Protein AF-0000000074134140 (afdb_homodimer)

Solvent-accessible surface area (backbone atoms only — not comparable to full-atom values): 59465 Å² total; per-residue (Å²): 114,34,37,40,36,33,36,32,27,93,59,82,88,74,48,63,62,58,50,48,27,27,52,44,3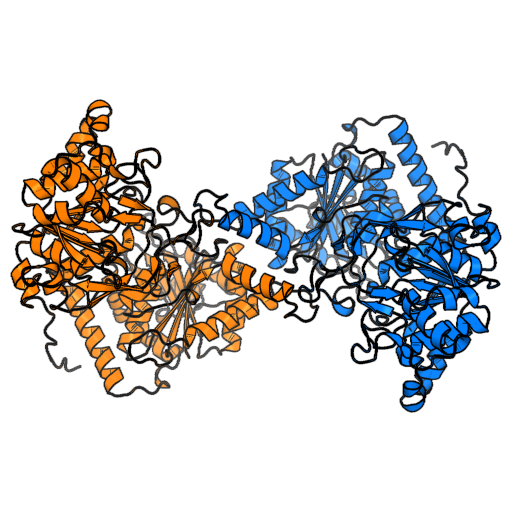3,58,45,30,32,66,32,47,42,63,45,65,34,42,34,38,49,34,36,42,63,51,32,69,59,42,32,38,84,71,72,22,24,65,30,62,29,57,79,34,28,38,30,57,48,59,58,51,49,39,28,25,56,56,67,41,55,65,51,56,76,31,51,43,22,44,24,36,55,52,50,52,52,41,52,38,48,61,72,48,74,58,76,23,52,87,43,29,57,80,57,52,48,27,48,50,52,44,51,49,51,59,57,53,48,46,51,50,37,52,94,79,68,46,62,31,46,34,28,35,31,37,45,44,66,43,70,86,40,81,56,32,45,61,56,50,49,21,50,40,53,38,36,64,73,69,28,64,52,29,43,43,31,36,34,35,30,55,34,54,70,58,98,87,38,75,44,58,63,62,38,45,51,38,47,51,53,39,42,74,62,62,42,70,64,65,27,38,37,34,31,24,82,51,81,72,51,69,67,56,43,48,50,49,15,61,75,61,72,48,52,54,81,32,50,40,73,51,38,70,66,98,44,80,80,49,48,40,58,54,40,53,75,62,42,49,60,60,50,50,36,63,60,44,48,51,82,75,56,88,71,52,70,69,34,39,50,49,5,49,50,47,49,51,52,49,54,50,49,56,49,34,54,72,66,32,77,54,71,39,38,35,18,39,39,32,83,53,64,90,34,64,49,39,41,43,46,53,53,48,18,45,48,25,19,21,35,53,67,43,32,34,76,41,76,42,79,30,52,16,50,32,56,23,71,69,25,48,74,76,39,46,67,54,18,51,51,37,46,48,48,57,72,68,32,37,20,40,35,28,53,65,75,78,74,55,75,30,47,67,14,44,26,52,51,46,46,49,27,64,77,66,58,34,20,28,41,18,25,33,41,18,29,53,35,47,48,28,34,44,39,25,73,74,71,60,40,74,79,40,36,41,37,85,63,43,65,84,56,61,69,87,41,27,46,25,34,72,46,84,89,46,56,86,80,48,73,63,85,35,51,50,51,8,55,43,64,34,32,50,47,85,95,40,82,82,37,65,68,42,48,55,60,67,60,48,60,62,48,71,43,31,32,76,46,59,64,40,56,30,66,88,48,47,66,62,40,38,76,71,43,47,33,63,44,18,17,31,92,83,64,63,49,62,35,25,38,38,40,68,96,46,84,33,41,37,23,24,45,37,43,53,39,68,69,22,21,63,92,49,40,23,51,72,44,30,47,35,50,26,39,33,64,73,40,36,68,47,52,66,70,47,72,56,54,83,72,84,71,79,72,75,74,76,123,113,36,37,38,36,34,35,33,28,95,58,84,87,75,46,63,61,60,51,47,25,27,51,44,34,56,47,32,33,66,31,47,42,64,46,62,35,41,36,38,49,32,35,40,61,50,33,68,60,41,33,38,84,73,73,22,25,63,30,61,30,57,79,34,28,38,29,57,47,59,58,51,48,39,28,26,56,56,68,41,55,66,52,56,76,32,51,43,22,44,25,37,54,51,50,52,52,41,51,38,48,60,72,48,73,59,74,24,51,85,41,30,55,79,57,51,48,27,49,51,50,44,54,48,51,60,58,52,49,46,50,50,36,52,95,79,67,45,62,32,48,34,29,36,31,37,46,45,68,42,72,87,39,81,57,32,45,61,56,51,50,22,49,41,53,39,35,63,73,68,29,64,54,28,41,46,32,35,34,36,30,56,34,54,71,58,97,85,38,75,44,58,62,62,37,46,51,39,48,51,55,38,42,74,61,64,42,72,63,65,28,38,38,34,31,23,81,52,82,74,52,71,67,58,41,47,52,50,14,61,74,61,72,48,54,55,82,31,50,41,72,50,39,70,66,99,43,80,81,49,48,41,57,54,41,53,73,63,41,47,59,59,49,49,37,62,61,45,48,50,80,74,56,88,71,53,70,66,33,39,51,50,5,49,50,48,50,51,52,49,54,52,49,53,48,35,53,71,66,31,76,53,72,39,37,35,18,37,41,31,83,53,64,90,36,62,48,37,43,42,45,53,52,49,20,46,49,22,19,22,35,54,67,44,32,34,77,41,77,41,80,28,52,14,51,32,57,22,71,69,25,49,75,77,39,48,68,56,18,51,51,38,46,49,46,56,73,68,30,37,18,41,34,27,52,63,73,78,74,55,73,32,47,68,14,44,25,52,51,46,46,49,26,64,78,65,58,34,20,27,40,16,26,32,42,17,29,50,35,47,49,27,35,44,39,24,72,71,70,62,38,74,77,40,37,40,37,84,62,44,66,85,56,62,68,89,42,28,45,25,33,72,46,82,88,47,59,86,81,49,74,62,84,35,50,50,51,9,54,44,65,34,32,51,47,85,95,41,83,83,37,63,68,42,48,56,59,68,61,50,59,62,49,72,41,32,32,77,46,58,65,41,56,29,66,88,48,48,66,63,40,40,73,72,43,47,32,63,46,19,18,32,92,81,63,60,49,61,36,26,38,38,39,69,96,46,84,37,41,37,23,25,47,37,43,54,40,68,70,23,22,61,93,50,40,23,49,71,45,31,48,36,50,26,39,35,64,72,41,37,68,46,52,66,71,47,74,55,55,81,68,83,69,78,73,75,74,80,124

Radius of gyration: 37.34 Å; Cα contacts (8 Å, |Δi|>4): 2460; chains: 2; bounding box: 72×106×84 Å

Nearest PDB structures (foldseek):
  4zdj-assembly1_A  TM=9.313E-01  e=1.295E-62  Mycobacterium tuberculosis H37Rv
  4zdi-assembly3_C  TM=9.461E-01  e=3.217E-61  Mycobacterium tuberculosis H37Rv
  4zdi-assembly3_D  TM=9.427E-01  e=1.435E-60  Mycobacterium tuberculosis H37Rv
  4zdi-assembly5_G  TM=9.470E-01  e=2.557E-59  Mycobacterium tuberculosis H37Rv
  4zdi-assembly5_F  TM=9.464E-01  e=4.210E-59  Mycobacterium tuberculosis H37Rv

Sequence (1158 aa):
MKYVVVSGGVISGIGKGVLASSTGMLMKTLGLKVTSIKIDPYMNIDAGTMSPLEHGECFVLDDGGETDLDLGNYERYLGVTLTKDHNITTGKIYSHVIAKERKGDYLGKTVQIVPHLTNAIQDWIERVAKIPVDDTGMEPDVCIIELGGTVGDIESAPFVEALRQFQFKVGQENFALIHVSLVPVIHGEQKTKPTQAAIKGLRSLGLIPDMIACRCSETLDKPTIDKIAMFCHVGPEQVVNVHDVNSTYHVPLLLLEQKMIDYLHARLKLDEISLTEEERQRGLELLSKWKATTGNFDVSMETVKIALVGKYTNLKDSYLSVIKSLEHSSMKCRRKLEIKWVEATDLEPETQESNKLKFHEAWNMVSTADGILIPGGFGVRGTEGMVLAARWARENHIPFLGVCLGLQIATIEFTRSVLGRKDSHSAEFYPEIDEKNHAVVFMPEIDKETMGGSMRLGLRPTFFQNDTEWSQIKKLYGNASEIRERHRHRYEINPSIVDELEDHGLIFVGKDDSGKRCEVLELKNHPYYIATQYHPEYTSKVLDPSRPFLGLVAASAGILQDVIDGKYDLEASGQKFNFMKYVVVSGGVISGIGKGVLASSTGMLMKTLGLKVTSIKIDPYMNIDAGTMSPLEHGECFVLDDGGETDLDLGNYERYLGVTLTKDHNITTGKIYSHVIAKERKGDYLGKTVQIVPHLTNAIQDWIERVAKIPVDDTGMEPDVCIIELGGTVGDIESAPFVEALRQFQFKVGQENFALIHVSLVPVIHGEQKTKPTQAAIKGLRSLGLIPDMIACRCSETLDKPTIDKIAMFCHVGPEQVVNVHDVNSTYHVPLLLLEQKMIDYLHARLKLDEISLTEEERQRGLELLSKWKATTGNFDVSMETVKIALVGKYTNLKDSYLSVIKSLEHSSMKCRRKLEIKWVEATDLEPETQESNKLKFHEAWNMVSTADGILIPGGFGVRGTEGMVLAARWARENHIPFLGVCLGLQIATIEFTRSVLGRKDSHSAEFYPEIDEKNHAVVFMPEIDKETMGGSMRLGLRPTFFQNDTEWSQIKKLYGNASEIRERHRHRYEINPSIVDELEDHGLIFVGKDDSGKRCEVLELKNHPYYIATQYHPEYTSKVLDPSRPFLGLVAASAGILQDVIDGKYDLEASGQKFNF

Structure (mmCIF, N/CA/C/O backbone):
data_AF-0000000074134140-model_v1
#
loop_
_entity.id
_entity.type
_entity.pdbx_description
1 polymer 'CTP synthase'
#
loop_
_atom_site.group_PDB
_atom_site.id
_atom_site.type_symbol
_atom_site.label_atom_id
_atom_site.label_alt_id
_atom_site.label_comp_id
_atom_site.label_asym_id
_atom_site.label_entity_id
_atom_site.label_seq_id
_atom_site.pdbx_PDB_ins_code
_atom_site.Cartn_x
_atom_site.Cartn_y
_atom_site.Cartn_z
_atom_site.occupancy
_atom_site.B_iso_or_equiv
_atom_site.auth_seq_id
_atom_site.auth_comp_id
_atom_site.auth_asym_id
_atom_site.auth_atom_id
_atom_site.pdbx_PDB_model_num
ATOM 1 N N . MET A 1 1 ? -10.005 -7.07 -27.652 1 93.87 1 MET A N 1
ATOM 2 C CA . MET A 1 1 ? -9.661 -7.835 -26.456 1 93.87 1 MET A CA 1
ATOM 3 C C . MET A 1 1 ? -10.891 -8.063 -25.584 1 93.87 1 MET A C 1
ATOM 5 O O . MET A 1 1 ? -11.703 -7.155 -25.398 1 93.87 1 MET A O 1
ATOM 9 N N . LYS A 1 2 ? -11.147 -9.332 -25.22 1 98.27 2 LYS A N 1
ATOM 10 C CA . LYS A 1 2 ? -12.244 -9.684 -24.323 1 98.27 2 LYS A CA 1
ATOM 11 C C . LYS A 1 2 ? -11.722 -10.091 -22.948 1 98.27 2 LYS A C 1
ATOM 13 O O . LYS A 1 2 ? -10.606 -10.6 -22.828 1 98.27 2 LYS A O 1
ATOM 18 N N . TYR A 1 3 ? -12.518 -9.824 -21.905 1 98.64 3 TYR A N 1
ATOM 19 C CA . TYR A 1 3 ? -12.115 -10.114 -20.533 1 98.64 3 TYR A CA 1
ATOM 20 C C . TYR A 1 3 ? -13.159 -10.97 -19.827 1 98.64 3 TYR A C 1
ATOM 22 O O . TYR A 1 3 ? -14.355 -10.673 -19.881 1 98.64 3 TYR A O 1
ATOM 30 N N . VAL A 1 4 ? -12.723 -12.026 -19.225 1 98.64 4 VAL A N 1
ATOM 31 C CA . VAL A 1 4 ? -13.57 -12.848 -18.367 1 98.64 4 VAL A CA 1
ATOM 32 C C . VAL A 1 4 ? -13.019 -12.848 -16.943 1 98.64 4 VAL A C 1
ATOM 34 O O . VAL A 1 4 ? -11.922 -13.355 -16.696 1 98.64 4 VAL A O 1
ATOM 37 N N . VAL A 1 5 ? -13.764 -12.336 -16.051 1 98.23 5 VAL A N 1
ATOM 38 C CA . VAL A 1 5 ? -13.334 -12.243 -14.66 1 98.23 5 VAL A CA 1
ATOM 39 C C . VAL A 1 5 ? -13.996 -13.348 -13.84 1 98.23 5 VAL A C 1
ATOM 41 O O . VAL A 1 5 ? -15.208 -13.556 -13.93 1 98.23 5 VAL A O 1
ATOM 44 N N . VAL A 1 6 ? -13.199 -14.047 -13.122 1 97.68 6 VAL A N 1
ATOM 45 C CA . VAL A 1 6 ? -13.687 -15.072 -12.205 1 97.68 6 VAL A CA 1
ATOM 46 C C . VAL A 1 6 ? -13.47 -14.621 -10.763 1 97.68 6 VAL A C 1
ATOM 48 O O . VAL A 1 6 ? -12.338 -14.353 -10.353 1 97.68 6 VAL A O 1
ATOM 51 N N . SER A 1 7 ? -14.509 -14.501 -10.01 1 95.94 7 SER A N 1
ATOM 52 C CA . SER A 1 7 ? -14.444 -14.097 -8.609 1 95.94 7 SER A CA 1
ATOM 53 C C . SER A 1 7 ? -15.121 -15.124 -7.706 1 95.94 7 SER A C 1
ATOM 55 O O . SER A 1 7 ? -15.77 -16.053 -8.192 1 95.94 7 SER A O 1
ATOM 57 N N . GLY A 1 8 ? -14.887 -15.04 -6.456 1 92.48 8 GLY A N 1
ATOM 58 C CA . GLY A 1 8 ? -15.496 -15.976 -5.525 1 92.48 8 GLY A CA 1
ATOM 59 C C . GLY A 1 8 ? -16.014 -15.312 -4.263 1 92.48 8 GLY A C 1
ATOM 60 O O . GLY A 1 8 ? -15.527 -14.251 -3.869 1 92.48 8 GLY A O 1
ATOM 61 N N . GLY A 1 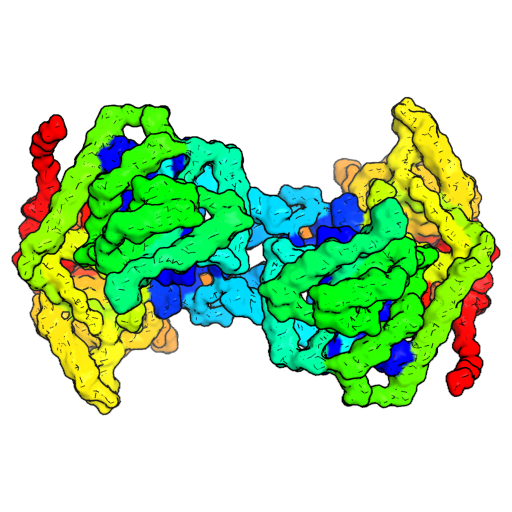9 ? -17.066 -15.977 -3.803 1 76.24 9 GLY A N 1
ATOM 62 C CA . GLY A 1 9 ? -17.67 -15.502 -2.568 1 76.24 9 GLY A CA 1
ATOM 63 C C . GLY A 1 9 ? -17.714 -16.558 -1.48 1 76.24 9 GLY A C 1
ATOM 64 O O . GLY A 1 9 ? -17.281 -17.693 -1.691 1 76.24 9 GLY A O 1
ATOM 65 N N . VAL A 1 10 ? -17.891 -16.258 -0.284 1 71.91 10 VAL A N 1
ATOM 66 C CA . VAL A 1 10 ? -18.306 -17.056 0.865 1 71.91 10 VAL A CA 1
ATOM 67 C C . VAL A 1 10 ? -17.08 -17.661 1.544 1 71.91 10 VAL A C 1
ATOM 69 O O . VAL A 1 10 ? -16.877 -17.481 2.747 1 71.91 10 VAL A O 1
ATOM 72 N N . ILE A 1 11 ? -16.253 -18.602 0.67 1 75.18 11 ILE A N 1
ATOM 73 C CA . ILE A 1 11 ? -15.1 -19.218 1.317 1 75.18 11 ILE A CA 1
ATOM 74 C C . ILE A 1 11 ? -13.943 -19.315 0.326 1 75.18 11 ILE A C 1
ATOM 76 O O . ILE A 1 11 ? -14.156 -19.312 -0.889 1 75.18 11 ILE A O 1
ATOM 80 N N . SER A 1 12 ? -12.795 -19.364 0.795 1 73.25 12 SER A N 1
ATOM 81 C CA . SER A 1 12 ? -11.602 -19.593 -0.015 1 73.25 12 SER A CA 1
ATOM 82 C C . SER A 1 12 ? -11.467 -21.064 -0.396 1 73.25 12 SER A C 1
ATOM 84 O O . SER A 1 12 ? -12.027 -21.937 0.27 1 73.25 12 SER A O 1
ATOM 86 N N . GLY A 1 13 ? -10.821 -21.331 -1.541 1 72.82 13 GLY A N 1
ATOM 87 C CA . GLY A 1 13 ? -10.527 -22.7 -1.934 1 72.82 13 GLY A CA 1
ATOM 88 C C . GLY A 1 13 ? -11.706 -23.401 -2.581 1 72.82 13 GLY A C 1
ATOM 89 O O . GLY A 1 13 ? -11.804 -24.629 -2.541 1 72.82 13 GLY A O 1
ATOM 90 N N . ILE A 1 14 ? -12.579 -22.647 -3.164 1 76.31 14 ILE A N 1
ATOM 91 C CA . ILE A 1 14 ? -13.801 -23.234 -3.703 1 76.31 14 ILE A CA 1
ATOM 92 C C . ILE A 1 14 ? -13.582 -23.635 -5.16 1 76.31 14 ILE A C 1
ATOM 94 O O . ILE A 1 14 ? -14.482 -24.182 -5.802 1 76.31 14 ILE A O 1
ATOM 98 N N . GLY A 1 15 ? -12.44 -23.357 -5.671 1 85.74 15 GLY A N 1
ATOM 99 C CA . GLY A 1 15 ? -12.152 -23.861 -7.005 1 85.74 15 GLY A CA 1
ATOM 100 C C . GLY A 1 15 ? -12.144 -22.774 -8.064 1 85.74 15 GLY A C 1
ATOM 101 O O . GLY A 1 15 ? -12.415 -23.041 -9.236 1 85.74 15 GLY A O 1
ATOM 102 N N . LYS A 1 16 ? -11.892 -21.522 -7.671 1 91.58 16 LYS A N 1
ATOM 103 C CA . LYS A 1 16 ? -11.837 -20.411 -8.616 1 91.58 16 LYS A CA 1
ATOM 104 C C . LYS A 1 16 ? -10.775 -20.651 -9.686 1 91.58 16 LYS A C 1
ATOM 106 O O . LYS A 1 16 ? -11.009 -20.398 -10.869 1 91.58 16 LYS A O 1
ATOM 111 N N . GLY A 1 17 ? -9.661 -21.195 -9.264 1 92 17 GLY A N 1
ATOM 112 C CA . GLY A 1 17 ? -8.56 -21.43 -10.185 1 92 17 GLY A CA 1
ATOM 113 C C . GLY A 1 17 ? -8.882 -22.464 -11.247 1 92 17 GLY A C 1
ATOM 114 O O . GLY A 1 17 ? -8.553 -22.28 -12.421 1 92 17 GLY A O 1
ATOM 115 N N . VAL A 1 18 ? -9.51 -23.506 -10.824 1 92.22 18 VAL A N 1
ATOM 116 C CA . VAL A 1 18 ? -9.882 -24.571 -11.75 1 92.22 18 VAL A CA 1
ATOM 117 C C . VAL A 1 18 ? -10.914 -24.051 -12.748 1 92.22 18 VAL A C 1
ATOM 119 O O . VAL A 1 18 ? -10.841 -24.355 -13.941 1 92.22 18 VAL A O 1
ATOM 122 N N . LEU A 1 19 ? -11.829 -23.282 -12.23 1 95.36 19 LEU A N 1
ATOM 123 C CA . LEU A 1 19 ? -12.859 -22.737 -13.107 1 95.36 19 LEU A CA 1
ATOM 124 C C . LEU A 1 19 ? -12.254 -21.77 -14.119 1 95.36 19 LEU A C 1
ATOM 126 O O . LEU A 1 19 ? -12.609 -21.797 -15.3 1 95.36 19 LEU A O 1
ATOM 130 N N . ALA A 1 20 ? -11.393 -20.929 -13.65 1 96.59 20 ALA A N 1
ATOM 131 C CA . ALA A 1 20 ? -10.73 -19.97 -14.53 1 96.59 20 ALA A CA 1
ATOM 132 C C . ALA A 1 20 ? -9.927 -20.684 -15.614 1 96.59 20 ALA A C 1
ATOM 134 O O . ALA A 1 20 ? -10.02 -20.337 -16.794 1 96.59 20 ALA A O 1
ATOM 135 N N . SER A 1 21 ? -9.171 -21.661 -15.223 1 96.44 21 SER A N 1
ATOM 136 C CA . SER A 1 21 ? -8.352 -22.424 -16.159 1 96.44 21 SER A CA 1
ATOM 137 C C . SER A 1 21 ? -9.216 -23.182 -17.161 1 96.44 21 SER A C 1
ATOM 139 O O . SER A 1 21 ? -8.895 -23.235 -18.35 1 96.44 21 SER A O 1
ATOM 141 N N . SER A 1 22 ? -10.268 -23.753 -16.674 1 96.85 22 SER A N 1
ATOM 142 C CA . SER A 1 22 ? -11.179 -24.511 -17.525 1 96.85 22 SER A CA 1
ATOM 143 C C . SER A 1 22 ? -11.86 -23.608 -18.548 1 96.85 22 SER A C 1
ATOM 145 O O . SER A 1 22 ? -12.018 -23.988 -19.71 1 96.85 22 SER A O 1
ATOM 147 N N . THR A 1 23 ? -12.255 -22.452 -18.052 1 97.66 23 THR A N 1
ATOM 148 C CA . THR A 1 23 ? -12.872 -21.482 -18.95 1 97.66 23 THR A CA 1
ATOM 149 C C . THR A 1 23 ? -11.901 -21.075 -20.055 1 97.66 23 THR A C 1
ATOM 151 O O . THR A 1 23 ? -12.273 -21.029 -21.229 1 97.66 23 THR A O 1
ATOM 154 N N . GLY A 1 24 ? -10.701 -20.812 -19.681 1 97.57 24 GLY A N 1
ATOM 155 C CA . GLY A 1 24 ? -9.683 -20.471 -20.662 1 97.57 24 GLY A CA 1
ATOM 156 C C . GLY A 1 24 ? -9.426 -21.58 -21.665 1 97.57 24 GLY A C 1
ATOM 157 O O . GLY A 1 24 ? -9.3 -21.322 -22.864 1 97.57 24 GLY A O 1
ATOM 158 N N . MET A 1 25 ? -9.323 -22.771 -21.171 1 96.91 25 MET A N 1
ATOM 159 C CA . MET A 1 25 ? -9.09 -23.927 -22.032 1 96.91 25 MET A CA 1
ATOM 160 C C . MET A 1 25 ? -10.214 -24.082 -23.051 1 96.91 25 MET A C 1
ATOM 162 O O . MET A 1 25 ? -9.96 -24.338 -24.229 1 96.91 25 MET A O 1
ATOM 166 N N . LEU A 1 26 ? -11.44 -23.937 -22.622 1 97.29 26 LEU A N 1
ATOM 167 C CA . LEU A 1 26 ? -12.585 -24.058 -23.518 1 97.29 26 LEU A CA 1
ATOM 168 C C . LEU A 1 26 ? -12.565 -22.96 -24.576 1 97.29 26 LEU A C 1
ATOM 170 O O . LEU A 1 26 ? -12.94 -23.194 -25.727 1 97.29 26 LEU A O 1
ATOM 174 N N . MET A 1 27 ? -12.152 -21.787 -24.194 1 97.6 27 MET A N 1
ATOM 175 C CA . MET A 1 27 ? -12.021 -20.703 -25.163 1 97.6 27 MET A CA 1
ATOM 176 C C . MET A 1 27 ? -10.96 -21.033 -26.208 1 97.6 27 MET A C 1
ATOM 178 O O . MET A 1 27 ? -11.121 -20.709 -27.386 1 97.6 27 MET A O 1
ATOM 182 N N . LYS A 1 28 ? -9.906 -21.657 -25.804 1 96.71 28 LYS A N 1
ATOM 183 C CA . LYS A 1 28 ? -8.843 -22.06 -26.721 1 96.71 28 LYS A CA 1
ATOM 184 C C . LYS A 1 28 ? -9.348 -23.086 -27.731 1 96.71 28 LYS A C 1
ATOM 186 O O . LYS A 1 28 ? -8.875 -23.13 -28.869 1 96.71 28 LYS A O 1
ATOM 191 N N . THR A 1 29 ? -10.263 -23.906 -27.319 1 96.22 29 THR A N 1
ATOM 192 C CA . THR A 1 29 ? -10.799 -24.918 -28.222 1 96.22 29 THR A CA 1
ATOM 193 C C . THR A 1 29 ? -11.585 -24.269 -29.357 1 96.22 29 THR A C 1
ATOM 195 O O . THR A 1 29 ? -11.868 -24.912 -30.37 1 96.22 29 THR A O 1
ATOM 198 N N . LEU A 1 30 ? -11.963 -23.014 -29.201 1 96.16 30 LEU A N 1
ATOM 199 C CA . LEU A 1 30 ? -12.622 -22.263 -30.264 1 96.16 30 LEU A CA 1
ATOM 200 C C . LEU A 1 30 ? -11.6 -21.689 -31.239 1 96.16 30 LEU A C 1
ATOM 202 O O . LEU A 1 30 ? -11.97 -21.092 -32.252 1 96.16 30 LEU A O 1
ATOM 206 N N . GLY A 1 31 ? -10.31 -21.876 -30.916 1 96.14 31 GLY A N 1
ATOM 207 C CA . GLY A 1 31 ? -9.24 -21.339 -31.742 1 96.14 31 GLY A CA 1
ATOM 208 C C . GLY A 1 31 ? -8.72 -20.002 -31.25 1 96.14 31 GLY A C 1
ATOM 209 O O . GLY A 1 31 ? -7.835 -19.408 -31.869 1 96.14 31 GLY A O 1
ATOM 210 N N . LEU A 1 32 ? -9.207 -19.527 -30.164 1 97.5 32 LEU A N 1
ATOM 211 C CA . LEU A 1 32 ? -8.847 -18.214 -29.639 1 97.5 32 LEU A CA 1
ATOM 212 C C . LEU A 1 32 ? -7.512 -18.269 -28.904 1 97.5 32 LEU A C 1
ATOM 214 O O . LEU A 1 32 ? -7.157 -19.301 -28.331 1 97.5 32 LEU A O 1
ATOM 218 N N . LYS A 1 33 ? -6.766 -17.178 -28.95 1 97.53 33 LYS A N 1
ATOM 219 C CA . LYS A 1 33 ? -5.584 -16.995 -28.113 1 97.53 33 LYS A CA 1
ATOM 220 C C . LYS A 1 33 ? -5.964 -16.465 -26.733 1 97.53 33 LYS A C 1
ATOM 222 O O . LYS A 1 33 ? -6.628 -15.433 -26.62 1 97.53 33 LYS A O 1
ATOM 227 N N . VAL A 1 34 ? -5.511 -17.178 -25.73 1 98.14 34 VAL A N 1
ATOM 228 C CA . VAL A 1 34 ? -6.002 -16.877 -24.389 1 98.14 34 VAL A CA 1
ATOM 229 C C . VAL A 1 34 ? -4.825 -16.605 -23.456 1 98.14 34 VAL A C 1
ATOM 231 O O . VAL A 1 34 ? -3.791 -17.272 -23.54 1 98.14 34 VAL A O 1
ATOM 234 N N . THR A 1 35 ? -4.917 -15.59 -22.613 1 98.44 35 THR A N 1
ATOM 235 C CA . THR A 1 35 ? -3.98 -15.307 -21.532 1 98.44 35 THR A CA 1
ATOM 236 C C . THR A 1 35 ? -4.705 -15.241 -20.191 1 98.44 35 THR A C 1
ATOM 238 O O . THR A 1 35 ? -5.924 -15.413 -20.129 1 98.44 35 THR A O 1
ATOM 241 N N . SER A 1 36 ? -3.945 -15.123 -19.095 1 98.42 36 SER A N 1
ATOM 242 C CA . SER A 1 36 ? -4.553 -15.101 -17.769 1 98.42 36 SER A CA 1
ATOM 243 C C . SER A 1 36 ? -3.821 -14.135 -16.842 1 98.42 36 SER A C 1
ATOM 245 O O . SER A 1 36 ? -2.615 -13.924 -16.983 1 98.42 36 SER A O 1
ATOM 247 N N . ILE A 1 37 ? -4.533 -13.536 -15.994 1 98.54 37 ILE A N 1
ATOM 248 C CA . ILE A 1 37 ? -4.004 -12.683 -14.936 1 98.54 37 ILE A CA 1
ATOM 249 C C . ILE A 1 37 ? -4.562 -13.128 -13.587 1 98.54 37 ILE A C 1
ATOM 251 O O . ILE A 1 37 ? -5.757 -13.406 -13.463 1 98.54 37 ILE A O 1
ATOM 255 N N . LYS A 1 38 ? -3.721 -13.279 -12.64 1 98.06 38 LYS A N 1
ATOM 256 C CA . LYS A 1 38 ? -4.116 -13.613 -11.275 1 98.06 38 LYS A CA 1
ATOM 257 C C . LYS A 1 38 ? -3.958 -12.411 -10.348 1 98.06 38 LYS A C 1
ATOM 259 O O . LYS A 1 38 ? -2.872 -11.836 -10.249 1 98.06 38 LYS A O 1
ATOM 264 N N . ILE A 1 39 ? -5.044 -12.041 -9.72 1 97.65 39 ILE A N 1
ATOM 265 C CA . ILE A 1 39 ? -5.009 -10.995 -8.704 1 97.65 39 ILE A CA 1
ATOM 266 C C . ILE A 1 39 ? -5.039 -11.624 -7.313 1 97.65 39 ILE A C 1
ATOM 268 O O . ILE A 1 39 ? -5.994 -12.32 -6.96 1 97.65 39 ILE A O 1
ATOM 272 N N . ASP A 1 40 ? -4.037 -11.427 -6.549 1 95.43 40 ASP A N 1
ATOM 273 C CA . ASP A 1 40 ? -3.93 -11.917 -5.178 1 95.43 40 ASP A CA 1
ATOM 274 C C . ASP A 1 40 ? -3.886 -10.76 -4.183 1 95.43 40 ASP A C 1
ATOM 276 O O . ASP A 1 40 ? -2.869 -10.074 -4.064 1 95.43 40 ASP A O 1
ATOM 280 N N . PRO A 1 41 ? -4.9 -10.572 -3.395 1 94.94 41 PRO A N 1
ATOM 281 C CA . PRO A 1 41 ? -4.965 -9.386 -2.538 1 94.94 41 PRO A CA 1
ATOM 282 C C . PRO A 1 41 ? -4.171 -9.549 -1.244 1 94.94 41 PRO A C 1
ATOM 284 O O . PRO A 1 41 ? -4.669 -9.219 -0.164 1 94.94 41 PRO A O 1
ATOM 287 N N . TYR A 1 42 ? -2.961 -10.141 -1.244 1 94.75 42 TYR A N 1
ATOM 288 C CA . TYR A 1 42 ? -2.068 -10.12 -0.091 1 94.75 42 TYR A CA 1
ATOM 289 C C . TYR A 1 42 ? -0.968 -9.081 -0.272 1 94.75 42 TYR A C 1
ATOM 291 O O . TYR A 1 42 ? -0.711 -8.628 -1.39 1 94.75 42 TYR A O 1
ATOM 299 N N . MET A 1 43 ? -0.297 -8.743 0.704 1 96.21 43 MET A N 1
ATOM 300 C CA . MET A 1 43 ? 0.593 -7.586 0.73 1 96.21 43 MET A CA 1
ATOM 301 C C . MET A 1 43 ? 2.005 -7.975 0.305 1 96.21 43 MET A C 1
ATOM 303 O O . MET A 1 43 ? 2.842 -7.107 0.048 1 96.21 43 MET A O 1
ATOM 307 N N . ASN A 1 44 ? 2.324 -9.263 0.243 1 95.52 44 ASN A N 1
ATOM 308 C CA . ASN A 1 44 ? 3.608 -9.67 -0.318 1 95.52 44 ASN A CA 1
ATOM 309 C C . ASN A 1 44 ? 3.79 -9.147 -1.74 1 95.52 44 ASN A C 1
ATOM 311 O O . ASN A 1 44 ? 2.846 -9.149 -2.532 1 95.52 44 ASN A O 1
ATOM 315 N N . ILE A 1 45 ? 4.937 -8.766 -2.079 1 94.53 45 ILE A N 1
ATOM 316 C CA . ILE A 1 45 ? 5.202 -8.29 -3.432 1 94.53 45 ILE A CA 1
ATOM 317 C C . ILE A 1 45 ? 5.117 -9.455 -4.415 1 94.53 45 ILE A C 1
ATOM 319 O O . ILE A 1 45 ? 4.635 -9.293 -5.539 1 94.53 45 ILE A O 1
ATOM 323 N N . ASP A 1 46 ? 5.593 -10.567 -3.993 1 93.61 46 ASP A N 1
ATOM 324 C CA . ASP A 1 46 ? 5.522 -11.839 -4.706 1 93.61 46 ASP A CA 1
ATOM 325 C C . ASP A 1 46 ? 5.504 -13.014 -3.732 1 93.61 46 ASP A C 1
ATOM 327 O O . ASP A 1 46 ? 5.423 -12.819 -2.517 1 93.61 46 ASP A O 1
ATOM 331 N N . ALA A 1 47 ? 5.537 -14.178 -4.233 1 92.11 47 ALA A N 1
ATOM 332 C CA . ALA A 1 47 ? 5.391 -15.353 -3.377 1 92.11 47 ALA A CA 1
ATOM 333 C C . ALA A 1 47 ? 6.75 -15.847 -2.888 1 92.11 47 ALA A C 1
ATOM 335 O O . ALA A 1 47 ? 6.838 -16.88 -2.22 1 92.11 47 ALA A O 1
ATOM 336 N N . GLY A 1 48 ? 7.838 -15.181 -3.141 1 88.57 48 GLY A N 1
ATOM 337 C CA . GLY A 1 48 ? 9.191 -15.644 -2.878 1 88.57 48 GLY A CA 1
ATOM 338 C C . GLY A 1 48 ? 9.507 -15.757 -1.399 1 88.57 48 GLY A C 1
ATOM 339 O O . GLY A 1 48 ? 10.333 -16.579 -0.995 1 88.57 48 GLY A O 1
ATOM 340 N N . THR A 1 49 ? 8.844 -14.966 -0.626 1 85.52 49 THR A N 1
ATOM 341 C CA . THR A 1 49 ? 9.149 -14.95 0.8 1 85.52 49 THR A CA 1
ATOM 342 C C . THR A 1 49 ? 8.154 -15.809 1.576 1 85.52 49 THR A C 1
ATOM 344 O O . THR A 1 49 ? 8.295 -15.992 2.787 1 85.52 49 THR A O 1
ATOM 347 N N . MET A 1 50 ? 7.201 -16.385 0.936 1 89.16 50 MET A N 1
ATOM 348 C CA . MET A 1 50 ? 6.156 -17.144 1.617 1 89.16 50 MET A CA 1
ATOM 349 C C . MET A 1 50 ? 6.586 -18.591 1.833 1 89.16 50 MET A C 1
ATOM 351 O O . MET A 1 50 ? 7.223 -19.19 0.965 1 89.16 50 MET A O 1
ATOM 355 N N . SER A 1 51 ? 6.189 -19.084 2.938 1 86.64 51 SER A N 1
ATOM 356 C CA . SER A 1 51 ? 6.456 -20.488 3.231 1 86.64 51 SER A CA 1
ATOM 357 C C . SER A 1 51 ? 5.507 -21.404 2.466 1 86.64 51 SER A C 1
ATOM 359 O O . SER A 1 51 ? 4.301 -21.152 2.412 1 86.64 51 SER A O 1
ATOM 361 N N . PRO A 1 52 ? 6.036 -22.465 1.998 1 85.73 52 PRO A N 1
ATOM 362 C CA . PRO A 1 52 ? 5.174 -23.421 1.299 1 85.73 52 PRO A CA 1
ATOM 363 C C . PRO A 1 52 ? 4.151 -24.077 2.223 1 85.73 52 PRO A C 1
ATOM 365 O O . PRO A 1 52 ? 3.088 -24.507 1.767 1 85.73 52 PRO A O 1
ATOM 368 N N . LEU A 1 53 ? 4.431 -24.101 3.479 1 83.82 53 LEU A N 1
ATOM 369 C CA . LEU A 1 53 ? 3.538 -24.734 4.443 1 83.82 53 LEU A CA 1
ATOM 370 C C . LEU A 1 53 ? 2.34 -23.84 4.744 1 83.82 53 LEU A C 1
ATOM 372 O O . LEU A 1 53 ? 1.335 -24.303 5.288 1 83.82 53 LEU A O 1
ATOM 376 N N . GLU A 1 54 ? 2.482 -22.633 4.358 1 81.35 54 GLU A N 1
ATOM 377 C CA . GLU A 1 54 ? 1.423 -21.672 4.654 1 81.35 54 GLU A CA 1
ATOM 378 C C . GLU A 1 54 ? 0.574 -21.388 3.418 1 81.35 54 GLU A C 1
ATOM 380 O O . GLU A 1 54 ? -0.644 -21.233 3.518 1 81.35 54 GLU A O 1
ATOM 385 N N . HIS A 1 55 ? 1.244 -21.289 2.324 1 85.62 55 HIS A N 1
ATOM 386 C CA . HIS A 1 55 ? 0.56 -20.75 1.154 1 85.62 55 HIS A CA 1
ATOM 387 C C . HIS A 1 55 ? 0.618 -21.726 -0.016 1 85.62 55 HIS A C 1
ATOM 389 O O . HIS A 1 55 ? 0.075 -21.45 -1.088 1 85.62 55 HIS A O 1
ATOM 395 N N . GLY A 1 56 ? 1.252 -22.86 0.173 1 89.79 56 GLY A N 1
ATOM 396 C CA . GLY A 1 56 ? 1.416 -23.781 -0.942 1 89.79 56 GLY A CA 1
ATOM 397 C C . GLY A 1 56 ? 2.667 -23.514 -1.757 1 89.79 56 GLY A C 1
ATOM 398 O O . GLY A 1 56 ? 3.56 -22.789 -1.313 1 89.79 56 GLY A O 1
ATOM 399 N N . GLU A 1 57 ? 2.675 -24.023 -2.925 1 92.76 57 GLU A N 1
ATOM 400 C CA . GLU A 1 57 ? 3.863 -23.983 -3.773 1 92.76 57 GLU A CA 1
ATOM 401 C C . GLU A 1 57 ? 4.118 -22.573 -4.3 1 92.76 57 GLU A C 1
ATOM 403 O O . GLU A 1 57 ? 3.184 -21.878 -4.706 1 92.76 57 GLU A O 1
ATOM 408 N N . CYS A 1 58 ? 5.356 -22.166 -4.232 1 93.32 58 CYS A N 1
ATOM 409 C CA . CYS A 1 58 ? 5.805 -21.017 -5.01 1 93.32 58 CYS A CA 1
ATOM 410 C C . CYS A 1 58 ? 6.102 -21.416 -6.45 1 93.32 58 CYS A C 1
ATOM 412 O O . CYS A 1 58 ? 7.058 -22.149 -6.711 1 93.32 58 CYS A O 1
ATOM 414 N N . PHE A 1 59 ? 5.326 -20.968 -7.346 1 96.11 59 PHE A N 1
ATOM 415 C CA . PHE A 1 59 ? 5.523 -21.294 -8.754 1 96.11 59 PHE A CA 1
ATOM 416 C C . PHE A 1 59 ? 6.472 -20.3 -9.413 1 96.11 59 PHE A C 1
ATOM 418 O O . PHE A 1 59 ? 6.32 -19.088 -9.25 1 96.11 59 PHE A O 1
ATOM 425 N N . VAL A 1 60 ? 7.443 -20.8 -10.184 1 97.02 60 VAL A N 1
ATOM 426 C CA . VAL A 1 60 ? 8.446 -19.947 -10.812 1 97.02 60 VAL A CA 1
ATOM 427 C C . VAL A 1 60 ? 8.193 -19.872 -12.316 1 97.02 60 VAL A C 1
ATOM 429 O O . VAL A 1 60 ? 8.016 -20.899 -12.974 1 97.02 60 VAL A O 1
ATOM 432 N N . LEU A 1 61 ? 8.161 -18.687 -12.833 1 97.52 61 LEU A N 1
ATOM 433 C CA . LEU A 1 61 ? 7.898 -18.441 -14.247 1 97.52 61 LEU A CA 1
ATOM 434 C C . LEU A 1 61 ? 9.201 -18.357 -15.036 1 97.52 61 LEU A C 1
ATOM 436 O O . LEU A 1 61 ? 10.286 -18.356 -14.451 1 97.52 61 LEU A O 1
ATOM 440 N N . ASP A 1 62 ? 9.107 -18.282 -16.351 1 97 62 ASP A N 1
ATOM 441 C CA . ASP A 1 62 ? 10.268 -18.231 -17.235 1 97 62 ASP A CA 1
ATOM 442 C C . ASP A 1 62 ? 11.161 -17.04 -16.899 1 97 62 ASP A C 1
ATOM 444 O O . ASP A 1 62 ? 12.389 -17.144 -16.949 1 97 62 ASP A O 1
ATOM 448 N N . ASP A 1 63 ? 10.609 -15.938 -16.534 1 96.27 63 ASP A N 1
ATOM 449 C CA . ASP A 1 63 ? 11.366 -14.71 -16.312 1 96.27 63 ASP A CA 1
ATOM 450 C C . ASP A 1 63 ? 11.872 -14.63 -14.873 1 96.27 63 ASP A C 1
ATOM 452 O O . ASP A 1 63 ? 12.374 -13.589 -14.443 1 96.27 63 ASP A O 1
ATOM 456 N N . GLY A 1 64 ? 11.61 -15.692 -14.145 1 95.73 64 GLY A N 1
ATOM 457 C CA . GLY A 1 64 ? 12.123 -15.747 -12.785 1 95.73 64 GLY A CA 1
ATOM 458 C C . GLY A 1 64 ? 11.128 -15.255 -11.752 1 95.73 64 GLY A C 1
ATOM 459 O O . GLY A 1 64 ? 11.419 -15.251 -10.554 1 95.73 64 GLY A O 1
ATOM 460 N N . GLY A 1 65 ? 9.958 -14.871 -12.246 1 95.41 65 GLY A N 1
ATOM 461 C CA . GLY A 1 65 ? 8.939 -14.443 -11.301 1 95.41 65 GLY A CA 1
ATOM 462 C C . GLY A 1 65 ? 8.498 -15.546 -10.359 1 95.41 65 GLY A C 1
ATOM 463 O O . GLY A 1 65 ? 8.236 -16.671 -10.791 1 95.41 65 GLY A O 1
ATOM 464 N N . GLU A 1 66 ? 8.524 -15.291 -9.059 1 95.33 66 GLU A N 1
ATOM 465 C CA . GLU A 1 66 ? 7.98 -16.186 -8.043 1 95.33 66 GLU A CA 1
ATOM 466 C C . GLU A 1 66 ? 6.528 -15.839 -7.722 1 95.33 66 GLU A C 1
ATOM 468 O O . GLU A 1 66 ? 6.247 -14.778 -7.161 1 95.33 66 GLU A O 1
ATOM 473 N N . THR A 1 67 ? 5.638 -16.743 -8.045 1 95.33 67 THR A N 1
ATOM 474 C CA . THR A 1 67 ? 4.223 -16.391 -8.01 1 95.33 67 THR A CA 1
ATOM 475 C C . THR A 1 67 ? 3.417 -17.465 -7.285 1 95.33 67 THR A C 1
ATOM 477 O O . THR A 1 67 ? 3.977 -18.458 -6.815 1 95.33 67 THR A O 1
ATOM 480 N N . ASP A 1 68 ? 2.137 -17.212 -7.244 1 91.09 68 ASP A N 1
ATOM 481 C CA . ASP A 1 68 ? 1.147 -18.124 -6.68 1 91.09 68 ASP A CA 1
ATOM 482 C C . ASP A 1 68 ? 1.017 -19.387 -7.529 1 91.09 68 ASP A C 1
ATOM 484 O O . ASP A 1 68 ? 1.208 -19.344 -8.746 1 91.09 68 ASP A O 1
ATOM 488 N N . LEU A 1 69 ? 0.633 -20.474 -6.898 1 92.33 69 LEU A N 1
ATOM 489 C CA . LEU A 1 69 ? 0.518 -21.778 -7.541 1 92.33 69 LEU A CA 1
ATOM 490 C C . LEU A 1 69 ? -0.518 -21.743 -8.659 1 92.33 69 LEU A C 1
ATOM 492 O O . LEU A 1 69 ? -0.459 -22.548 -9.592 1 92.33 69 LEU A O 1
ATOM 496 N N . ASP A 1 70 ? -1.426 -20.786 -8.657 1 93.08 70 ASP A N 1
ATOM 497 C CA . ASP A 1 70 ? -2.503 -20.738 -9.641 1 93.08 70 ASP A CA 1
ATOM 498 C C . ASP A 1 70 ? -1.961 -20.423 -11.033 1 93.08 70 ASP A C 1
ATOM 500 O O . ASP A 1 70 ? -2.542 -20.835 -12.04 1 93.08 70 ASP A O 1
ATOM 504 N N . LEU A 1 71 ? -0.909 -19.7 -11.105 1 96.38 71 LEU A N 1
ATOM 505 C CA . LEU A 1 71 ? -0.324 -19.433 -12.415 1 96.38 71 LEU A CA 1
ATOM 506 C C . LEU A 1 71 ? 0.161 -20.723 -13.067 1 96.38 71 LEU A C 1
ATOM 508 O O . LEU A 1 71 ? 0.124 -20.857 -14.292 1 96.38 71 LEU A O 1
ATOM 512 N N . GLY A 1 72 ? 0.653 -21.655 -12.235 1 95.63 72 GLY A N 1
ATOM 513 C CA . GLY A 1 72 ? 0.98 -22.97 -12.763 1 95.63 72 GLY A CA 1
ATOM 514 C C . GLY A 1 72 ? -0.217 -23.689 -13.356 1 95.63 72 GLY A C 1
ATOM 515 O O . GLY A 1 72 ? -0.102 -24.346 -14.393 1 95.63 72 GLY A O 1
ATOM 516 N N . ASN A 1 73 ? -1.32 -23.518 -12.717 1 94.15 73 ASN A N 1
ATOM 517 C CA . ASN A 1 73 ? -2.546 -24.108 -13.243 1 94.15 73 ASN A CA 1
ATOM 518 C C . ASN A 1 73 ? -2.911 -23.523 -14.605 1 94.15 73 ASN A C 1
ATOM 520 O O . ASN A 1 73 ? -3.271 -24.26 -15.524 1 94.15 73 ASN A O 1
ATOM 524 N N . TYR A 1 74 ? -2.805 -22.256 -14.678 1 96.76 74 TYR A N 1
ATOM 525 C CA . TYR A 1 74 ? -3.134 -21.602 -15.939 1 96.76 74 TYR A CA 1
ATOM 526 C C . TYR A 1 74 ? -2.234 -22.101 -17.063 1 96.76 74 TYR A C 1
ATOM 528 O O . TYR A 1 74 ? -2.716 -22.454 -18.142 1 96.76 74 TYR A O 1
ATOM 536 N N . GLU A 1 75 ? -0.938 -22.162 -16.752 1 96.73 75 GLU A N 1
ATOM 537 C CA . GLU A 1 75 ? -0.001 -22.593 -17.785 1 96.73 75 GLU A CA 1
ATOM 538 C C . GLU A 1 75 ? -0.252 -24.043 -18.187 1 96.73 75 GLU A C 1
ATOM 540 O O . GLU A 1 75 ? -0.181 -24.387 -19.369 1 96.73 75 GLU A O 1
ATOM 545 N N . ARG A 1 76 ? -0.565 -24.878 -17.221 1 95.58 76 ARG A N 1
ATOM 546 C CA . ARG A 1 76 ? -0.756 -26.302 -17.475 1 95.58 76 ARG A CA 1
ATOM 547 C C . ARG A 1 76 ? -1.992 -26.543 -18.336 1 95.58 76 ARG A C 1
ATOM 549 O O . ARG A 1 76 ? -1.969 -27.374 -19.246 1 95.58 76 ARG A O 1
ATOM 556 N N . TYR A 1 77 ? -3.053 -25.787 -18.037 1 94.8 77 TYR A N 1
ATOM 557 C CA . TYR A 1 77 ? -4.311 -25.97 -18.751 1 94.8 77 TYR A CA 1
ATOM 558 C C . TYR A 1 77 ? -4.246 -25.347 -20.14 1 94.8 77 TYR A C 1
ATOM 560 O O . TYR A 1 77 ? -4.739 -25.926 -21.111 1 94.8 77 TYR A O 1
ATOM 568 N N . LEU A 1 78 ? -3.607 -24.176 -20.222 1 95.58 78 LEU A N 1
ATOM 569 C CA . LEU A 1 78 ? -3.736 -23.364 -21.427 1 95.58 78 LEU A CA 1
ATOM 570 C C . LEU A 1 78 ? -2.546 -23.579 -22.357 1 95.58 78 LEU A C 1
ATOM 572 O O . LEU A 1 78 ? -2.596 -23.207 -23.531 1 95.58 78 LEU A O 1
ATOM 576 N N . GLY A 1 79 ? -1.504 -24.229 -21.85 1 94.84 79 GLY A N 1
ATOM 577 C CA . GLY A 1 79 ? -0.311 -24.392 -22.665 1 94.84 79 GLY A CA 1
ATOM 578 C C . GLY A 1 79 ? 0.349 -23.074 -23.026 1 94.84 79 GLY A C 1
ATOM 579 O O . GLY A 1 79 ? 0.777 -22.88 -24.166 1 94.84 79 GLY A O 1
ATOM 580 N N . VAL A 1 80 ? 0.339 -22.134 -22.067 1 96.42 80 VAL A N 1
ATOM 581 C CA . VAL A 1 80 ? 0.902 -20.809 -22.301 1 96.42 80 VAL A CA 1
ATOM 582 C C . VAL A 1 80 ? 2.065 -20.565 -21.342 1 96.42 80 VAL A C 1
ATOM 584 O O . VAL A 1 80 ? 2.339 -21.389 -20.466 1 96.42 80 VAL A O 1
ATOM 587 N N . THR A 1 81 ? 2.804 -19.506 -21.548 1 97.01 81 THR A N 1
ATOM 588 C CA . THR A 1 81 ? 3.887 -19.046 -20.686 1 97.01 81 THR A CA 1
ATOM 589 C C . THR A 1 81 ? 3.618 -17.628 -20.19 1 97.01 81 THR A C 1
ATOM 591 O O . THR A 1 81 ? 3.631 -16.677 -20.975 1 97.01 81 THR A O 1
ATOM 594 N N . LEU A 1 82 ? 3.447 -17.505 -18.951 1 97.95 82 LEU A N 1
ATOM 595 C CA . LEU A 1 82 ? 3.087 -16.219 -18.365 1 97.95 82 LEU A CA 1
ATOM 596 C C . LEU A 1 82 ? 4.313 -15.525 -17.781 1 97.95 82 LEU A C 1
ATOM 598 O O . LEU A 1 82 ? 5.379 -16.134 -17.663 1 97.95 82 LEU A O 1
ATOM 602 N N . THR A 1 83 ? 4.22 -14.287 -17.435 1 97.53 83 THR A N 1
ATOM 603 C CA . THR A 1 83 ? 5.299 -13.494 -16.857 1 97.53 83 THR A CA 1
ATOM 604 C C . THR A 1 83 ? 4.938 -13.037 -15.446 1 97.53 83 THR A C 1
ATOM 606 O O . THR A 1 83 ? 3.802 -13.215 -15.002 1 97.53 83 THR A O 1
ATOM 609 N N . LYS A 1 84 ? 5.926 -12.43 -14.8 1 96.92 84 LYS A N 1
ATOM 610 C CA . LYS A 1 84 ? 5.737 -11.973 -13.426 1 96.92 84 LYS A CA 1
ATOM 611 C C . LYS A 1 84 ? 4.619 -10.938 -13.339 1 96.92 84 LYS A C 1
ATOM 613 O O . LYS A 1 84 ? 3.979 -10.794 -12.295 1 96.92 84 LYS A O 1
ATOM 618 N N . ASP A 1 85 ? 4.359 -10.211 -14.429 1 97.5 85 ASP A N 1
ATOM 619 C CA . ASP A 1 85 ? 3.349 -9.158 -14.436 1 97.5 85 ASP A CA 1
ATOM 620 C C . ASP A 1 85 ? 1.942 -9.747 -14.503 1 97.5 85 ASP A C 1
ATOM 622 O O . ASP A 1 85 ? 0.957 -9.048 -14.254 1 97.5 85 ASP A O 1
ATOM 626 N N . HIS A 1 86 ? 1.813 -11.011 -14.789 1 98.52 86 HIS A N 1
ATOM 627 C CA . HIS A 1 86 ? 0.508 -11.661 -14.842 1 98.52 86 HIS A CA 1
ATOM 628 C C . HIS A 1 86 ? -0.012 -11.969 -13.442 1 98.52 86 HIS A C 1
ATOM 630 O O . HIS A 1 86 ? -1.131 -12.463 -13.285 1 98.52 86 HIS A O 1
ATOM 636 N N . ASN A 1 87 ? 0.776 -11.717 -12.442 1 97.88 87 ASN A N 1
ATOM 637 C CA . ASN A 1 87 ? 0.382 -11.808 -11.04 1 97.88 87 ASN A CA 1
ATOM 638 C C . ASN A 1 87 ? 0.388 -10.438 -10.367 1 97.88 87 ASN A C 1
ATOM 640 O O . ASN A 1 87 ? 1.442 -9.816 -10.227 1 97.88 87 ASN A O 1
ATOM 644 N N . ILE A 1 88 ? -0.78 -10.024 -10.015 1 97.75 88 ILE A N 1
ATOM 645 C CA . ILE A 1 88 ? -0.904 -8.739 -9.335 1 97.75 88 ILE A CA 1
ATOM 646 C C . ILE A 1 88 ? -1.203 -8.965 -7.855 1 97.75 88 ILE A C 1
ATOM 648 O O . ILE A 1 88 ? -2.206 -9.593 -7.506 1 97.75 88 ILE A O 1
ATOM 652 N N . THR A 1 89 ? -0.381 -8.497 -6.987 1 97.41 89 THR A N 1
ATOM 653 C CA . THR A 1 89 ? -0.64 -8.536 -5.552 1 97.41 89 THR A CA 1
ATOM 654 C C . THR A 1 89 ? -0.859 -7.129 -5.004 1 97.41 89 THR A C 1
ATOM 656 O O . THR A 1 89 ? -0.561 -6.141 -5.679 1 97.41 89 THR A O 1
ATOM 659 N N . THR A 1 90 ? -1.411 -7.025 -3.836 1 97.34 90 THR A N 1
ATOM 660 C CA . THR A 1 90 ? -1.564 -5.736 -3.171 1 97.34 90 THR A CA 1
ATOM 661 C C . THR A 1 90 ? -0.206 -5.077 -2.95 1 97.34 90 THR A C 1
ATOM 663 O O . THR A 1 90 ? -0.034 -3.888 -3.226 1 97.34 90 THR A O 1
ATOM 666 N N . GLY A 1 91 ? 0.751 -5.879 -2.448 1 97.06 91 GLY A N 1
ATOM 667 C CA . GLY A 1 91 ? 2.084 -5.335 -2.241 1 97.06 91 GLY A CA 1
ATOM 668 C C . GLY A 1 91 ? 2.705 -4.78 -3.509 1 97.06 91 GLY A C 1
ATOM 669 O O . GLY A 1 91 ? 3.333 -3.72 -3.486 1 97.06 91 GLY A O 1
ATOM 670 N N . LYS A 1 92 ? 2.53 -5.482 -4.565 1 96.72 92 LYS A N 1
ATOM 671 C CA . LYS A 1 92 ? 3.127 -5.11 -5.844 1 96.72 92 LYS A CA 1
ATOM 672 C C . LYS A 1 92 ? 2.509 -3.824 -6.386 1 96.72 92 LYS A C 1
ATOM 674 O O . LYS A 1 92 ? 3.226 -2.907 -6.793 1 96.72 92 LYS A O 1
ATOM 679 N N . ILE A 1 93 ? 1.199 -3.709 -6.438 1 97.86 93 ILE A N 1
ATOM 680 C CA . ILE A 1 93 ? 0.514 -2.577 -7.052 1 97.86 93 ILE A CA 1
ATOM 681 C C . ILE A 1 93 ? 0.686 -1.335 -6.181 1 97.86 93 ILE A C 1
ATOM 683 O O . ILE A 1 93 ? 0.838 -0.224 -6.695 1 97.86 93 ILE A O 1
ATOM 687 N N . TYR A 1 94 ? 0.597 -1.461 -4.86 1 97.56 94 TYR A N 1
ATOM 688 C CA . TYR A 1 94 ? 0.817 -0.32 -3.979 1 97.56 94 TYR A CA 1
ATOM 689 C C . TYR A 1 94 ? 2.25 0.185 -4.089 1 97.56 94 TYR A C 1
ATOM 691 O O . TYR A 1 94 ? 2.486 1.395 -4.147 1 97.56 94 TYR A O 1
ATOM 699 N N . SER A 1 95 ? 3.209 -0.742 -4.082 1 96.96 95 SER A N 1
ATOM 700 C CA . SER A 1 95 ? 4.601 -0.339 -4.261 1 96.96 95 SER A CA 1
ATOM 701 C C . SER A 1 95 ? 4.791 0.428 -5.565 1 96.96 95 SER A C 1
ATOM 703 O O . SER A 1 95 ? 5.558 1.392 -5.618 1 96.96 95 SER A O 1
ATOM 705 N N . HIS A 1 96 ? 4.155 -0.056 -6.583 1 96.97 96 HIS A N 1
ATOM 706 C CA . HIS A 1 96 ? 4.226 0.582 -7.893 1 96.97 96 HIS A CA 1
ATOM 707 C C . HIS A 1 96 ? 3.707 2.015 -7.836 1 96.97 96 HIS A C 1
ATOM 709 O O . HIS A 1 96 ? 4.359 2.936 -8.332 1 96.97 96 HIS A O 1
ATOM 715 N N . VAL A 1 97 ? 2.605 2.232 -7.211 1 97.55 97 VAL A N 1
ATOM 716 C CA . VAL A 1 97 ? 1.972 3.544 -7.142 1 97.55 97 VAL A CA 1
ATOM 717 C C . VAL A 1 97 ? 2.78 4.461 -6.227 1 97.55 97 VAL A C 1
ATOM 719 O O . VAL A 1 97 ? 2.964 5.643 -6.527 1 97.55 97 VAL A O 1
ATOM 722 N N . ILE A 1 98 ? 3.225 3.966 -5.107 1 95.57 98 ILE A N 1
ATOM 723 C CA . ILE A 1 98 ? 4.017 4.743 -4.16 1 95.57 98 ILE A CA 1
ATOM 724 C C . ILE A 1 98 ? 5.319 5.189 -4.822 1 95.57 98 ILE A C 1
ATOM 726 O O . ILE A 1 98 ? 5.75 6.332 -4.651 1 95.57 98 ILE A O 1
ATOM 730 N N . ALA A 1 99 ? 5.944 4.27 -5.563 1 94.8 99 ALA A N 1
ATOM 731 C CA . ALA A 1 99 ? 7.174 4.619 -6.27 1 94.8 99 ALA A CA 1
ATOM 732 C C . ALA A 1 99 ? 6.931 5.745 -7.271 1 94.8 99 ALA A C 1
ATOM 734 O O . ALA A 1 99 ? 7.746 6.661 -7.395 1 94.8 99 ALA A O 1
ATOM 735 N N . LYS A 1 100 ? 5.877 5.687 -8.006 1 94.95 100 LYS A N 1
ATOM 736 C CA . LYS A 1 100 ? 5.51 6.731 -8.959 1 94.95 100 LYS A CA 1
ATOM 737 C C . LYS A 1 100 ? 5.276 8.063 -8.253 1 94.95 100 LYS A C 1
ATOM 739 O O . LYS A 1 100 ? 5.64 9.12 -8.773 1 94.95 100 LYS A O 1
ATOM 744 N N . GLU A 1 101 ? 4.61 7.98 -7.125 1 93.49 101 GLU A N 1
ATOM 745 C CA . GLU A 1 101 ? 4.383 9.18 -6.324 1 93.49 101 GLU A CA 1
ATOM 746 C C . GLU A 1 101 ? 5.702 9.837 -5.929 1 93.49 101 GLU A C 1
ATOM 748 O O . GLU A 1 101 ? 5.861 11.052 -6.061 1 93.49 101 GLU A O 1
ATOM 753 N N . ARG A 1 102 ? 6.67 9.091 -5.463 1 90.44 102 ARG A N 1
ATOM 754 C CA . ARG A 1 102 ? 7.958 9.592 -4.996 1 90.44 102 ARG A CA 1
ATOM 755 C C . ARG A 1 102 ? 8.762 10.191 -6.145 1 90.44 102 ARG A C 1
ATOM 757 O O . ARG A 1 102 ? 9.577 11.092 -5.936 1 90.44 102 ARG A O 1
ATOM 764 N N . LYS A 1 103 ? 8.42 9.7 -7.349 1 90.35 103 LYS A N 1
ATOM 765 C CA . LYS A 1 103 ? 9.111 10.206 -8.532 1 90.35 103 LYS A CA 1
ATOM 766 C C . LYS A 1 103 ? 8.451 11.48 -9.051 1 90.35 103 LYS A C 1
ATOM 768 O O . LYS A 1 103 ? 8.999 12.158 -9.923 1 90.35 103 LYS A O 1
ATOM 773 N N . GLY A 1 104 ? 7.281 11.78 -8.554 1 88.96 104 GLY A N 1
ATOM 774 C CA . GLY A 1 104 ? 6.591 12.996 -8.953 1 88.96 104 GLY A CA 1
ATOM 775 C C . GLY A 1 104 ? 5.674 12.798 -10.145 1 88.96 104 GLY A C 1
ATOM 776 O O . GLY A 1 104 ? 5.26 13.767 -10.785 1 88.96 104 GLY A O 1
ATOM 777 N N . ASP A 1 105 ? 5.306 11.577 -10.408 1 92 105 ASP A N 1
ATOM 778 C CA . ASP A 1 105 ? 4.541 11.26 -11.61 1 92 105 ASP A CA 1
ATOM 779 C C . ASP A 1 105 ? 3.114 11.796 -11.511 1 92 105 ASP A C 1
ATOM 781 O O . ASP A 1 105 ? 2.419 11.917 -12.522 1 92 105 ASP A O 1
ATOM 785 N N . TYR A 1 106 ? 2.681 12.098 -10.378 1 92.37 106 TYR A N 1
ATOM 786 C CA . TYR A 1 106 ? 1.295 12.525 -10.218 1 92.37 106 TYR A CA 1
ATOM 787 C C . TYR A 1 106 ? 1.198 14.044 -10.144 1 92.37 106 TYR A C 1
ATOM 789 O O . TYR A 1 106 ? 0.157 14.588 -9.768 1 92.37 106 TYR A O 1
ATOM 797 N N . LEU A 1 107 ? 2.22 14.807 -10.343 1 88.83 107 LEU A N 1
ATOM 798 C CA . LEU A 1 107 ? 2.261 16.251 -10.547 1 88.83 107 LEU A CA 1
ATOM 799 C C . LEU A 1 107 ? 1.686 16.987 -9.341 1 88.83 107 LEU A C 1
ATOM 801 O O . LEU A 1 107 ? 0.835 17.866 -9.492 1 88.83 107 LEU A O 1
ATOM 805 N N . GLY A 1 108 ? 1.965 16.505 -8.122 1 88.18 108 GLY A N 1
ATOM 806 C CA . GLY A 1 108 ? 1.637 17.222 -6.9 1 88.18 108 GLY A CA 1
ATOM 807 C C . GLY A 1 108 ? 0.241 16.921 -6.388 1 88.18 108 GLY A C 1
ATOM 808 O O . GLY A 1 108 ? -0.206 17.513 -5.404 1 88.18 108 GLY A O 1
ATOM 809 N N . LYS A 1 109 ? -0.411 15.971 -6.964 1 91.47 109 LYS A N 1
ATOM 810 C CA . LYS A 1 109 ? -1.767 15.62 -6.551 1 91.47 109 LYS A CA 1
ATOM 811 C C . LYS A 1 109 ? -1.754 14.775 -5.281 1 91.47 109 LYS A C 1
ATOM 813 O O . LYS A 1 109 ? -0.731 14.18 -4.935 1 91.47 109 LYS A O 1
ATOM 818 N N . THR A 1 110 ? -2.889 14.795 -4.588 1 91.92 110 THR A N 1
ATOM 819 C CA . THR A 1 110 ? -3.138 13.808 -3.543 1 91.92 110 THR A CA 1
ATOM 820 C C . THR A 1 110 ? -3.457 12.445 -4.152 1 91.92 110 THR A C 1
ATOM 822 O O . THR A 1 110 ? -4.493 12.276 -4.798 1 91.92 110 THR A O 1
ATOM 825 N N . VAL A 1 111 ? -2.487 11.554 -3.971 1 95.39 111 VAL A N 1
ATOM 826 C CA . VAL A 1 111 ? -2.653 10.228 -4.558 1 95.39 111 VAL A CA 1
ATOM 827 C C . VAL A 1 111 ? -3.604 9.398 -3.699 1 95.39 111 VAL A C 1
ATOM 829 O O . VAL A 1 111 ? -3.383 9.236 -2.496 1 95.39 111 VAL A O 1
ATOM 832 N N . GLN A 1 112 ? -4.636 8.926 -4.277 1 95.25 112 GLN A N 1
ATOM 833 C CA . GLN A 1 112 ? -5.7 8.233 -3.559 1 95.25 112 GLN A CA 1
ATOM 834 C C . GLN A 1 112 ? -5.915 6.828 -4.116 1 95.25 112 GLN A C 1
ATOM 836 O O . GLN A 1 112 ? -5.367 6.48 -5.165 1 95.25 112 GLN A O 1
ATOM 841 N N . ILE A 1 113 ? -6.623 6.006 -3.372 1 96.48 113 ILE A N 1
ATOM 842 C CA . ILE A 1 113 ? -7.004 4.693 -3.882 1 96.48 113 ILE A CA 1
ATOM 843 C C . ILE A 1 113 ? -7.887 4.856 -5.117 1 96.48 113 ILE A C 1
ATOM 845 O O . ILE A 1 113 ? -7.621 4.255 -6.161 1 96.48 113 ILE A O 1
ATOM 849 N N . VAL A 1 114 ? -8.893 5.666 -4.976 1 94.67 114 VAL A N 1
ATOM 850 C CA . VAL A 1 114 ? -9.708 6.057 -6.122 1 94.67 114 VAL A CA 1
ATOM 851 C C . VAL A 1 114 ? -9.434 7.517 -6.476 1 94.67 114 VAL A C 1
ATOM 853 O O . VAL A 1 114 ? -9.623 8.41 -5.647 1 94.67 114 VAL A O 1
ATOM 856 N N . PRO A 1 115 ? -8.856 7.815 -7.552 1 96.35 115 PRO A N 1
ATOM 857 C CA . PRO A 1 115 ? -8.821 6.947 -8.732 1 96.35 115 PRO A CA 1
ATOM 858 C C . PRO A 1 115 ? -7.433 6.373 -9.001 1 96.35 115 PRO A C 1
ATOM 860 O O . PRO A 1 115 ? -7.274 5.517 -9.876 1 96.35 115 PRO A O 1
ATOM 863 N N . HIS A 1 116 ? -6.449 6.842 -8.357 1 97.52 116 HIS A N 1
ATOM 864 C CA . HIS A 1 116 ? -5.077 6.633 -8.803 1 97.52 116 HIS A CA 1
ATOM 865 C C . HIS A 1 116 ? -4.698 5.157 -8.745 1 97.52 116 HIS A C 1
ATOM 867 O O . HIS A 1 116 ? -4.196 4.601 -9.725 1 97.52 116 HIS A O 1
ATOM 873 N N . LEU A 1 117 ? -4.958 4.53 -7.645 1 97.95 117 LEU A N 1
ATOM 874 C CA . LEU A 1 117 ? -4.641 3.112 -7.518 1 97.95 117 LEU A CA 1
ATOM 875 C C . LEU A 1 117 ? -5.522 2.273 -8.436 1 97.95 117 LEU A C 1
ATOM 877 O O . LEU A 1 117 ? -5.04 1.343 -9.087 1 97.95 117 LEU A O 1
ATOM 881 N N . THR A 1 118 ? -6.83 2.552 -8.471 1 98.26 118 THR A N 1
ATOM 882 C CA . THR A 1 118 ? -7.741 1.802 -9.328 1 98.26 118 THR A CA 1
ATOM 883 C C . THR A 1 118 ? -7.364 1.971 -10.797 1 98.26 118 THR A C 1
ATOM 885 O O . THR A 1 118 ? -7.419 1.013 -11.572 1 98.26 118 THR A O 1
ATOM 888 N N . ASN A 1 119 ? -6.936 3.192 -11.146 1 98.21 119 ASN A N 1
ATOM 889 C CA . ASN A 1 119 ? -6.453 3.405 -12.506 1 98.21 119 ASN A CA 1
ATOM 890 C C . ASN A 1 119 ? -5.197 2.586 -12.79 1 98.21 119 ASN A C 1
ATOM 892 O O . ASN A 1 119 ? -5.043 2.037 -13.883 1 98.21 119 ASN A O 1
ATOM 896 N N . ALA A 1 120 ? -4.35 2.584 -11.814 1 98.42 120 ALA A N 1
ATOM 897 C CA . ALA A 1 120 ? -3.121 1.812 -11.98 1 98.42 120 ALA A CA 1
ATOM 898 C C . ALA A 1 120 ? -3.429 0.333 -12.202 1 98.42 120 ALA A C 1
ATOM 900 O O . ALA A 1 120 ? -2.773 -0.329 -13.01 1 98.42 120 ALA A O 1
ATOM 901 N N . ILE A 1 121 ? -4.38 -0.249 -11.509 1 98.64 121 ILE A N 1
ATOM 902 C CA . ILE A 1 121 ? -4.788 -1.642 -11.649 1 98.64 121 ILE A CA 1
ATOM 903 C C . ILE A 1 121 ? -5.337 -1.881 -13.054 1 98.64 121 ILE A C 1
ATOM 905 O O . ILE A 1 121 ? -4.945 -2.838 -13.726 1 98.64 121 ILE A O 1
ATOM 909 N N . GLN A 1 122 ? -6.219 -1.005 -13.497 1 98.69 122 GLN A N 1
ATOM 910 C CA . GLN A 1 122 ? -6.82 -1.129 -14.82 1 98.69 122 GLN A CA 1
ATOM 911 C C . GLN A 1 122 ? -5.759 -1.063 -15.915 1 98.69 122 GLN A C 1
ATOM 913 O O . GLN A 1 122 ? -5.765 -1.877 -16.841 1 98.69 122 GLN A O 1
ATOM 918 N N . ASP A 1 123 ? -4.865 -0.087 -15.768 1 98.48 123 ASP A N 1
ATOM 919 C CA . ASP A 1 123 ? -3.794 0.073 -16.748 1 98.48 123 ASP A CA 1
ATOM 920 C C . ASP A 1 123 ? -2.895 -1.161 -16.785 1 98.48 123 ASP A C 1
ATOM 922 O O . ASP A 1 123 ? -2.431 -1.566 -17.852 1 98.48 123 ASP A O 1
ATOM 926 N N . TRP A 1 124 ? -2.651 -1.677 -15.607 1 98.52 124 TRP A N 1
ATOM 927 C CA . TRP A 1 124 ? -1.845 -2.889 -15.506 1 98.52 124 TRP A CA 1
ATOM 928 C C . TRP A 1 124 ? -2.506 -4.046 -16.247 1 98.52 124 TRP A C 1
ATOM 930 O O . TRP A 1 124 ? -1.85 -4.758 -17.011 1 98.52 124 TRP A O 1
ATOM 940 N N . ILE A 1 125 ? -3.788 -4.276 -16.056 1 98.65 125 ILE A N 1
ATOM 941 C CA . ILE A 1 125 ? -4.542 -5.351 -16.692 1 98.65 125 ILE A CA 1
ATOM 942 C C . ILE A 1 125 ? -4.493 -5.187 -18.209 1 98.65 125 ILE A C 1
ATOM 944 O O . ILE A 1 125 ? -4.192 -6.14 -18.933 1 98.65 125 ILE A O 1
ATOM 948 N N . GLU A 1 126 ? -4.712 -4.008 -18.681 1 98.33 126 GLU A N 1
ATOM 949 C CA . GLU A 1 126 ? -4.745 -3.747 -20.117 1 98.33 126 GLU A CA 1
ATOM 950 C C . GLU A 1 126 ? -3.384 -4.009 -20.757 1 98.33 126 GLU A C 1
ATOM 952 O O . GLU A 1 126 ? -3.303 -4.592 -21.84 1 98.33 126 GLU A O 1
ATOM 957 N N . ARG A 1 127 ? -2.371 -3.536 -20.106 1 98.2 127 ARG A N 1
ATOM 958 C CA . ARG A 1 127 ? -1.021 -3.7 -20.637 1 98.2 127 ARG A CA 1
ATOM 959 C C . ARG A 1 127 ? -0.625 -5.172 -20.682 1 98.2 127 ARG A C 1
ATOM 961 O O . ARG A 1 127 ? -0.136 -5.657 -21.704 1 98.2 127 ARG A O 1
ATOM 968 N N . VAL A 1 128 ? -0.849 -5.914 -19.604 1 98.46 128 VAL A N 1
ATOM 969 C CA . VAL A 1 128 ? -0.372 -7.285 -19.452 1 98.46 128 VAL A CA 1
ATOM 970 C C . VAL A 1 128 ? -1.193 -8.218 -20.339 1 98.46 128 VAL A C 1
ATOM 972 O O . VAL A 1 128 ? -0.665 -9.191 -20.884 1 98.46 128 VAL A O 1
ATOM 975 N N . ALA A 1 129 ? -2.507 -7.923 -20.484 1 98.34 129 ALA A N 1
ATOM 976 C CA . ALA A 1 129 ? -3.397 -8.753 -21.292 1 98.34 129 ALA A CA 1
ATOM 977 C C . ALA A 1 129 ? -2.936 -8.797 -22.746 1 98.34 129 ALA A C 1
ATOM 979 O O . ALA A 1 129 ? -3.273 -9.727 -23.483 1 98.34 129 ALA A O 1
ATOM 980 N N . LYS A 1 130 ? -2.109 -7.875 -23.151 1 97.92 130 LYS A N 1
ATOM 981 C CA . LYS A 1 130 ? -1.704 -7.75 -24.548 1 97.92 130 LYS A CA 1
ATOM 982 C C . LYS A 1 130 ? -0.381 -8.466 -24.804 1 97.92 130 LYS A C 1
ATOM 984 O O . LYS A 1 130 ? 0.016 -8.655 -25.955 1 97.92 130 LYS A O 1
ATOM 989 N N . ILE A 1 131 ? 0.266 -8.875 -23.792 1 97.53 131 ILE A N 1
ATOM 990 C CA . ILE A 1 131 ? 1.553 -9.548 -23.929 1 97.53 131 ILE A CA 1
ATOM 991 C C . ILE A 1 131 ? 1.353 -10.918 -24.574 1 97.53 131 ILE A C 1
ATOM 993 O O . ILE A 1 131 ? 0.547 -11.722 -24.1 1 97.53 131 ILE A O 1
ATOM 997 N N . PRO A 1 132 ? 2.045 -11.209 -25.659 1 97.62 132 PRO A N 1
ATOM 998 C CA . PRO A 1 132 ? 1.966 -12.548 -26.246 1 97.62 132 PRO A CA 1
ATOM 999 C C . PRO A 1 132 ? 2.424 -13.642 -25.284 1 97.62 132 PRO A C 1
ATOM 1001 O O . PRO A 1 132 ? 3.443 -13.486 -24.606 1 97.62 132 PRO A O 1
ATOM 1004 N N . VAL A 1 133 ? 1.696 -14.789 -25.219 1 97.02 133 VAL A N 1
ATOM 1005 C CA . VAL A 1 133 ? 1.994 -15.789 -24.198 1 97.02 133 VAL A CA 1
ATOM 1006 C C . VAL A 1 133 ? 2.088 -17.171 -24.84 1 97.02 133 VAL A C 1
ATOM 1008 O O . VAL A 1 133 ? 2.249 -18.176 -24.143 1 97.02 133 VAL A O 1
ATOM 1011 N N . ASP A 1 134 ? 1.923 -17.282 -26.127 1 93.87 134 ASP A N 1
ATOM 1012 C CA . ASP A 1 134 ? 2.022 -18.569 -26.81 1 93.87 134 ASP A CA 1
ATOM 1013 C C . ASP A 1 134 ? 2.968 -18.485 -28.006 1 93.87 134 ASP A C 1
ATOM 1015 O O . ASP A 1 134 ? 3.722 -17.519 -28.141 1 93.87 134 ASP A O 1
ATOM 1019 N N . ASP A 1 135 ? 3.007 -19.505 -28.823 1 89.79 135 ASP A N 1
ATOM 1020 C CA . ASP A 1 135 ? 4.019 -19.646 -29.865 1 89.79 135 ASP A CA 1
ATOM 1021 C C . ASP A 1 135 ? 3.677 -18.789 -31.082 1 89.79 135 ASP A C 1
ATOM 1023 O O . ASP A 1 135 ? 4.496 -18.639 -31.991 1 89.79 135 ASP A O 1
ATOM 1027 N N . THR A 1 136 ? 2.536 -18.132 -31.047 1 91.37 136 THR A N 1
ATOM 1028 C CA . THR A 1 136 ? 2.14 -17.311 -32.186 1 91.37 136 THR A CA 1
ATOM 1029 C C . THR A 1 136 ? 2.813 -15.943 -32.126 1 91.37 136 THR A C 1
ATOM 1031 O O . THR A 1 136 ? 2.914 -15.25 -33.141 1 91.37 136 THR A O 1
ATOM 1034 N N . GLY A 1 137 ? 3.194 -15.517 -30.89 1 93.67 137 GLY A N 1
ATOM 1035 C CA . GLY A 1 137 ? 3.771 -14.195 -30.711 1 93.67 137 GLY A CA 1
ATOM 1036 C C . GLY A 1 137 ? 2.767 -13.074 -30.905 1 93.67 137 GLY A C 1
ATOM 1037 O O . GLY A 1 137 ? 3.143 -11.903 -30.984 1 93.67 137 GLY A O 1
ATOM 1038 N N . MET A 1 138 ? 1.535 -13.432 -30.956 1 95.73 138 MET A N 1
ATOM 1039 C CA . MET A 1 138 ? 0.48 -12.451 -31.195 1 95.73 138 MET A CA 1
ATOM 1040 C C . MET A 1 138 ? -0.226 -12.083 -29.894 1 95.73 138 MET A C 1
ATOM 1042 O O . MET A 1 138 ? -0.162 -12.828 -28.916 1 95.73 138 MET A O 1
ATOM 1046 N N . GLU A 1 139 ? -0.906 -10.958 -29.947 1 97.07 139 GLU A N 1
ATOM 1047 C CA . GLU A 1 139 ? -1.728 -10.52 -28.823 1 97.07 139 GLU A CA 1
ATOM 1048 C C . GLU A 1 139 ? -2.885 -11.484 -28.576 1 97.07 139 GLU A C 1
ATOM 1050 O O . GLU A 1 139 ? -3.524 -11.95 -29.522 1 97.07 139 GLU A O 1
ATOM 1055 N N . PRO A 1 140 ? -3.145 -11.831 -27.335 1 98.05 140 PRO A N 1
ATOM 1056 C CA . PRO A 1 140 ? -4.287 -12.695 -27.027 1 98.05 140 PRO A CA 1
ATOM 1057 C C . PRO A 1 140 ? -5.626 -12.05 -27.377 1 98.05 140 PRO A C 1
ATOM 1059 O O . PRO A 1 140 ? -5.728 -10.822 -27.435 1 98.05 140 PRO A O 1
ATOM 1062 N N . ASP A 1 141 ? -6.601 -12.895 -27.602 1 97.96 141 ASP A N 1
ATOM 1063 C CA . ASP A 1 141 ? -7.958 -12.445 -27.897 1 97.96 141 ASP A CA 1
ATOM 1064 C C . ASP A 1 141 ? -8.771 -12.277 -26.616 1 97.96 141 ASP A C 1
ATOM 1066 O O . ASP A 1 141 ? -9.666 -11.431 -26.549 1 97.96 141 ASP A O 1
ATOM 1070 N N . VAL A 1 142 ? -8.516 -13.146 -25.671 1 98.29 142 VAL A N 1
ATOM 1071 C CA . VAL A 1 142 ? -9.284 -13.186 -24.431 1 98.29 142 VAL A CA 1
ATOM 1072 C C . VAL A 1 142 ? -8.335 -13.234 -23.236 1 98.29 142 VAL A C 1
ATOM 1074 O O . VAL A 1 142 ? -7.311 -13.921 -23.276 1 98.29 142 VAL A O 1
ATOM 1077 N N . CYS A 1 143 ? -8.611 -12.485 -22.201 1 98.72 143 CYS A N 1
ATOM 1078 C CA . CYS A 1 143 ? -7.876 -12.512 -20.941 1 98.72 143 CYS A CA 1
ATOM 1079 C C . CYS A 1 143 ? -8.761 -13.006 -19.803 1 98.72 143 CYS A C 1
ATOM 1081 O O . CYS A 1 143 ? -9.789 -12.397 -19.501 1 98.72 143 CYS A O 1
ATOM 1083 N N . ILE A 1 144 ? -8.402 -14.104 -19.205 1 98.66 144 ILE A N 1
ATOM 1084 C CA . ILE A 1 144 ? -9.087 -14.616 -18.023 1 98.66 144 ILE A CA 1
ATOM 1085 C C . ILE A 1 144 ? -8.467 -14.012 -16.765 1 98.66 144 ILE A C 1
ATOM 1087 O O . ILE A 1 144 ? -7.265 -14.154 -16.529 1 98.66 144 ILE A O 1
ATOM 1091 N N . ILE A 1 145 ? -9.255 -13.37 -15.998 1 98.51 145 ILE A N 1
ATOM 1092 C CA . ILE A 1 145 ? -8.766 -12.734 -14.779 1 98.51 145 ILE A CA 1
ATOM 1093 C C . ILE A 1 145 ? -9.374 -13.422 -13.559 1 98.51 145 ILE A C 1
ATOM 1095 O O . ILE A 1 145 ? -10.598 -13.52 -13.439 1 98.51 145 ILE A O 1
ATOM 1099 N N . GLU A 1 146 ? -8.568 -13.915 -12.721 1 97.62 146 GLU A N 1
ATOM 1100 C CA . GLU A 1 146 ? -9.057 -14.455 -11.456 1 97.62 146 GLU A CA 1
ATOM 1101 C C . GLU A 1 146 ? -8.805 -13.483 -10.307 1 97.62 146 GLU A C 1
ATOM 1103 O O . GLU A 1 146 ? -7.662 -13.096 -10.053 1 97.62 146 GLU A O 1
ATOM 1108 N N . LEU A 1 147 ? -9.834 -13.081 -9.668 1 96.53 147 LEU A N 1
ATOM 1109 C CA . LEU A 1 147 ? -9.729 -12.268 -8.461 1 96.53 147 LEU A CA 1
ATOM 1110 C C . LEU A 1 147 ? -9.685 -13.148 -7.216 1 96.53 147 LEU A C 1
ATOM 1112 O O . LEU A 1 147 ? -10.692 -13.755 -6.844 1 96.53 147 LEU A O 1
ATOM 1116 N N . GLY A 1 148 ? -8.523 -13.182 -6.624 1 92.41 148 GLY A N 1
ATOM 1117 C CA . GLY A 1 148 ? -8.371 -13.96 -5.405 1 92.41 148 GLY A CA 1
ATOM 1118 C C . GLY A 1 148 ? -9.084 -13.348 -4.214 1 92.41 148 GLY A C 1
ATOM 1119 O O . GLY A 1 148 ? -9.5 -12.189 -4.261 1 92.41 148 GLY A O 1
ATOM 1120 N N . GLY A 1 149 ? -9.242 -14.144 -3.193 1 87.86 149 GLY A N 1
ATOM 1121 C CA . GLY A 1 149 ? -9.906 -13.681 -1.985 1 87.86 149 GLY A CA 1
ATOM 1122 C C . GLY A 1 149 ? -11.419 -13.715 -2.085 1 87.86 149 GLY A C 1
ATOM 1123 O O . GLY A 1 149 ? -11.971 -14.287 -3.028 1 87.86 149 GLY A O 1
ATOM 1124 N N . THR A 1 150 ? -12.023 -13.147 -1.088 1 86.88 150 THR A N 1
ATOM 1125 C CA . THR A 1 150 ? -13.48 -13.115 -1.027 1 86.88 150 THR A CA 1
ATOM 1126 C C . THR A 1 150 ? -13.999 -11.697 -1.247 1 86.88 150 THR A C 1
ATOM 1128 O O . THR A 1 150 ? -13.547 -10.755 -0.592 1 86.88 150 THR A O 1
ATOM 1131 N N . VAL A 1 151 ? -14.897 -11.651 -2.121 1 87.17 151 VAL A N 1
ATOM 1132 C CA . VAL A 1 151 ? -15.504 -10.347 -2.368 1 87.17 151 VAL A CA 1
ATOM 1133 C C . VAL A 1 151 ? -16.2 -9.853 -1.102 1 87.17 151 VAL A C 1
ATOM 1135 O O . VAL A 1 151 ? -16.949 -10.598 -0.466 1 87.17 151 VAL A O 1
ATOM 1138 N N . GLY A 1 152 ? -15.913 -8.633 -0.684 1 84.39 152 GLY A N 1
ATOM 1139 C CA . GLY A 1 152 ? -16.454 -8.084 0.549 1 84.39 152 GLY A CA 1
ATOM 1140 C C . GLY A 1 152 ? -15.391 -7.807 1.595 1 84.39 152 GLY A C 1
ATOM 1141 O O . GLY A 1 152 ? -15.608 -7.012 2.513 1 84.39 152 GLY A O 1
ATOM 1142 N N . ASP A 1 153 ? -14.3 -8.482 1.403 1 88.58 153 ASP A N 1
ATOM 1143 C CA . ASP A 1 153 ? -13.201 -8.253 2.336 1 88.58 153 ASP A CA 1
ATOM 1144 C C . ASP A 1 153 ? -12.493 -6.933 2.037 1 88.58 153 ASP A C 1
ATOM 1146 O O . ASP A 1 153 ? -12.438 -6.499 0.885 1 88.58 153 ASP A O 1
ATOM 1150 N N . ILE A 1 154 ? -11.844 -6.386 3.042 1 91.36 154 ILE A N 1
ATOM 1151 C CA . ILE A 1 154 ? -11.134 -5.117 2.928 1 91.36 154 ILE A CA 1
ATOM 1152 C C . ILE A 1 154 ? -9.999 -5.25 1.915 1 91.36 154 ILE A C 1
ATOM 1154 O O . ILE A 1 154 ? -9.735 -4.324 1.144 1 91.36 154 ILE A O 1
ATOM 1158 N N . GLU A 1 155 ? -9.43 -6.432 1.85 1 92.24 155 GLU A N 1
ATOM 1159 C CA . GLU A 1 155 ? -8.253 -6.671 1.021 1 92.24 155 GLU A CA 1
ATOM 1160 C C . GLU A 1 155 ? -8.609 -6.642 -0.463 1 92.24 155 GLU A C 1
ATOM 1162 O O . GLU A 1 155 ? -7.785 -6.261 -1.297 1 92.24 155 GLU A O 1
ATOM 1167 N N . SER A 1 156 ? -9.781 -6.952 -0.813 1 93.55 156 SER A N 1
ATOM 1168 C CA . SER A 1 156 ? -10.184 -7.077 -2.21 1 93.55 156 SER A CA 1
ATOM 1169 C C . SER A 1 156 ? -10.862 -5.805 -2.706 1 93.55 156 SER A C 1
ATOM 1171 O O . SER A 1 156 ? -11.089 -5.644 -3.907 1 93.55 156 SER A O 1
ATOM 1173 N N . ALA A 1 157 ? -11.13 -4.884 -1.829 1 94.7 157 ALA A N 1
ATOM 1174 C CA . ALA A 1 157 ? -11.993 -3.744 -2.127 1 94.7 157 ALA A CA 1
ATOM 1175 C C . ALA A 1 157 ? -11.429 -2.916 -3.278 1 94.7 157 ALA A C 1
ATOM 1177 O O . ALA A 1 157 ? -12.154 -2.566 -4.213 1 94.7 157 ALA A O 1
ATOM 1178 N N . PRO A 1 158 ? -10.103 -2.589 -3.254 1 96.23 158 PRO A N 1
ATOM 1179 C CA . PRO A 1 158 ? -9.572 -1.785 -4.357 1 96.23 158 PRO A CA 1
ATOM 1180 C C . PRO A 1 158 ? -9.673 -2.494 -5.706 1 96.23 158 PRO A C 1
ATOM 1182 O O . PRO A 1 158 ? -9.91 -1.849 -6.73 1 96.23 158 PRO A O 1
ATOM 1185 N N . PHE A 1 159 ? -9.519 -3.764 -5.721 1 97.91 159 PHE A N 1
ATOM 1186 C CA . PHE A 1 159 ? -9.565 -4.533 -6.959 1 97.91 159 PHE A CA 1
ATOM 1187 C C . PHE A 1 159 ? -10.994 -4.644 -7.476 1 97.91 159 PHE A C 1
ATOM 1189 O O . PHE A 1 159 ? -11.232 -4.556 -8.682 1 97.91 159 PHE A O 1
ATOM 1196 N N . VAL A 1 160 ? -11.935 -4.865 -6.553 1 97.09 160 VAL A N 1
ATOM 1197 C CA . VAL A 1 160 ? -13.342 -4.929 -6.936 1 97.09 160 VAL A CA 1
ATOM 1198 C C . VAL A 1 160 ? -13.774 -3.596 -7.541 1 97.09 160 VAL A C 1
ATOM 1200 O O . VAL A 1 160 ? -14.448 -3.565 -8.574 1 97.09 160 VAL A O 1
ATOM 1203 N N . GLU A 1 161 ? -13.354 -2.507 -6.894 1 97.22 161 GLU A N 1
ATOM 1204 C CA . GLU A 1 161 ? -13.666 -1.175 -7.402 1 97.22 161 GLU A CA 1
ATOM 1205 C C . GLU A 1 161 ? -13.031 -0.943 -8.77 1 97.22 161 GLU A C 1
ATOM 1207 O O . GLU A 1 161 ? -13.659 -0.371 -9.663 1 97.22 161 GLU A O 1
ATOM 1212 N N . ALA A 1 162 ? -11.804 -1.373 -8.934 1 98.16 162 ALA A N 1
ATOM 1213 C CA . ALA A 1 162 ? -11.11 -1.233 -10.211 1 98.16 162 ALA A CA 1
ATOM 1214 C C . ALA A 1 162 ? -11.83 -2.001 -11.315 1 98.16 162 ALA A C 1
ATOM 1216 O O . ALA A 1 162 ? -11.976 -1.503 -12.434 1 98.16 162 ALA A O 1
ATOM 1217 N N . LEU A 1 163 ? -12.276 -3.212 -11.006 1 98.01 163 LEU A N 1
ATOM 1218 C CA . LEU A 1 163 ? -12.96 -4.042 -11.991 1 98.01 163 LEU A CA 1
ATOM 1219 C C . LEU A 1 163 ? -14.333 -3.467 -12.326 1 98.01 163 LEU A C 1
ATOM 1221 O O . LEU A 1 163 ? -14.794 -3.574 -13.464 1 98.01 163 LEU A O 1
ATOM 1225 N N . ARG A 1 164 ? -14.986 -2.938 -11.257 1 96.99 164 ARG A N 1
ATOM 1226 C CA . ARG A 1 164 ? -16.257 -2.259 -11.493 1 96.99 164 ARG A CA 1
ATOM 1227 C C . ARG A 1 164 ? -16.094 -1.128 -12.502 1 96.99 164 ARG A C 1
ATOM 1229 O O . ARG A 1 164 ? -16.902 -0.989 -13.423 1 96.99 164 ARG A O 1
ATOM 1236 N N . GLN A 1 165 ? -15.021 -0.334 -12.383 1 97.69 165 GLN A N 1
ATOM 1237 C CA . GLN A 1 165 ? -14.733 0.759 -13.305 1 97.69 165 GLN A CA 1
ATOM 1238 C C . GLN A 1 165 ? -14.308 0.23 -14.671 1 97.69 165 GLN A C 1
ATOM 1240 O O . GLN A 1 165 ? -14.692 0.783 -15.704 1 97.69 165 GLN A O 1
ATOM 1245 N N . PHE A 1 166 ? -13.572 -0.83 -14.649 1 98 166 PHE A N 1
ATOM 1246 C CA . PHE A 1 166 ? -12.964 -1.403 -15.844 1 98 166 PHE A CA 1
ATOM 1247 C C . PHE A 1 166 ? -14.032 -1.892 -16.814 1 98 166 PHE A C 1
ATOM 1249 O O . PHE A 1 166 ? -13.886 -1.749 -18.03 1 98 166 PHE A O 1
ATOM 1256 N N . GLN A 1 167 ? -15.074 -2.476 -16.309 1 96.59 167 GLN A N 1
ATOM 1257 C CA . GLN A 1 167 ? -16.131 -2.993 -17.173 1 96.59 167 GLN A CA 1
ATOM 1258 C C . GLN A 1 167 ? -16.737 -1.882 -18.025 1 96.59 167 GLN A C 1
ATOM 1260 O O . GLN A 1 167 ? -17.101 -2.108 -19.181 1 96.59 167 GLN A O 1
ATOM 1265 N N . PHE A 1 168 ? -16.77 -0.682 -17.538 1 95.69 168 PHE A N 1
ATOM 1266 C CA . PHE A 1 168 ? -17.304 0.443 -18.296 1 95.69 168 PHE A CA 1
ATOM 1267 C C . PHE A 1 168 ? -16.265 0.98 -19.273 1 95.69 168 PHE A C 1
ATOM 1269 O O . PHE A 1 168 ? -16.607 1.414 -20.375 1 95.69 168 PHE A O 1
ATOM 1276 N N . LYS A 1 169 ? -15.086 0.933 -18.829 1 96.64 169 LYS A N 1
ATOM 1277 C CA . LYS A 1 169 ? -13.994 1.427 -19.664 1 96.64 169 LYS A CA 1
ATOM 1278 C C . LYS A 1 169 ? -13.866 0.606 -20.944 1 96.64 169 LYS A C 1
ATOM 1280 O O . LYS A 1 169 ? -13.71 1.164 -22.032 1 96.64 169 LYS A O 1
ATOM 1285 N N . VAL A 1 170 ? -14.002 -0.732 -20.802 1 96.87 170 VAL A N 1
ATOM 1286 C CA . VAL A 1 170 ? -13.766 -1.598 -21.953 1 96.87 170 VAL A CA 1
ATOM 1287 C C . VAL A 1 170 ? -15.086 -1.884 -22.665 1 96.87 170 VAL A C 1
ATOM 1289 O O . VAL A 1 170 ? -15.095 -2.339 -23.811 1 96.87 170 VAL A O 1
ATOM 1292 N N . GLY A 1 171 ? -16.232 -1.657 -21.962 1 95.71 171 GLY A N 1
ATOM 1293 C CA . GLY A 1 171 ? -17.542 -1.92 -22.536 1 95.71 171 GLY A CA 1
ATOM 1294 C C . GLY A 1 171 ? -18.128 -3.25 -22.102 1 95.71 171 GLY A C 1
ATOM 1295 O O . GLY A 1 171 ? -17.403 -4.236 -21.957 1 95.71 171 GLY A O 1
ATOM 1296 N N . GLN A 1 172 ? -19.354 -3.313 -21.982 1 90.99 172 GLN A N 1
ATOM 1297 C CA . GLN A 1 172 ? -20.075 -4.475 -21.471 1 90.99 172 GLN A CA 1
ATOM 1298 C C . GLN A 1 172 ? -19.908 -5.676 -22.397 1 90.99 172 GLN A C 1
ATOM 1300 O O . GLN A 1 172 ? -19.887 -6.821 -21.939 1 90.99 172 GLN A O 1
ATOM 1305 N N . GLU A 1 173 ? -19.757 -5.427 -23.648 1 95.12 173 GLU A N 1
ATOM 1306 C CA . GLU A 1 173 ? -19.635 -6.498 -24.634 1 95.12 173 GLU A CA 1
ATOM 1307 C C . GLU A 1 173 ? -18.252 -7.14 -24.582 1 95.12 173 GLU A C 1
ATOM 1309 O O . GLU A 1 173 ? -18.03 -8.198 -25.175 1 95.12 173 GLU A O 1
ATOM 1314 N N . ASN A 1 174 ? -17.363 -6.52 -23.816 1 97.84 174 ASN A N 1
ATOM 1315 C CA . ASN A 1 174 ? -15.99 -7.008 -23.755 1 97.84 174 ASN A CA 1
ATOM 1316 C C . ASN A 1 174 ? -15.637 -7.516 -22.36 1 97.84 174 ASN A C 1
ATOM 1318 O O . ASN A 1 174 ? -14.478 -7.832 -22.085 1 97.84 174 ASN A O 1
ATOM 1322 N N . PHE A 1 175 ? -16.646 -7.536 -21.525 1 97.99 175 PHE A N 1
ATOM 1323 C CA . PHE A 1 175 ? -16.421 -7.904 -20.132 1 97.99 175 PHE A CA 1
ATOM 1324 C C . PHE A 1 175 ? -17.5 -8.863 -19.644 1 97.99 175 PHE A C 1
ATOM 1326 O O . PHE A 1 175 ? -18.693 -8.574 -19.759 1 97.99 175 PHE A O 1
ATOM 1333 N N . ALA A 1 176 ? -17.059 -10.014 -19.114 1 98.23 176 ALA A N 1
ATOM 1334 C CA . ALA A 1 176 ? -17.977 -10.965 -18.494 1 98.23 176 ALA A CA 1
ATOM 1335 C C . ALA A 1 176 ? -17.483 -11.384 -17.112 1 98.23 176 ALA A C 1
ATOM 1337 O O . ALA A 1 176 ? -16.281 -11.562 -16.903 1 98.23 176 ALA A O 1
ATOM 1338 N N . LEU A 1 177 ? -18.426 -11.57 -16.19 1 97.87 177 LEU A N 1
ATOM 1339 C CA . LEU A 1 177 ? -18.084 -11.933 -14.819 1 97.87 177 LEU A CA 1
ATOM 1340 C C . LEU A 1 177 ? -18.714 -13.268 -14.437 1 97.87 177 LEU A C 1
ATOM 1342 O O . LEU A 1 177 ? -19.922 -13.458 -14.597 1 97.87 177 LEU A O 1
ATOM 1346 N N . ILE A 1 178 ? -17.881 -14.194 -14.008 1 97.62 178 ILE A N 1
ATOM 1347 C CA . ILE A 1 178 ? -18.331 -15.46 -13.44 1 97.62 178 ILE A CA 1
ATOM 1348 C C . ILE A 1 178 ? -18.069 -15.473 -11.936 1 97.62 178 ILE A C 1
ATOM 1350 O O . ILE A 1 178 ? -16.934 -15.278 -11.495 1 97.62 178 ILE A O 1
ATOM 1354 N N . HIS A 1 179 ? -19.091 -15.709 -11.196 1 96.88 179 HIS A N 1
ATOM 1355 C CA . HIS A 1 179 ? -18.937 -15.751 -9.746 1 96.88 179 HIS A CA 1
ATOM 1356 C C . HIS A 1 179 ? -19.105 -17.171 -9.215 1 96.88 179 HIS A C 1
ATOM 1358 O O . HIS A 1 179 ? -20.124 -17.817 -9.469 1 96.88 179 HIS A O 1
ATOM 1364 N N . VAL A 1 180 ? -18.093 -17.611 -8.504 1 96.76 180 VAL A N 1
ATOM 1365 C CA . VAL A 1 180 ? -18.113 -18.953 -7.931 1 96.76 180 VAL A CA 1
ATOM 1366 C C . VAL A 1 180 ? -18.697 -18.905 -6.521 1 96.76 180 VAL A C 1
ATOM 1368 O O . VAL A 1 180 ? -18.274 -18.093 -5.695 1 96.76 180 VAL A O 1
ATOM 1371 N N . SER A 1 181 ? -19.671 -19.755 -6.246 1 94.68 181 SER A N 1
ATOM 1372 C CA . SER A 1 181 ? -20.307 -19.811 -4.933 1 94.68 181 SER A CA 1
ATOM 1373 C C . SER A 1 181 ? -20.526 -21.252 -4.486 1 94.68 181 SER A C 1
ATOM 1375 O O . SER A 1 181 ? -20.536 -22.169 -5.311 1 94.68 181 SER A O 1
ATOM 1377 N N . LEU A 1 182 ? -20.67 -21.395 -3.218 1 93.8 182 LEU A N 1
ATOM 1378 C CA . LEU A 1 182 ? -20.867 -22.72 -2.641 1 93.8 182 LEU A CA 1
ATOM 1379 C C . LEU A 1 182 ? -22.347 -22.991 -2.392 1 93.8 182 LEU A C 1
ATOM 1381 O O . LEU A 1 182 ? -23.055 -22.14 -1.849 1 93.8 182 LEU A O 1
ATOM 1385 N N . VAL A 1 183 ? -22.791 -24.16 -2.799 1 95.23 183 VAL A N 1
ATOM 1386 C CA . VAL A 1 183 ? -24.115 -24.672 -2.461 1 95.23 183 VAL A CA 1
ATOM 1387 C C . VAL A 1 183 ? -23.979 -25.918 -1.589 1 95.23 183 VAL A C 1
ATOM 1389 O O . VAL A 1 183 ? -23.93 -27.039 -2.1 1 95.23 183 VAL A O 1
ATOM 1392 N N . PRO A 1 184 ? -23.995 -25.72 -0.315 1 94.31 184 PRO A N 1
ATOM 1393 C CA . PRO A 1 184 ? -23.835 -26.875 0.571 1 94.31 184 PRO A CA 1
ATOM 1394 C C . PRO A 1 184 ? -25.075 -27.766 0.609 1 94.31 184 PRO A C 1
ATOM 1396 O O . PRO A 1 184 ? -26.191 -27.286 0.398 1 94.31 184 PRO A O 1
ATOM 1399 N N . VAL A 1 185 ? -24.834 -29.036 0.802 1 94.6 185 VAL A N 1
ATOM 1400 C CA . VAL A 1 185 ? -25.912 -29.999 1.002 1 94.6 185 VAL A CA 1
ATOM 1401 C C . VAL A 1 185 ? -26.028 -30.344 2.485 1 94.6 185 VAL A C 1
ATOM 1403 O O . VAL A 1 185 ? -25.112 -30.93 3.067 1 94.6 185 VAL A O 1
ATOM 1406 N N . ILE A 1 186 ? -27.085 -29.883 3.074 1 94.05 186 ILE A N 1
ATOM 1407 C CA . ILE A 1 186 ? -27.337 -30.143 4.487 1 94.05 186 ILE A CA 1
ATOM 1408 C C . ILE A 1 186 ? -28.58 -31.018 4.637 1 94.05 186 ILE A C 1
ATOM 1410 O O . ILE A 1 186 ? -29.675 -30.627 4.227 1 94.05 186 ILE A O 1
ATOM 1414 N N . HIS A 1 187 ? -28.508 -32.21 5.269 1 92.78 187 HIS A N 1
ATOM 1415 C CA . HIS A 1 187 ? -29.592 -33.169 5.448 1 92.78 187 HIS A CA 1
ATOM 1416 C C . HIS A 1 187 ? -30.281 -33.476 4.123 1 92.78 187 HIS A C 1
ATOM 1418 O O . HIS A 1 187 ? -31.511 -33.462 4.04 1 92.78 187 HIS A O 1
ATOM 1424 N N . GLY A 1 188 ? -29.49 -33.492 3.088 1 90.29 188 GLY A N 1
ATOM 1425 C CA . GLY A 1 188 ? -29.993 -33.886 1.781 1 90.29 188 GLY A CA 1
ATOM 1426 C C . GLY A 1 188 ? -30.596 -32.732 1.002 1 90.29 188 GLY A C 1
ATOM 1427 O O . GLY A 1 188 ? -31.01 -32.902 -0.147 1 90.29 188 GLY A O 1
ATOM 1428 N N . GLU A 1 189 ? -30.602 -31.63 1.635 1 93.8 189 GLU A N 1
ATOM 1429 C CA . GLU A 1 189 ? -31.177 -30.467 0.964 1 93.8 189 GLU A CA 1
ATOM 1430 C C . GLU A 1 189 ? -30.088 -29.507 0.495 1 93.8 189 GLU A C 1
ATOM 1432 O O . GLU A 1 189 ? -29.159 -29.199 1.244 1 93.8 189 GLU A O 1
ATOM 1437 N N . GLN A 1 190 ? -30.182 -28.998 -0.726 1 95.92 190 GLN A N 1
ATOM 1438 C CA . GLN A 1 190 ? -29.275 -28.005 -1.292 1 95.92 190 GLN A CA 1
ATOM 1439 C C . GLN A 1 190 ? -29.654 -26.596 -0.846 1 95.92 190 GLN A C 1
ATOM 1441 O O . GLN A 1 190 ? -30.76 -26.128 -1.124 1 95.92 190 GLN A O 1
ATOM 1446 N N . LYS A 1 191 ? -28.787 -25.922 -0.152 1 94.81 191 LYS A N 1
ATOM 1447 C CA . LYS A 1 191 ? -29.074 -24.607 0.412 1 94.81 191 LYS A CA 1
ATOM 1448 C C . LYS A 1 191 ? -28.568 -23.494 -0.501 1 94.81 191 LYS A C 1
ATOM 1450 O O . LYS A 1 191 ? -27.374 -23.425 -0.801 1 94.81 191 LYS A O 1
ATOM 1455 N N . THR A 1 192 ? -29.415 -22.546 -0.85 1 95.21 192 THR A N 1
ATOM 1456 C CA . THR A 1 192 ? -29.076 -21.531 -1.841 1 95.21 192 THR A CA 1
ATOM 1457 C C . THR A 1 192 ? -28.736 -20.206 -1.164 1 95.21 192 THR A C 1
ATOM 1459 O O . THR A 1 192 ? -28.19 -19.301 -1.798 1 95.21 192 THR A O 1
ATOM 1462 N N . LYS A 1 193 ? -28.967 -19.974 0.13 1 93.83 193 LYS A N 1
ATOM 1463 C CA . LYS A 1 193 ? -28.872 -18.703 0.841 1 93.83 193 LYS A CA 1
ATOM 1464 C C . LYS A 1 193 ? -27.451 -18.149 0.791 1 93.83 193 LYS A C 1
ATOM 1466 O O . LYS A 1 193 ? -27.254 -16.942 0.633 1 93.83 193 LYS A O 1
ATOM 1471 N N . PRO A 1 194 ? -26.439 -19.017 0.969 1 92.91 194 PRO A N 1
ATOM 1472 C CA . PRO A 1 194 ? -25.08 -18.479 0.87 1 92.91 194 PRO A CA 1
ATOM 1473 C C . PRO A 1 194 ? -24.797 -17.834 -0.485 1 92.91 194 PRO A C 1
ATOM 1475 O O . PRO A 1 194 ? -24.168 -16.775 -0.549 1 92.91 194 PRO A O 1
ATOM 1478 N N . THR A 1 195 ? -25.274 -18.459 -1.515 1 94.37 195 THR A N 1
ATOM 1479 C CA . THR A 1 195 ? -25.097 -17.927 -2.862 1 94.37 195 THR A CA 1
ATOM 1480 C C . THR A 1 195 ? -25.87 -16.622 -3.034 1 94.37 195 THR A C 1
ATOM 1482 O O . THR A 1 195 ? -25.351 -15.657 -3.598 1 94.37 195 THR A O 1
ATOM 1485 N N . GLN A 1 196 ? -27.036 -16.558 -2.53 1 95.01 196 GLN A N 1
ATOM 1486 C CA . GLN A 1 196 ? -27.857 -15.355 -2.611 1 95.01 196 GLN A CA 1
ATOM 1487 C C . GLN A 1 196 ? -27.192 -14.186 -1.89 1 95.01 196 GLN A C 1
ATOM 1489 O O . GLN A 1 196 ? -27.167 -13.066 -2.405 1 95.01 196 GLN A O 1
ATOM 1494 N N . ALA A 1 197 ? -26.668 -14.504 -0.783 1 93.11 197 ALA A N 1
ATOM 1495 C CA . ALA A 1 197 ? -25.999 -13.474 0.008 1 93.11 197 ALA A CA 1
ATOM 1496 C C . ALA A 1 197 ? -24.74 -12.974 -0.693 1 93.11 197 ALA A C 1
ATOM 1498 O O . ALA A 1 197 ? -24.45 -11.776 -0.682 1 93.11 197 ALA A O 1
ATOM 1499 N N . ALA A 1 198 ? -24 -13.869 -1.215 1 92.96 198 ALA A N 1
ATOM 1500 C CA . ALA A 1 198 ? -22.767 -13.514 -1.914 1 92.96 198 ALA A CA 1
ATOM 1501 C C . ALA A 1 198 ? -23.055 -12.615 -3.112 1 92.96 198 ALA A C 1
ATOM 1503 O O . ALA A 1 198 ? -22.35 -11.629 -3.341 1 92.96 198 ALA A O 1
ATOM 1504 N N . ILE A 1 199 ? -24.094 -12.921 -3.832 1 95.01 199 ILE A N 1
ATOM 1505 C CA . ILE A 1 199 ? -24.434 -12.165 -5.032 1 95.01 199 ILE A CA 1
ATOM 1506 C C . ILE A 1 199 ? -24.976 -10.791 -4.641 1 95.01 199 ILE A C 1
ATOM 1508 O O . ILE A 1 199 ? -24.706 -9.795 -5.316 1 95.01 199 ILE A O 1
ATOM 1512 N N . LYS A 1 200 ? -25.738 -10.75 -3.584 1 93.35 200 LYS A N 1
ATOM 1513 C CA . LYS A 1 200 ? -26.209 -9.463 -3.079 1 93.35 200 LYS A CA 1
ATOM 1514 C C . LYS A 1 200 ? -25.039 -8.552 -2.721 1 93.35 200 LYS A C 1
ATOM 1516 O O . LYS A 1 200 ? -25.057 -7.359 -3.03 1 93.35 200 LYS A O 1
ATOM 1521 N N . GLY A 1 201 ? -24.086 -9.089 -2.082 1 91.25 201 GLY A N 1
ATOM 1522 C CA . GLY A 1 201 ? -22.88 -8.342 -1.762 1 91.25 201 GLY A CA 1
ATOM 1523 C C . GLY A 1 201 ? -22.143 -7.845 -2.991 1 91.25 201 GLY A C 1
ATOM 1524 O O . GLY A 1 201 ? -21.705 -6.693 -3.035 1 91.25 201 GLY A O 1
ATOM 1525 N N . LEU A 1 202 ? -22.04 -8.698 -3.907 1 93.83 202 LEU A N 1
ATOM 1526 C CA . LEU A 1 202 ? -21.352 -8.362 -5.149 1 93.83 202 LEU A CA 1
ATOM 1527 C C . LEU A 1 202 ? -22.078 -7.242 -5.886 1 93.83 202 LEU A C 1
ATOM 1529 O O . LEU A 1 202 ? -21.447 -6.298 -6.367 1 93.83 202 LEU A O 1
ATOM 1533 N N . ARG A 1 203 ? -23.351 -7.265 -5.964 1 93.75 203 ARG A N 1
ATOM 1534 C CA . ARG A 1 203 ? -24.172 -6.264 -6.638 1 93.75 203 ARG A CA 1
ATOM 1535 C C . ARG A 1 203 ? -24.071 -4.913 -5.938 1 93.75 203 ARG A C 1
ATOM 1537 O O . ARG A 1 203 ? -24.068 -3.868 -6.593 1 93.75 203 ARG A O 1
ATOM 1544 N N . SER A 1 204 ? -23.96 -5.026 -4.666 1 91.61 204 SER A N 1
ATOM 1545 C CA . SER A 1 204 ? -23.833 -3.794 -3.894 1 91.61 204 SER A CA 1
ATOM 1546 C C . SER A 1 204 ? -22.53 -3.071 -4.216 1 91.61 204 SER A C 1
ATOM 1548 O O . SER A 1 204 ? -22.414 -1.863 -4 1 91.61 204 SER A O 1
ATOM 1550 N N . LEU A 1 205 ? -21.612 -3.756 -4.718 1 92.13 205 LEU A N 1
ATOM 1551 C CA . LEU A 1 205 ? -20.32 -3.179 -5.07 1 92.13 205 LEU A CA 1
ATOM 1552 C C . LEU A 1 205 ? -20.278 -2.797 -6.546 1 92.13 205 LEU A C 1
ATOM 1554 O O . LEU A 1 205 ? -19.236 -2.379 -7.055 1 92.13 205 LEU A O 1
ATOM 1558 N N . GLY A 1 206 ? -21.389 -3.05 -7.249 1 91.51 206 GLY A N 1
ATOM 1559 C CA . GLY A 1 206 ? -21.521 -2.575 -8.617 1 91.51 206 GLY A CA 1
ATOM 1560 C C . GLY A 1 206 ? -21.146 -3.62 -9.651 1 91.51 206 GLY A C 1
ATOM 1561 O O . GLY A 1 206 ? -20.962 -3.3 -10.827 1 91.51 206 GLY A O 1
ATOM 1562 N N . LEU A 1 207 ? -20.999 -4.886 -9.195 1 94.71 207 LEU A N 1
ATOM 1563 C CA . LEU A 1 207 ? -20.683 -5.975 -10.112 1 94.71 207 LEU A CA 1
ATOM 1564 C C . LEU A 1 207 ? -21.821 -6.989 -10.164 1 94.71 207 LEU A C 1
ATOM 1566 O O . LEU A 1 207 ? -22.298 -7.448 -9.123 1 94.71 207 LEU A O 1
ATOM 1570 N N . ILE A 1 208 ? -22.241 -7.242 -11.34 1 94.72 208 ILE A N 1
ATOM 1571 C CA . ILE A 1 208 ? -23.299 -8.22 -11.569 1 94.72 208 ILE A CA 1
ATOM 1572 C C . ILE A 1 208 ? -22.742 -9.41 -12.347 1 94.72 208 ILE A C 1
ATOM 1574 O O . ILE A 1 208 ? -22.222 -9.247 -13.454 1 94.72 208 ILE A O 1
ATOM 1578 N N . PRO A 1 209 ? -22.892 -10.546 -11.82 1 96.18 209 PRO A N 1
ATOM 1579 C CA . PRO A 1 209 ? -22.335 -11.698 -12.533 1 96.18 209 PRO A CA 1
ATOM 1580 C C . PRO A 1 209 ? -23.141 -12.067 -13.777 1 96.18 209 PRO A C 1
ATOM 1582 O O . PRO A 1 209 ? -24.371 -11.971 -13.772 1 96.18 209 PRO A O 1
ATOM 1585 N N . ASP A 1 210 ? -22.469 -12.428 -14.799 1 96.97 210 ASP A N 1
ATOM 1586 C CA . ASP A 1 210 ? -23.086 -12.975 -16.004 1 96.97 210 ASP A CA 1
ATOM 1587 C C . ASP A 1 210 ? -23.418 -14.454 -15.828 1 96.97 210 ASP A C 1
ATOM 1589 O O . ASP A 1 210 ? -24.364 -14.96 -16.436 1 96.97 210 ASP A O 1
ATOM 1593 N N . MET A 1 211 ? -22.594 -15.102 -15.045 1 97.2 211 MET A N 1
ATOM 1594 C CA . MET A 1 211 ? -22.791 -16.515 -14.735 1 97.2 211 MET A CA 1
ATOM 1595 C C . MET A 1 211 ? -22.455 -16.805 -13.276 1 97.2 211 MET A C 1
ATOM 1597 O O . MET A 1 211 ? -21.601 -16.139 -12.687 1 97.2 211 MET A O 1
ATOM 1601 N N . ILE A 1 212 ? -23.147 -17.784 -12.741 1 97.08 212 ILE A N 1
ATOM 1602 C CA . ILE A 1 212 ? -22.896 -18.241 -11.378 1 97.08 212 ILE A CA 1
ATOM 1603 C C . ILE A 1 212 ? -22.48 -19.71 -11.396 1 97.08 212 ILE A C 1
ATOM 1605 O O . ILE A 1 212 ? -23.249 -20.575 -11.822 1 97.08 212 ILE A O 1
ATOM 1609 N N . ALA A 1 213 ? -21.265 -19.921 -11.042 1 96.89 213 ALA A N 1
ATOM 1610 C CA . ALA A 1 213 ? -20.771 -21.291 -10.929 1 96.89 213 ALA A CA 1
ATOM 1611 C C . ALA A 1 213 ? -20.97 -21.832 -9.516 1 96.89 213 ALA A C 1
ATOM 1613 O O . ALA A 1 213 ? -20.308 -21.387 -8.575 1 96.89 213 ALA A O 1
ATOM 1614 N N . CYS A 1 214 ? -21.819 -22.807 -9.387 1 96.27 214 CYS A N 1
ATOM 1615 C CA . CYS A 1 214 ? -22.187 -23.332 -8.077 1 96.27 214 CYS A CA 1
ATOM 1616 C C . CYS A 1 214 ? -21.406 -24.602 -7.759 1 96.27 214 CYS A C 1
ATOM 1618 O O . CYS A 1 214 ? -21.649 -25.651 -8.357 1 96.27 214 CYS A O 1
ATOM 1620 N N . ARG A 1 215 ? -20.556 -24.466 -6.858 1 95.72 215 ARG A N 1
ATOM 1621 C CA . ARG A 1 215 ? -19.83 -25.63 -6.361 1 95.72 215 ARG A CA 1
ATOM 1622 C C . ARG A 1 215 ? -20.707 -26.47 -5.438 1 95.72 215 ARG A C 1
ATOM 1624 O O . ARG A 1 215 ? -21.277 -25.953 -4.476 1 95.72 215 ARG A O 1
ATOM 1631 N N . CYS A 1 216 ? -20.789 -27.761 -5.733 1 94.15 216 CYS A N 1
ATOM 1632 C CA . CYS A 1 216 ? -21.62 -28.669 -4.951 1 94.15 216 CYS A CA 1
ATOM 1633 C C . CYS A 1 216 ? -21.061 -30.086 -4.983 1 94.15 216 CYS A C 1
ATOM 1635 O O . CYS A 1 216 ? -20.418 -30.482 -5.957 1 94.15 216 CYS A O 1
ATOM 1637 N N . SER A 1 217 ? -21.296 -30.819 -3.962 1 92.52 217 SER A N 1
ATOM 1638 C CA . SER A 1 217 ? -20.848 -32.208 -3.925 1 92.52 217 SER A CA 1
ATOM 1639 C C . SER A 1 217 ? -21.628 -33.067 -4.915 1 92.52 217 SER A C 1
ATOM 1641 O O . SER A 1 217 ? -21.111 -34.065 -5.421 1 92.52 217 SER A O 1
ATOM 1643 N N . GLU A 1 218 ? -22.853 -32.629 -5.225 1 93.63 218 GLU A N 1
ATOM 1644 C CA . GLU A 1 218 ? -23.725 -33.369 -6.132 1 93.63 218 GLU A CA 1
ATOM 1645 C C . GLU A 1 218 ? -24.276 -32.462 -7.229 1 93.63 218 GLU A C 1
ATOM 1647 O O . GLU A 1 218 ? -24.058 -31.249 -7.208 1 93.63 218 GLU A O 1
ATOM 1652 N N . THR A 1 219 ? -24.9 -33.101 -8.196 1 95.08 219 THR A N 1
ATOM 1653 C CA . THR A 1 219 ? -25.547 -32.337 -9.257 1 95.08 219 THR A CA 1
ATOM 1654 C C . THR A 1 219 ? -26.673 -31.475 -8.694 1 95.08 219 THR A C 1
ATOM 1656 O O . THR A 1 219 ? -27.437 -31.926 -7.837 1 95.08 219 THR A O 1
ATOM 1659 N N . LEU A 1 220 ? -26.827 -30.337 -9.17 1 96.05 220 LEU A N 1
ATOM 1660 C CA . LEU A 1 220 ? -27.888 -29.446 -8.712 1 96.05 220 LEU A CA 1
ATOM 1661 C C . LEU A 1 220 ? -29.239 -29.877 -9.273 1 96.05 220 LEU A C 1
ATOM 1663 O O . LEU A 1 220 ? -29.337 -30.267 -10.439 1 96.05 220 LEU A O 1
ATOM 1667 N N . ASP A 1 221 ? -30.234 -29.784 -8.449 1 95.3 221 ASP A N 1
ATOM 1668 C CA . ASP A 1 221 ? -31.595 -30.044 -8.907 1 95.3 221 ASP A CA 1
ATOM 1669 C C . ASP A 1 221 ? -32.173 -28.829 -9.63 1 95.3 221 ASP A C 1
ATOM 1671 O O . ASP A 1 221 ? -31.759 -27.696 -9.379 1 95.3 221 ASP A O 1
ATOM 1675 N N . LYS A 1 222 ? -33.122 -29.063 -10.452 1 95.11 222 LYS A N 1
ATOM 1676 C CA . LYS A 1 222 ? -33.73 -27.997 -11.243 1 95.11 222 LYS A CA 1
ATOM 1677 C C . LYS A 1 222 ? -34.335 -26.923 -10.345 1 95.11 222 LYS A C 1
ATOM 1679 O O . LYS A 1 222 ? -34.152 -25.728 -10.587 1 95.11 222 LYS A O 1
ATOM 1684 N N . PRO A 1 223 ? -34.989 -27.3 -9.249 1 95.71 223 PRO A N 1
ATOM 1685 C CA . PRO A 1 223 ? -35.537 -26.267 -8.368 1 95.71 223 PRO A CA 1
ATOM 1686 C C . PRO A 1 223 ? -34.457 -25.364 -7.775 1 95.71 223 PRO A C 1
ATOM 1688 O O . PRO A 1 223 ? -34.683 -24.166 -7.588 1 95.71 223 PRO A O 1
ATOM 1691 N N . THR A 1 224 ? -33.402 -25.989 -7.388 1 96.85 224 THR A N 1
ATOM 1692 C CA . THR A 1 224 ? -32.288 -25.224 -6.838 1 96.85 224 THR A CA 1
ATOM 1693 C C . THR A 1 224 ? -31.758 -24.227 -7.864 1 96.85 224 THR A C 1
ATOM 1695 O O . THR A 1 224 ? -31.517 -23.062 -7.54 1 96.85 224 THR A O 1
ATOM 1698 N N . ILE A 1 225 ? -31.575 -24.623 -9.07 1 97.23 225 ILE A N 1
ATOM 1699 C CA . ILE A 1 225 ? -31.098 -23.773 -10.156 1 97.23 225 ILE A CA 1
ATOM 1700 C C . ILE A 1 225 ? -32.072 -22.617 -10.371 1 97.23 225 ILE A C 1
ATOM 1702 O O . ILE A 1 225 ? -31.656 -21.462 -10.493 1 97.23 225 ILE A O 1
ATOM 1706 N N . ASP A 1 226 ? -33.351 -22.891 -10.403 1 96.83 226 ASP A N 1
ATOM 1707 C CA . ASP A 1 226 ? -34.377 -21.879 -10.636 1 96.83 226 ASP A CA 1
ATOM 1708 C C . ASP A 1 226 ? -34.401 -20.851 -9.507 1 96.83 226 ASP A C 1
ATOM 1710 O O . ASP A 1 226 ? -34.59 -19.658 -9.75 1 96.83 226 ASP A O 1
ATOM 1714 N N . LYS A 1 227 ? -34.286 -21.359 -8.343 1 96.87 227 LYS A N 1
ATOM 1715 C CA . LYS A 1 227 ? -34.279 -20.474 -7.182 1 96.87 227 LYS A CA 1
ATOM 1716 C C . LYS A 1 227 ? -33.091 -19.517 -7.227 1 96.87 227 LYS A C 1
ATOM 1718 O O . LYS A 1 227 ? -33.243 -18.319 -6.977 1 96.87 227 LYS A O 1
ATOM 1723 N N . ILE A 1 228 ? -31.917 -20.041 -7.494 1 96.96 228 ILE A N 1
ATOM 1724 C CA . ILE A 1 228 ? -30.719 -19.215 -7.595 1 96.96 228 ILE A CA 1
ATOM 1725 C C . ILE A 1 228 ? -30.889 -18.196 -8.72 1 96.96 228 ILE A C 1
ATOM 1727 O O . ILE A 1 228 ? -30.583 -17.014 -8.547 1 96.96 228 ILE A O 1
ATOM 1731 N N . ALA A 1 229 ? -31.378 -18.681 -9.825 1 96.74 229 ALA A N 1
ATOM 1732 C CA . ALA A 1 229 ? -31.586 -17.811 -10.98 1 96.74 229 ALA A CA 1
ATOM 1733 C C . ALA A 1 229 ? -32.513 -16.65 -10.632 1 96.74 229 ALA A C 1
ATOM 1735 O O . ALA A 1 229 ? -32.233 -15.499 -10.975 1 96.74 229 ALA A O 1
ATOM 1736 N N . MET A 1 230 ? -33.502 -16.906 -9.966 1 95.79 230 MET A N 1
ATOM 1737 C CA . MET A 1 230 ? -34.51 -15.911 -9.613 1 95.79 230 MET A CA 1
ATOM 1738 C C . MET A 1 230 ? -33.947 -14.889 -8.632 1 95.79 230 MET A C 1
ATOM 1740 O O . MET A 1 230 ? -34.037 -13.683 -8.865 1 95.79 230 MET A O 1
ATOM 1744 N N . PHE A 1 231 ? -33.335 -15.302 -7.598 1 94 231 PHE A N 1
ATOM 1745 C CA . PHE A 1 231 ? -32.895 -14.426 -6.518 1 94 231 PHE A CA 1
ATOM 1746 C C . PHE A 1 231 ? -31.653 -13.644 -6.927 1 94 231 PHE A C 1
ATOM 1748 O O . PHE A 1 231 ? -31.403 -12.551 -6.413 1 94 231 PHE A O 1
ATOM 1755 N N . CYS A 1 232 ? -30.937 -14.233 -7.819 1 94.15 232 CYS A N 1
ATOM 1756 C CA . CYS A 1 232 ? -29.688 -13.59 -8.214 1 94.15 232 CYS A CA 1
ATOM 1757 C C . CYS A 1 232 ? -29.853 -12.839 -9.53 1 94.15 232 CYS A C 1
ATOM 1759 O O . CYS A 1 232 ? -28.899 -12.243 -10.033 1 94.15 232 CYS A O 1
ATOM 1761 N N . HIS A 1 233 ? -31.045 -12.871 -10.097 1 92.21 233 HIS A N 1
ATOM 1762 C CA . HIS A 1 233 ? -31.444 -12.091 -11.263 1 92.21 233 HIS A CA 1
ATOM 1763 C C . HIS A 1 233 ? -30.616 -12.468 -12.487 1 92.21 233 HIS A C 1
ATOM 1765 O O . HIS A 1 233 ? -30.037 -11.598 -13.142 1 92.21 233 HIS A O 1
ATOM 1771 N N . VAL A 1 234 ? -30.471 -13.761 -12.742 1 94.04 234 VAL A N 1
ATOM 1772 C CA . VAL A 1 234 ? -29.868 -14.315 -13.95 1 94.04 234 VAL A CA 1
ATOM 1773 C C . VAL A 1 234 ? -30.783 -15.386 -14.54 1 94.04 234 VAL A C 1
ATOM 1775 O O . VAL A 1 234 ? -31.8 -15.742 -13.939 1 94.04 234 VAL A O 1
ATOM 1778 N N . GLY A 1 235 ? -30.566 -15.83 -15.749 1 94.47 235 GLY A N 1
ATOM 1779 C CA . GLY A 1 235 ? -31.3 -16.949 -16.319 1 94.47 235 GLY A CA 1
ATOM 1780 C C . GLY A 1 235 ? -30.827 -18.296 -15.805 1 94.47 235 GLY A C 1
ATOM 1781 O O . GLY A 1 235 ? -29.695 -18.424 -15.333 1 94.47 235 GLY A O 1
ATOM 1782 N N . PRO A 1 236 ? -31.666 -19.28 -15.844 1 94.75 236 PRO A N 1
ATOM 1783 C CA . PRO A 1 236 ? -31.273 -20.62 -15.401 1 94.75 236 PRO A CA 1
ATOM 1784 C C . PRO A 1 236 ? -30.057 -21.157 -16.152 1 94.75 236 PRO A C 1
ATOM 1786 O O . PRO A 1 236 ? -29.263 -21.914 -15.587 1 94.75 236 PRO A O 1
ATOM 1789 N N . GLU A 1 237 ? -29.964 -20.731 -17.385 1 93.81 237 GLU A N 1
ATOM 1790 C CA . GLU A 1 237 ? -28.848 -21.206 -18.197 1 93.81 237 GLU A CA 1
ATOM 1791 C C . GLU A 1 237 ? -27.531 -20.585 -17.74 1 93.81 237 GLU A C 1
ATOM 1793 O O . GLU A 1 237 ? -26.454 -21.061 -18.108 1 93.81 237 GLU A O 1
ATOM 1798 N N . GLN A 1 238 ? -27.627 -19.565 -16.938 1 96.89 238 GLN A N 1
ATOM 1799 C CA . GLN A 1 238 ? -26.448 -18.861 -16.443 1 96.89 238 GLN A CA 1
ATOM 1800 C C . GLN A 1 238 ? -25.975 -19.445 -15.116 1 96.89 238 GLN A C 1
ATOM 1802 O O . GLN A 1 238 ? -24.962 -19.008 -14.565 1 96.89 238 GLN A O 1
ATOM 1807 N N . VAL A 1 239 ? -26.711 -20.43 -14.599 1 97.31 239 VAL A N 1
ATOM 1808 C CA . VAL A 1 239 ? -26.319 -21.135 -13.384 1 97.31 239 VAL A CA 1
ATOM 1809 C C . VAL A 1 239 ? -25.683 -22.476 -13.745 1 97.31 239 VAL A C 1
ATOM 1811 O O . VAL A 1 239 ? -26.359 -23.373 -14.255 1 97.31 239 VAL A O 1
ATOM 1814 N N . VAL A 1 240 ? -24.402 -22.559 -13.486 1 96.11 240 VAL A N 1
ATOM 1815 C CA . VAL A 1 240 ? -23.661 -23.756 -13.871 1 96.11 240 VAL A CA 1
ATOM 1816 C C . VAL A 1 240 ? -23.319 -24.574 -12.627 1 96.11 240 VAL A C 1
ATOM 1818 O O . VAL A 1 240 ? -22.937 -24.016 -11.596 1 96.11 240 VAL A O 1
ATOM 1821 N N . ASN A 1 241 ? -23.508 -25.837 -12.723 1 95.15 241 ASN A N 1
ATOM 1822 C CA . ASN A 1 241 ? -23.198 -26.754 -11.632 1 95.15 241 ASN A CA 1
ATOM 1823 C C . ASN A 1 241 ? -21.796 -27.34 -11.773 1 95.15 241 ASN A C 1
ATOM 1825 O O . ASN A 1 241 ? -21.523 -28.088 -12.714 1 95.15 241 ASN A O 1
ATOM 1829 N N . VAL A 1 242 ? -21.003 -27.031 -10.869 1 94.97 242 VAL A N 1
ATOM 1830 C CA . VAL A 1 242 ? -19.663 -27.606 -10.827 1 94.97 242 VAL A CA 1
ATOM 1831 C C . VAL A 1 242 ? -19.568 -28.615 -9.685 1 94.97 242 VAL A C 1
ATOM 1833 O O . VAL A 1 242 ? -19.006 -28.315 -8.629 1 94.97 242 VAL A O 1
ATOM 1836 N N . HIS A 1 243 ? -20.047 -29.75 -9.885 1 93.3 243 HIS A N 1
ATOM 1837 C CA . HIS A 1 243 ? -20.073 -30.778 -8.851 1 93.3 243 HIS A CA 1
ATOM 1838 C C . HIS A 1 243 ? -18.759 -31.552 -8.81 1 93.3 243 HIS A C 1
ATOM 1840 O O . HIS A 1 243 ? -17.92 -31.406 -9.702 1 93.3 243 HIS A O 1
ATOM 1846 N N . ASP A 1 244 ? -18.565 -32.352 -7.849 1 90.73 244 ASP A N 1
ATOM 1847 C CA . ASP A 1 244 ? -17.336 -33.121 -7.68 1 90.73 244 ASP A CA 1
ATOM 1848 C C . ASP A 1 244 ? -17.146 -34.112 -8.826 1 90.73 244 ASP A C 1
ATOM 1850 O O . ASP A 1 244 ? -18.105 -34.746 -9.271 1 90.73 244 ASP A O 1
ATOM 1854 N N . VAL A 1 245 ? -15.919 -34.17 -9.346 1 87.25 245 VAL A N 1
ATOM 1855 C CA . VAL A 1 245 ? -15.561 -35.094 -10.417 1 87.25 245 VAL A CA 1
ATOM 1856 C C . VAL A 1 245 ? -14.322 -35.892 -10.017 1 87.25 245 VAL A C 1
ATOM 1858 O O . VAL A 1 245 ? -13.673 -35.583 -9.015 1 87.25 245 VAL A O 1
ATOM 1861 N N . ASN A 1 246 ? -13.997 -36.926 -10.783 1 80.4 246 ASN A N 1
ATOM 1862 C CA . ASN A 1 246 ? -12.885 -37.82 -10.481 1 80.4 246 ASN A CA 1
ATOM 1863 C C . ASN A 1 246 ? -11.543 -37.099 -10.579 1 80.4 246 ASN A C 1
ATOM 1865 O O . ASN A 1 246 ? -10.598 -37.437 -9.864 1 80.4 246 ASN A O 1
ATOM 1869 N N . SER A 1 247 ? -11.531 -36.223 -11.545 1 85.39 247 SER A N 1
ATOM 1870 C CA . SER A 1 247 ? -10.34 -35.407 -11.752 1 85.39 247 SER A CA 1
ATOM 1871 C C . SER A 1 247 ? -10.708 -33.985 -12.162 1 85.39 247 SER A C 1
ATOM 1873 O O . SER A 1 247 ? -11.707 -33.771 -12.852 1 85.39 247 SER A O 1
ATOM 1875 N N . THR A 1 248 ? -9.872 -33.12 -11.743 1 87.65 248 THR A N 1
ATOM 1876 C CA . THR A 1 248 ? -10.132 -31.72 -12.062 1 87.65 248 THR A CA 1
ATOM 1877 C C . THR A 1 248 ? -10.105 -31.495 -13.571 1 87.65 248 THR A C 1
ATOM 1879 O O . THR A 1 248 ? -10.661 -30.513 -14.068 1 87.65 248 THR A O 1
ATOM 1882 N N . TYR A 1 249 ? -9.512 -32.401 -14.333 1 90.11 249 TYR A N 1
ATOM 1883 C CA . TYR A 1 249 ? -9.377 -32.237 -15.776 1 90.11 249 TYR A CA 1
ATOM 1884 C C . TYR A 1 249 ? -10.672 -32.603 -16.49 1 90.11 249 TYR A C 1
ATOM 1886 O O . TYR A 1 249 ? -10.819 -32.355 -17.69 1 90.11 249 TYR A O 1
ATOM 1894 N N . HIS A 1 250 ? -11.672 -33.081 -15.72 1 92.65 250 HIS A N 1
ATOM 1895 C CA . HIS A 1 250 ? -13.004 -33.335 -16.258 1 92.65 250 HIS A CA 1
ATOM 1896 C C . HIS A 1 250 ? -13.863 -32.075 -16.218 1 92.65 250 HIS A C 1
ATOM 1898 O O . HIS A 1 250 ? -14.907 -32.01 -16.87 1 92.65 250 HIS A O 1
ATOM 1904 N N . VAL A 1 251 ? -13.449 -31.112 -15.556 1 94.09 251 VAL A N 1
ATOM 1905 C CA . VAL A 1 251 ? -14.259 -29.925 -15.3 1 94.09 251 VAL A CA 1
ATOM 1906 C C . VAL A 1 251 ? -14.538 -29.197 -16.613 1 94.09 251 VAL A C 1
ATOM 1908 O O . VAL A 1 251 ? -15.669 -28.779 -16.87 1 94.09 251 VAL A O 1
ATOM 1911 N N . PRO A 1 252 ? -13.503 -29.02 -17.487 1 95.15 252 PRO A N 1
ATOM 1912 C CA . PRO A 1 252 ? -13.801 -28.364 -18.763 1 95.15 252 PRO A CA 1
ATOM 1913 C C . PRO A 1 252 ? -14.908 -29.069 -19.544 1 95.15 252 PRO A C 1
ATOM 1915 O O . PRO A 1 252 ? -15.774 -28.41 -20.125 1 95.15 252 PRO A O 1
ATOM 1918 N N . LEU A 1 253 ? -14.885 -30.368 -19.54 1 94.7 253 LEU A N 1
ATOM 1919 C CA . LEU A 1 253 ? -15.893 -31.129 -20.271 1 94.7 253 LEU A CA 1
ATOM 1920 C C . LEU A 1 253 ? -17.265 -30.978 -19.621 1 94.7 253 LEU A C 1
ATOM 1922 O O . LEU A 1 253 ? -18.281 -30.903 -20.316 1 94.7 253 LEU A O 1
ATOM 1926 N N . LEU A 1 254 ? -17.266 -30.933 -18.309 1 95.31 254 LEU A N 1
ATOM 1927 C CA . LEU A 1 254 ? -18.496 -30.694 -17.562 1 95.31 254 LEU A CA 1
ATOM 1928 C C . LEU A 1 254 ? -19.107 -29.348 -17.936 1 95.31 254 LEU A C 1
ATOM 1930 O O . LEU A 1 254 ? -20.316 -29.251 -18.161 1 95.31 254 LEU A O 1
ATOM 1934 N N . LEU A 1 255 ? -18.323 -28.365 -18.039 1 96.44 255 LEU A N 1
ATOM 1935 C CA . LEU A 1 255 ? -18.772 -27.02 -18.382 1 96.44 255 LEU A CA 1
ATOM 1936 C C . LEU A 1 255 ? -19.257 -26.962 -19.827 1 96.44 255 LEU A C 1
ATOM 1938 O O . LEU A 1 255 ? -20.224 -26.26 -20.134 1 96.44 255 LEU A O 1
ATOM 1942 N N . LEU A 1 256 ? -18.505 -27.638 -20.674 1 95.77 256 LEU A N 1
ATOM 1943 C CA . LEU A 1 256 ? -18.889 -27.706 -22.079 1 95.77 256 LEU A CA 1
ATOM 1944 C C . LEU A 1 256 ? -20.269 -28.335 -22.236 1 95.77 256 LEU A C 1
ATOM 1946 O O . LEU A 1 256 ? -21.096 -27.845 -23.01 1 95.77 256 LEU A O 1
ATOM 1950 N N . GLU A 1 257 ? -20.492 -29.357 -21.511 1 95.34 257 GLU A N 1
ATOM 1951 C CA . GLU A 1 257 ? -21.77 -30.061 -21.551 1 95.34 257 GLU A CA 1
ATOM 1952 C C . GLU A 1 257 ? -22.912 -29.157 -21.095 1 95.34 257 GLU A C 1
ATOM 1954 O O . GLU A 1 257 ? -24.036 -29.271 -21.589 1 95.34 257 GLU A O 1
ATOM 1959 N N . GLN A 1 258 ? -22.64 -28.29 -20.26 1 95.36 258 GLN A N 1
ATOM 1960 C CA . GLN A 1 258 ? -23.654 -27.4 -19.705 1 95.36 258 GLN A CA 1
ATOM 1961 C C . GLN A 1 258 ? -23.772 -26.12 -20.527 1 95.36 258 GLN A C 1
ATOM 1963 O O . GLN A 1 258 ? -24.383 -25.145 -20.084 1 95.36 258 GLN A O 1
ATOM 1968 N N . LYS A 1 259 ? -23.083 -25.973 -21.594 1 94.68 259 LYS A N 1
ATOM 1969 C CA . LYS A 1 259 ? -23.208 -24.927 -22.605 1 94.68 259 LYS A CA 1
ATOM 1970 C C . LYS A 1 259 ? -22.681 -23.593 -22.083 1 94.68 259 LYS A C 1
ATOM 1972 O O . LYS A 1 259 ? -23.21 -22.533 -22.426 1 94.68 259 LYS A O 1
ATOM 1977 N N . MET A 1 260 ? -21.775 -23.659 -21.181 1 95.58 260 MET A N 1
ATOM 1978 C CA . MET A 1 260 ? -21.168 -22.442 -20.649 1 95.58 260 MET A CA 1
ATOM 1979 C C . MET A 1 260 ? -20.493 -21.642 -21.758 1 95.58 260 MET A C 1
ATOM 1981 O O . MET A 1 260 ? -20.643 -20.421 -21.828 1 95.58 260 MET A O 1
ATOM 1985 N N . ILE A 1 261 ? -19.794 -22.322 -22.638 1 94.49 261 ILE A N 1
ATOM 1986 C CA . ILE A 1 261 ? -19.013 -21.657 -23.675 1 94.49 261 ILE A CA 1
ATOM 1987 C C . ILE A 1 261 ? -19.95 -21.03 -24.705 1 94.49 261 ILE A C 1
ATOM 1989 O O . ILE A 1 261 ? -19.652 -19.971 -25.261 1 94.49 261 ILE A O 1
ATOM 1993 N N . ASP A 1 262 ? -21.077 -21.708 -24.953 1 95.46 262 ASP A N 1
ATOM 1994 C CA . ASP A 1 262 ? -22.072 -21.139 -25.858 1 95.46 262 ASP A CA 1
ATOM 1995 C C . ASP A 1 262 ? -22.593 -19.804 -25.332 1 95.46 262 ASP A C 1
ATOM 1997 O O . ASP A 1 262 ? -22.722 -18.84 -26.09 1 95.46 262 ASP A O 1
ATOM 2001 N N . TYR A 1 263 ? -22.864 -19.787 -24.111 1 96.39 263 TYR A N 1
ATOM 2002 C CA . TYR A 1 263 ? -23.355 -18.557 -23.5 1 96.39 263 TYR A CA 1
ATOM 2003 C C . TYR A 1 263 ? -22.306 -17.454 -23.577 1 96.39 263 TYR A C 1
ATOM 2005 O O . TYR A 1 263 ? -22.61 -16.327 -23.975 1 96.39 263 TYR A O 1
ATOM 2013 N N . LEU A 1 264 ? -21.062 -17.746 -23.176 1 96.97 264 LEU A N 1
ATOM 2014 C CA . LEU A 1 264 ? -19.999 -16.746 -23.168 1 96.97 264 LEU A CA 1
ATOM 2015 C C . LEU A 1 264 ? -19.692 -16.268 -24.583 1 96.97 264 LEU A C 1
ATOM 2017 O O . LEU A 1 264 ? -19.345 -15.103 -24.788 1 96.97 264 LEU A O 1
ATOM 2021 N N . HIS A 1 265 ? -19.786 -17.231 -25.525 1 96.3 265 HIS A N 1
ATOM 2022 C CA . HIS A 1 265 ? -19.585 -16.896 -26.93 1 96.3 265 HIS A CA 1
ATOM 2023 C C . HIS A 1 265 ? -20.555 -15.811 -27.382 1 96.3 265 HIS A C 1
ATOM 2025 O O . HIS A 1 265 ? -20.15 -14.836 -28.02 1 96.3 265 HIS A O 1
ATOM 2031 N N . ALA A 1 266 ? -21.768 -16.01 -27.015 1 95.98 266 ALA A N 1
ATOM 2032 C CA . ALA A 1 266 ? -22.799 -15.039 -27.37 1 95.98 266 ALA A CA 1
ATOM 2033 C C . ALA A 1 266 ? -22.636 -13.749 -26.571 1 95.98 266 ALA A C 1
ATOM 2035 O O . ALA A 1 266 ? -22.719 -12.652 -27.128 1 95.98 266 ALA A O 1
ATOM 2036 N N . ARG A 1 267 ? -22.402 -13.834 -25.303 1 96.29 267 ARG A N 1
ATOM 2037 C CA . ARG A 1 267 ? -22.327 -12.71 -24.375 1 96.29 267 ARG A CA 1
ATOM 2038 C C . ARG A 1 267 ? -21.174 -11.779 -24.736 1 96.29 267 ARG A C 1
ATOM 2040 O O . ARG A 1 267 ? -21.289 -10.559 -24.599 1 96.29 267 ARG A O 1
ATOM 2047 N N . LEU A 1 268 ? -20.046 -12.349 -25.231 1 97.56 268 LEU A N 1
ATOM 2048 C CA . LEU A 1 268 ? -18.836 -11.58 -25.501 1 97.56 268 LEU A CA 1
ATOM 2049 C C . LEU A 1 268 ? -18.673 -11.33 -26.996 1 97.56 268 LEU A C 1
ATOM 2051 O O . LEU A 1 268 ? -17.651 -10.795 -27.432 1 97.56 268 LEU A O 1
ATOM 2055 N N . LYS A 1 269 ? -19.645 -11.786 -27.787 1 96.36 269 LYS A N 1
ATOM 2056 C CA . LYS A 1 269 ? -19.627 -11.598 -29.235 1 96.36 269 LYS A CA 1
ATOM 2057 C C . LYS A 1 269 ? -18.321 -12.107 -29.838 1 96.36 269 LYS A C 1
ATOM 2059 O O . LYS A 1 269 ? -17.642 -11.379 -30.566 1 96.36 269 LYS A O 1
ATOM 2064 N N . LEU A 1 270 ? -17.989 -13.322 -29.503 1 95.89 270 LEU A N 1
ATOM 2065 C CA . LEU A 1 270 ? -16.714 -13.893 -29.923 1 95.89 270 LEU A CA 1
ATOM 2066 C C . LEU A 1 270 ? -16.701 -14.147 -31.426 1 95.89 270 LEU A C 1
ATOM 2068 O O . LEU A 1 270 ? -15.635 -14.316 -32.022 1 95.89 270 LEU A O 1
ATOM 2072 N N . ASP A 1 271 ? -17.878 -14.156 -32.023 1 91.66 271 ASP A N 1
ATOM 2073 C CA . ASP A 1 271 ? -17.994 -14.35 -33.466 1 91.66 271 ASP A CA 1
ATOM 2074 C C . ASP A 1 271 ? -17.371 -13.183 -34.228 1 91.66 271 ASP A C 1
ATOM 2076 O O . ASP A 1 271 ? -17.062 -13.305 -35.416 1 91.66 271 ASP A O 1
ATOM 2080 N N . GLU A 1 272 ? -17.218 -12.129 -33.573 1 93.2 272 GLU A N 1
ATOM 2081 C CA . GLU A 1 272 ? -16.671 -10.938 -34.214 1 93.2 272 GLU A CA 1
ATOM 2082 C C . GLU A 1 272 ? -15.151 -11.022 -34.33 1 93.2 272 GLU A C 1
ATOM 2084 O O . GLU A 1 272 ? -14.538 -10.262 -35.082 1 93.2 272 GLU A O 1
ATOM 2089 N N . ILE A 1 273 ? -14.594 -11.981 -33.647 1 93.99 273 ILE A N 1
ATOM 2090 C CA . ILE A 1 273 ? -13.151 -12.173 -33.743 1 93.99 273 ILE A CA 1
ATOM 2091 C C . ILE A 1 273 ? -12.823 -13.008 -34.98 1 93.99 273 ILE A C 1
ATOM 2093 O O . ILE A 1 273 ? -13.335 -14.118 -35.14 1 93.99 273 ILE A O 1
ATOM 2097 N N . SER A 1 274 ? -11.987 -12.476 -35.827 1 92.87 274 SER A N 1
ATOM 2098 C CA . SER A 1 274 ? -11.606 -13.174 -37.05 1 92.87 274 SER A CA 1
ATOM 2099 C C . SER A 1 274 ? -10.563 -14.251 -36.769 1 92.87 274 SER A C 1
ATOM 2101 O O . SER A 1 274 ? -9.468 -13.952 -36.288 1 92.87 274 SER A O 1
ATOM 2103 N N . LEU A 1 275 ? -10.911 -15.47 -37.093 1 94.62 275 LEU A N 1
ATOM 2104 C CA . LEU A 1 275 ? -10.005 -16.597 -36.899 1 94.62 275 LEU A CA 1
ATOM 2105 C C . LEU A 1 275 ? -9.623 -17.224 -38.235 1 94.62 275 LEU A C 1
ATOM 2107 O O . LEU A 1 275 ? -10.456 -17.327 -39.139 1 94.62 275 LEU A O 1
ATOM 2111 N N . THR A 1 276 ? -8.433 -17.57 -38.375 1 94.34 276 THR A N 1
ATOM 2112 C CA . THR A 1 276 ? -7.992 -18.311 -39.551 1 94.34 276 THR A CA 1
ATOM 2113 C C . THR A 1 276 ? -8.437 -19.769 -39.471 1 94.34 276 THR A C 1
ATOM 2115 O O . THR A 1 276 ? -8.797 -20.255 -38.397 1 94.34 276 THR A O 1
ATOM 2118 N N . GLU A 1 277 ? -8.417 -20.415 -40.548 1 94.44 277 GLU A N 1
ATOM 2119 C CA . GLU A 1 277 ? -8.76 -21.833 -40.576 1 94.44 277 GLU A CA 1
ATOM 2120 C C . GLU A 1 277 ? -7.788 -22.653 -39.733 1 94.44 277 GLU A C 1
ATOM 2122 O O . GLU A 1 277 ? -8.184 -23.629 -39.093 1 94.44 277 GLU A O 1
ATOM 2127 N N . GLU A 1 278 ? -6.637 -22.253 -39.773 1 93.97 278 GLU A N 1
ATOM 2128 C CA . GLU A 1 278 ? -5.616 -22.931 -38.979 1 93.97 278 GLU A CA 1
ATOM 2129 C C . GLU A 1 278 ? -5.911 -22.817 -37.487 1 93.97 278 GLU A C 1
ATOM 2131 O O . GLU A 1 278 ? -5.722 -23.777 -36.736 1 93.97 278 GLU A O 1
ATOM 2136 N N . GLU A 1 279 ? -6.346 -21.69 -37.116 1 94.38 279 GLU A N 1
ATOM 2137 C CA . GLU A 1 279 ? -6.679 -21.459 -35.714 1 94.38 279 GLU A CA 1
ATOM 2138 C C . GLU A 1 279 ? -7.883 -22.294 -35.287 1 94.38 279 GLU A C 1
ATOM 2140 O O . GLU A 1 279 ? -7.89 -22.872 -34.198 1 94.38 279 GLU A O 1
ATOM 2145 N N . ARG A 1 280 ? -8.833 -22.348 -36.095 1 95.56 280 ARG A N 1
ATOM 2146 C CA . ARG A 1 280 ? -10.022 -23.146 -35.816 1 95.56 280 ARG A CA 1
ATOM 2147 C C . ARG A 1 280 ? -9.675 -24.628 -35.713 1 95.56 280 ARG A C 1
ATOM 2149 O O . ARG A 1 280 ? -10.174 -25.328 -34.83 1 95.56 280 ARG A O 1
ATOM 2156 N N . GLN A 1 281 ? -8.842 -25.066 -36.632 1 95.74 281 GLN A N 1
ATOM 2157 C CA . GLN A 1 281 ? -8.426 -26.465 -36.624 1 95.74 281 GLN A CA 1
ATOM 2158 C C . GLN A 1 281 ? -7.618 -26.791 -35.371 1 95.74 281 GLN A C 1
ATOM 2160 O O . GLN A 1 281 ? -7.764 -27.871 -34.795 1 95.74 281 GLN A O 1
ATOM 2165 N N . ARG A 1 282 ? -6.841 -25.915 -34.991 1 94.1 282 ARG A N 1
ATOM 2166 C CA . ARG A 1 282 ? -6.064 -26.09 -33.768 1 94.1 282 ARG A CA 1
ATOM 2167 C C . ARG A 1 282 ? -6.978 -26.252 -32.557 1 94.1 282 ARG A C 1
ATOM 2169 O O . ARG A 1 282 ? -6.69 -27.044 -31.658 1 94.1 282 ARG A O 1
ATOM 2176 N N . GLY A 1 283 ? -8.002 -25.445 -32.541 1 95.6 283 GLY A N 1
ATOM 2177 C CA . GLY A 1 283 ? -8.971 -25.547 -31.461 1 95.6 283 GLY A CA 1
ATOM 2178 C C . GLY A 1 283 ? -9.666 -26.894 -31.409 1 95.6 283 GLY A C 1
ATOM 2179 O O . GLY A 1 283 ? -9.798 -27.489 -30.337 1 95.6 283 GLY A O 1
ATOM 2180 N N . LEU A 1 284 ? -10.044 -27.371 -32.491 1 95.37 284 LEU A N 1
ATOM 2181 C CA . LEU A 1 284 ? -10.723 -28.66 -32.573 1 95.37 284 LEU A CA 1
ATOM 2182 C C . LEU A 1 284 ? -9.788 -29.793 -32.167 1 95.37 284 LEU A C 1
ATOM 2184 O O . LEU A 1 284 ? -10.203 -30.731 -31.483 1 95.37 284 LEU A O 1
ATOM 2188 N N . GLU A 1 285 ? -8.595 -29.702 -32.602 1 95.24 285 GLU A N 1
ATOM 2189 C CA . GLU A 1 285 ? -7.598 -30.706 -32.241 1 95.24 285 GLU A CA 1
ATOM 2190 C C . GLU A 1 285 ? -7.345 -30.716 -30.736 1 95.24 285 GLU A C 1
ATOM 2192 O O . GLU A 1 285 ? -7.17 -31.78 -30.138 1 95.24 285 GLU A O 1
ATOM 2197 N N . LEU A 1 286 ? -7.307 -29.554 -30.217 1 94.71 286 LEU A N 1
ATOM 2198 C CA . LEU A 1 286 ? -7.102 -29.443 -28.777 1 94.71 286 LEU A CA 1
ATOM 2199 C C . LEU A 1 286 ? -8.228 -30.131 -28.013 1 94.71 286 LEU A C 1
ATOM 2201 O O . LEU A 1 286 ? -7.977 -30.853 -27.045 1 94.71 286 LEU A O 1
ATOM 2205 N N . LEU A 1 287 ? -9.462 -29.879 -28.395 1 95.67 287 LEU A N 1
ATOM 2206 C CA . LEU A 1 287 ? -10.607 -30.5 -27.738 1 95.67 287 LEU A CA 1
ATOM 2207 C C . LEU A 1 287 ? -10.539 -32.02 -27.85 1 95.67 287 LEU A C 1
ATOM 2209 O O . LEU A 1 287 ? -10.807 -32.73 -26.879 1 95.67 287 LEU A O 1
ATOM 2213 N N . SER A 1 288 ? -10.176 -32.481 -28.972 1 94.75 288 SER A N 1
ATOM 2214 C CA . SER A 1 288 ? -10.075 -33.918 -29.201 1 94.75 288 SER A CA 1
ATOM 2215 C C . SER A 1 288 ? -8.998 -34.544 -28.321 1 94.75 288 SER A C 1
ATOM 2217 O O . SER A 1 288 ? -9.225 -35.585 -27.701 1 94.75 288 SER A O 1
ATOM 2219 N N . LYS A 1 289 ? -7.862 -33.93 -28.31 1 92.32 289 LYS A N 1
ATOM 2220 C CA . LYS A 1 289 ? -6.763 -34.43 -27.49 1 92.32 289 LYS A CA 1
ATOM 2221 C C . LYS A 1 289 ? -7.14 -34.435 -26.011 1 92.32 289 LYS A C 1
ATOM 2223 O O . LYS A 1 289 ? -6.781 -35.358 -25.277 1 92.32 289 LYS A O 1
ATOM 2228 N N . TRP A 1 290 ? -7.864 -33.399 -25.604 1 93.51 290 TRP A N 1
ATOM 2229 C CA . TRP A 1 290 ? -8.271 -33.297 -24.207 1 93.51 290 TRP A CA 1
ATOM 2230 C C . TRP A 1 290 ? -9.233 -34.422 -23.837 1 93.51 290 TRP A C 1
ATOM 2232 O O . TRP A 1 290 ? -9.095 -35.042 -22.78 1 93.51 290 TRP A O 1
ATOM 2242 N N . LYS A 1 291 ? -10.179 -34.69 -24.669 1 91.67 291 LYS A N 1
ATOM 2243 C CA . LYS A 1 291 ? -11.139 -35.768 -24.446 1 91.67 291 LYS A CA 1
ATOM 2244 C C . LYS A 1 291 ? -10.437 -37.121 -24.366 1 91.67 291 LYS A C 1
ATOM 2246 O O . LYS A 1 291 ? -10.741 -37.933 -23.49 1 91.67 291 LYS A O 1
ATOM 2251 N N . ALA A 1 292 ? -9.484 -37.275 -25.204 1 88.9 292 ALA A N 1
ATOM 2252 C CA . ALA A 1 292 ? -8.745 -38.535 -25.234 1 88.9 292 ALA A CA 1
ATOM 2253 C C . ALA A 1 292 ? -7.927 -38.722 -23.959 1 88.9 292 ALA A C 1
ATOM 2255 O O . ALA A 1 292 ? -7.908 -39.811 -23.381 1 88.9 292 ALA A O 1
ATOM 2256 N N . THR A 1 293 ? -7.262 -37.719 -23.628 1 87.54 293 THR A N 1
ATOM 2257 C CA . THR A 1 293 ? -6.404 -37.771 -22.45 1 87.54 293 THR A CA 1
ATOM 2258 C C . THR A 1 293 ? -7.227 -38.027 -21.191 1 87.54 293 THR A C 1
ATOM 2260 O O . THR A 1 293 ? -6.839 -38.832 -20.342 1 87.54 293 THR A O 1
ATOM 2263 N N . THR A 1 294 ? -8.345 -37.359 -21.025 1 85.86 294 THR A N 1
ATOM 2264 C CA . THR A 1 294 ? -9.205 -37.529 -19.859 1 85.86 294 THR A CA 1
ATOM 2265 C C . THR A 1 294 ? -9.836 -38.919 -19.851 1 85.86 294 THR A C 1
ATOM 2267 O O . THR A 1 294 ? -10.032 -39.511 -18.787 1 85.86 294 THR A O 1
ATOM 2270 N N . GLY A 1 295 ? -10.133 -39.399 -20.997 1 82.51 295 GLY A N 1
ATOM 2271 C CA . GLY A 1 295 ? -10.66 -40.75 -21.113 1 82.51 295 GLY A CA 1
ATOM 2272 C C . GLY A 1 295 ? -9.681 -41.813 -20.652 1 82.51 295 GLY A C 1
ATOM 2273 O O . GLY A 1 295 ? -10.072 -42.785 -20.002 1 82.51 295 GLY A O 1
ATOM 2274 N N . ASN A 1 296 ? -8.417 -41.652 -21.012 1 79.71 296 ASN A N 1
ATOM 2275 C CA . ASN A 1 296 ? -7.37 -42.577 -20.59 1 79.71 296 ASN A CA 1
ATOM 2276 C C . ASN A 1 296 ? -7.293 -42.681 -19.07 1 79.71 296 ASN A C 1
ATOM 2278 O O . ASN A 1 296 ? -7.021 -43.755 -18.53 1 79.71 296 ASN A O 1
ATOM 2282 N N . PHE A 1 297 ? -7.53 -41.671 -18.435 1 78.12 297 PHE A N 1
ATOM 2283 C CA . PHE A 1 297 ? -7.504 -41.611 -16.978 1 78.12 297 PHE A CA 1
ATOM 2284 C C . PHE A 1 297 ? -8.567 -42.524 -16.38 1 78.12 297 PHE A C 1
ATOM 2286 O O . PHE A 1 297 ? -8.317 -43.205 -15.383 1 78.12 297 PHE A O 1
ATOM 2293 N N . ASP A 1 298 ? -9.641 -42.647 -16.978 1 78.63 298 ASP A N 1
ATOM 2294 C CA . ASP A 1 298 ? -10.781 -43.378 -16.434 1 78.63 298 ASP A CA 1
ATOM 2295 C C . ASP A 1 298 ? -10.639 -44.879 -16.679 1 78.63 298 ASP A C 1
ATOM 2297 O O . ASP A 1 298 ? -11.147 -45.691 -15.903 1 78.63 298 ASP A O 1
ATOM 2301 N N . VAL A 1 299 ? -9.874 -45.192 -17.678 1 78.77 299 VAL A N 1
ATOM 2302 C CA . VAL A 1 299 ? -9.861 -46.598 -18.068 1 78.77 299 VAL A CA 1
ATOM 2303 C C . VAL A 1 299 ? -8.608 -47.276 -17.518 1 78.77 299 VAL A C 1
ATOM 2305 O O . VAL A 1 299 ? -8.491 -48.503 -17.556 1 78.77 299 VAL A O 1
ATOM 2308 N N . SER A 1 300 ? -7.747 -46.575 -17.001 1 79.14 300 SER A N 1
ATOM 2309 C CA . SER A 1 300 ? -6.509 -47.148 -16.483 1 79.14 300 SER A CA 1
ATOM 2310 C C . SER A 1 300 ? -6.782 -48.085 -15.311 1 79.14 300 SER A C 1
ATOM 2312 O O . SER A 1 300 ? -7.515 -47.733 -14.385 1 79.14 300 SER A O 1
ATOM 2314 N N . MET A 1 301 ? -6.182 -49.262 -15.378 1 81.57 301 MET A N 1
ATOM 2315 C CA . MET A 1 301 ? -6.466 -50.246 -14.337 1 81.57 301 MET A CA 1
ATOM 2316 C C . MET A 1 301 ? -5.225 -50.518 -13.493 1 81.57 301 MET A C 1
ATOM 2318 O O . MET A 1 301 ? -5.319 -50.658 -12.272 1 81.57 301 MET A O 1
ATOM 2322 N N . GLU A 1 302 ? -4.086 -50.563 -14.116 1 92.62 302 GLU A N 1
ATOM 2323 C CA . GLU A 1 302 ? -2.86 -50.836 -13.373 1 92.62 302 GLU A CA 1
ATOM 2324 C C . GLU A 1 302 ? -2.392 -49.602 -12.607 1 92.62 302 GLU A C 1
ATOM 2326 O O . GLU A 1 302 ? -2.471 -48.482 -13.116 1 92.62 302 GLU A O 1
ATOM 2331 N N . THR A 1 303 ? -1.929 -49.891 -11.438 1 95.73 303 THR A N 1
ATOM 2332 C CA . THR A 1 303 ? -1.538 -48.797 -10.557 1 95.73 303 THR A CA 1
ATOM 2333 C C . THR A 1 303 ? -0.018 -48.692 -10.465 1 95.73 303 THR A C 1
ATOM 2335 O O . THR A 1 303 ? 0.681 -49.708 -10.472 1 95.73 303 THR A O 1
ATOM 2338 N N . VAL A 1 304 ? 0.497 -47.553 -10.526 1 97.41 304 VAL A N 1
ATOM 2339 C CA . VAL A 1 304 ? 1.902 -47.268 -10.255 1 97.41 304 VAL A CA 1
ATOM 2340 C C . VAL A 1 304 ? 2.03 -46.502 -8.94 1 97.41 304 VAL A C 1
ATOM 2342 O O . VAL A 1 304 ? 1.351 -45.493 -8.734 1 97.41 304 VAL A O 1
ATOM 2345 N N . LYS A 1 305 ? 2.876 -46.969 -8.029 1 98.5 305 LYS A N 1
ATOM 2346 C CA . LYS A 1 305 ? 3.067 -46.371 -6.711 1 98.5 305 LYS A CA 1
ATOM 2347 C C . LYS A 1 305 ? 4.379 -45.594 -6.645 1 98.5 305 LYS A C 1
ATOM 2349 O O . LYS A 1 305 ? 5.456 -46.166 -6.825 1 98.5 305 LYS A O 1
ATOM 2354 N N . ILE A 1 306 ? 4.257 -44.325 -6.424 1 98.7 306 ILE A N 1
ATOM 2355 C CA . ILE A 1 306 ? 5.448 -43.492 -6.299 1 98.7 306 ILE A CA 1
ATOM 2356 C C . ILE A 1 306 ? 5.575 -42.985 -4.865 1 98.7 306 ILE A C 1
ATOM 2358 O O . ILE A 1 306 ? 4.664 -42.334 -4.347 1 98.7 306 ILE A O 1
ATOM 2362 N N . ALA A 1 307 ? 6.669 -43.236 -4.172 1 98.73 307 ALA A N 1
ATOM 2363 C CA . ALA A 1 307 ? 6.947 -42.674 -2.853 1 98.73 307 ALA A CA 1
ATOM 2364 C C . ALA A 1 307 ? 7.544 -41.274 -2.968 1 98.73 307 ALA A C 1
ATOM 2366 O O . ALA A 1 307 ? 8.625 -41.099 -3.535 1 98.73 307 ALA A O 1
ATOM 2367 N N . LEU A 1 308 ? 6.819 -40.335 -2.55 1 98.53 308 LEU A N 1
ATOM 2368 C CA . LEU A 1 308 ? 7.324 -38.969 -2.47 1 98.53 308 LEU A CA 1
ATOM 2369 C C . LEU A 1 308 ? 7.907 -38.684 -1.091 1 98.53 308 LEU A C 1
ATOM 2371 O O . LEU A 1 308 ? 7.166 -38.55 -0.114 1 98.53 308 LEU A O 1
ATOM 2375 N N . VAL A 1 309 ? 9.196 -38.578 -1.013 1 98.42 309 VAL A N 1
ATOM 2376 C CA . VAL A 1 309 ? 9.903 -38.327 0.239 1 98.42 309 VAL A CA 1
ATOM 2377 C C . VAL A 1 309 ? 10.196 -36.834 0.377 1 98.42 309 VAL A C 1
ATOM 2379 O O . VAL A 1 309 ? 11.19 -36.339 -0.16 1 98.42 309 VAL A O 1
ATOM 2382 N N . GLY A 1 310 ? 9.345 -36.149 1.077 1 95.84 310 GLY A N 1
ATOM 2383 C CA . GLY A 1 310 ? 9.454 -34.7 1.13 1 95.84 310 GLY A CA 1
ATOM 2384 C C . GLY A 1 310 ? 9.424 -34.151 2.544 1 95.84 310 GLY A C 1
ATOM 2385 O O . GLY A 1 310 ? 9.249 -34.904 3.504 1 95.84 310 GLY A O 1
ATOM 2386 N N . LYS A 1 311 ? 9.631 -32.792 2.624 1 93.38 311 LYS A N 1
ATOM 2387 C CA . LYS A 1 311 ? 9.658 -32.073 3.894 1 93.38 311 LYS A CA 1
ATOM 2388 C C . LYS A 1 311 ? 8.297 -31.457 4.206 1 93.38 311 LYS A C 1
ATOM 2390 O O . LYS A 1 311 ? 7.972 -31.212 5.37 1 93.38 311 LYS A O 1
ATOM 2395 N N . TYR A 1 312 ? 7.545 -31.27 3.152 1 90.29 312 TYR A N 1
ATOM 2396 C CA . TYR A 1 312 ? 6.301 -30.52 3.288 1 90.29 312 TYR A CA 1
ATOM 2397 C C . TYR A 1 312 ? 5.095 -31.409 3.015 1 90.29 312 TYR A C 1
ATOM 2399 O O . TYR A 1 312 ? 4.202 -31.037 2.25 1 90.29 312 TYR A O 1
ATOM 2407 N N . THR A 1 313 ? 4.997 -32.481 3.608 1 88.99 313 THR A N 1
ATOM 2408 C CA . THR A 1 313 ? 4.006 -33.49 3.25 1 88.99 313 THR A CA 1
ATOM 2409 C C . THR A 1 313 ? 2.682 -33.223 3.96 1 88.99 313 THR A C 1
ATOM 2411 O O . THR A 1 313 ? 1.649 -33.783 3.587 1 88.99 313 THR A O 1
ATOM 2414 N N . ASN A 1 314 ? 2.714 -32.293 4.943 1 86.76 314 ASN A N 1
ATOM 2415 C CA . ASN A 1 314 ? 1.49 -31.96 5.665 1 86.76 314 ASN A CA 1
ATOM 2416 C C . ASN A 1 314 ? 0.569 -31.077 4.829 1 86.76 314 ASN A C 1
ATOM 2418 O O . ASN A 1 314 ? -0.629 -30.986 5.104 1 86.76 314 ASN A O 1
ATOM 2422 N N . LEU A 1 315 ? 1.111 -30.413 3.892 1 86.71 315 LEU A N 1
ATOM 2423 C CA . LEU A 1 315 ? 0.351 -29.619 2.934 1 86.71 315 LEU A CA 1
ATOM 2424 C C . LEU A 1 315 ? 0.685 -30.028 1.503 1 86.71 315 LEU A C 1
ATOM 2426 O O . LEU A 1 315 ? 1.658 -29.538 0.924 1 86.71 315 LEU A O 1
ATOM 2430 N N . LYS A 1 316 ? -0.144 -30.751 0.936 1 88.04 316 LYS A N 1
ATOM 2431 C CA . LYS A 1 316 ? 0.121 -31.33 -0.378 1 88.04 316 LYS A CA 1
ATOM 2432 C C . LYS A 1 316 ? 0.29 -30.242 -1.435 1 88.04 316 LYS A C 1
ATOM 2434 O O . LYS A 1 316 ? 1.032 -30.419 -2.403 1 88.04 316 LYS A O 1
ATOM 2439 N N . ASP A 1 317 ? -0.307 -29.107 -1.179 1 89.88 317 ASP A N 1
ATOM 2440 C CA . ASP A 1 317 ? -0.237 -28.003 -2.132 1 89.88 317 ASP A CA 1
ATOM 2441 C C . ASP A 1 317 ? 1.177 -27.433 -2.21 1 89.88 317 ASP A C 1
ATOM 2443 O O . ASP A 1 317 ? 1.505 -26.697 -3.143 1 89.88 317 ASP A O 1
ATOM 2447 N N . SER A 1 318 ? 2.016 -27.821 -1.322 1 92.62 318 SER A N 1
ATOM 2448 C CA . SER A 1 318 ? 3.413 -27.4 -1.362 1 92.62 318 SER A CA 1
ATOM 2449 C C . SER A 1 318 ? 4.151 -28.046 -2.53 1 92.62 318 SER A C 1
ATOM 2451 O O . SER A 1 318 ? 5.19 -27.546 -2.966 1 92.62 318 SER A O 1
ATOM 2453 N N . TYR A 1 319 ? 3.567 -29.154 -3.017 1 95.71 319 TYR A N 1
ATOM 2454 C CA . TYR A 1 319 ? 4.173 -29.884 -4.125 1 95.71 319 TYR A CA 1
ATOM 2455 C C . TYR A 1 319 ? 3.199 -30.013 -5.29 1 95.71 319 TYR A C 1
ATOM 2457 O O . TYR A 1 319 ? 3.158 -31.047 -5.961 1 95.71 319 TYR A O 1
ATOM 2465 N N . LEU A 1 320 ? 2.427 -28.999 -5.462 1 94.99 320 LEU A N 1
ATOM 2466 C CA . LEU A 1 320 ? 1.349 -29.085 -6.442 1 94.99 320 LEU A CA 1
ATOM 2467 C C . LEU A 1 320 ? 1.898 -29.406 -7.828 1 94.99 320 LEU A C 1
ATOM 2469 O O . LEU A 1 320 ? 1.367 -30.273 -8.525 1 94.99 320 LEU A O 1
ATOM 2473 N N . SER A 1 321 ? 2.916 -28.747 -8.255 1 97.01 321 SER A N 1
ATOM 2474 C CA . SER A 1 321 ? 3.48 -28.992 -9.578 1 97.01 321 SER A CA 1
ATOM 2475 C C . SER A 1 321 ? 4.044 -30.404 -9.686 1 97.01 321 SER A C 1
ATOM 2477 O O . SER A 1 321 ? 3.995 -31.019 -10.753 1 97.01 321 SER A O 1
ATOM 2479 N N . VAL A 1 322 ? 4.596 -30.882 -8.608 1 97.79 322 VAL A N 1
ATOM 2480 C CA . VAL A 1 322 ? 5.112 -32.247 -8.575 1 97.79 322 VAL A CA 1
ATOM 2481 C C . VAL A 1 322 ? 3.964 -33.238 -8.751 1 97.79 322 VAL A C 1
ATOM 2483 O O . VAL A 1 322 ? 4.053 -34.162 -9.563 1 97.79 322 VAL A O 1
ATOM 2486 N N . ILE A 1 323 ? 2.952 -32.997 -8.038 1 96.68 323 ILE A N 1
ATOM 2487 C CA . ILE A 1 323 ? 1.775 -33.857 -8.104 1 96.68 323 ILE A CA 1
ATOM 2488 C C . ILE A 1 323 ? 1.205 -33.843 -9.52 1 96.68 323 ILE A C 1
ATOM 2490 O O . ILE A 1 323 ? 0.916 -34.898 -10.091 1 96.68 323 ILE A O 1
ATOM 2494 N N . LYS A 1 324 ? 1.092 -32.68 -10.04 1 96.13 324 LYS A N 1
ATOM 2495 C CA . LYS A 1 324 ? 0.511 -32.548 -11.373 1 96.13 324 LYS A CA 1
ATOM 2496 C C . LYS A 1 324 ? 1.405 -33.19 -12.429 1 96.13 324 LYS A C 1
ATOM 2498 O O . LYS A 1 324 ? 0.912 -33.8 -13.38 1 96.13 324 LYS A O 1
ATOM 2503 N N . SER A 1 325 ? 2.648 -33.056 -12.29 1 97.62 325 SER A N 1
ATOM 2504 C CA . SER A 1 325 ? 3.575 -33.683 -13.227 1 97.62 325 SER A CA 1
ATOM 2505 C C . SER A 1 325 ? 3.45 -35.202 -13.195 1 97.62 325 SER A C 1
ATOM 2507 O O . SER A 1 325 ? 3.493 -35.856 -14.239 1 97.62 325 SER A O 1
ATOM 2509 N N . LEU A 1 326 ? 3.315 -35.731 -11.992 1 97.58 326 LEU A N 1
ATOM 2510 C CA . LEU A 1 326 ? 3.102 -37.168 -11.853 1 97.58 326 LEU A CA 1
ATOM 2511 C C . LEU A 1 326 ? 1.776 -37.584 -12.481 1 97.58 326 LEU A C 1
ATOM 2513 O O . LEU A 1 326 ? 1.7 -38.613 -13.156 1 97.58 326 LEU A O 1
ATOM 2517 N N . GLU A 1 327 ? 0.82 -36.782 -12.267 1 94.41 327 GLU A N 1
ATOM 2518 C CA . GLU A 1 327 ? -0.498 -37.068 -12.825 1 94.41 327 GLU A CA 1
ATOM 2519 C C . GLU A 1 327 ? -0.468 -37.046 -14.351 1 94.41 327 GLU A C 1
ATOM 2521 O O . GLU A 1 327 ? -1 -37.948 -15.001 1 94.41 327 GLU A O 1
ATOM 2526 N N . HIS A 1 328 ? 0.084 -35.998 -14.909 1 94.52 328 HIS A N 1
ATOM 2527 C CA . HIS A 1 328 ? 0.216 -35.902 -16.359 1 94.52 328 HIS A CA 1
ATOM 2528 C C . HIS A 1 328 ? 0.939 -37.118 -16.928 1 94.52 328 HIS A C 1
ATOM 2530 O O . HIS A 1 328 ? 0.522 -37.672 -17.948 1 94.52 328 HIS A O 1
ATOM 2536 N N . SER A 1 329 ? 1.994 -37.483 -16.261 1 95.94 329 SER A N 1
ATOM 2537 C CA . SER A 1 329 ? 2.811 -38.606 -16.707 1 95.94 329 SER A CA 1
ATOM 2538 C C . SER A 1 329 ? 2.04 -39.919 -16.621 1 95.94 329 SER A C 1
ATOM 2540 O O . SER A 1 329 ? 2.124 -40.755 -17.524 1 95.94 329 SER A O 1
ATOM 2542 N N . SER A 1 330 ? 1.338 -40.077 -15.533 1 94.42 330 SER A N 1
ATOM 2543 C CA . SER A 1 330 ? 0.552 -41.294 -15.358 1 94.42 330 SER A CA 1
ATOM 2544 C C . SER A 1 330 ? -0.543 -41.402 -16.414 1 94.42 330 SER A C 1
ATOM 2546 O O . SER A 1 330 ? -0.842 -42.496 -16.896 1 94.42 330 SER A O 1
ATOM 2548 N N . MET A 1 331 ? -1.144 -40.289 -16.721 1 91.17 331 MET A N 1
ATOM 2549 C CA . MET A 1 331 ? -2.164 -40.273 -17.765 1 91.17 331 MET A CA 1
ATOM 2550 C C . MET A 1 331 ? -1.573 -40.683 -19.11 1 91.17 331 MET A C 1
ATOM 2552 O O . MET A 1 331 ? -2.177 -41.467 -19.845 1 91.17 331 MET A O 1
ATOM 2556 N N . LYS A 1 332 ? -0.438 -40.165 -19.376 1 91.71 332 LYS A N 1
ATOM 2557 C CA . LYS A 1 332 ? 0.236 -40.509 -20.624 1 91.71 332 LYS A CA 1
ATOM 2558 C C . LYS A 1 332 ? 0.583 -41.995 -20.67 1 91.71 332 LYS A C 1
ATOM 2560 O O . LYS A 1 332 ? 0.452 -42.636 -21.715 1 91.71 332 LYS A O 1
ATOM 2565 N N . CYS A 1 333 ? 0.958 -42.58 -19.514 1 93.43 333 CYS A N 1
ATOM 2566 C CA . CYS A 1 333 ? 1.372 -43.976 -19.419 1 93.43 333 CYS A CA 1
ATOM 2567 C C . CYS A 1 333 ? 0.167 -44.891 -19.239 1 93.43 333 CYS A C 1
ATOM 2569 O O . CYS A 1 333 ? 0.313 -46.114 -19.19 1 93.43 333 CYS A O 1
ATOM 2571 N N . ARG A 1 334 ? -1.014 -44.327 -19.12 1 91.38 334 ARG A N 1
ATOM 2572 C CA . ARG A 1 334 ? -2.249 -45.077 -18.916 1 91.38 334 ARG A CA 1
ATOM 2573 C C . ARG A 1 334 ? -2.159 -45.951 -17.67 1 91.38 334 ARG A C 1
ATOM 2575 O O . ARG A 1 334 ? -2.412 -47.156 -17.73 1 91.38 334 ARG A O 1
ATOM 2582 N N . ARG A 1 335 ? -1.769 -45.305 -16.615 1 93.36 335 ARG A N 1
ATOM 2583 C CA . ARG A 1 335 ? -1.667 -45.948 -15.309 1 93.36 335 ARG A CA 1
ATOM 2584 C C . ARG A 1 335 ? -2.398 -45.14 -14.242 1 93.36 335 ARG A C 1
ATOM 2586 O O . ARG A 1 335 ? -2.512 -43.917 -14.351 1 93.36 335 ARG A O 1
ATOM 2593 N N . LYS A 1 336 ? -2.895 -45.81 -13.291 1 93.78 336 LYS A N 1
ATOM 2594 C CA . LYS A 1 336 ? -3.401 -45.132 -12.101 1 93.78 336 LYS A CA 1
ATOM 2595 C C . LYS A 1 336 ? -2.261 -44.743 -11.164 1 93.78 336 LYS A C 1
ATOM 2597 O O . LYS A 1 336 ? -1.352 -45.538 -10.92 1 93.78 336 LYS A O 1
ATOM 2602 N N . LEU A 1 337 ? -2.324 -43.573 -10.693 1 95.14 337 LEU A N 1
ATOM 2603 C CA . LEU A 1 337 ? -1.241 -43.058 -9.861 1 95.14 337 LEU A CA 1
ATOM 2604 C C . LEU A 1 337 ? -1.598 -43.157 -8.382 1 95.14 337 LEU A C 1
ATOM 2606 O O . LEU A 1 337 ? -2.688 -42.751 -7.973 1 95.14 337 LEU A O 1
ATOM 2610 N N . GLU A 1 338 ? -0.777 -43.717 -7.642 1 96.88 338 GLU A N 1
ATOM 2611 C CA . GLU A 1 338 ? -0.831 -43.665 -6.184 1 96.88 338 GLU A CA 1
ATOM 2612 C C . GLU A 1 338 ? 0.435 -43.036 -5.608 1 96.88 338 GLU A C 1
ATOM 2614 O O . GLU A 1 338 ? 1.532 -43.574 -5.772 1 96.88 338 GLU A O 1
ATOM 2619 N N . ILE A 1 339 ? 0.275 -41.945 -4.995 1 97.43 339 ILE A N 1
ATOM 2620 C CA . ILE A 1 339 ? 1.418 -41.284 -4.374 1 97.43 339 ILE A CA 1
ATOM 2621 C C . ILE A 1 339 ? 1.493 -41.662 -2.897 1 97.43 339 ILE A C 1
ATOM 2623 O O . ILE A 1 339 ? 0.533 -41.461 -2.149 1 97.43 339 ILE A O 1
ATOM 2627 N N . LYS A 1 340 ? 2.561 -42.196 -2.488 1 97.99 340 LYS A N 1
ATOM 2628 C CA . LYS A 1 340 ? 2.836 -42.458 -1.078 1 97.99 340 LYS A CA 1
ATOM 2629 C C . LYS A 1 340 ? 3.62 -41.31 -0.448 1 97.99 340 LYS A C 1
ATOM 2631 O O . LYS A 1 340 ? 4.819 -41.163 -0.691 1 97.99 340 LYS A O 1
ATOM 2636 N N . TRP A 1 341 ? 2.943 -40.611 0.354 1 97.37 341 TRP A N 1
ATOM 2637 C CA . TRP A 1 341 ? 3.551 -39.445 0.986 1 97.37 341 TRP A CA 1
ATOM 2638 C C . TRP A 1 341 ? 4.404 -39.856 2.181 1 97.37 341 TRP A C 1
ATOM 2640 O O . TRP A 1 341 ? 3.882 -40.336 3.189 1 97.37 341 TRP A O 1
ATOM 2650 N N . VAL A 1 342 ? 5.669 -39.616 2.103 1 98.08 342 VAL A N 1
ATOM 2651 C CA . VAL A 1 342 ? 6.596 -40.018 3.156 1 98.08 342 VAL A CA 1
ATOM 2652 C C . VAL A 1 342 ? 7.28 -38.785 3.742 1 98.08 342 VAL A C 1
ATOM 2654 O O . VAL A 1 342 ? 7.985 -38.064 3.033 1 98.08 342 VAL A O 1
ATOM 2657 N N . GLU A 1 343 ? 7.047 -38.561 4.977 1 96.88 343 GLU A N 1
ATOM 2658 C CA . GLU A 1 343 ? 7.801 -37.521 5.671 1 96.88 343 GLU A CA 1
ATOM 2659 C C . GLU A 1 343 ? 9.262 -37.924 5.85 1 96.88 343 GLU A C 1
ATOM 2661 O O . GLU A 1 343 ? 9.561 -38.909 6.529 1 96.88 343 GLU A O 1
ATOM 2666 N N . ALA A 1 344 ? 10.13 -37.123 5.378 1 97.49 344 ALA A N 1
ATOM 2667 C CA . ALA A 1 344 ? 11.547 -37.471 5.315 1 97.49 344 ALA A CA 1
ATOM 2668 C C . ALA A 1 344 ? 12.109 -37.736 6.709 1 97.49 344 ALA A C 1
ATOM 2670 O O . ALA A 1 344 ? 12.949 -38.621 6.888 1 97.49 344 ALA A O 1
ATOM 2671 N N . THR A 1 345 ? 11.649 -37.008 7.689 1 97.22 345 THR A N 1
ATOM 2672 C CA . THR A 1 345 ? 12.154 -37.153 9.05 1 97.22 345 THR A CA 1
ATOM 2673 C C . THR A 1 345 ? 11.798 -38.525 9.616 1 97.22 345 THR A C 1
ATOM 2675 O O . THR A 1 345 ? 12.493 -39.04 10.494 1 97.22 345 THR A O 1
ATOM 2678 N N . ASP A 1 346 ? 10.788 -39.104 9.138 1 97.5 346 ASP A N 1
ATOM 2679 C CA . ASP A 1 346 ? 10.318 -40.386 9.653 1 97.5 346 ASP A CA 1
ATOM 2680 C C . ASP A 1 346 ? 11.239 -41.524 9.218 1 97.5 346 ASP A C 1
ATOM 2682 O O . ASP A 1 346 ? 11.181 -42.623 9.774 1 97.5 346 ASP A O 1
ATOM 2686 N N . LEU A 1 347 ? 12.054 -41.254 8.254 1 98.14 347 LEU A N 1
ATOM 2687 C CA . LEU A 1 347 ? 12.983 -42.261 7.753 1 98.14 347 LEU A CA 1
ATOM 2688 C C . LEU A 1 347 ? 14.282 -42.247 8.552 1 98.14 347 LEU A C 1
ATOM 2690 O O . LEU A 1 347 ? 15.09 -43.173 8.447 1 98.14 347 LEU A O 1
ATOM 2694 N N . GLU A 1 348 ? 14.469 -41.285 9.33 1 97.35 348 GLU A N 1
ATOM 2695 C CA . GLU A 1 348 ? 15.742 -41.075 10.013 1 97.35 348 GLU A CA 1
ATOM 2696 C C . GLU A 1 348 ? 15.871 -41.984 11.231 1 97.35 348 GLU A C 1
ATOM 2698 O O . GLU A 1 348 ? 14.871 -42.332 11.862 1 97.35 348 GLU A O 1
ATOM 2703 N N . PRO A 1 349 ? 17.086 -42.265 11.625 1 94.41 349 PRO A N 1
ATOM 2704 C CA . PRO A 1 349 ? 17.322 -43.16 12.76 1 94.41 349 PRO A CA 1
ATOM 2705 C C . PRO A 1 349 ? 16.741 -42.622 14.066 1 94.41 349 PRO A C 1
ATOM 2707 O O . PRO A 1 349 ? 16.292 -43.399 14.912 1 94.41 349 PRO A O 1
ATOM 2710 N N . GLU A 1 350 ? 16.785 -41.412 14.262 1 94.47 350 GLU A N 1
ATOM 2711 C CA . GLU A 1 350 ? 16.23 -40.813 15.472 1 94.47 350 GLU A CA 1
ATOM 2712 C C . GLU A 1 350 ? 14.761 -41.185 15.648 1 94.47 350 GLU A C 1
ATOM 2714 O O . GLU A 1 350 ? 14.293 -41.372 16.773 1 94.47 350 GLU A O 1
ATOM 2719 N N . THR A 1 351 ? 14.024 -41.281 14.526 1 94.54 351 THR A N 1
ATOM 2720 C CA . THR A 1 351 ? 12.607 -41.622 14.584 1 94.54 351 THR A CA 1
ATOM 2721 C C . THR A 1 351 ? 12.419 -43.083 14.98 1 94.54 351 THR A C 1
ATOM 2723 O O . THR A 1 351 ? 11.432 -43.433 15.631 1 94.54 351 THR A O 1
ATOM 2726 N N . GLN A 1 352 ? 13.38 -43.926 14.589 1 92.35 352 GLN A N 1
ATOM 2727 C CA . GLN A 1 352 ? 13.331 -45.323 15.008 1 92.35 352 GLN A CA 1
ATOM 2728 C C . GLN A 1 352 ? 13.255 -45.439 16.527 1 92.35 352 GLN A C 1
ATOM 2730 O O . GLN A 1 352 ? 12.575 -46.322 17.055 1 92.35 352 GLN A O 1
ATOM 2735 N N . GLU A 1 353 ? 13.917 -44.493 17.225 1 93.95 353 GLU A N 1
ATOM 2736 C CA . GLU A 1 353 ? 13.962 -44.503 18.684 1 93.95 353 GLU A CA 1
ATOM 2737 C C . GLU A 1 353 ? 12.739 -43.811 19.279 1 93.95 353 GLU A C 1
ATOM 2739 O O . GLU A 1 353 ? 12.161 -44.291 20.256 1 93.95 353 GLU A O 1
ATOM 2744 N N . SER A 1 354 ? 12.362 -42.699 18.727 1 95.03 354 SER A N 1
ATOM 2745 C CA . SER A 1 354 ? 11.32 -41.858 19.306 1 95.03 354 SER A CA 1
ATOM 2746 C C . SER A 1 354 ? 9.931 -42.364 18.932 1 95.03 354 SER A C 1
ATOM 2748 O O . SER A 1 354 ? 8.984 -42.225 19.71 1 95.03 354 SER A O 1
ATOM 2750 N N . ASN A 1 355 ? 9.717 -42.974 17.734 1 96.25 355 ASN A N 1
ATOM 2751 C CA . ASN A 1 355 ? 8.434 -43.468 17.245 1 96.25 355 ASN A CA 1
ATOM 2752 C C . ASN A 1 355 ? 8.616 -44.613 16.252 1 96.25 355 ASN A C 1
ATOM 2754 O O . ASN A 1 355 ? 8.51 -44.412 15.041 1 96.25 355 ASN A O 1
ATOM 2758 N N . LYS A 1 356 ? 8.71 -45.776 16.66 1 95.32 356 LYS A N 1
ATOM 2759 C CA . LYS A 1 356 ? 9.01 -46.969 15.874 1 95.32 356 LYS A CA 1
ATOM 2760 C C . LYS A 1 356 ? 7.93 -47.224 14.827 1 95.32 356 LYS A C 1
ATOM 2762 O O . LYS A 1 356 ? 8.227 -47.667 13.716 1 95.32 356 LYS A O 1
ATOM 2767 N N . LEU A 1 357 ? 6.767 -47.021 15.187 1 95.85 357 LEU A N 1
ATOM 2768 C CA . LEU A 1 357 ? 5.658 -47.258 14.269 1 95.85 357 LEU A CA 1
ATOM 2769 C C . LEU A 1 357 ? 5.772 -46.368 13.036 1 95.85 357 LEU A C 1
ATOM 2771 O O . LEU A 1 357 ? 5.622 -46.841 11.908 1 95.85 357 LEU A O 1
ATOM 2775 N N . LYS A 1 358 ? 5.981 -45.081 13.28 1 95.82 358 LYS A N 1
ATOM 2776 C CA . LYS A 1 358 ? 6.133 -44.138 12.175 1 95.82 358 LYS A CA 1
ATOM 2777 C C . LYS A 1 358 ? 7.34 -44.493 11.312 1 95.82 358 LYS A C 1
ATOM 2779 O O . LYS A 1 358 ? 7.294 -44.363 10.087 1 95.82 358 LYS A O 1
ATOM 2784 N N . PHE A 1 359 ? 8.365 -44.903 11.919 1 97.48 359 PHE A N 1
ATOM 2785 C CA . PHE A 1 359 ? 9.588 -45.292 11.227 1 97.48 359 PHE A CA 1
ATOM 2786 C C . PHE A 1 359 ? 9.333 -46.476 10.302 1 97.48 359 PHE A C 1
ATOM 2788 O O . PHE A 1 359 ? 9.671 -46.43 9.118 1 97.48 359 PHE A O 1
ATOM 2795 N N . HIS A 1 360 ? 8.71 -47.512 10.742 1 97.21 360 HIS A N 1
ATOM 2796 C CA . HIS A 1 360 ? 8.467 -48.718 9.96 1 97.21 360 HIS A CA 1
ATOM 2797 C C . HIS A 1 360 ? 7.45 -48.462 8.853 1 97.21 360 HIS A C 1
ATOM 2799 O O . HIS A 1 360 ? 7.574 -49.004 7.752 1 97.21 360 HIS A O 1
ATOM 2805 N N . GLU A 1 361 ? 6.509 -47.699 9.205 1 97.52 361 GLU A N 1
ATOM 2806 C CA . GLU A 1 361 ? 5.516 -47.347 8.194 1 97.52 361 GLU A CA 1
ATOM 2807 C C . GLU A 1 361 ? 6.152 -46.577 7.04 1 97.52 361 GLU A C 1
ATOM 2809 O O . GLU A 1 361 ? 5.842 -46.828 5.874 1 97.52 361 GLU A O 1
ATOM 2814 N N . ALA A 1 362 ? 6.959 -45.619 7.408 1 98.01 362 ALA A N 1
ATOM 2815 C CA . ALA A 1 362 ? 7.642 -44.822 6.392 1 98.01 362 ALA A CA 1
ATOM 2816 C C . ALA A 1 362 ? 8.518 -45.701 5.503 1 98.01 362 ALA A C 1
ATOM 2818 O O . ALA A 1 362 ? 8.474 -45.592 4.276 1 98.01 362 ALA A O 1
ATOM 2819 N N . TRP A 1 363 ? 9.242 -46.553 6.072 1 98.04 363 TRP A N 1
ATOM 2820 C CA . TRP A 1 363 ? 10.129 -47.421 5.305 1 98.04 363 TRP A CA 1
ATOM 2821 C C . TRP A 1 363 ? 9.332 -48.444 4.503 1 98.04 363 TRP A C 1
ATOM 2823 O O . TRP A 1 363 ? 9.737 -48.834 3.405 1 98.04 363 TRP A O 1
ATOM 2833 N N . ASN A 1 364 ? 8.234 -48.874 5.018 1 98.12 364 ASN A N 1
ATOM 2834 C CA . ASN A 1 364 ? 7.358 -49.755 4.253 1 98.12 364 ASN A CA 1
ATOM 2835 C C . ASN A 1 364 ? 6.866 -49.084 2.974 1 98.12 364 ASN A C 1
ATOM 2837 O O . ASN A 1 364 ? 6.824 -49.712 1.915 1 98.12 364 ASN A O 1
ATOM 2841 N N . MET A 1 365 ? 6.497 -47.862 3.092 1 98.16 365 MET A N 1
ATOM 2842 C CA . MET A 1 365 ? 6.041 -47.111 1.925 1 98.16 365 MET A CA 1
ATOM 2843 C C . MET A 1 365 ? 7.156 -46.98 0.893 1 98.16 365 MET A C 1
ATOM 2845 O O . MET A 1 365 ? 6.92 -47.146 -0.306 1 98.16 365 MET A O 1
ATOM 2849 N N . VAL A 1 366 ? 8.348 -46.734 1.364 1 98.36 366 VAL A N 1
ATOM 2850 C CA . VAL A 1 366 ? 9.49 -46.567 0.472 1 98.36 366 VAL A CA 1
ATOM 2851 C C . VAL A 1 366 ? 9.85 -47.908 -0.164 1 98.36 366 VAL A C 1
ATOM 2853 O O . VAL A 1 366 ? 10.079 -47.988 -1.373 1 98.36 366 VAL A O 1
ATOM 2856 N N . SER A 1 367 ? 9.816 -49.015 0.569 1 97.71 367 SER A N 1
ATOM 2857 C CA . SER A 1 367 ? 10.303 -50.311 0.109 1 97.71 367 SER A CA 1
ATOM 2858 C C . SER A 1 367 ? 9.289 -50.989 -0.806 1 97.71 367 SER A C 1
ATOM 2860 O O . SER A 1 367 ? 9.645 -51.871 -1.591 1 97.71 367 SER A O 1
ATOM 2862 N N . THR A 1 368 ? 8.072 -50.529 -0.727 1 97.6 368 THR A N 1
ATOM 2863 C CA . THR A 1 368 ? 7.045 -51.177 -1.535 1 97.6 368 THR A CA 1
ATOM 2864 C C . THR A 1 368 ? 6.671 -50.308 -2.733 1 97.6 368 THR A C 1
ATOM 2866 O O . THR A 1 368 ? 5.81 -50.681 -3.532 1 97.6 368 THR A O 1
ATOM 2869 N N . ALA A 1 369 ? 7.283 -49.233 -2.85 1 98.36 369 ALA A N 1
ATOM 2870 C CA . ALA A 1 369 ? 6.985 -48.328 -3.957 1 98.36 369 ALA A CA 1
ATOM 2871 C C . ALA A 1 369 ? 7.623 -48.819 -5.253 1 98.36 369 ALA A C 1
ATOM 2873 O O . ALA A 1 369 ? 8.64 -49.515 -5.228 1 98.36 369 ALA A O 1
ATOM 2874 N N . ASP A 1 370 ? 7.023 -48.449 -6.38 1 98.55 370 ASP A N 1
ATOM 2875 C CA . ASP A 1 370 ? 7.557 -48.782 -7.697 1 98.55 370 ASP A CA 1
ATOM 2876 C C . ASP A 1 370 ? 8.63 -47.783 -8.124 1 98.55 370 ASP A C 1
ATOM 2878 O O . ASP A 1 370 ? 9.434 -48.069 -9.013 1 98.55 370 ASP A O 1
ATOM 2882 N N . GLY A 1 371 ? 8.609 -46.654 -7.574 1 98.69 371 GLY A N 1
ATOM 2883 C CA . GLY A 1 371 ? 9.557 -45.574 -7.796 1 98.69 371 GLY A CA 1
ATOM 2884 C C . GLY A 1 371 ? 9.666 -44.624 -6.619 1 98.69 371 GLY A C 1
ATOM 2885 O O . GLY A 1 371 ? 8.769 -44.567 -5.775 1 98.69 371 GLY A O 1
ATOM 2886 N N . ILE A 1 372 ? 10.76 -43.888 -6.492 1 98.87 372 ILE A N 1
ATOM 2887 C CA . ILE A 1 372 ? 11.013 -42.964 -5.391 1 98.87 372 ILE A CA 1
ATOM 2888 C C . ILE A 1 372 ? 11.326 -41.576 -5.944 1 98.87 372 ILE A C 1
ATOM 2890 O O . ILE A 1 372 ? 12.125 -41.436 -6.873 1 98.87 372 ILE A O 1
ATOM 2894 N N . LEU A 1 373 ? 10.638 -40.564 -5.421 1 98.83 373 LEU A N 1
ATOM 2895 C CA . LEU A 1 373 ? 10.826 -39.174 -5.819 1 98.83 373 LEU A CA 1
ATOM 2896 C C . LEU A 1 373 ? 11.23 -38.316 -4.625 1 98.83 373 LEU A C 1
ATOM 2898 O O . LEU A 1 373 ? 10.569 -38.342 -3.584 1 98.83 373 LEU A O 1
ATOM 2902 N N . ILE A 1 374 ? 12.345 -37.629 -4.703 1 98.72 374 ILE A N 1
ATOM 2903 C CA . ILE A 1 374 ? 12.741 -36.618 -3.729 1 98.72 374 ILE A CA 1
ATOM 2904 C C . ILE A 1 374 ? 12.625 -35.228 -4.352 1 98.72 374 ILE A C 1
ATOM 2906 O O . ILE A 1 374 ? 13.454 -34.841 -5.179 1 98.72 374 ILE A O 1
ATOM 2910 N N . PRO A 1 375 ? 11.634 -34.479 -3.962 1 97.9 375 PRO A N 1
ATOM 2911 C CA . PRO A 1 375 ? 11.382 -33.163 -4.555 1 97.9 375 PRO A CA 1
ATOM 2912 C C . PRO A 1 375 ? 12.273 -32.071 -3.966 1 97.9 375 PRO A C 1
ATOM 2914 O O . PRO A 1 375 ? 13.149 -32.359 -3.146 1 97.9 375 PRO A O 1
ATOM 2917 N N . GLY A 1 376 ? 12.074 -30.852 -4.471 1 95.29 376 GLY A N 1
ATOM 2918 C CA . GLY A 1 376 ? 12.831 -29.711 -3.983 1 95.29 376 GLY A CA 1
ATOM 2919 C C . GLY A 1 376 ? 12.537 -29.376 -2.533 1 95.29 376 GLY A C 1
ATOM 2920 O O . GLY A 1 376 ? 11.531 -29.823 -1.979 1 95.29 376 GLY A O 1
ATOM 2921 N N . GLY A 1 377 ? 13.379 -28.592 -1.904 1 91.78 377 GLY A N 1
ATOM 2922 C CA . GLY A 1 377 ? 13.212 -28.177 -0.521 1 91.78 377 GLY A CA 1
ATOM 2923 C C . GLY A 1 377 ? 14.36 -27.326 -0.01 1 91.78 377 GLY A C 1
ATOM 2924 O O . GLY A 1 377 ? 15.387 -27.195 -0.679 1 91.78 377 GLY A O 1
ATOM 2925 N N . PHE A 1 378 ? 14.063 -26.793 1.21 1 87.81 378 PHE A N 1
ATOM 2926 C CA . PHE A 1 378 ? 15.06 -25.94 1.845 1 87.81 378 PHE A CA 1
ATOM 2927 C C . PHE A 1 378 ? 15.342 -26.405 3.269 1 87.81 378 PHE A C 1
ATOM 2929 O O . PHE A 1 378 ? 14.47 -26.979 3.924 1 87.81 378 PHE A O 1
ATOM 2936 N N . GLY A 1 379 ? 16.6 -26.207 3.655 1 88.71 379 GLY A N 1
ATOM 2937 C CA . GLY A 1 379 ? 16.927 -26.423 5.055 1 88.71 379 GLY A CA 1
ATOM 2938 C C . GLY A 1 379 ? 17.388 -27.838 5.349 1 88.71 379 GLY A C 1
ATOM 2939 O O . GLY A 1 379 ? 17.242 -28.731 4.511 1 88.71 379 GLY A O 1
ATOM 2940 N N . VAL A 1 380 ? 17.749 -28.078 6.511 1 93.67 380 VAL A N 1
ATOM 2941 C CA . VAL A 1 380 ? 18.455 -29.293 6.905 1 93.67 380 VAL A CA 1
ATOM 2942 C C . VAL A 1 380 ? 17.45 -30.357 7.339 1 93.67 380 VAL A C 1
ATOM 2944 O O . VAL A 1 380 ? 17.718 -31.556 7.23 1 93.67 380 VAL A O 1
ATOM 2947 N N . ARG A 1 381 ? 16.317 -29.957 7.69 1 94.18 381 ARG A N 1
ATOM 2948 C CA . ARG A 1 381 ? 15.346 -30.884 8.263 1 94.18 381 ARG A CA 1
ATOM 2949 C C . ARG A 1 381 ? 15.032 -32.017 7.292 1 94.18 381 ARG A C 1
ATOM 2951 O O . ARG A 1 381 ? 14.718 -31.773 6.125 1 94.18 381 ARG A O 1
ATOM 2958 N N . GLY A 1 382 ? 15.139 -33.286 7.724 1 96.13 382 GLY A N 1
ATOM 2959 C CA . GLY A 1 382 ? 14.714 -34.448 6.96 1 96.13 382 GLY A CA 1
ATOM 2960 C C . GLY A 1 382 ? 15.743 -34.902 5.943 1 96.13 382 GLY A C 1
ATOM 2961 O O . GLY A 1 382 ? 15.556 -35.922 5.276 1 96.13 382 GLY A O 1
ATOM 2962 N N . THR A 1 383 ? 16.859 -34.239 5.884 1 96.52 383 THR A N 1
ATOM 2963 C CA . THR A 1 383 ? 17.821 -34.503 4.821 1 96.52 383 THR A CA 1
ATOM 2964 C C . THR A 1 383 ? 18.458 -35.878 4.997 1 96.52 383 THR A C 1
ATOM 2966 O O . THR A 1 383 ? 18.752 -36.563 4.015 1 96.52 383 THR A O 1
ATOM 2969 N N . GLU A 1 384 ? 18.699 -36.327 6.229 1 97 384 GLU A N 1
ATOM 2970 C CA . GLU A 1 384 ? 19.264 -37.655 6.446 1 97 384 GLU A CA 1
ATOM 2971 C C . GLU A 1 384 ? 18.306 -38.746 5.975 1 97 384 GLU A C 1
ATOM 2973 O O . GLU A 1 384 ? 18.738 -39.776 5.453 1 97 384 GLU A O 1
ATOM 2978 N N . GLY A 1 385 ? 17.035 -38.531 6.252 1 98.07 385 GLY A N 1
ATOM 2979 C CA . GLY A 1 385 ? 16.043 -39.46 5.733 1 98.07 385 GLY A CA 1
ATOM 2980 C C . GLY A 1 385 ? 16.024 -39.528 4.218 1 98.07 385 GLY A C 1
ATOM 2981 O O . GLY A 1 385 ? 15.861 -40.606 3.642 1 98.07 385 GLY A O 1
ATOM 2982 N N . MET A 1 386 ? 16.189 -38.402 3.569 1 98.43 386 MET A N 1
ATOM 2983 C CA . MET A 1 386 ? 16.236 -38.341 2.111 1 98.43 386 MET A CA 1
ATOM 2984 C C . MET A 1 386 ? 17.457 -39.082 1.575 1 98.43 386 MET A C 1
ATOM 2986 O O . MET A 1 386 ? 17.375 -39.765 0.553 1 98.43 386 MET A O 1
ATOM 2990 N N . VAL A 1 387 ? 18.579 -38.925 2.263 1 98.29 387 VAL A N 1
ATOM 2991 C CA . VAL A 1 387 ? 19.811 -39.601 1.867 1 98.29 387 VAL A CA 1
ATOM 2992 C C . VAL A 1 387 ? 19.614 -41.114 1.932 1 98.29 387 VAL A C 1
ATOM 2994 O O . VAL A 1 387 ? 20.025 -41.839 1.023 1 98.29 387 VAL A O 1
ATOM 2997 N N . LEU A 1 388 ? 18.963 -41.582 2.968 1 98.43 388 LEU A N 1
ATOM 2998 C CA . LEU A 1 388 ? 18.711 -43.01 3.135 1 98.43 388 LEU A CA 1
ATOM 2999 C C . LEU A 1 388 ? 17.773 -43.526 2.05 1 98.43 388 LEU A C 1
ATOM 3001 O O . LEU A 1 388 ? 17.949 -44.64 1.55 1 98.43 388 LEU A O 1
ATOM 3005 N N . ALA A 1 389 ? 16.801 -42.762 1.705 1 98.7 389 ALA A N 1
ATOM 3006 C CA . ALA A 1 389 ? 15.876 -43.149 0.643 1 98.7 389 ALA A CA 1
ATOM 3007 C C . ALA A 1 389 ? 16.591 -43.237 -0.702 1 98.7 389 ALA A C 1
ATOM 3009 O O . ALA A 1 389 ? 16.337 -44.153 -1.488 1 98.7 389 ALA A O 1
ATOM 3010 N N . ALA A 1 390 ? 17.407 -42.264 -0.988 1 98.65 390 ALA A N 1
ATOM 3011 C CA . ALA A 1 390 ? 18.188 -42.279 -2.222 1 98.65 390 ALA A CA 1
ATOM 3012 C C . ALA A 1 390 ? 19.092 -43.507 -2.284 1 98.65 390 ALA A C 1
ATOM 3014 O O . ALA A 1 390 ? 19.258 -44.11 -3.347 1 98.65 390 ALA A O 1
ATOM 3015 N N . ARG A 1 391 ? 19.704 -43.842 -1.203 1 98.45 391 ARG A N 1
ATOM 3016 C CA . ARG A 1 391 ? 20.551 -45.028 -1.129 1 98.45 391 ARG A CA 1
ATOM 3017 C C . ARG A 1 391 ? 19.749 -46.292 -1.419 1 98.45 391 ARG A C 1
ATOM 3019 O O . ARG A 1 391 ? 20.199 -47.16 -2.17 1 98.45 391 ARG A O 1
ATOM 3026 N N . TRP A 1 392 ? 18.63 -46.359 -0.771 1 98.38 392 TRP A N 1
ATOM 3027 C CA . TRP A 1 392 ? 17.751 -47.504 -0.986 1 98.38 392 TRP A CA 1
ATOM 3028 C C . TRP A 1 392 ? 17.429 -47.673 -2.467 1 98.38 392 TRP A C 1
ATOM 3030 O O . TRP A 1 392 ? 17.487 -48.784 -2.999 1 98.38 392 TRP A O 1
ATOM 3040 N N . ALA A 1 393 ? 17.054 -46.595 -3.117 1 98.58 393 ALA A N 1
ATOM 3041 C CA . ALA A 1 393 ? 16.727 -46.632 -4.54 1 98.58 393 ALA A CA 1
ATOM 3042 C C . ALA A 1 393 ? 17.917 -47.115 -5.365 1 98.58 393 ALA A C 1
ATOM 3044 O O . ALA A 1 393 ? 17.759 -47.935 -6.273 1 98.58 393 ALA A O 1
ATOM 3045 N N . ARG A 1 394 ? 19.053 -46.563 -5.083 1 98.29 394 ARG A N 1
ATOM 3046 C CA . ARG A 1 394 ? 20.261 -46.899 -5.829 1 98.29 394 ARG A CA 1
ATOM 3047 C C . ARG A 1 394 ? 20.619 -48.372 -5.656 1 98.29 394 ARG A C 1
ATOM 3049 O O . ARG A 1 394 ? 20.84 -49.082 -6.639 1 98.29 394 ARG A O 1
ATOM 3056 N N . GLU A 1 395 ? 20.61 -48.896 -4.455 1 97.9 395 GLU A N 1
ATOM 3057 C CA . GLU A 1 395 ? 21.1 -50.231 -4.126 1 97.9 395 GLU A CA 1
ATOM 3058 C C . GLU A 1 395 ? 20.091 -51.304 -4.527 1 97.9 395 GLU A C 1
ATOM 3060 O O . GLU A 1 395 ? 20.47 -52.436 -4.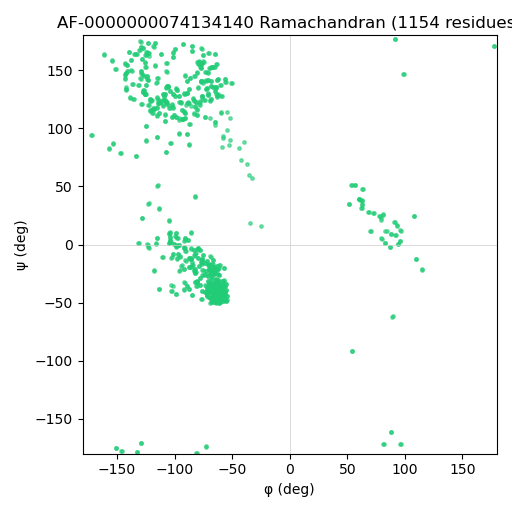833 1 97.9 395 GLU A O 1
ATOM 3065 N N . ASN A 1 396 ? 18.866 -50.955 -4.525 1 97.92 396 ASN A N 1
ATOM 3066 C CA . ASN A 1 396 ? 17.84 -51.95 -4.82 1 97.92 396 ASN A CA 1
ATOM 3067 C C . ASN A 1 396 ? 17.284 -51.78 -6.231 1 97.92 396 ASN A C 1
ATOM 3069 O O . ASN A 1 396 ? 16.272 -52.39 -6.581 1 97.92 396 ASN A O 1
ATOM 3073 N N . HIS A 1 397 ? 17.834 -50.905 -7.047 1 97.55 397 HIS A N 1
ATOM 3074 C CA . HIS A 1 397 ? 17.497 -50.695 -8.451 1 97.55 397 HIS A CA 1
ATOM 3075 C C . HIS A 1 397 ? 16.039 -50.277 -8.611 1 97.55 397 HIS A C 1
ATOM 3077 O O . HIS A 1 397 ? 15.329 -50.804 -9.47 1 97.55 397 HIS A O 1
ATOM 3083 N N . ILE A 1 398 ? 15.606 -49.474 -7.702 1 98.35 398 ILE A N 1
ATOM 3084 C CA . ILE A 1 398 ? 14.281 -48.868 -7.787 1 98.35 398 ILE A CA 1
ATOM 3085 C C . ILE A 1 398 ? 14.366 -47.549 -8.552 1 98.35 398 ILE A C 1
ATOM 3087 O O . ILE A 1 398 ? 15.226 -46.713 -8.267 1 98.35 398 ILE A O 1
ATOM 3091 N N . PRO A 1 399 ? 13.485 -47.358 -9.554 1 98.77 399 PRO A N 1
ATOM 3092 C CA . PRO A 1 399 ? 13.506 -46.08 -10.269 1 98.77 399 PRO A CA 1
ATOM 3093 C C . PRO A 1 399 ? 13.463 -44.877 -9.329 1 98.77 399 PRO A C 1
ATOM 3095 O O . PRO A 1 399 ? 12.706 -44.877 -8.355 1 98.77 399 PRO A O 1
ATOM 3098 N N . PHE A 1 400 ? 14.308 -43.821 -9.694 1 98.67 400 PHE A N 1
ATOM 3099 C CA . PHE A 1 400 ? 14.528 -42.702 -8.786 1 98.67 400 PHE A CA 1
ATOM 3100 C C . PHE A 1 400 ? 14.61 -41.389 -9.555 1 98.67 400 PHE A C 1
ATOM 3102 O O . PHE A 1 400 ? 15.24 -41.321 -10.612 1 98.67 400 PHE A O 1
ATOM 3109 N N . LEU A 1 401 ? 13.877 -40.353 -9.032 1 98.9 401 LEU A N 1
ATOM 3110 C CA . LEU A 1 401 ? 13.995 -38.992 -9.543 1 98.9 401 LEU A CA 1
ATOM 3111 C C . LEU A 1 401 ? 14.242 -38.004 -8.408 1 98.9 401 LEU A C 1
ATOM 3113 O O . LEU A 1 401 ? 13.482 -37.964 -7.438 1 98.9 401 LEU A O 1
ATOM 3117 N N . GLY A 1 402 ? 15.34 -37.28 -8.434 1 98.8 402 GLY A N 1
ATOM 3118 C CA . GLY A 1 402 ? 15.611 -36.173 -7.531 1 98.8 402 GLY A CA 1
ATOM 3119 C C . GLY A 1 402 ? 15.503 -34.816 -8.2 1 98.8 402 GLY A C 1
ATOM 3120 O O . GLY A 1 402 ? 15.993 -34.628 -9.316 1 98.8 402 GLY A O 1
ATOM 3121 N N . VAL A 1 403 ? 14.875 -33.868 -7.548 1 98.62 403 VAL A N 1
ATOM 3122 C CA . VAL A 1 403 ? 14.707 -32.53 -8.103 1 98.62 403 VAL A CA 1
ATOM 3123 C C . VAL A 1 403 ? 15.337 -31.5 -7.168 1 98.62 403 VAL A C 1
ATOM 3125 O O . VAL A 1 403 ? 14.979 -31.42 -5.991 1 98.62 403 VAL A O 1
ATOM 3128 N N . CYS A 1 404 ? 16.248 -30.679 -7.683 1 97.54 404 CYS A N 1
ATOM 3129 C CA . CYS A 1 404 ? 16.933 -29.608 -6.969 1 97.54 404 CYS A CA 1
ATOM 3130 C C . CYS A 1 404 ? 17.597 -30.134 -5.702 1 97.54 404 CYS A C 1
ATOM 3132 O O . CYS A 1 404 ? 18.699 -30.683 -5.756 1 97.54 404 CYS A O 1
ATOM 3134 N N . LEU A 1 405 ? 16.884 -30.092 -4.586 1 97.65 405 LEU A N 1
ATOM 3135 C CA . LEU A 1 405 ? 17.406 -30.717 -3.375 1 97.65 405 LEU A CA 1
ATOM 3136 C C . LEU A 1 405 ? 17.634 -32.21 -3.588 1 97.65 405 LEU A C 1
ATOM 3138 O O . LEU A 1 405 ? 18.577 -32.783 -3.039 1 97.65 405 LEU A O 1
ATOM 3142 N N . GLY A 1 406 ? 16.792 -32.832 -4.368 1 98.23 406 GLY A N 1
ATOM 3143 C CA . GLY A 1 406 ? 16.944 -34.243 -4.683 1 98.23 406 GLY A CA 1
ATOM 3144 C C . GLY A 1 406 ? 18.258 -34.563 -5.371 1 98.23 406 GLY A C 1
ATOM 3145 O O . GLY A 1 406 ? 18.847 -35.62 -5.135 1 98.23 406 GLY A O 1
ATOM 3146 N N . LEU A 1 407 ? 18.623 -33.674 -6.234 1 98.53 407 LEU A N 1
ATOM 3147 C CA . LEU A 1 407 ? 19.921 -33.841 -6.879 1 98.53 407 LEU A CA 1
ATOM 3148 C C . LEU A 1 407 ? 21.053 -33.71 -5.865 1 98.53 407 LEU A C 1
ATOM 3150 O O . LEU A 1 407 ? 22.004 -34.494 -5.886 1 98.53 407 LEU A O 1
ATOM 3154 N N . GLN A 1 408 ? 20.95 -32.755 -5.019 1 97.82 408 GLN A N 1
ATOM 3155 C CA . GLN A 1 408 ? 21.961 -32.545 -3.988 1 97.82 408 GLN A CA 1
ATOM 3156 C C . GLN A 1 408 ? 22.057 -33.75 -3.058 1 97.82 408 GLN A C 1
ATOM 3158 O O . GLN A 1 408 ? 23.156 -34.205 -2.734 1 97.82 408 GLN A O 1
ATOM 3163 N N . ILE A 1 409 ? 20.926 -34.241 -2.727 1 98.22 409 ILE A N 1
ATOM 3164 C CA . ILE A 1 409 ? 20.84 -35.38 -1.819 1 98.22 409 ILE A CA 1
ATOM 3165 C C . ILE A 1 409 ? 21.465 -36.61 -2.474 1 98.22 409 ILE A C 1
ATOM 3167 O O . ILE A 1 409 ? 22.213 -37.35 -1.831 1 98.22 409 ILE A O 1
ATOM 3171 N N . ALA A 1 410 ? 21.109 -36.887 -3.698 1 98.43 410 ALA A N 1
ATOM 3172 C CA . ALA A 1 410 ? 21.677 -38.017 -4.428 1 98.43 410 ALA A CA 1
ATOM 3173 C C . ALA A 1 410 ? 23.201 -37.935 -4.466 1 98.43 410 ALA A C 1
ATOM 3175 O O . ALA A 1 410 ? 23.886 -38.953 -4.338 1 98.43 410 ALA A O 1
ATOM 3176 N N . THR A 1 411 ? 23.715 -36.733 -4.635 1 98.24 411 THR A N 1
ATOM 3177 C CA . THR A 1 411 ? 25.158 -36.52 -4.687 1 98.24 411 THR A CA 1
ATOM 3178 C C . THR A 1 411 ? 25.789 -36.755 -3.318 1 98.24 411 THR A C 1
ATOM 3180 O O . THR A 1 411 ? 26.838 -37.393 -3.213 1 98.24 411 THR A O 1
ATOM 3183 N N . ILE A 1 412 ? 25.185 -36.208 -2.312 1 97.85 412 ILE A N 1
ATOM 3184 C CA . ILE A 1 412 ? 25.672 -36.403 -0.951 1 97.85 412 ILE A CA 1
ATOM 3185 C C . ILE A 1 412 ? 25.707 -37.894 -0.624 1 97.85 412 ILE A C 1
ATOM 3187 O O . ILE A 1 412 ? 26.706 -38.4 -0.107 1 97.85 412 ILE A O 1
ATOM 3191 N N . GLU A 1 413 ? 24.601 -38.576 -0.91 1 98.15 413 GLU A N 1
ATOM 3192 C CA . GLU A 1 413 ? 24.505 -40.01 -0.654 1 98.15 413 GLU A CA 1
ATOM 3193 C C . GLU A 1 413 ? 25.63 -40.771 -1.349 1 98.15 413 GLU A C 1
ATOM 3195 O O . GLU A 1 413 ? 26.291 -41.611 -0.735 1 98.15 413 GLU A O 1
ATOM 3200 N N . PHE A 1 414 ? 25.847 -40.511 -2.592 1 98.16 414 PHE A N 1
ATOM 3201 C CA . PHE A 1 414 ? 26.858 -41.202 -3.385 1 98.16 414 PHE A CA 1
ATOM 3202 C C . PHE A 1 414 ? 28.255 -40.916 -2.849 1 98.16 414 PHE A C 1
ATOM 3204 O O . PHE A 1 414 ? 29.095 -41.816 -2.778 1 98.16 414 PHE A O 1
ATOM 3211 N N . THR A 1 415 ? 28.504 -39.685 -2.488 1 97.43 415 THR A N 1
ATOM 3212 C CA . THR A 1 415 ? 29.796 -39.293 -1.935 1 97.43 415 THR A CA 1
ATOM 3213 C C . THR A 1 415 ? 30.075 -40.036 -0.632 1 97.43 415 THR A C 1
ATOM 3215 O O . THR A 1 415 ? 31.196 -40.495 -0.401 1 97.43 415 THR A O 1
ATOM 3218 N N . ARG A 1 416 ? 29.083 -40.153 0.083 1 97.13 416 ARG A N 1
ATOM 3219 C CA . ARG A 1 416 ? 29.245 -40.799 1.382 1 97.13 416 ARG A CA 1
ATOM 3220 C C . ARG A 1 416 ? 29.354 -42.313 1.231 1 97.13 416 ARG A C 1
ATOM 3222 O O . ARG A 1 416 ? 30.233 -42.94 1.825 1 97.13 416 ARG A O 1
ATOM 3229 N N . SER A 1 417 ? 28.544 -42.928 0.491 1 96.72 417 SER A N 1
ATOM 3230 C CA . SER A 1 417 ? 28.39 -44.378 0.454 1 96.72 417 SER A CA 1
ATOM 3231 C C . SER A 1 417 ? 29.359 -45.012 -0.539 1 96.72 417 SER A C 1
ATOM 3233 O O . SER A 1 417 ? 29.857 -46.116 -0.309 1 96.72 417 SER A O 1
ATOM 3235 N N . VAL A 1 418 ? 29.58 -44.407 -1.616 1 96.38 418 VAL A N 1
ATOM 3236 C CA . VAL A 1 418 ? 30.371 -45.007 -2.686 1 96.38 418 VAL A CA 1
ATOM 3237 C C . VAL A 1 418 ? 31.801 -44.474 -2.633 1 96.38 418 VAL A C 1
ATOM 3239 O O . VAL A 1 418 ? 32.76 -45.244 -2.721 1 96.38 418 VAL A O 1
ATOM 3242 N N . LEU A 1 419 ? 31.951 -43.142 -2.405 1 95.4 419 LEU A N 1
ATOM 3243 C CA . LEU A 1 419 ? 33.289 -42.564 -2.357 1 95.4 419 LEU A CA 1
ATOM 3244 C C . LEU A 1 419 ? 33.891 -42.701 -0.963 1 95.4 419 LEU A C 1
ATOM 3246 O O . LEU A 1 419 ? 35.09 -42.482 -0.775 1 95.4 419 LEU A O 1
ATOM 3250 N N . GLY A 1 420 ? 33.065 -42.979 0.05 1 94.42 420 GLY A N 1
ATOM 3251 C CA . GLY A 1 420 ? 33.55 -43.239 1.396 1 94.42 420 GLY A CA 1
ATOM 3252 C C . GLY A 1 420 ? 33.782 -41.975 2.201 1 94.42 420 GLY A C 1
ATOM 3253 O O . GLY A 1 420 ? 34.41 -42.014 3.261 1 94.42 420 GLY A O 1
ATOM 3254 N N . ARG A 1 421 ? 33.319 -40.844 1.714 1 93.79 421 ARG A N 1
ATOM 3255 C CA . ARG A 1 421 ? 33.436 -39.588 2.45 1 93.79 421 ARG A CA 1
ATOM 3256 C C . ARG A 1 421 ? 32.25 -39.391 3.388 1 93.79 421 ARG A C 1
ATOM 3258 O O . ARG A 1 421 ? 31.341 -38.612 3.093 1 93.79 421 ARG A O 1
ATOM 3265 N N . LYS A 1 422 ? 32.301 -39.893 4.515 1 91.21 422 LYS A N 1
ATOM 3266 C CA . LYS A 1 422 ? 31.169 -40.038 5.427 1 91.21 422 LYS A CA 1
ATOM 3267 C C . LYS A 1 422 ? 30.714 -38.681 5.957 1 91.21 422 LYS A C 1
ATOM 3269 O O . LYS A 1 422 ? 29.549 -38.511 6.324 1 91.21 422 LYS A O 1
ATOM 3274 N N . ASP A 1 423 ? 31.56 -37.668 5.939 1 90.12 423 ASP A N 1
ATOM 3275 C CA . ASP A 1 423 ? 31.239 -36.365 6.513 1 90.12 423 ASP A CA 1
ATOM 3276 C C . ASP A 1 423 ? 30.791 -35.383 5.433 1 90.12 423 ASP A C 1
ATOM 3278 O O . ASP A 1 423 ? 30.639 -34.189 5.696 1 90.12 423 ASP A O 1
ATOM 3282 N N . SER A 1 424 ? 30.571 -35.893 4.273 1 93.72 424 SER A N 1
ATOM 3283 C CA . SER A 1 424 ? 30.173 -35.023 3.171 1 93.72 424 SER A CA 1
ATOM 3284 C C . SER A 1 424 ? 28.751 -34.506 3.361 1 93.72 424 SER A C 1
ATOM 3286 O O . SER A 1 424 ? 27.847 -35.272 3.7 1 93.72 424 SER A O 1
ATOM 3288 N N . HIS A 1 425 ? 28.564 -33.143 3.224 1 93.94 425 HIS A N 1
ATOM 3289 C CA . HIS A 1 425 ? 27.261 -32.51 3.401 1 93.94 425 HIS A CA 1
ATOM 3290 C C . HIS A 1 425 ? 27.101 -31.311 2.473 1 93.94 425 HIS A C 1
ATOM 3292 O O . HIS A 1 425 ? 27.935 -31.086 1.593 1 93.94 425 HIS A O 1
ATOM 3298 N N . SER A 1 426 ? 25.98 -30.652 2.6 1 95.39 426 SER A N 1
ATOM 3299 C CA . SER A 1 426 ? 25.723 -29.394 1.905 1 95.39 426 SER A CA 1
ATOM 3300 C C . SER A 1 426 ? 26.156 -28.199 2.747 1 95.39 426 SER A C 1
ATOM 3302 O O . SER A 1 426 ? 25.972 -28.192 3.966 1 95.39 426 SER A O 1
ATOM 3304 N N . ALA A 1 427 ? 26.65 -27.158 2.1 1 94.23 427 ALA A N 1
ATOM 3305 C CA . ALA A 1 427 ? 26.995 -25.91 2.775 1 94.23 427 ALA A CA 1
ATOM 3306 C C . ALA A 1 427 ? 25.748 -25.214 3.313 1 94.23 427 ALA A C 1
ATOM 3308 O O . ALA A 1 427 ? 25.837 -24.375 4.213 1 94.23 427 ALA A O 1
ATOM 3309 N N . GLU A 1 428 ? 24.583 -25.57 2.746 1 91.19 428 GLU A N 1
ATOM 3310 C CA . GLU A 1 428 ? 23.327 -25.018 3.246 1 91.19 428 GLU A CA 1
ATOM 3311 C C . GLU A 1 428 ? 23.031 -25.51 4.659 1 91.19 428 GLU A C 1
ATOM 3313 O O . GLU A 1 428 ? 22.527 -24.754 5.493 1 91.19 428 GLU A O 1
ATOM 3318 N N . PHE A 1 429 ? 23.397 -26.705 4.897 1 92.84 429 PHE A N 1
ATOM 3319 C CA . PHE A 1 429 ? 23.009 -27.356 6.143 1 92.84 429 PHE A CA 1
ATOM 3320 C C . PHE A 1 429 ? 24.069 -27.143 7.218 1 92.84 429 PHE A C 1
ATOM 3322 O O . PHE A 1 429 ? 23.742 -26.976 8.395 1 92.84 429 PHE A O 1
ATOM 3329 N N . TYR A 1 430 ? 25.267 -27.208 6.742 1 91.69 430 TYR A N 1
ATOM 3330 C CA . TYR A 1 430 ? 26.396 -27.115 7.66 1 91.69 430 TYR A CA 1
ATOM 3331 C C . TYR A 1 430 ? 27.447 -26.143 7.135 1 91.69 430 TYR A C 1
ATOM 3333 O O . TYR A 1 430 ? 28.523 -26.559 6.699 1 91.69 430 TYR A O 1
ATOM 3341 N N . PRO A 1 431 ? 27.132 -24.917 7.276 1 88.09 431 PRO A N 1
ATOM 3342 C CA . PRO A 1 431 ? 28.052 -23.919 6.725 1 88.09 431 PRO A CA 1
ATOM 3343 C C . PRO A 1 431 ? 29.397 -23.893 7.449 1 88.09 431 PRO A C 1
ATOM 3345 O O . PRO A 1 431 ? 30.392 -23.421 6.892 1 88.09 431 PRO A O 1
ATOM 3348 N N . GLU A 1 432 ? 29.507 -24.52 8.591 1 88.85 432 GLU A N 1
ATOM 3349 C CA . GLU A 1 432 ? 30.695 -24.415 9.433 1 88.85 432 GLU A CA 1
ATOM 3350 C C . GLU A 1 432 ? 31.743 -25.453 9.04 1 88.85 432 GLU A C 1
ATOM 3352 O O . GLU A 1 432 ? 32.92 -25.313 9.379 1 88.85 432 GLU A O 1
ATOM 3357 N N . ILE A 1 433 ? 31.356 -26.49 8.356 1 86.73 433 ILE A N 1
ATOM 3358 C CA . ILE A 1 433 ? 32.311 -27.527 7.978 1 86.73 433 ILE A CA 1
ATOM 3359 C C . ILE A 1 433 ? 33.2 -27.021 6.845 1 86.73 433 ILE A C 1
ATOM 3361 O O . ILE A 1 433 ? 32.846 -26.068 6.147 1 86.73 433 ILE A O 1
ATOM 3365 N N . ASP A 1 434 ? 34.344 -27.602 6.705 1 87.63 434 ASP A N 1
ATOM 3366 C CA . ASP A 1 434 ? 35.295 -27.22 5.665 1 87.63 434 ASP A CA 1
ATOM 3367 C C . ASP A 1 434 ? 34.707 -27.446 4.274 1 87.63 434 ASP A C 1
ATOM 3369 O O . ASP A 1 434 ? 34.058 -28.464 4.026 1 87.63 434 ASP A O 1
ATOM 3373 N N . GLU A 1 435 ? 34.983 -26.594 3.405 1 85.22 435 GLU A N 1
ATOM 3374 C CA . GLU A 1 435 ? 34.417 -26.609 2.06 1 85.22 435 GLU A CA 1
ATOM 3375 C C . GLU A 1 435 ? 34.812 -27.877 1.309 1 85.22 435 GLU A C 1
ATOM 3377 O O . GLU A 1 435 ? 34.042 -28.385 0.491 1 85.22 435 GLU A O 1
ATOM 3382 N N . LYS A 1 436 ? 35.948 -28.338 1.611 1 84.62 436 LYS A N 1
ATOM 3383 C CA . LYS A 1 436 ? 36.446 -29.528 0.927 1 84.62 436 LYS A CA 1
ATOM 3384 C C . LYS A 1 436 ? 35.559 -30.737 1.21 1 84.62 436 LYS A C 1
ATOM 3386 O O . LYS A 1 436 ? 35.535 -31.692 0.432 1 84.62 436 LYS A O 1
ATOM 3391 N N . ASN A 1 437 ? 34.83 -30.667 2.253 1 88.95 437 ASN A N 1
ATOM 3392 C CA . ASN A 1 437 ? 33.962 -31.769 2.654 1 88.95 437 ASN A CA 1
ATOM 3393 C C . ASN A 1 437 ? 32.522 -31.542 2.203 1 88.95 437 ASN A C 1
ATOM 3395 O O . ASN A 1 437 ? 31.648 -32.37 2.462 1 88.95 437 ASN A O 1
ATOM 3399 N N . HIS A 1 438 ? 32.322 -30.51 1.456 1 93.45 438 HIS A N 1
ATOM 3400 C CA . HIS A 1 438 ? 30.978 -30.232 0.962 1 93.45 438 HIS A CA 1
ATOM 3401 C C . HIS A 1 438 ? 30.77 -30.822 -0.429 1 93.45 438 HIS A C 1
ATOM 3403 O O . HIS A 1 438 ? 31.515 -30.506 -1.36 1 93.45 438 HIS A O 1
ATOM 3409 N N . ALA A 1 439 ? 29.773 -31.683 -0.55 1 96.17 439 ALA A N 1
ATOM 3410 C CA . ALA A 1 439 ? 29.354 -32.143 -1.871 1 96.17 439 ALA A CA 1
ATOM 3411 C C . ALA A 1 439 ? 28.598 -31.049 -2.619 1 96.17 439 ALA A C 1
ATOM 3413 O O . ALA A 1 439 ? 28.545 -31.053 -3.851 1 96.17 439 ALA A O 1
ATOM 3414 N N . VAL A 1 440 ? 27.966 -30.128 -1.848 1 96.34 440 VAL A N 1
ATOM 3415 C CA . VAL A 1 440 ? 27.154 -29.032 -2.366 1 96.34 440 VAL A CA 1
ATOM 3416 C C . VAL A 1 440 ? 27.641 -27.707 -1.783 1 96.34 440 VAL A C 1
ATOM 3418 O O . VAL A 1 440 ? 27.795 -27.577 -0.566 1 96.34 440 VAL A O 1
ATOM 3421 N N . VAL A 1 441 ? 27.839 -26.709 -2.601 1 94.64 441 VAL A N 1
ATOM 3422 C CA . VAL A 1 441 ? 28.412 -25.446 -2.147 1 94.64 441 VAL A CA 1
ATOM 3423 C C . VAL A 1 441 ? 27.521 -24.286 -2.588 1 94.64 441 VAL A C 1
ATOM 3425 O O . VAL A 1 441 ? 26.693 -24.439 -3.488 1 94.64 441 VAL A O 1
ATOM 3428 N N . PHE A 1 442 ? 27.694 -23.194 -1.903 1 91.73 442 PHE A N 1
ATOM 3429 C CA . PHE A 1 442 ? 26.975 -21.969 -2.235 1 91.73 442 PHE A CA 1
ATOM 3430 C C . PHE A 1 442 ? 27.49 -21.377 -3.542 1 91.73 442 PHE A C 1
ATOM 3432 O O . PHE A 1 442 ? 28.696 -21.378 -3.797 1 91.73 442 PHE A O 1
ATOM 3439 N N . MET A 1 443 ? 26.516 -20.832 -4.336 1 88.43 443 MET A N 1
ATOM 3440 C CA . MET A 1 443 ? 26.912 -20.214 -5.598 1 88.43 443 MET A CA 1
ATOM 3441 C C . MET A 1 443 ? 27.533 -18.842 -5.361 1 88.43 443 MET A C 1
ATOM 3443 O O . MET A 1 443 ? 26.909 -17.97 -4.754 1 88.43 443 MET A O 1
ATOM 3447 N N . PRO A 1 444 ? 28.599 -18.506 -5.793 1 76.6 444 PRO A N 1
ATOM 3448 C CA . PRO A 1 444 ? 29.322 -17.273 -5.472 1 76.6 444 PRO A CA 1
ATOM 3449 C C . PRO A 1 444 ? 28.647 -16.028 -6.042 1 76.6 444 PRO A C 1
ATOM 3451 O O . PRO A 1 444 ? 28.817 -14.929 -5.507 1 76.6 444 PRO A O 1
ATOM 3454 N N . GLU A 1 445 ? 27.912 -16.151 -7.073 1 75.23 445 GLU A N 1
ATOM 3455 C CA . GLU A 1 445 ? 27.344 -14.998 -7.765 1 75.23 445 GLU A CA 1
ATOM 3456 C C . GLU A 1 445 ? 26.077 -14.507 -7.071 1 75.23 445 GLU A C 1
ATOM 3458 O O . GLU A 1 445 ? 25.548 -13.447 -7.412 1 75.23 445 GLU A O 1
ATOM 3463 N N . ILE A 1 446 ? 25.587 -15.171 -6.132 1 74.01 446 ILE A N 1
ATOM 3464 C CA . ILE A 1 446 ? 24.304 -14.851 -5.516 1 74.01 446 ILE A CA 1
ATOM 3465 C C . ILE A 1 446 ? 24.532 -14.066 -4.227 1 74.01 446 ILE A C 1
ATOM 3467 O O . ILE A 1 446 ? 25.461 -14.359 -3.47 1 74.01 446 ILE A O 1
ATOM 3471 N N . ASP A 1 447 ? 23.707 -12.9 -4.036 1 69.41 447 ASP A N 1
ATOM 3472 C CA . ASP A 1 447 ? 23.767 -12.087 -2.826 1 69.41 447 ASP A CA 1
ATOM 3473 C C . ASP A 1 447 ? 23.133 -12.815 -1.643 1 69.41 447 ASP A C 1
ATOM 3475 O O . ASP A 1 447 ? 22 -13.291 -1.735 1 69.41 447 ASP A O 1
ATOM 3479 N N . LYS A 1 448 ? 23.82 -12.816 -0.474 1 62.65 448 LYS A N 1
ATOM 3480 C CA . LYS A 1 448 ? 23.359 -13.534 0.711 1 62.65 448 LYS A CA 1
ATOM 3481 C C . LYS A 1 448 ? 22.393 -12.682 1.529 1 62.65 448 LYS A C 1
ATOM 3483 O O . LYS A 1 448 ? 21.582 -13.212 2.29 1 62.65 448 LYS A O 1
ATOM 3488 N N . GLU A 1 449 ? 22.413 -11.451 1.322 1 62.31 449 GLU A N 1
ATOM 3489 C CA . GLU A 1 449 ? 21.733 -10.552 2.25 1 62.31 449 GLU A CA 1
ATOM 3490 C C . GLU A 1 449 ? 20.295 -10.291 1.811 1 62.31 449 GLU A C 1
ATOM 3492 O O . GLU A 1 449 ? 19.426 -10.022 2.642 1 62.31 449 GLU A O 1
ATOM 3497 N N . THR A 1 450 ? 20.085 -10.284 0.627 1 60.33 450 THR A N 1
ATOM 3498 C CA . THR A 1 450 ? 18.736 -9.985 0.159 1 60.33 450 THR A CA 1
ATOM 3499 C C . THR A 1 450 ? 17.961 -11.27 -0.115 1 60.33 450 THR A C 1
ATOM 3501 O O . THR A 1 450 ? 18.382 -12.093 -0.931 1 60.33 450 THR A O 1
ATOM 3504 N N . MET A 1 451 ? 16.944 -11.619 0.748 1 57.41 451 MET A N 1
ATOM 3505 C CA . MET A 1 451 ? 16.216 -12.876 0.602 1 57.41 451 MET A CA 1
ATOM 3506 C C . MET A 1 451 ? 15.376 -12.874 -0.671 1 57.41 451 MET A C 1
ATOM 3508 O O . MET A 1 451 ? 15.307 -13.883 -1.376 1 57.41 451 MET A O 1
ATOM 3512 N N . GLY A 1 452 ? 14.771 -11.854 -0.971 1 55.25 452 GLY A N 1
ATOM 3513 C CA . GLY A 1 452 ? 13.923 -11.846 -2.152 1 55.25 452 GLY A CA 1
ATOM 3514 C C . GLY A 1 452 ? 14.678 -11.518 -3.426 1 55.25 452 GLY A C 1
ATOM 3515 O O . GLY A 1 452 ? 15.455 -10.562 -3.464 1 55.25 452 GLY A O 1
ATOM 3516 N N . GLY A 1 453 ? 14.717 -12.417 -4.438 1 55.47 453 GLY A N 1
ATOM 3517 C CA . GLY A 1 453 ? 15.222 -12.122 -5.769 1 55.47 453 GLY A CA 1
ATOM 3518 C C . GLY A 1 453 ? 16.697 -12.44 -5.931 1 55.47 453 GLY A C 1
ATOM 3519 O O . GLY A 1 453 ? 17.283 -12.171 -6.982 1 55.47 453 GLY A O 1
ATOM 3520 N N . SER A 1 454 ? 17.285 -13.062 -4.985 1 65.64 454 SER A N 1
ATOM 3521 C CA . SER A 1 454 ? 18.729 -13.262 -5.057 1 65.64 454 SER A CA 1
ATOM 3522 C C . SER A 1 454 ? 19.07 -14.702 -5.428 1 65.64 454 SER A C 1
ATOM 3524 O O . SER A 1 454 ? 20.242 -15.082 -5.451 1 65.64 454 SER A O 1
ATOM 3526 N N . MET A 1 455 ? 18.179 -15.462 -6.031 1 84.77 455 MET A N 1
ATOM 3527 C CA . MET A 1 455 ? 18.394 -16.853 -6.418 1 84.77 455 MET A CA 1
ATOM 3528 C C . MET A 1 455 ? 18.554 -16.979 -7.929 1 84.77 455 MET A C 1
ATOM 3530 O O . MET A 1 455 ? 18.39 -15.999 -8.659 1 84.77 455 MET A O 1
ATOM 3534 N N . ARG A 1 456 ? 19.233 -18.088 -8.306 1 91.56 456 ARG A N 1
ATOM 3535 C CA . ARG A 1 456 ? 19.125 -18.458 -9.713 1 91.56 456 ARG A CA 1
ATOM 3536 C C . ARG A 1 456 ? 17.693 -18.842 -10.07 1 91.56 456 ARG A C 1
ATOM 3538 O O . ARG A 1 456 ? 17.211 -19.905 -9.671 1 91.56 456 ARG A O 1
ATOM 3545 N N . LEU A 1 457 ? 17.008 -17.922 -10.784 1 93.81 457 LEU A N 1
ATOM 3546 C CA . LEU A 1 457 ? 15.574 -18.043 -11.024 1 93.81 457 LEU A CA 1
ATOM 3547 C C . LEU A 1 457 ? 15.269 -18.025 -12.518 1 93.81 457 LEU A C 1
ATOM 3549 O O . LEU A 1 457 ? 15.951 -17.344 -13.287 1 93.81 457 LEU A O 1
ATOM 3553 N N . GLY A 1 458 ? 14.26 -18.856 -12.874 1 96.13 458 GLY A N 1
ATOM 3554 C CA . GLY A 1 458 ? 13.707 -18.719 -14.212 1 96.13 458 GLY A CA 1
ATOM 3555 C C . GLY A 1 458 ? 14.311 -19.69 -15.209 1 96.13 458 GLY A C 1
ATOM 3556 O O . GLY A 1 458 ? 15.05 -20.6 -14.828 1 96.13 458 GLY A O 1
ATOM 3557 N N . LEU A 1 459 ? 13.955 -19.476 -16.425 1 96.78 459 LEU A N 1
ATOM 3558 C CA . LEU A 1 459 ? 14.362 -20.347 -17.522 1 96.78 459 LEU A CA 1
ATOM 3559 C C . LEU A 1 459 ? 15.849 -20.185 -17.821 1 96.78 459 LEU A C 1
ATOM 3561 O O . LEU A 1 459 ? 16.331 -19.065 -18.004 1 96.78 459 LEU A O 1
ATOM 3565 N N . ARG A 1 460 ? 16.563 -21.333 -17.866 1 96.44 460 ARG A N 1
ATOM 3566 C CA . ARG A 1 460 ? 17.986 -21.338 -18.192 1 96.44 460 ARG A CA 1
ATOM 3567 C C . ARG A 1 460 ? 18.345 -22.54 -19.058 1 96.44 460 ARG A C 1
ATOM 3569 O O . ARG A 1 460 ? 17.702 -23.589 -18.971 1 96.44 460 ARG A O 1
ATOM 3576 N N . PRO A 1 461 ? 19.352 -22.428 -19.806 1 97.08 461 PRO A N 1
ATOM 3577 C CA . PRO A 1 461 ? 19.758 -23.542 -20.666 1 97.08 461 PRO A CA 1
ATOM 3578 C C . PRO A 1 461 ? 20.598 -24.582 -19.927 1 97.08 461 PRO A C 1
ATOM 3580 O O . PRO A 1 461 ? 21.363 -24.234 -19.025 1 97.08 461 PRO A O 1
ATOM 3583 N N . THR A 1 462 ? 20.462 -25.807 -20.232 1 97.74 462 THR A N 1
ATOM 3584 C CA . THR A 1 462 ? 21.277 -26.955 -19.85 1 97.74 462 THR A CA 1
ATOM 3585 C C . THR A 1 462 ? 21.755 -27.714 -21.086 1 97.74 462 THR A C 1
ATOM 3587 O O . THR A 1 462 ? 20.956 -28.046 -21.964 1 97.74 462 THR A O 1
ATOM 3590 N N . PHE A 1 463 ? 23.036 -27.958 -21.123 1 97.89 463 PHE A N 1
ATOM 3591 C CA . PHE A 1 463 ? 23.631 -28.603 -22.287 1 97.89 463 PHE A CA 1
ATOM 3592 C C . PHE A 1 463 ? 24.019 -30.042 -21.971 1 97.89 463 PHE A C 1
ATOM 3594 O O . PHE A 1 463 ? 24.757 -30.297 -21.017 1 97.89 463 PHE A O 1
ATOM 3601 N N . PHE A 1 464 ? 23.456 -30.98 -22.765 1 97.67 464 PHE A N 1
ATOM 3602 C CA . PHE A 1 464 ? 23.862 -32.371 -22.6 1 97.67 464 PHE A CA 1
ATOM 3603 C C . PHE A 1 464 ? 25.305 -32.57 -23.048 1 97.67 464 PHE A C 1
ATOM 3605 O O . PHE A 1 464 ? 25.733 -32.001 -24.055 1 97.67 464 PHE A O 1
ATOM 3612 N N . GLN A 1 465 ? 26.021 -33.352 -22.343 1 95.71 465 GLN A N 1
ATOM 3613 C CA . GLN A 1 465 ? 27.451 -33.534 -22.568 1 95.71 465 GLN A CA 1
ATOM 3614 C C . GLN A 1 465 ? 27.709 -34.584 -23.646 1 95.71 465 GLN A C 1
ATOM 3616 O O . GLN A 1 465 ? 26.823 -35.377 -23.971 1 95.71 465 GLN A O 1
ATOM 3621 N N . ASN A 1 466 ? 28.92 -34.648 -24.136 1 92.46 466 ASN A N 1
ATOM 3622 C CA . ASN A 1 466 ? 29.33 -35.645 -25.12 1 92.46 466 ASN A CA 1
ATOM 3623 C C . ASN A 1 466 ? 29.388 -37.042 -24.51 1 92.46 466 ASN A C 1
ATOM 3625 O O . ASN A 1 466 ? 29.525 -37.189 -23.295 1 92.46 466 ASN A O 1
ATOM 3629 N N . ASP A 1 467 ? 29.178 -38.094 -25.306 1 92.27 467 ASP A N 1
ATOM 3630 C CA . ASP A 1 467 ? 29.286 -39.497 -24.919 1 92.27 467 ASP A CA 1
ATOM 3631 C C . ASP A 1 467 ? 28.175 -39.886 -23.947 1 92.27 467 ASP A C 1
ATOM 3633 O O . ASP A 1 467 ? 28.401 -40.663 -23.017 1 92.27 467 ASP A O 1
ATOM 3637 N N . THR A 1 468 ? 27.071 -39.201 -24.052 1 94.14 468 THR A N 1
ATOM 3638 C CA . THR A 1 468 ? 25.952 -39.505 -23.167 1 94.14 468 THR A CA 1
ATOM 3639 C C . THR A 1 468 ? 24.772 -40.062 -23.958 1 94.14 468 THR A C 1
ATOM 3641 O O . THR A 1 468 ? 23.616 -39.875 -23.573 1 94.14 468 THR A O 1
ATOM 3644 N N . GLU A 1 469 ? 24.929 -40.738 -25.006 1 93.65 469 GLU A N 1
ATOM 3645 C CA . GLU A 1 469 ? 23.884 -41.307 -25.852 1 93.65 469 GLU A CA 1
ATOM 3646 C C . GLU A 1 469 ? 23.134 -42.422 -25.129 1 93.65 469 GLU A C 1
ATOM 3648 O O . GLU A 1 469 ? 21.982 -42.715 -25.455 1 93.65 469 GLU A O 1
ATOM 3653 N N . TRP A 1 470 ? 23.791 -42.944 -24.184 1 95.04 470 TRP A N 1
ATOM 3654 C CA . TRP A 1 470 ? 23.185 -44.02 -23.407 1 95.04 470 TRP A CA 1
ATOM 3655 C C . TRP A 1 470 ? 22.151 -43.47 -22.43 1 95.04 470 TRP A C 1
ATOM 3657 O O . TRP A 1 470 ? 21.351 -44.225 -21.873 1 95.04 470 TRP A O 1
ATOM 3667 N N . SER A 1 471 ? 22.241 -42.21 -22.234 1 96.55 471 SER A N 1
ATOM 3668 C CA . SER A 1 471 ? 21.454 -41.544 -21.202 1 96.55 471 SER A CA 1
ATOM 3669 C C . SER A 1 471 ? 19.96 -41.648 -21.492 1 96.55 471 SER A C 1
ATOM 3671 O O . SER A 1 471 ? 19.509 -41.296 -22.584 1 96.55 471 SER A O 1
ATOM 3673 N N . GLN A 1 472 ? 19.165 -42.098 -20.506 1 97.15 472 GLN A N 1
ATOM 3674 C CA . GLN A 1 472 ? 17.716 -42.213 -20.633 1 97.15 472 GLN A CA 1
ATOM 3675 C C . GLN A 1 472 ? 17.056 -40.837 -20.667 1 97.15 472 GLN A C 1
ATOM 3677 O O . GLN A 1 472 ? 16.115 -40.613 -21.431 1 97.15 472 GLN A O 1
ATOM 3682 N N . ILE A 1 473 ? 17.539 -39.896 -19.849 1 97.77 473 ILE A N 1
ATOM 3683 C CA . ILE A 1 473 ? 16.949 -38.564 -19.769 1 97.77 473 ILE A CA 1
ATOM 3684 C C . ILE A 1 473 ? 17.17 -37.822 -21.085 1 97.77 473 ILE A C 1
ATOM 3686 O O . ILE A 1 473 ? 16.294 -37.084 -21.543 1 97.77 473 ILE A O 1
ATOM 3690 N N . LYS A 1 474 ? 18.363 -37.968 -21.688 1 97.55 474 LYS A N 1
ATOM 3691 C CA . LYS A 1 474 ? 18.626 -37.364 -22.991 1 97.55 474 LYS A CA 1
ATOM 3692 C C . LYS A 1 474 ? 17.659 -37.892 -24.046 1 97.55 474 LYS A C 1
ATOM 3694 O O . LYS A 1 474 ? 17.121 -37.122 -24.844 1 97.55 474 LYS A O 1
ATOM 3699 N N . LYS A 1 475 ? 17.414 -39.206 -24.044 1 97.36 475 LYS A N 1
ATOM 3700 C CA . LYS A 1 475 ? 16.478 -39.822 -24.981 1 97.36 475 LYS A CA 1
ATOM 3701 C C . LYS A 1 475 ? 15.06 -39.3 -24.764 1 97.36 475 LYS A C 1
ATOM 3703 O O . LYS A 1 475 ? 14.325 -39.07 -25.726 1 97.36 475 LYS A O 1
ATOM 3708 N N . LEU A 1 476 ? 14.712 -39.16 -23.545 1 97.21 476 LEU A N 1
ATOM 3709 C CA . LEU A 1 476 ? 13.379 -38.665 -23.217 1 97.21 476 LEU A CA 1
ATOM 3710 C C . LEU A 1 476 ? 13.187 -37.242 -23.729 1 97.21 476 LEU A C 1
ATOM 3712 O O . LEU A 1 476 ? 12.073 -36.85 -24.083 1 97.21 476 LEU A O 1
ATOM 3716 N N . TYR A 1 477 ? 14.305 -36.471 -23.744 1 97.12 477 TYR A N 1
ATOM 3717 C CA . TYR A 1 477 ? 14.24 -35.109 -24.262 1 97.12 477 TYR A CA 1
ATOM 3718 C C . TYR A 1 477 ? 14.428 -35.091 -25.774 1 97.12 477 TYR A C 1
ATOM 3720 O O . TYR A 1 477 ? 14.712 -34.043 -26.358 1 97.12 477 TYR A O 1
ATOM 3728 N N . GLY A 1 478 ? 14.404 -36.282 -26.421 1 94.86 478 GLY A N 1
ATOM 3729 C CA . GLY A 1 478 ? 14.48 -36.385 -27.87 1 94.86 478 GLY A CA 1
ATOM 3730 C C . GLY A 1 478 ? 15.893 -36.247 -28.405 1 94.86 478 GLY A C 1
ATOM 3731 O O . GLY A 1 478 ? 16.097 -35.735 -29.508 1 94.86 478 GLY A O 1
ATOM 3732 N N . ASN A 1 479 ? 16.838 -36.494 -27.546 1 95.38 479 ASN A N 1
ATOM 3733 C CA . ASN A 1 479 ? 18.251 -36.409 -27.898 1 95.38 479 ASN A CA 1
ATOM 3734 C C . ASN A 1 479 ? 18.646 -34.989 -28.292 1 95.38 479 ASN A C 1
ATOM 3736 O O . ASN A 1 479 ? 19.461 -34.795 -29.196 1 95.38 479 ASN A O 1
ATOM 3740 N N . ALA A 1 480 ? 17.993 -34.077 -27.699 1 95.04 480 ALA A N 1
ATOM 3741 C CA . ALA A 1 480 ? 18.345 -32.68 -27.941 1 95.04 480 ALA A CA 1
ATOM 3742 C C . ALA A 1 480 ? 19.72 -32.354 -27.367 1 95.04 480 ALA A C 1
ATOM 3744 O O . ALA A 1 480 ? 20.143 -32.951 -26.374 1 95.04 480 ALA A O 1
ATOM 3745 N N . SER A 1 481 ? 20.401 -31.394 -27.915 1 95.89 481 SER A N 1
ATOM 3746 C CA . SER A 1 481 ? 21.696 -30.959 -27.401 1 95.89 481 SER A CA 1
ATOM 3747 C C . SER A 1 481 ? 21.531 -30.018 -26.213 1 95.89 481 SER A C 1
ATOM 3749 O O . SER A 1 481 ? 22.385 -29.975 -25.326 1 95.89 481 SER A O 1
ATOM 3751 N N . GLU A 1 482 ? 20.452 -29.303 -26.296 1 96.66 482 GLU A N 1
ATOM 3752 C CA . GLU A 1 482 ? 20.166 -28.299 -25.275 1 96.66 482 GLU A CA 1
ATOM 3753 C C . GLU A 1 482 ? 18.698 -28.337 -24.86 1 96.66 482 GLU A C 1
ATOM 3755 O O . GLU A 1 482 ? 17.817 -28.562 -25.692 1 96.66 482 GLU A O 1
ATOM 3760 N N . ILE A 1 483 ? 18.525 -28.219 -23.584 1 97.15 483 ILE A N 1
ATOM 3761 C CA . ILE A 1 483 ? 17.162 -28.086 -23.08 1 97.15 483 ILE A CA 1
ATOM 3762 C C . ILE A 1 483 ? 17.053 -26.833 -22.214 1 97.15 483 ILE A C 1
ATOM 3764 O O . ILE A 1 483 ? 18.065 -26.298 -21.755 1 97.15 483 ILE A O 1
ATOM 3768 N N . ARG A 1 484 ? 15.905 -26.291 -22.061 1 96.67 484 ARG A N 1
ATOM 3769 C CA . ARG A 1 484 ? 15.646 -25.131 -21.215 1 96.67 484 ARG A CA 1
ATOM 3770 C C . ARG A 1 484 ? 14.591 -25.447 -20.16 1 96.67 484 ARG A C 1
ATOM 3772 O O . ARG A 1 484 ? 13.49 -25.892 -20.489 1 96.67 484 ARG A O 1
ATOM 3779 N N . GLU A 1 485 ? 14.962 -25.326 -18.943 1 97.89 485 GLU A N 1
ATOM 3780 C CA . GLU A 1 485 ? 14.082 -25.595 -17.81 1 97.89 485 GLU A CA 1
ATOM 3781 C C . GLU A 1 485 ? 14.186 -24.497 -16.756 1 97.89 485 GLU A C 1
ATOM 3783 O O . GLU A 1 485 ? 15.116 -23.687 -16.786 1 97.89 485 GLU A O 1
ATOM 3788 N N . ARG A 1 486 ? 13.249 -24.442 -15.881 1 97.75 486 ARG A N 1
ATOM 3789 C CA . ARG A 1 486 ? 13.182 -23.368 -14.895 1 97.75 486 ARG A CA 1
ATOM 3790 C C . ARG A 1 486 ? 13.957 -23.734 -13.634 1 97.75 486 ARG A C 1
ATOM 3792 O O . ARG A 1 486 ? 13.921 -24.883 -13.188 1 97.75 486 ARG A O 1
ATOM 3799 N N . HIS A 1 487 ? 14.673 -22.719 -13.063 1 96.85 487 HIS A N 1
ATOM 3800 C CA . HIS A 1 487 ? 15.539 -22.923 -11.906 1 96.85 487 HIS A CA 1
ATOM 3801 C C . HIS A 1 487 ? 15.053 -22.117 -10.706 1 96.85 487 HIS A C 1
ATOM 3803 O O . HIS A 1 487 ? 14.386 -21.093 -10.87 1 96.85 487 HIS A O 1
ATOM 3809 N N . ARG A 1 488 ? 15.362 -22.552 -9.514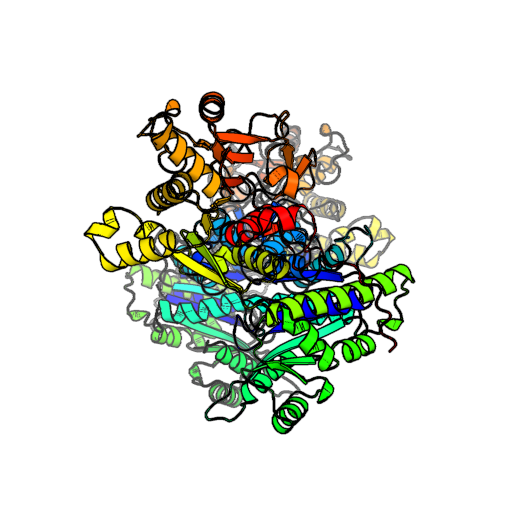 1 95.04 488 ARG A N 1
ATOM 3810 C CA . ARG A 1 488 ? 15.151 -21.875 -8.238 1 95.04 488 ARG A CA 1
ATOM 3811 C C . ARG A 1 488 ? 16.102 -22.408 -7.171 1 95.04 488 ARG A C 1
ATOM 3813 O O . ARG A 1 488 ? 15.726 -23.265 -6.369 1 95.04 488 ARG A O 1
ATOM 3820 N N . HIS A 1 489 ? 17.329 -21.926 -7.113 1 93.19 489 HIS A N 1
ATOM 3821 C CA . HIS A 1 489 ? 18.286 -22.455 -6.147 1 93.19 489 HIS A CA 1
ATOM 3822 C C . HIS A 1 489 ? 19.449 -21.49 -5.939 1 93.19 489 HIS A C 1
ATOM 3824 O O . HIS A 1 489 ? 19.688 -20.611 -6.769 1 93.19 489 HIS A O 1
ATOM 3830 N N . ARG A 1 490 ? 20.179 -21.716 -4.85 1 92.31 490 ARG A N 1
ATOM 3831 C CA . ARG A 1 490 ? 21.341 -20.912 -4.488 1 92.31 490 ARG A CA 1
ATOM 3832 C C . ARG A 1 490 ? 22.587 -21.781 -4.351 1 92.31 490 ARG A C 1
ATOM 3834 O O . ARG A 1 490 ? 23.688 -21.268 -4.138 1 92.31 490 ARG A O 1
ATOM 3841 N N . TYR A 1 491 ? 22.441 -23.135 -4.536 1 93.48 491 TYR A N 1
ATOM 3842 C CA . TYR A 1 491 ? 23.534 -24.07 -4.299 1 93.48 491 TYR A CA 1
ATOM 3843 C C . TYR A 1 491 ? 23.785 -24.939 -5.525 1 93.48 491 TYR A C 1
ATOM 3845 O O . TYR A 1 491 ? 22.894 -25.12 -6.358 1 93.48 491 TYR A O 1
ATOM 3853 N N . GLU A 1 492 ? 24.983 -25.372 -5.638 1 94.76 492 GLU A N 1
ATOM 3854 C CA . GLU A 1 492 ? 25.392 -26.223 -6.751 1 94.76 492 GLU A CA 1
ATOM 3855 C C . GLU A 1 492 ? 26.327 -27.334 -6.281 1 94.76 492 GLU A C 1
ATOM 3857 O O . GLU A 1 492 ? 26.825 -27.298 -5.154 1 94.76 492 GLU A O 1
ATOM 3862 N N . ILE A 1 493 ? 26.521 -28.314 -7.11 1 97 493 ILE A N 1
ATOM 3863 C CA . ILE A 1 493 ? 27.45 -29.395 -6.801 1 97 493 ILE A CA 1
ATOM 3864 C C . ILE A 1 493 ? 28.878 -28.854 -6.762 1 97 493 ILE A C 1
ATOM 3866 O O . ILE A 1 493 ? 29.271 -28.059 -7.619 1 97 493 ILE A O 1
ATOM 3870 N N . ASN A 1 494 ? 29.601 -29.267 -5.751 1 95.67 494 ASN A N 1
ATOM 3871 C CA . ASN A 1 494 ? 30.998 -28.866 -5.622 1 95.67 494 ASN A CA 1
ATOM 3872 C C . ASN A 1 494 ? 31.822 -29.309 -6.827 1 95.67 494 ASN A C 1
ATOM 3874 O O . ASN A 1 494 ? 32.018 -30.507 -7.044 1 95.67 494 ASN A O 1
ATOM 3878 N N . PRO A 1 495 ? 32.3 -28.345 -7.588 1 93.96 495 PRO A N 1
ATOM 3879 C CA . PRO A 1 495 ? 33.054 -28.705 -8.791 1 93.96 495 PRO A CA 1
ATOM 3880 C C . PRO A 1 495 ? 34.265 -29.584 -8.488 1 93.96 495 PRO A C 1
ATOM 3882 O O . PRO A 1 495 ? 34.671 -30.392 -9.327 1 93.96 495 PRO A O 1
ATOM 3885 N N . SER A 1 496 ? 34.731 -29.587 -7.313 1 93.48 496 SER A N 1
ATOM 3886 C CA . SER A 1 496 ? 35.974 -30.259 -6.949 1 93.48 496 SER A CA 1
ATOM 3887 C C . SER A 1 496 ? 35.78 -31.769 -6.857 1 93.48 496 SER A C 1
ATOM 3889 O O . SER A 1 496 ? 36.751 -32.528 -6.885 1 93.48 496 SER A O 1
ATOM 3891 N N . ILE A 1 497 ? 34.589 -32.24 -6.83 1 95 497 ILE A N 1
ATOM 3892 C CA . ILE A 1 497 ? 34.395 -33.668 -6.607 1 95 497 ILE A CA 1
ATOM 3893 C C . ILE A 1 497 ? 33.756 -34.301 -7.841 1 95 497 ILE A C 1
ATOM 3895 O O . ILE A 1 497 ? 33.488 -35.505 -7.86 1 95 497 ILE A O 1
ATOM 3899 N N . VAL A 1 498 ? 33.48 -33.561 -8.897 1 96.35 498 VAL A N 1
ATOM 3900 C CA . VAL A 1 498 ? 32.708 -33.994 -10.057 1 96.35 498 VAL A CA 1
ATOM 3901 C C . VAL A 1 498 ? 33.435 -35.134 -10.767 1 96.35 498 VAL A C 1
ATOM 3903 O O . VAL A 1 498 ? 32.829 -36.157 -11.093 1 96.35 498 VAL A O 1
ATOM 3906 N N . ASP A 1 499 ? 34.73 -34.987 -10.942 1 95.74 499 ASP A N 1
ATOM 3907 C CA . ASP A 1 499 ? 35.512 -35.995 -11.65 1 95.74 499 ASP A CA 1
ATOM 3908 C C . ASP A 1 499 ? 35.482 -37.332 -10.912 1 95.74 499 ASP A C 1
ATOM 3910 O O . ASP A 1 499 ? 35.338 -38.387 -11.533 1 95.74 499 ASP A O 1
ATOM 3914 N N . GLU A 1 500 ? 35.614 -37.225 -9.629 1 95.86 500 GLU A N 1
ATOM 3915 C CA . GLU A 1 500 ? 35.61 -38.442 -8.823 1 95.86 500 GLU A CA 1
ATOM 3916 C C . GLU A 1 500 ? 34.257 -39.143 -8.888 1 95.86 500 GLU A C 1
ATOM 3918 O O . GLU A 1 500 ? 34.19 -40.373 -8.938 1 95.86 500 GLU A O 1
ATOM 3923 N N . LEU A 1 501 ? 33.213 -38.387 -8.829 1 96.57 501 LEU A N 1
ATOM 3924 C CA . LEU A 1 501 ? 31.868 -38.943 -8.931 1 96.57 501 LEU A CA 1
ATOM 3925 C C . LEU A 1 501 ? 31.671 -39.645 -10.271 1 96.57 501 LEU A C 1
ATOM 3927 O O . LEU A 1 501 ? 31.16 -40.767 -10.319 1 96.57 501 LEU A O 1
ATOM 3931 N N . GLU A 1 502 ? 32.093 -39.057 -11.35 1 96.18 502 GLU A N 1
ATOM 3932 C CA . GLU A 1 502 ? 31.923 -39.606 -12.692 1 96.18 502 GLU A CA 1
ATOM 3933 C C . GLU A 1 502 ? 32.761 -40.867 -12.881 1 96.18 502 GLU A C 1
ATOM 3935 O O . GLU A 1 502 ? 32.331 -41.811 -13.548 1 96.18 502 GLU A O 1
ATOM 3940 N N . ASP A 1 503 ? 33.86 -40.863 -12.249 1 96.41 503 ASP A N 1
ATOM 3941 C CA . ASP A 1 503 ? 34.742 -42.024 -12.324 1 96.41 503 ASP A CA 1
ATOM 3942 C C . ASP A 1 503 ? 34.103 -43.243 -11.661 1 96.41 503 ASP A C 1
ATOM 3944 O O . ASP A 1 503 ? 34.441 -44.382 -11.989 1 96.41 503 ASP A O 1
ATOM 3948 N N . HIS A 1 504 ? 33.212 -42.963 -10.771 1 96.3 504 HIS A N 1
ATOM 3949 C CA . HIS A 1 504 ? 32.594 -44.07 -10.049 1 96.3 504 HIS A CA 1
ATOM 3950 C C . HIS A 1 504 ? 31.18 -44.337 -10.554 1 96.3 504 HIS A C 1
ATOM 3952 O O . HIS A 1 504 ? 30.394 -45.009 -9.883 1 96.3 504 HIS A O 1
ATOM 3958 N N . GLY A 1 505 ? 30.789 -43.699 -11.687 1 95.21 505 GLY A N 1
ATOM 3959 C CA . GLY A 1 505 ? 29.585 -44.134 -12.376 1 95.21 505 GLY A CA 1
ATOM 3960 C C . GLY A 1 505 ? 28.44 -43.145 -12.261 1 95.21 505 GLY A C 1
ATOM 3961 O O . GLY A 1 505 ? 27.408 -43.303 -12.915 1 95.21 505 GLY A O 1
ATOM 3962 N N . LEU A 1 506 ? 28.565 -42.17 -11.386 1 97.14 506 LEU A N 1
ATOM 3963 C CA . LEU A 1 506 ? 27.568 -41.107 -11.322 1 97.14 506 LEU A CA 1
ATOM 3964 C C . LEU A 1 506 ? 27.904 -39.987 -12.301 1 97.14 506 LEU A C 1
ATOM 3966 O O . LEU A 1 506 ? 28.691 -39.093 -11.981 1 97.14 506 LEU A O 1
ATOM 3970 N N . ILE A 1 507 ? 27.198 -39.928 -13.421 1 97.81 507 ILE A N 1
ATOM 3971 C CA . ILE A 1 507 ? 27.596 -39.083 -14.542 1 97.81 507 ILE A CA 1
ATOM 3972 C C . ILE A 1 507 ? 26.716 -37.836 -14.587 1 97.81 507 ILE A C 1
ATOM 3974 O O . ILE A 1 507 ? 25.492 -37.928 -14.471 1 97.81 507 ILE A O 1
ATOM 3978 N N . PHE A 1 508 ? 27.353 -36.717 -14.717 1 97.93 508 PHE A N 1
ATOM 3979 C CA . PHE A 1 508 ? 26.618 -35.478 -14.943 1 97.93 508 PHE A CA 1
ATOM 3980 C C . PHE A 1 508 ? 26.408 -35.237 -16.433 1 97.93 508 PHE A C 1
ATOM 3982 O O . PHE A 1 508 ? 27.207 -34.552 -17.075 1 97.93 508 PHE A O 1
ATOM 3989 N N . VAL A 1 509 ? 25.281 -35.639 -16.926 1 97.95 509 VAL A N 1
ATOM 3990 C CA . VAL A 1 509 ? 25.025 -35.719 -18.36 1 97.95 509 VAL A CA 1
ATOM 3991 C C . VAL A 1 509 ? 24.621 -34.345 -18.89 1 97.95 509 VAL A C 1
ATOM 3993 O O . VAL A 1 509 ? 24.663 -34.102 -20.099 1 97.95 509 VAL A O 1
ATOM 3996 N N . GLY A 1 510 ? 24.155 -33.424 -18.072 1 97.88 510 GLY A N 1
ATOM 3997 C CA . GLY A 1 510 ? 23.801 -32.066 -18.453 1 97.88 510 GLY A CA 1
ATOM 3998 C C . GLY A 1 510 ? 24.467 -31.011 -17.591 1 97.88 510 GLY A C 1
ATOM 3999 O O . GLY A 1 510 ? 24.499 -31.134 -16.364 1 97.88 510 GLY A O 1
ATOM 4000 N N . LYS A 1 511 ? 25.027 -30.022 -18.194 1 97.52 511 LYS A N 1
ATOM 4001 C CA . LYS A 1 511 ? 25.697 -28.924 -17.504 1 97.52 511 LYS A CA 1
ATOM 4002 C C . LYS A 1 511 ? 25.262 -27.574 -18.066 1 97.52 511 LYS A C 1
ATOM 4004 O O . LYS A 1 511 ? 24.622 -27.511 -19.118 1 97.52 511 LYS A O 1
ATOM 4009 N N . ASP A 1 512 ? 25.564 -26.537 -17.289 1 94.97 512 ASP A N 1
ATOM 4010 C CA . ASP A 1 512 ? 25.187 -25.2 -17.735 1 94.97 512 ASP A CA 1
ATOM 4011 C C . ASP A 1 512 ? 26.079 -24.731 -18.882 1 94.97 512 ASP A C 1
ATOM 4013 O O . ASP A 1 512 ? 26.903 -25.497 -19.388 1 94.97 512 ASP A O 1
ATOM 4017 N N . ASP A 1 513 ? 25.928 -23.492 -19.285 1 92.08 513 ASP A N 1
ATOM 4018 C CA . ASP A 1 513 ? 26.628 -22.95 -20.446 1 92.08 513 ASP A CA 1
ATOM 4019 C C . ASP A 1 513 ? 28.123 -22.807 -20.17 1 92.08 513 ASP A C 1
ATOM 4021 O O . ASP A 1 513 ? 28.935 -22.821 -21.097 1 92.08 513 ASP A O 1
ATOM 4025 N N . SER A 1 514 ? 28.48 -22.735 -18.893 1 90.48 514 SER A N 1
ATOM 4026 C CA . SER A 1 514 ? 29.889 -22.631 -18.528 1 90.48 514 SER A CA 1
ATOM 4027 C C . SER A 1 514 ? 30.549 -24.004 -18.477 1 90.48 514 SER A C 1
ATOM 4029 O O . SER A 1 514 ? 31.778 -24.108 -18.464 1 90.48 514 SER A O 1
ATOM 4031 N N . GLY A 1 515 ? 29.707 -24.977 -18.408 1 90.81 515 GLY A N 1
ATOM 4032 C CA . GLY A 1 515 ? 30.232 -26.328 -18.29 1 90.81 515 GLY A CA 1
ATOM 4033 C C . GLY A 1 515 ? 30.679 -26.674 -16.882 1 90.81 515 GLY A C 1
ATOM 4034 O O . GLY A 1 515 ? 31.235 -27.749 -16.648 1 90.81 515 GLY A O 1
ATOM 4035 N N . LYS A 1 516 ? 30.435 -25.825 -16.02 1 89.49 516 LYS A N 1
ATOM 4036 C CA . LYS A 1 516 ? 30.916 -26.015 -14.655 1 89.49 516 LYS A CA 1
ATOM 4037 C C . LYS A 1 516 ? 29.786 -26.459 -13.731 1 89.49 516 LYS A C 1
ATOM 4039 O O . LYS A 1 516 ? 29.989 -27.302 -12.855 1 89.49 516 LYS A O 1
ATOM 4044 N N . ARG A 1 517 ? 28.626 -25.99 -13.966 1 94.39 517 ARG A N 1
ATOM 4045 C CA . ARG A 1 517 ? 27.507 -26.316 -13.087 1 94.39 517 ARG A CA 1
ATOM 4046 C C . ARG A 1 517 ? 26.805 -27.59 -13.545 1 94.39 517 ARG A C 1
ATOM 4048 O O . ARG A 1 517 ? 26.331 -27.67 -14.68 1 94.39 517 ARG A O 1
ATOM 4055 N N . CYS A 1 518 ? 26.767 -28.504 -12.693 1 96.99 518 CYS A N 1
ATOM 4056 C CA . CYS A 1 518 ? 26.122 -29.783 -12.973 1 96.99 518 CYS A CA 1
ATOM 4057 C C . CYS A 1 518 ? 24.612 -29.684 -12.788 1 96.99 518 CYS A C 1
ATOM 4059 O O . CYS A 1 518 ? 24.135 -29.388 -11.692 1 96.99 518 CYS A O 1
ATOM 4061 N N . GLU A 1 519 ? 23.848 -30.013 -13.869 1 97.7 519 GLU A N 1
ATOM 4062 C CA . GLU A 1 519 ? 22.414 -29.742 -13.823 1 97.7 519 GLU A CA 1
ATOM 4063 C C . GLU A 1 519 ? 21.604 -31.03 -13.93 1 97.7 519 GLU A C 1
ATOM 4065 O O . GLU A 1 519 ? 20.431 -31.066 -13.553 1 97.7 519 GLU A O 1
ATOM 4070 N N . VAL A 1 520 ? 22.195 -32.053 -14.483 1 98.46 520 VAL A N 1
ATOM 4071 C CA . VAL A 1 520 ? 21.512 -33.338 -14.595 1 98.46 520 VAL A CA 1
ATOM 4072 C C . VAL A 1 520 ? 22.484 -34.47 -14.268 1 98.46 520 VAL A C 1
ATOM 4074 O O . VAL A 1 520 ? 23.569 -34.551 -14.848 1 98.46 520 VAL A O 1
ATOM 4077 N N . LEU A 1 521 ? 22.132 -35.319 -13.375 1 98.28 521 LEU A N 1
ATOM 4078 C CA . LEU A 1 521 ? 22.93 -36.492 -13.034 1 98.28 521 LEU A CA 1
ATOM 4079 C C . LEU A 1 521 ? 22.19 -37.776 -13.395 1 98.28 521 LEU A C 1
ATOM 4081 O O . LEU A 1 521 ? 20.962 -37.838 -13.299 1 98.28 521 LEU A O 1
ATOM 4085 N N . GLU A 1 522 ? 22.829 -38.751 -13.843 1 98.46 522 GLU A N 1
ATOM 4086 C CA . GLU A 1 522 ? 22.295 -40.074 -14.156 1 98.46 522 GLU A CA 1
ATOM 4087 C C . GLU A 1 522 ? 23.287 -41.172 -13.783 1 98.46 522 GLU A C 1
ATOM 4089 O O . GLU A 1 522 ? 24.497 -41.007 -13.954 1 98.46 522 GLU A O 1
ATOM 4094 N N . LEU A 1 523 ? 22.801 -42.211 -13.168 1 97.94 523 LEU A N 1
ATOM 4095 C CA . LEU A 1 523 ? 23.619 -43.364 -12.805 1 97.94 523 LEU A CA 1
ATOM 4096 C C . LEU A 1 523 ? 23.598 -44.415 -13.911 1 97.94 523 LEU A C 1
ATOM 4098 O O . LEU A 1 523 ? 22.528 -44.876 -14.314 1 97.94 523 LEU A O 1
ATOM 4102 N N . LYS A 1 524 ? 24.719 -44.88 -14.318 1 92.86 524 LYS A N 1
ATOM 4103 C CA . LYS A 1 524 ? 24.823 -45.914 -15.343 1 92.86 524 LYS A CA 1
ATOM 4104 C C . LYS A 1 524 ? 24.355 -47.265 -14.811 1 92.86 524 LYS A C 1
ATOM 4106 O O . LYS A 1 524 ? 24.489 -47.549 -13.619 1 92.86 524 LYS A O 1
ATOM 4111 N N . ASN A 1 525 ? 23.792 -48.091 -15.629 1 91.22 525 ASN A N 1
ATOM 4112 C CA . ASN A 1 525 ? 23.38 -49.456 -15.317 1 91.22 525 ASN A CA 1
ATOM 4113 C C . ASN A 1 525 ? 22.298 -49.483 -14.241 1 91.22 525 ASN A C 1
ATOM 4115 O O . ASN A 1 525 ? 22.362 -50.289 -13.31 1 91.22 525 ASN A O 1
ATOM 4119 N N . HIS A 1 526 ? 21.502 -48.635 -14.186 1 95.94 526 HIS A N 1
ATOM 4120 C CA . HIS A 1 526 ? 20.308 -48.541 -13.353 1 95.94 526 HIS A CA 1
ATOM 4121 C C . HIS A 1 526 ? 19.059 -48.332 -14.204 1 95.94 526 HIS A C 1
ATOM 4123 O O . HIS A 1 526 ? 19.127 -47.726 -15.276 1 95.94 526 HIS A O 1
ATOM 4129 N N . PRO A 1 527 ? 17.943 -48.883 -13.801 1 95.79 527 PRO A N 1
ATOM 4130 C CA . PRO A 1 527 ? 16.733 -48.736 -14.613 1 95.79 527 PRO A CA 1
ATOM 4131 C C . PRO A 1 527 ? 16.356 -47.275 -14.851 1 95.79 527 PRO A C 1
ATOM 4133 O O . PRO A 1 527 ? 15.907 -46.92 -15.944 1 95.79 527 PRO A O 1
ATOM 4136 N N . TYR A 1 528 ? 16.491 -46.466 -13.86 1 98.25 528 TYR A N 1
ATOM 4137 C CA . TYR A 1 528 ? 16.215 -45.035 -13.922 1 98.25 528 TYR A CA 1
ATOM 4138 C C . TYR A 1 528 ? 16.667 -44.336 -12.646 1 98.25 528 TYR A C 1
ATOM 4140 O O . TYR A 1 528 ? 15.945 -44.326 -11.646 1 98.25 528 TYR A O 1
ATOM 4148 N N . TYR A 1 529 ? 17.789 -43.807 -12.552 1 98.69 529 TYR A N 1
ATOM 4149 C CA . TYR A 1 529 ? 18.317 -43.015 -11.447 1 98.69 529 TYR A CA 1
ATOM 4150 C C . TYR A 1 529 ? 18.805 -41.656 -11.934 1 98.69 529 TYR A C 1
ATOM 4152 O O . TYR A 1 529 ? 19.972 -41.504 -12.303 1 98.69 529 TYR A O 1
ATOM 4160 N N . ILE A 1 530 ? 17.913 -40.707 -11.937 1 98.67 530 ILE A N 1
ATOM 4161 C CA . ILE A 1 530 ? 18.129 -39.393 -12.531 1 98.67 530 ILE A CA 1
ATOM 4162 C C . ILE A 1 530 ? 17.82 -38.306 -11.504 1 98.67 530 ILE A C 1
ATOM 4164 O O . ILE A 1 530 ? 16.91 -38.456 -10.686 1 98.67 530 ILE A O 1
ATOM 4168 N N . ALA A 1 531 ? 18.552 -37.209 -11.532 1 98.78 531 ALA A N 1
ATOM 4169 C CA . ALA A 1 531 ? 18.27 -36.04 -10.703 1 98.78 531 ALA A CA 1
ATOM 4170 C C . ALA A 1 531 ? 18.562 -34.747 -11.459 1 98.78 531 ALA A C 1
ATOM 4172 O O . ALA A 1 531 ? 19.496 -34.689 -12.263 1 98.78 531 ALA A O 1
ATOM 4173 N N . THR A 1 532 ? 17.762 -33.802 -11.238 1 98.7 532 THR A N 1
ATOM 4174 C CA . THR A 1 532 ? 17.893 -32.529 -11.938 1 98.7 532 THR A CA 1
ATOM 4175 C C . THR A 1 532 ? 18.038 -31.379 -10.946 1 98.7 532 THR A C 1
ATOM 4177 O O . THR A 1 532 ? 17.417 -31.388 -9.882 1 98.7 532 THR A O 1
ATOM 4180 N N . GLN A 1 533 ? 18.916 -30.407 -11.33 1 98.06 533 GLN A N 1
ATOM 4181 C CA . GLN A 1 533 ? 19.028 -29.19 -10.533 1 98.06 533 GLN A CA 1
ATOM 4182 C C . GLN A 1 533 ? 17.87 -28.238 -10.815 1 98.06 533 GLN A C 1
ATOM 4184 O O . GLN A 1 533 ? 17.454 -27.48 -9.937 1 98.06 533 GLN A O 1
ATOM 4189 N N . TYR A 1 534 ? 17.443 -28.251 -12.076 1 97.96 534 TYR A N 1
ATOM 4190 C CA . TYR A 1 534 ? 16.29 -27.436 -12.442 1 97.96 534 TYR A CA 1
ATOM 4191 C C . TYR A 1 534 ? 14.993 -28.085 -11.973 1 97.96 534 TYR A C 1
ATOM 4193 O O . TYR A 1 534 ? 15 -29.214 -11.477 1 97.96 534 TYR A O 1
ATOM 4201 N N . HIS A 1 535 ? 13.924 -27.339 -12.044 1 98.29 535 HIS A N 1
ATOM 4202 C CA . HIS A 1 535 ? 12.589 -27.77 -11.641 1 98.29 535 HIS A CA 1
ATOM 4203 C C . HIS A 1 535 ? 11.723 -28.088 -12.855 1 98.29 535 HIS A C 1
ATOM 4205 O O . HIS A 1 535 ? 10.922 -27.256 -13.287 1 98.29 535 HIS A O 1
ATOM 4211 N N . PRO A 1 536 ? 11.818 -29.317 -13.319 1 98.19 536 PRO A N 1
ATOM 4212 C CA . PRO A 1 536 ? 11.081 -29.664 -14.536 1 98.19 536 PRO A CA 1
ATOM 4213 C C . PRO A 1 536 ? 9.57 -29.712 -14.316 1 98.19 536 PRO A C 1
ATOM 4215 O O . PRO A 1 536 ? 8.801 -29.656 -15.279 1 98.19 536 PRO A O 1
ATOM 4218 N N . GLU A 1 537 ? 9.152 -29.807 -13.032 1 98.02 537 GLU A N 1
ATOM 4219 C CA . GLU A 1 537 ? 7.724 -29.875 -12.737 1 98.02 537 GLU A CA 1
ATOM 4220 C C . GLU A 1 537 ? 7.019 -28.578 -13.124 1 98.02 537 GLU A C 1
ATOM 4222 O O . GLU A 1 537 ? 5.81 -28.571 -13.365 1 98.02 537 GLU A O 1
ATOM 4227 N N . TYR A 1 538 ? 7.74 -27.48 -13.221 1 97.51 538 TYR A N 1
ATOM 4228 C CA . TYR A 1 538 ? 7.122 -26.194 -13.522 1 97.51 538 TYR A CA 1
ATOM 4229 C C . TYR A 1 538 ? 6.691 -26.125 -14.982 1 97.51 538 TYR A C 1
ATOM 4231 O O . TYR A 1 538 ? 5.814 -25.334 -15.34 1 97.51 538 TYR A O 1
ATOM 4239 N N . THR A 1 539 ? 7.297 -26.93 -15.827 1 96.01 539 THR A N 1
ATOM 4240 C CA . THR A 1 539 ? 7.016 -26.822 -17.254 1 96.01 539 THR A CA 1
ATOM 4241 C C . THR A 1 539 ? 6.107 -27.958 -17.714 1 96.01 539 THR A C 1
ATOM 4243 O O . THR A 1 539 ? 5.83 -28.094 -18.907 1 96.01 539 THR A O 1
ATOM 4246 N N . SER A 1 540 ? 5.672 -28.771 -16.757 1 96.5 540 SER A N 1
ATOM 4247 C CA . SER A 1 540 ? 4.779 -29.871 -17.108 1 96.5 540 SER A CA 1
ATOM 4248 C C . SER A 1 540 ? 3.413 -29.355 -17.548 1 96.5 540 SER A C 1
ATOM 4250 O O . SER A 1 540 ? 2.881 -28.412 -16.959 1 96.5 540 SER A O 1
ATOM 4252 N N . LYS A 1 541 ? 2.892 -29.919 -18.586 1 94.1 541 LYS A N 1
ATOM 4253 C CA . LYS A 1 541 ? 1.553 -29.611 -19.08 1 94.1 541 LYS A CA 1
ATOM 4254 C C . LYS A 1 541 ? 0.706 -30.874 -19.197 1 94.1 541 LYS A C 1
ATOM 4256 O O . LYS A 1 541 ? 1.241 -31.984 -19.25 1 94.1 541 LYS A O 1
ATOM 4261 N N . VAL A 1 542 ? -0.567 -30.663 -19.295 1 90.65 542 VAL A N 1
ATOM 4262 C CA . VAL A 1 542 ? -1.495 -31.789 -19.311 1 90.65 542 VAL A CA 1
ATOM 4263 C C . VAL A 1 542 ? -1.219 -32.67 -20.527 1 90.65 542 VAL A C 1
ATOM 4265 O O . VAL A 1 542 ? -1.155 -33.896 -20.412 1 90.65 542 VAL A O 1
ATOM 4268 N N . LEU A 1 543 ? -1.009 -32.058 -21.669 1 91.11 543 LEU A N 1
ATOM 4269 C CA . LEU A 1 543 ? -0.861 -32.808 -22.912 1 91.11 543 LEU A CA 1
ATOM 4270 C C . LEU A 1 543 ? 0.611 -33 -23.259 1 91.11 543 LEU A C 1
ATOM 4272 O O . LEU A 1 543 ? 0.938 -33.585 -24.294 1 91.11 543 LEU A O 1
ATOM 4276 N N . ASP A 1 544 ? 1.455 -32.495 -22.478 1 92.95 544 ASP A N 1
ATOM 4277 C CA . ASP A 1 544 ? 2.897 -32.605 -22.68 1 92.95 544 ASP A CA 1
ATOM 4278 C C . ASP A 1 544 ? 3.634 -32.684 -21.345 1 92.95 544 ASP A C 1
ATOM 4280 O O . ASP A 1 544 ? 4.263 -31.714 -20.918 1 92.95 544 ASP A O 1
ATOM 4284 N N . PRO A 1 545 ? 3.635 -33.841 -20.734 1 95.7 545 PRO A N 1
ATOM 4285 C CA . PRO A 1 545 ? 4.211 -33.987 -19.395 1 95.7 545 PRO A CA 1
ATOM 4286 C C . PRO A 1 545 ? 5.72 -33.756 -19.374 1 95.7 545 PRO A C 1
ATOM 4288 O O . PRO A 1 545 ? 6.396 -33.977 -20.382 1 95.7 545 PRO A O 1
ATOM 4291 N N . SER A 1 546 ? 6.239 -33.331 -18.269 1 97.16 546 SER A N 1
ATOM 4292 C CA . SER A 1 546 ? 7.671 -33.172 -18.036 1 97.16 546 SER A CA 1
ATOM 4293 C C . SER A 1 546 ? 8.422 -34.473 -18.295 1 97.16 546 SER A C 1
ATOM 4295 O O . SER A 1 546 ? 7.998 -35.54 -17.846 1 97.16 546 SER A O 1
ATOM 4297 N N . ARG A 1 547 ? 9.538 -34.376 -18.887 1 98.07 547 ARG A N 1
ATOM 4298 C CA . ARG A 1 547 ? 10.258 -35.554 -19.359 1 98.07 547 ARG A CA 1
ATOM 4299 C C . ARG A 1 547 ? 10.839 -36.345 -18.192 1 98.07 547 ARG A C 1
ATOM 4301 O O . ARG A 1 547 ? 10.71 -37.57 -18.141 1 98.07 547 ARG A O 1
ATOM 4308 N N . PRO A 1 548 ? 11.439 -35.667 -17.206 1 98.61 548 PRO A N 1
ATOM 4309 C CA . PRO A 1 548 ? 11.972 -36.441 -16.082 1 98.61 548 PRO A CA 1
ATOM 4310 C C . PRO A 1 548 ? 10.885 -37.186 -15.31 1 98.61 548 PRO A C 1
ATOM 4312 O O . PRO A 1 548 ? 11.089 -38.332 -14.902 1 98.61 548 PRO A O 1
ATOM 4315 N N . PHE A 1 549 ? 9.774 -36.594 -15.152 1 98.75 549 PHE A N 1
ATOM 4316 C CA . PHE A 1 549 ? 8.672 -37.223 -14.432 1 98.75 549 PHE A CA 1
ATOM 4317 C C . PHE A 1 549 ? 8.063 -38.353 -15.254 1 98.75 549 PHE A C 1
ATOM 4319 O O . PHE A 1 549 ? 7.697 -39.396 -14.71 1 98.75 549 PHE A O 1
ATOM 4326 N N . LEU A 1 550 ? 7.921 -38.098 -16.532 1 98.2 550 LEU A N 1
ATOM 4327 C CA . LEU A 1 550 ? 7.444 -39.146 -17.428 1 98.2 550 LEU A CA 1
ATOM 4328 C C . LEU A 1 550 ? 8.349 -40.372 -17.361 1 98.2 550 LEU A C 1
ATOM 4330 O O . LEU A 1 550 ? 7.865 -41.505 -17.311 1 98.2 550 LEU A O 1
ATOM 4334 N N . GLY A 1 551 ? 9.647 -40.145 -17.37 1 98.62 551 GLY A N 1
ATOM 4335 C CA . GLY A 1 551 ? 10.604 -41.233 -17.25 1 98.62 551 GLY A CA 1
ATOM 4336 C C . GLY A 1 551 ? 10.46 -42.015 -15.958 1 98.62 551 GLY A C 1
ATOM 4337 O O . GLY A 1 551 ? 10.546 -43.245 -15.958 1 98.62 551 GLY A O 1
ATOM 4338 N N . LEU A 1 552 ? 10.272 -41.325 -14.843 1 98.82 552 LEU A N 1
ATOM 4339 C CA . LEU A 1 552 ? 10.117 -41.987 -13.552 1 98.82 552 LEU A CA 1
ATOM 4340 C C . LEU A 1 552 ? 8.9 -42.905 -13.555 1 98.82 552 LEU A C 1
ATOM 4342 O O . LEU A 1 552 ? 8.989 -44.063 -13.141 1 98.82 552 LEU A O 1
ATOM 4346 N N . VAL A 1 553 ? 7.784 -42.361 -14.011 1 98.3 553 VAL A N 1
ATOM 4347 C CA . VAL A 1 553 ? 6.544 -43.131 -14.009 1 98.3 553 VAL A CA 1
ATOM 4348 C C . VAL A 1 553 ? 6.668 -44.313 -14.968 1 98.3 553 VAL A C 1
ATOM 4350 O O . VAL A 1 553 ? 6.279 -45.435 -14.634 1 98.3 553 VAL A O 1
ATOM 4353 N N . ALA A 1 554 ? 7.18 -44.094 -16.141 1 98.33 554 ALA A N 1
ATOM 4354 C CA . ALA A 1 554 ? 7.342 -45.144 -17.143 1 98.33 554 ALA A CA 1
ATOM 4355 C C . ALA A 1 554 ? 8.26 -46.252 -16.633 1 98.33 554 ALA A C 1
ATOM 4357 O O . ALA A 1 554 ? 7.959 -47.437 -16.792 1 98.33 554 ALA A O 1
ATOM 4358 N N . ALA A 1 555 ? 9.375 -45.874 -16.045 1 98.64 555 ALA A N 1
ATOM 4359 C CA . ALA A 1 555 ? 10.311 -46.856 -15.503 1 98.64 555 ALA A CA 1
ATOM 4360 C C . ALA A 1 555 ? 9.676 -47.651 -14.366 1 98.64 555 ALA A C 1
ATOM 4362 O O . ALA A 1 555 ? 9.882 -48.862 -14.257 1 98.64 555 ALA A O 1
ATOM 4363 N N . SER A 1 556 ? 8.969 -46.973 -13.546 1 98.54 556 SER A N 1
ATOM 4364 C CA . SER A 1 556 ? 8.292 -47.604 -12.418 1 98.54 556 SER A CA 1
ATOM 4365 C C . SER A 1 556 ? 7.229 -48.59 -12.892 1 98.54 556 SER A C 1
ATOM 4367 O O . SER A 1 556 ? 6.938 -49.573 -12.208 1 98.54 556 SER A O 1
ATOM 4369 N N . ALA A 1 557 ? 6.661 -48.321 -14.046 1 97.22 557 ALA A N 1
ATOM 4370 C CA . ALA A 1 557 ? 5.632 -49.183 -14.621 1 97.22 557 ALA A CA 1
ATOM 4371 C C . ALA A 1 557 ? 6.251 -50.252 -15.518 1 97.22 557 ALA A C 1
ATOM 4373 O O . ALA A 1 557 ? 5.542 -51.109 -16.053 1 97.22 557 ALA A O 1
ATOM 4374 N N . GLY A 1 558 ? 7.528 -50.235 -15.771 1 96.56 558 GLY A N 1
ATOM 4375 C CA . GLY A 1 558 ? 8.223 -51.217 -16.588 1 96.56 558 GLY A CA 1
ATOM 4376 C C . GLY A 1 558 ? 8.022 -51.005 -18.076 1 96.56 558 GLY A C 1
ATOM 4377 O O . GLY A 1 558 ? 8.134 -51.947 -18.863 1 96.56 558 GLY A O 1
ATOM 4378 N N . ILE A 1 559 ? 7.705 -49.733 -18.453 1 96.69 559 ILE A N 1
ATOM 4379 C CA . ILE A 1 559 ? 7.388 -49.517 -19.86 1 96.69 559 ILE A CA 1
ATOM 4380 C C . ILE A 1 559 ? 8.232 -48.368 -20.409 1 96.69 559 ILE A C 1
ATOM 4382 O O . ILE A 1 559 ? 7.809 -47.662 -21.327 1 96.69 559 ILE A O 1
ATOM 4386 N N . LEU A 1 560 ? 9.36 -48.034 -19.826 1 97.45 560 LEU A N 1
ATOM 4387 C CA . LEU A 1 560 ? 10.188 -46.882 -20.168 1 97.45 560 LEU A CA 1
ATOM 4388 C C . LEU A 1 560 ? 10.584 -46.916 -21.64 1 97.45 560 LEU A C 1
ATOM 4390 O O . LEU A 1 560 ? 10.461 -45.91 -22.343 1 97.45 560 LEU A O 1
ATOM 4394 N N . GLN A 1 561 ? 11.035 -48.038 -22.083 1 96.06 561 GLN A N 1
ATOM 4395 C CA . GLN A 1 561 ? 11.48 -48.138 -23.469 1 96.06 561 GLN A CA 1
ATOM 4396 C C . GLN A 1 561 ? 10.329 -47.878 -24.437 1 96.06 561 GLN A C 1
ATOM 4398 O O . GLN A 1 561 ? 10.515 -47.236 -25.473 1 96.06 561 GLN A O 1
ATOM 4403 N N . ASP A 1 562 ? 9.158 -48.363 -24.09 1 96.06 562 ASP A N 1
ATOM 4404 C CA . ASP A 1 562 ? 7.978 -48.135 -24.918 1 96.06 562 ASP A CA 1
ATOM 4405 C C . ASP A 1 562 ? 7.656 -46.646 -25.017 1 96.06 562 ASP A C 1
ATOM 4407 O O . ASP A 1 562 ? 7.261 -46.16 -26.079 1 96.06 562 ASP A O 1
ATOM 4411 N N . VAL A 1 563 ? 7.803 -45.995 -23.91 1 94.95 563 VAL A N 1
ATOM 4412 C CA . VAL A 1 563 ? 7.524 -44.563 -23.873 1 94.95 563 VAL A CA 1
ATOM 4413 C C . VAL A 1 563 ? 8.559 -43.813 -24.708 1 94.95 563 VAL A C 1
ATOM 4415 O O . VAL A 1 563 ? 8.213 -42.906 -25.469 1 94.95 563 VAL A O 1
ATOM 4418 N N . ILE A 1 564 ? 9.828 -44.174 -24.603 1 94.42 564 ILE A N 1
ATOM 4419 C CA . ILE A 1 564 ? 10.908 -43.549 -25.36 1 94.42 564 ILE A CA 1
ATOM 4420 C C . ILE A 1 564 ? 10.687 -43.772 -26.854 1 94.42 564 ILE A C 1
ATOM 4422 O O . ILE A 1 564 ? 10.941 -42.879 -27.666 1 94.42 564 ILE A O 1
ATOM 4426 N N . ASP A 1 565 ? 10.083 -44.922 -27.173 1 93.7 565 ASP A N 1
ATOM 4427 C CA . ASP A 1 565 ? 9.862 -45.288 -28.569 1 93.7 565 ASP A CA 1
ATOM 4428 C C . ASP A 1 565 ? 8.597 -44.631 -29.115 1 93.7 565 ASP A C 1
ATOM 4430 O O . ASP A 1 565 ? 8.288 -44.758 -30.302 1 93.7 565 ASP A O 1
ATOM 4434 N N . GLY A 1 566 ? 7.787 -44.003 -28.303 1 90.38 566 GLY A N 1
ATOM 4435 C CA . GLY A 1 566 ? 6.652 -43.218 -28.763 1 90.38 566 GLY A CA 1
ATOM 4436 C C . GLY A 1 566 ? 5.359 -44.01 -28.809 1 90.38 566 GLY A C 1
ATOM 4437 O O . GLY A 1 566 ? 4.39 -43.589 -29.445 1 90.38 566 GLY A O 1
ATOM 4438 N N . LYS A 1 567 ? 5.281 -45.112 -28.181 1 88.22 567 LYS A N 1
ATOM 4439 C CA . LYS A 1 567 ? 4.1 -45.969 -28.225 1 88.22 567 LYS A CA 1
ATOM 4440 C C . LYS A 1 567 ? 2.917 -45.31 -27.522 1 88.22 567 LYS A C 1
ATOM 4442 O O . LYS A 1 567 ? 1.763 -45.663 -27.774 1 88.22 567 LYS A O 1
ATOM 4447 N N . TYR A 1 568 ? 3.165 -44.443 -26.696 1 84.77 568 TYR A N 1
ATOM 4448 C CA . TYR A 1 568 ? 2.107 -43.829 -25.901 1 84.77 568 TYR A CA 1
ATOM 4449 C C . TYR A 1 568 ? 1.799 -42.422 -26.399 1 84.77 568 TYR A C 1
ATOM 4451 O O . TYR A 1 568 ? 1.098 -41.659 -25.729 1 84.77 568 TYR A O 1
ATOM 4459 N N . ASP A 1 569 ? 2.354 -42.092 -27.511 1 80.44 569 ASP A N 1
ATOM 4460 C CA . ASP A 1 569 ? 2.061 -40.786 -28.093 1 80.44 569 ASP A CA 1
ATOM 4461 C C . ASP A 1 569 ? 0.665 -40.76 -28.71 1 80.44 569 ASP A C 1
ATOM 4463 O O . ASP A 1 569 ? 0.192 -41.772 -29.231 1 80.44 569 ASP A O 1
ATOM 4467 N N . LEU A 1 570 ? -0.173 -39.836 -28.294 1 66.52 570 LEU A N 1
ATOM 4468 C CA . LEU A 1 570 ? -1.521 -39.695 -28.835 1 66.52 570 LEU A CA 1
ATOM 4469 C C . LEU A 1 570 ? -1.48 -39.465 -30.342 1 66.52 570 LEU A C 1
ATOM 4471 O O . LEU A 1 570 ? -0.729 -38.615 -30.824 1 66.52 570 LEU A O 1
ATOM 4475 N N . GLU A 1 571 ? -1.579 -40.524 -31.163 1 54.66 571 GLU A N 1
ATOM 4476 C CA . GLU A 1 571 ? -1.684 -40.381 -32.612 1 54.66 571 GLU A CA 1
ATOM 4477 C C . GLU A 1 571 ? -2.844 -39.466 -32.994 1 54.66 571 GLU A C 1
ATOM 4479 O O . GLU A 1 571 ? -3.871 -39.439 -32.313 1 54.66 571 GLU A O 1
ATOM 4484 N N . ALA A 1 572 ? -2.725 -38.191 -33.632 1 45.41 572 ALA A N 1
ATOM 4485 C CA . ALA A 1 572 ? -3.782 -37.457 -34.323 1 45.41 572 ALA A CA 1
ATOM 4486 C C . ALA A 1 572 ? -4.729 -38.411 -35.046 1 45.41 572 ALA A C 1
ATOM 4488 O O . ALA A 1 572 ? -4.394 -38.943 -36.106 1 45.41 572 ALA A O 1
ATOM 4489 N N . SER A 1 573 ? -5.349 -39.252 -34.404 1 36.47 573 SER A N 1
ATOM 4490 C CA . SER A 1 573 ? -6.328 -39.962 -35.221 1 36.47 573 SER A CA 1
ATOM 4491 C C . SER A 1 573 ? -7.278 -38.992 -35.914 1 36.47 573 SER A C 1
ATOM 4493 O O . SER A 1 573 ? -7.786 -38.059 -35.288 1 36.47 573 SER A O 1
ATOM 4495 N N . GLY A 1 574 ? -7.093 -38.63 -37.178 1 35.22 574 GLY A N 1
ATOM 4496 C CA . GLY A 1 574 ? -7.983 -38.041 -38.165 1 35.22 574 GLY A CA 1
ATOM 4497 C C . GLY A 1 574 ? -9.418 -38.516 -38.034 1 35.22 574 GLY A C 1
ATOM 4498 O O . GLY A 1 574 ? -10.136 -38.62 -39.03 1 35.22 574 GLY A O 1
ATOM 4499 N N . GLN A 1 575 ? -9.897 -39.022 -37.106 1 28.24 575 GLN A N 1
ATOM 4500 C CA . GLN A 1 575 ? -11.311 -39.35 -37.253 1 28.24 575 GLN A CA 1
ATOM 4501 C C . GLN A 1 575 ? -12.168 -38.087 -37.288 1 28.24 575 GLN A C 1
ATOM 4503 O O . GLN A 1 575 ? -12.05 -37.226 -36.414 1 28.24 575 GLN A O 1
ATOM 4508 N N . LYS A 1 576 ? -12.736 -37.71 -38.413 1 35.1 576 LYS A N 1
ATOM 4509 C CA . LYS A 1 576 ? -13.871 -36.854 -38.748 1 35.1 576 LYS A CA 1
ATOM 4510 C C . LYS A 1 576 ? -15.049 -37.113 -37.813 1 35.1 576 LYS A C 1
ATOM 4512 O O . LYS A 1 576 ? -15.698 -38.158 -37.898 1 35.1 576 LYS A O 1
ATOM 4517 N N . PHE A 1 577 ? -14.877 -36.664 -36.628 1 25.44 577 PHE A N 1
ATOM 4518 C CA . PHE A 1 577 ? -16.178 -36.661 -35.97 1 25.44 577 PHE A CA 1
ATOM 4519 C C . PHE A 1 577 ? -17.209 -35.917 -36.81 1 25.44 577 PHE A C 1
ATOM 4521 O O . PHE A 1 577 ? -16.978 -34.777 -37.219 1 25.44 577 PHE A O 1
ATOM 4528 N N . ASN A 1 578 ? -17.801 -36.561 -37.688 1 25.45 578 ASN A N 1
ATOM 4529 C CA . ASN A 1 578 ? -19.048 -36.093 -38.285 1 25.45 578 ASN A CA 1
ATOM 4530 C C . ASN A 1 578 ? -20.009 -35.557 -37.228 1 25.45 578 ASN A C 1
ATOM 4532 O O . ASN A 1 578 ? -20.418 -36.291 -36.326 1 25.45 578 ASN A O 1
ATOM 4536 N N . PHE A 1 579 ? -19.849 -34.354 -36.832 1 20.34 579 PHE A N 1
ATOM 4537 C CA . PHE A 1 579 ? -21.034 -33.706 -36.281 1 20.34 579 PHE A CA 1
ATOM 4538 C C . PHE A 1 579 ? -22.164 -33.684 -37.303 1 20.34 579 PHE A C 1
ATOM 4540 O O . PHE A 1 579 ? -21.925 -33.487 -38.496 1 20.34 579 PHE A O 1
ATOM 4547 N N . MET B 1 1 ? -2.232 5.395 29.59 1 93.85 1 MET B N 1
ATOM 4548 C CA . MET B 1 1 ? -2.431 6.176 28.372 1 93.85 1 MET B CA 1
ATOM 4549 C C . MET B 1 1 ? -3.887 6.121 27.922 1 93.85 1 MET B C 1
ATOM 4551 O O . MET B 1 1 ? -4.514 5.061 27.963 1 93.85 1 MET B O 1
ATOM 4555 N N . LYS B 1 2 ? -4.503 7.295 27.71 1 98.27 2 LYS B N 1
ATOM 4556 C CA . LYS B 1 2 ? -5.868 7.389 27.203 1 98.27 2 LYS B CA 1
ATOM 4557 C C . LYS B 1 2 ? -5.885 7.852 25.749 1 98.27 2 LYS B C 1
ATOM 4559 O O . LYS B 1 2 ? -4.985 8.572 25.312 1 98.27 2 LYS B O 1
ATOM 4564 N N . TYR B 1 3 ? -6.892 7.389 24.986 1 98.63 3 TYR B N 1
ATOM 4565 C CA . TYR B 1 3 ? -6.994 7.715 23.568 1 98.63 3 TYR B CA 1
ATOM 4566 C C . TYR B 1 3 ? -8.354 8.322 23.244 1 98.63 3 TYR B C 1
ATOM 4568 O O . TYR B 1 3 ? -9.39 7.79 23.649 1 98.63 3 TYR B O 1
ATOM 4576 N N . VAL B 1 4 ? -8.342 9.432 22.575 1 98.63 4 VAL B N 1
ATOM 4577 C CA . VAL B 1 4 ? -9.558 10.04 22.043 1 98.63 4 VAL B CA 1
ATOM 4578 C C . VAL B 1 4 ? -9.479 10.107 20.52 1 98.63 4 VAL B C 1
ATOM 4580 O O . VAL B 1 4 ? -8.636 10.816 19.966 1 98.63 4 VAL B O 1
ATOM 4583 N N . VAL B 1 5 ? -10.341 9.421 19.883 1 98.24 5 VAL B N 1
ATOM 4584 C CA . VAL B 1 5 ? -10.345 9.372 18.425 1 98.24 5 VAL B CA 1
ATOM 4585 C C . VAL B 1 5 ? -11.434 10.294 17.88 1 98.24 5 VAL B C 1
ATOM 4587 O O . VAL B 1 5 ? -12.578 10.254 18.341 1 98.24 5 VAL B O 1
ATOM 4590 N N . VAL B 1 6 ? -11.055 11.124 16.973 1 97.69 6 VAL B N 1
ATOM 4591 C CA . VAL B 1 6 ? -11.996 11.999 16.283 1 97.69 6 VAL B CA 1
ATOM 4592 C C . VAL B 1 6 ? -12.143 11.556 14.829 1 97.69 6 VAL B C 1
ATOM 4594 O O . VAL B 1 6 ? -11.16 11.505 14.087 1 97.69 6 VAL B O 1
ATOM 4597 N N . SER B 1 7 ? -13.31 11.201 14.423 1 95.9 7 SER B N 1
ATOM 4598 C CA . SER B 1 7 ? -13.598 10.776 13.057 1 95.9 7 SER B CA 1
ATOM 4599 C C . SER B 1 7 ? -14.71 11.617 12.439 1 95.9 7 SER B C 1
ATOM 4601 O O . SER B 1 7 ? -15.356 12.406 13.131 1 95.9 7 SER B O 1
ATOM 4603 N N . GLY B 1 8 ? -14.859 11.545 11.176 1 92.41 8 GLY B N 1
ATOM 4604 C CA . GLY B 1 8 ? -15.899 12.309 10.506 1 92.41 8 GLY B CA 1
ATOM 4605 C C . GLY B 1 8 ? -16.628 11.516 9.438 1 92.41 8 GLY B C 1
ATOM 4606 O O . GLY B 1 8 ? -16.081 10.56 8.885 1 92.41 8 GLY B O 1
ATOM 4607 N N . GLY B 1 9 ? -17.891 11.942 9.323 1 76.42 9 GLY B N 1
ATOM 4608 C CA . GLY B 1 9 ? -18.727 11.318 8.31 1 76.42 9 GLY B CA 1
ATOM 4609 C C . GLY B 1 9 ? -19.326 12.314 7.335 1 76.42 9 GLY B C 1
ATOM 4610 O O . GLY B 1 9 ? -19.096 13.52 7.45 1 76.42 9 GLY B O 1
ATOM 4611 N N . VAL B 1 10 ? -19.801 11.943 6.277 1 72.26 10 VAL B N 1
ATOM 4612 C CA . VAL B 1 10 ? -20.703 12.615 5.348 1 72.26 10 VAL B CA 1
ATOM 4613 C C . VAL B 1 10 ? -19.895 13.424 4.336 1 72.26 10 VAL B C 1
ATOM 4615 O O . VAL B 1 10 ? -20.036 13.235 3.126 1 72.26 10 VAL B O 1
ATOM 4618 N N . ILE B 1 11 ? -19.049 14.533 4.919 1 75.13 11 ILE B N 1
ATOM 4619 C CA . ILE B 1 11 ? -18.296 15.343 3.967 1 75.13 11 ILE B CA 1
ATOM 4620 C C . ILE B 1 11 ? -16.935 15.702 4.559 1 75.13 11 ILE B C 1
ATOM 4622 O O . ILE B 1 11 ? -16.761 15.696 5.78 1 75.13 11 ILE B O 1
ATOM 4626 N N . SER B 1 12 ? -16.017 15.972 3.751 1 73.19 12 SER B N 1
ATOM 4627 C CA . SER B 1 12 ? -14.705 16.458 4.165 1 73.19 12 SER B CA 1
ATOM 4628 C C . SER B 1 12 ? -14.757 17.936 4.538 1 73.19 12 SER B C 1
ATOM 4630 O O . SER B 1 12 ? -15.657 18.66 4.108 1 73.19 12 SER B O 1
ATOM 4632 N N . GLY B 1 13 ? -13.856 18.362 5.446 1 72.6 13 GLY B N 1
ATOM 4633 C CA . GLY B 1 13 ? -13.735 19.772 5.779 1 72.6 13 GLY B CA 1
ATOM 4634 C C . GLY B 1 13 ? -14.774 20.241 6.779 1 72.6 13 GLY B C 1
ATOM 4635 O O . GLY B 1 13 ? -15.128 21.421 6.808 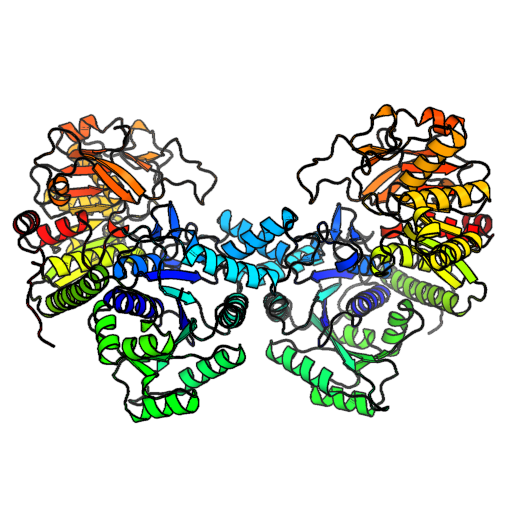1 72.6 13 GLY B O 1
ATOM 4636 N N . ILE B 1 14 ? -15.256 19.35 7.583 1 76.58 14 ILE B N 1
ATOM 4637 C CA . ILE B 1 14 ? -16.346 19.695 8.489 1 76.58 14 ILE B CA 1
ATOM 4638 C C . ILE B 1 14 ? -15.778 20.17 9.824 1 76.58 14 ILE B C 1
ATOM 4640 O O . ILE B 1 14 ? -16.529 20.537 10.731 1 76.58 14 ILE B O 1
ATOM 4644 N N . GLY B 1 15 ? -14.495 20.144 9.947 1 85.67 15 GLY B N 1
ATOM 4645 C CA . GLY B 1 15 ? -13.922 20.736 11.145 1 85.67 15 GLY B CA 1
ATOM 4646 C C . GLY B 1 15 ? -13.371 19.707 12.114 1 85.67 15 GLY B C 1
ATOM 4647 O O . GLY B 1 15 ? -13.314 19.951 13.321 1 85.67 15 GLY B O 1
ATOM 4648 N N . LYS B 1 16 ? -13.004 18.524 11.619 1 91.51 16 LYS B N 1
ATOM 4649 C CA . LYS B 1 16 ? -12.439 17.475 12.464 1 91.51 16 LYS B CA 1
ATOM 4650 C C . LYS B 1 16 ? -11.173 17.958 13.167 1 91.51 16 LYS B C 1
ATOM 4652 O O . LYS B 1 16 ? -10.981 17.7 14.357 1 91.51 16 LYS B O 1
ATOM 4657 N N . GLY B 1 17 ? -10.377 18.698 12.446 1 92.04 17 GLY B N 1
ATOM 4658 C CA . GLY B 1 17 ? -9.119 19.177 12.996 1 92.04 17 GLY B CA 1
ATOM 4659 C C . GLY B 1 17 ? -9.303 20.157 14.14 1 92.04 17 GLY B C 1
ATOM 4660 O O . GLY B 1 17 ? -8.601 20.077 15.15 1 92.04 17 GLY B O 1
ATOM 4661 N N . VAL B 1 18 ? -10.22 21.05 13.961 1 92.21 18 VAL B N 1
ATOM 4662 C CA . VAL B 1 18 ? -10.499 22.047 14.99 1 92.21 18 VAL B CA 1
ATOM 4663 C C . VAL B 1 18 ? -11.05 21.361 16.237 1 92.21 18 VAL B C 1
ATOM 4665 O O . VAL B 1 18 ? -10.681 21.712 17.361 1 92.21 18 VAL B O 1
ATOM 4668 N N . LEU B 1 19 ? -11.913 20.4 15.997 1 95.36 19 LEU B N 1
ATOM 4669 C CA . LEU B 1 19 ? -12.495 19.687 17.129 1 95.36 19 LEU B CA 1
ATOM 4670 C C . LEU B 1 19 ? -11.429 18.894 17.878 1 95.36 19 LEU B C 1
ATOM 4672 O O . LEU B 1 19 ? -11.407 18.886 19.111 1 95.36 19 LEU B O 1
ATOM 4676 N N . ALA B 1 20 ? -10.597 18.226 17.141 1 96.64 20 ALA B N 1
ATOM 4677 C CA . ALA B 1 20 ? -9.519 17.448 17.746 1 96.64 20 ALA B CA 1
ATOM 4678 C C . ALA B 1 20 ? -8.584 18.342 18.555 1 96.64 20 ALA B C 1
ATOM 4680 O O . ALA B 1 20 ? -8.238 18.02 19.694 1 96.64 20 ALA B O 1
ATOM 4681 N N . SER B 1 21 ? -8.193 19.448 17.988 1 96.49 21 SER B N 1
ATOM 4682 C CA . SER B 1 21 ? -7.297 20.388 18.652 1 96.49 21 SER B CA 1
ATOM 4683 C C . SER B 1 21 ? -7.946 20.987 19.896 1 96.49 21 SER B C 1
ATOM 4685 O O . SER B 1 21 ? -7.293 21.14 20.93 1 96.49 21 SER B O 1
ATOM 4687 N N . SER B 1 22 ? -9.194 21.317 19.771 1 96.87 22 SER B N 1
ATOM 4688 C CA . SER B 1 22 ? -9.934 21.903 20.884 1 96.87 22 SER B CA 1
ATOM 4689 C C . SER B 1 22 ? -10.072 20.914 22.037 1 96.87 22 SER B C 1
ATOM 4691 O O . SER B 1 22 ? -9.941 21.291 23.204 1 96.87 22 SER B O 1
ATOM 4693 N N . THR B 1 23 ? -10.36 19.684 21.651 1 97.68 23 THR B N 1
ATOM 4694 C CA . THR B 1 23 ? -10.464 18.639 22.663 1 97.68 23 THR B CA 1
ATOM 4695 C C . THR B 1 23 ? -9.141 18.47 23.404 1 97.68 23 THR B C 1
ATOM 4697 O O . THR B 1 23 ? -9.119 18.386 24.634 1 97.68 23 THR B O 1
ATOM 4700 N N . GLY B 1 24 ? -8.085 18.441 22.675 1 97.59 24 GLY B N 1
ATOM 4701 C CA . GLY B 1 24 ? -6.769 18.343 23.286 1 97.59 24 GLY B CA 1
ATOM 4702 C C . GLY B 1 24 ? -6.446 19.511 24.198 1 97.59 24 GLY B C 1
ATOM 4703 O O . GLY B 1 24 ? -5.907 19.321 25.291 1 97.59 24 GLY B O 1
ATOM 4704 N N . MET B 1 25 ? -6.738 20.683 23.734 1 96.92 25 MET B N 1
ATOM 4705 C CA . MET B 1 25 ? -6.49 21.888 24.521 1 96.92 25 MET B CA 1
ATOM 4706 C C . MET B 1 25 ? -7.258 21.845 25.838 1 96.92 25 MET B C 1
ATOM 4708 O O . MET B 1 25 ? -6.712 22.181 26.89 1 96.92 25 MET B O 1
ATOM 4712 N N . LEU B 1 26 ? -8.505 21.448 25.801 1 97.28 26 LEU B N 1
ATOM 4713 C CA . LEU B 1 26 ? -9.321 21.366 27.008 1 97.28 26 LEU B CA 1
ATOM 4714 C C . LEU B 1 26 ? -8.759 20.328 27.974 1 97.28 26 LEU B C 1
ATOM 4716 O O . LEU B 1 26 ? -8.805 20.518 29.191 1 97.28 26 LEU B O 1
ATOM 4720 N N . MET B 1 27 ? -8.252 19.248 27.443 1 97.6 27 MET B N 1
ATOM 4721 C CA . MET B 1 27 ? -7.615 18.244 28.29 1 97.6 27 MET B CA 1
ATOM 4722 C C . MET B 1 27 ? -6.375 18.814 28.971 1 97.6 27 MET B C 1
ATOM 4724 O O . MET B 1 27 ? -6.098 18.501 30.13 1 97.6 27 MET B O 1
ATOM 4728 N N . LYS B 1 28 ? -5.641 19.628 28.284 1 96.68 28 LYS B N 1
ATOM 4729 C CA . LYS B 1 28 ? -4.453 20.264 28.844 1 96.68 28 LYS B CA 1
ATOM 4730 C C . LYS B 1 28 ? -4.82 21.197 29.994 1 96.68 28 LYS B C 1
ATOM 4732 O O . LYS B 1 28 ? -4.04 21.37 30.933 1 96.68 28 LYS B O 1
ATOM 4737 N N . THR B 1 29 ? -5.974 21.798 29.91 1 96.22 29 THR B N 1
ATOM 4738 C CA . THR B 1 29 ? -6.402 22.71 30.965 1 96.22 29 THR B CA 1
ATOM 4739 C C . THR B 1 29 ? -6.658 21.951 32.264 1 96.22 29 THR B C 1
ATOM 4741 O O . THR B 1 29 ? -6.736 22.554 33.337 1 96.22 29 THR B O 1
ATOM 4744 N N . LEU B 1 30 ? -6.799 20.643 32.188 1 96.12 30 LEU B N 1
ATOM 4745 C CA . LEU B 1 30 ? -6.936 19.808 33.376 1 96.12 30 LEU B CA 1
ATOM 4746 C C . LEU B 1 30 ? -5.572 19.484 33.974 1 96.12 30 LEU B C 1
ATOM 4748 O O . LEU B 1 30 ? -5.486 18.863 35.036 1 96.12 30 LEU B O 1
ATOM 4752 N N . GLY B 1 31 ? -4.503 19.913 33.283 1 96.13 31 GLY B N 1
ATOM 4753 C CA . GLY B 1 31 ? -3.146 19.629 33.725 1 96.13 31 GLY B CA 1
ATOM 4754 C C . GLY B 1 31 ? -2.544 18.409 33.054 1 96.13 31 GLY B C 1
ATOM 4755 O O . GLY B 1 31 ? -1.408 18.029 33.349 1 96.13 31 GLY B O 1
ATOM 4756 N N . LEU B 1 32 ? -3.227 17.807 32.151 1 97.5 32 LEU B N 1
ATOM 4757 C CA . LEU B 1 32 ? -2.789 16.578 31.5 1 97.5 32 LEU B CA 1
ATOM 4758 C C . LEU B 1 32 ? -1.782 16.878 30.394 1 97.5 32 LEU B C 1
ATOM 4760 O O . LEU B 1 32 ? -1.836 17.941 29.771 1 97.5 32 LEU B O 1
ATOM 4764 N N . LYS B 1 33 ? -0.853 15.97 30.181 1 97.55 33 LYS B N 1
ATOM 4765 C CA . LYS B 1 33 ? 0.03 16.001 29.018 1 97.55 33 LYS B CA 1
ATOM 4766 C C . LYS B 1 33 ? -0.639 15.363 27.803 1 97.55 33 LYS B C 1
ATOM 4768 O O . LYS B 1 33 ? -1.08 14.214 27.864 1 97.55 33 LYS B O 1
ATOM 4773 N N . VAL B 1 34 ? -0.677 16.125 26.727 1 98.12 34 VAL B N 1
ATOM 4774 C CA . VAL B 1 34 ? -1.484 15.689 25.592 1 98.12 34 VAL B CA 1
ATOM 4775 C C . VAL B 1 34 ? -0.618 15.632 24.335 1 98.12 34 VAL B C 1
ATOM 4777 O O . VAL B 1 34 ? 0.236 16.495 24.122 1 98.12 34 VAL B O 1
ATOM 4780 N N . THR B 1 35 ? -0.755 14.595 23.53 1 98.43 35 THR B N 1
ATOM 4781 C CA . THR B 1 35 ? -0.157 14.473 22.206 1 98.43 35 THR B CA 1
ATOM 4782 C C . THR B 1 35 ? -1.228 14.221 21.149 1 98.43 35 THR B C 1
ATOM 4784 O O . THR B 1 35 ? -2.417 14.146 21.468 1 98.43 35 THR B O 1
ATOM 4787 N N . SER B 1 36 ? -0.833 14.218 19.869 1 98.43 36 SER B N 1
ATOM 4788 C CA . SER B 1 36 ? -1.798 14.033 18.79 1 98.43 36 SER B CA 1
ATOM 4789 C C . SER B 1 36 ? -1.206 13.203 17.656 1 98.43 36 SER B C 1
ATOM 4791 O O . SER B 1 36 ? 0.002 13.241 17.416 1 98.43 36 SER B O 1
ATOM 4793 N N . ILE B 1 37 ? -2.004 12.449 17.042 1 98.54 37 ILE B N 1
ATOM 4794 C CA . ILE B 1 37 ? -1.663 11.685 15.846 1 98.54 37 ILE B CA 1
ATOM 4795 C C . ILE B 1 37 ? -2.685 11.964 14.747 1 98.54 37 ILE B C 1
ATOM 4797 O O . ILE B 1 37 ? -3.891 11.997 15.005 1 98.54 37 ILE B O 1
ATOM 4801 N N . LYS B 1 38 ? -2.225 12.257 13.598 1 98.08 38 LYS B N 1
ATOM 4802 C CA . LYS B 1 38 ? -3.079 12.461 12.431 1 98.08 38 LYS B CA 1
ATOM 4803 C C . LYS B 1 38 ? -2.973 11.288 11.461 1 98.08 38 LYS B C 1
ATOM 4805 O O . LYS B 1 38 ? -1.877 10.939 11.018 1 98.08 38 LYS B O 1
ATOM 4810 N N . ILE B 1 39 ? -4.098 10.683 11.177 1 97.68 39 ILE B N 1
ATOM 4811 C CA . ILE B 1 39 ? -4.166 9.634 10.165 1 97.68 39 ILE B CA 1
ATOM 4812 C C . ILE B 1 39 ? -4.746 10.203 8.872 1 97.68 39 ILE B C 1
ATOM 4814 O O . ILE B 1 39 ? -5.878 10.691 8.853 1 97.68 39 ILE B O 1
ATOM 4818 N N . ASP B 1 40 ? -4.006 10.184 7.83 1 95.4 40 ASP B N 1
ATOM 4819 C CA . ASP B 1 40 ? -4.425 10.643 6.509 1 95.4 40 ASP B CA 1
ATOM 4820 C C . ASP B 1 40 ? -4.457 9.488 5.511 1 95.4 40 ASP B C 1
ATOM 4822 O O . ASP B 1 40 ? -3.409 9.014 5.067 1 95.4 40 ASP B O 1
ATOM 4826 N N . PRO B 1 41 ? -5.604 9.075 5.057 1 94.91 41 PRO B N 1
ATOM 4827 C CA . PRO B 1 41 ? -5.69 7.876 4.22 1 94.91 41 PRO B CA 1
ATOM 4828 C C . PRO B 1 41 ? -5.377 8.157 2.752 1 94.91 41 PRO B C 1
ATOM 4830 O O . PRO B 1 41 ? -6.106 7.708 1.864 1 94.91 41 PRO B O 1
ATOM 4833 N N . TYR B 1 42 ? -4.366 8.974 2.402 1 94.8 42 TYR B N 1
ATOM 4834 C CA . TYR B 1 42 ? -3.883 9.1 1.032 1 94.8 42 TYR B CA 1
ATOM 4835 C C . TYR B 1 42 ? -2.595 8.309 0.832 1 94.8 42 TYR B C 1
ATOM 4837 O O . TYR B 1 42 ? -1.922 7.952 1.802 1 94.8 42 TYR B O 1
ATOM 4845 N N . MET B 1 43 ? -2.199 8.078 -0.315 1 96.2 43 MET B N 1
ATOM 4846 C CA . MET B 1 43 ? -1.145 7.125 -0.653 1 96.2 43 MET B CA 1
ATOM 4847 C C . MET B 1 43 ? 0.22 7.805 -0.663 1 96.2 43 MET B C 1
ATOM 4849 O O . MET B 1 43 ? 1.253 7.133 -0.698 1 96.2 43 MET B O 1
ATOM 4853 N N . ASN B 1 44 ? 0.273 9.141 -0.666 1 95.56 44 ASN B N 1
ATOM 4854 C CA . ASN B 1 44 ? 1.556 9.818 -0.508 1 95.56 44 ASN B CA 1
ATOM 4855 C C . ASN B 1 44 ? 2.262 9.387 0.774 1 95.56 44 ASN B C 1
ATOM 4857 O O . ASN B 1 44 ? 1.623 9.223 1.815 1 95.56 44 ASN B O 1
ATOM 4861 N N . ILE B 1 45 ? 3.514 9.255 0.745 1 94.59 45 ILE B N 1
ATOM 4862 C CA . ILE B 1 45 ? 4.27 8.884 1.937 1 94.59 45 ILE B CA 1
ATOM 4863 C C . ILE B 1 45 ? 4.26 10.039 2.935 1 94.59 45 ILE B C 1
ATOM 4865 O O . ILE B 1 45 ? 4.191 9.821 4.146 1 94.59 45 ILE B O 1
ATOM 4869 N N . ASP B 1 46 ? 4.353 11.207 2.421 1 93.63 46 ASP B N 1
ATOM 4870 C CA . ASP B 1 46 ? 4.251 12.462 3.16 1 93.63 46 ASP B CA 1
ATOM 4871 C C . ASP B 1 46 ? 3.701 13.578 2.275 1 93.63 46 ASP B C 1
ATOM 4873 O O . ASP B 1 46 ? 3.295 13.332 1.137 1 93.63 46 ASP B O 1
ATOM 4877 N N . ALA B 1 47 ? 3.648 14.733 2.771 1 92.12 47 ALA B N 1
ATOM 4878 C CA . ALA B 1 47 ? 3.015 15.825 2.036 1 92.12 47 ALA B CA 1
ATOM 4879 C C . ALA B 1 47 ? 4.032 16.565 1.171 1 92.12 47 ALA B C 1
ATOM 4881 O O . ALA B 1 47 ? 3.704 17.574 0.543 1 92.12 47 ALA B O 1
ATOM 4882 N N . GLY B 1 48 ? 5.254 16.143 1.063 1 88.55 48 GLY B N 1
ATOM 4883 C CA . GLY B 1 48 ? 6.342 16.856 0.414 1 88.55 48 GLY B CA 1
ATOM 4884 C C . GLY B 1 48 ? 6.159 16.985 -1.087 1 88.55 48 GLY B C 1
ATOM 4885 O O . GLY B 1 48 ? 6.644 17.94 -1.696 1 88.55 48 GLY B O 1
ATOM 4886 N N . THR B 1 49 ? 5.467 16.055 -1.643 1 85.51 49 THR B N 1
ATOM 4887 C CA . THR B 1 49 ? 5.315 16.058 -3.094 1 85.51 49 THR B CA 1
ATOM 4888 C C . THR B 1 49 ? 3.978 16.675 -3.497 1 85.51 49 THR B C 1
ATOM 4890 O O . THR B 1 49 ? 3.7 16.845 -4.686 1 85.51 49 THR B O 1
ATOM 4893 N N . MET B 1 50 ? 3.172 17.065 -2.577 1 89.18 50 MET B N 1
ATOM 4894 C CA . MET B 1 50 ? 1.837 17.575 -2.877 1 89.18 50 MET B CA 1
ATOM 4895 C C . MET B 1 50 ? 1.88 19.072 -3.168 1 89.18 50 MET B C 1
ATOM 4897 O O . MET B 1 50 ? 2.621 19.814 -2.521 1 89.18 50 MET B O 1
ATOM 4901 N N . SER B 1 51 ? 1.078 19.444 -4.081 1 86.59 51 SER B N 1
ATOM 4902 C CA . SER B 1 51 ? 0.955 20.864 -4.396 1 86.59 51 SER B CA 1
ATOM 4903 C C . SER B 1 51 ? 0.116 21.591 -3.351 1 86.59 51 SER B C 1
ATOM 4905 O O . SER B 1 51 ? -0.942 21.103 -2.947 1 86.59 51 SER B O 1
ATOM 4907 N N . PRO B 1 52 ? 0.536 22.743 -3.017 1 85.65 52 PRO B N 1
ATOM 4908 C CA . PRO B 1 52 ? -0.251 23.526 -2.061 1 85.65 52 PRO B CA 1
ATOM 4909 C C . PRO B 1 52 ? -1.617 23.931 -2.612 1 85.65 52 PRO B C 1
ATOM 4911 O O . PRO B 1 52 ? -2.558 24.142 -1.844 1 85.65 52 PRO B O 1
ATOM 4914 N N . LEU B 1 53 ? -1.739 23.985 -3.893 1 83.73 53 LEU B N 1
ATOM 4915 C CA . LEU B 1 53 ? -2.991 24.39 -4.523 1 83.73 53 LEU B CA 1
ATOM 4916 C C . LEU B 1 53 ? -4.012 23.258 -4.479 1 83.73 53 LEU B C 1
ATOM 4918 O O . LEU B 1 53 ? -5.207 23.486 -4.681 1 83.73 53 LEU B O 1
ATOM 4922 N N . GLU B 1 54 ? -3.505 22.115 -4.197 1 81.21 54 GLU B N 1
ATOM 4923 C CA . GLU B 1 54 ? -4.381 20.947 -4.189 1 81.21 54 GLU B CA 1
ATOM 4924 C C . GLU B 1 54 ? -4.749 20.542 -2.765 1 81.21 54 GLU B C 1
ATOM 4926 O O . GLU B 1 54 ? -5.885 20.141 -2.502 1 81.21 54 GLU B O 1
ATOM 4931 N N . HIS B 1 55 ? -3.786 20.618 -1.916 1 85.51 55 HIS B N 1
ATOM 4932 C CA . HIS B 1 55 ? -3.968 19.994 -0.61 1 85.51 55 HIS B CA 1
ATOM 4933 C C . HIS B 1 55 ? -3.749 20.998 0.516 1 85.51 55 HIS B C 1
ATOM 4935 O O . HIS B 1 55 ? -3.871 20.653 1.694 1 85.51 55 HIS B O 1
ATOM 4941 N N . GLY B 1 56 ? -3.451 22.233 0.187 1 89.71 56 GLY B N 1
ATOM 4942 C CA . GLY B 1 56 ? -3.143 23.201 1.227 1 89.71 56 GLY B CA 1
ATOM 4943 C C . GLY B 1 56 ? -1.675 23.219 1.61 1 89.71 56 GLY B C 1
ATOM 4944 O O . GLY B 1 56 ? -0.833 22.683 0.885 1 89.71 56 GLY B O 1
ATOM 4945 N N . GLU B 1 57 ? -1.415 23.752 2.738 1 92.71 57 GLU B N 1
ATOM 4946 C CA . GLU B 1 57 ? -0.042 23.982 3.178 1 92.71 57 GLU B CA 1
ATOM 4947 C C . GLU B 1 57 ? 0.646 22.671 3.548 1 92.71 57 GLU B C 1
ATOM 4949 O O . GLU B 1 57 ? 0.046 21.811 4.196 1 92.71 57 GLU B O 1
ATOM 4954 N N . CYS B 1 58 ? 1.861 22.518 3.095 1 93.27 58 CYS B N 1
ATOM 4955 C CA . CYS B 1 58 ? 2.754 21.511 3.657 1 93.27 58 CYS B CA 1
ATOM 4956 C C . CYS B 1 58 ? 3.393 22.008 4.948 1 93.27 58 CYS B C 1
ATOM 4958 O O . CYS B 1 58 ? 4.213 22.927 4.926 1 93.27 58 CYS B O 1
ATOM 4960 N N . PHE B 1 59 ? 3.036 21.442 6.02 1 96.12 59 PHE B N 1
ATOM 4961 C CA . PHE B 1 59 ? 3.582 21.846 7.31 1 96.12 59 PHE B CA 1
ATOM 4962 C C . PHE B 1 59 ? 4.868 21.086 7.616 1 96.12 59 PHE B C 1
ATOM 4964 O O . PHE B 1 59 ? 4.923 19.864 7.463 1 96.12 59 PHE B O 1
ATOM 4971 N N . VAL B 1 60 ? 5.901 21.798 8.077 1 97.03 60 VAL B N 1
ATOM 4972 C CA . VAL B 1 60 ? 7.199 21.186 8.341 1 97.03 60 VAL B CA 1
ATOM 4973 C C . VAL B 1 60 ? 7.437 21.106 9.847 1 97.03 60 VAL B C 1
ATOM 4975 O O . VAL B 1 60 ? 7.262 22.095 10.563 1 97.03 60 VAL B O 1
ATOM 4978 N N . LEU B 1 61 ? 7.805 19.957 10.307 1 97.53 61 LEU B N 1
ATOM 4979 C CA . LEU B 1 61 ? 8.044 19.707 11.725 1 97.53 61 LEU B CA 1
ATOM 4980 C C . LEU B 1 61 ? 9.514 19.912 12.072 1 97.53 61 LEU B C 1
ATOM 4982 O O . LEU B 1 61 ? 10.345 20.109 11.183 1 97.53 61 LEU B O 1
ATOM 4986 N N . ASP B 1 62 ? 9.845 19.864 13.356 1 97.01 62 ASP B N 1
ATOM 4987 C CA . ASP B 1 62 ? 11.205 20.079 13.839 1 97.01 62 ASP B CA 1
ATOM 4988 C C . ASP B 1 62 ? 12.175 19.08 13.212 1 97.01 62 ASP B C 1
ATOM 4990 O O . ASP B 1 62 ? 13.312 19.429 12.888 1 97.01 62 ASP B O 1
ATOM 4994 N N . ASP B 1 63 ? 11.772 17.877 12.994 1 96.25 63 ASP B N 1
ATOM 4995 C CA . ASP B 1 63 ? 12.654 16.818 12.514 1 96.25 63 ASP B CA 1
ATOM 4996 C C . ASP B 1 63 ? 12.704 16.795 10.988 1 96.25 63 ASP B C 1
ATOM 4998 O O . ASP B 1 63 ? 13.25 15.863 10.393 1 96.25 63 ASP B O 1
ATOM 5002 N N . GLY B 1 64 ? 12.025 17.761 10.405 1 95.74 64 GLY B N 1
ATOM 5003 C CA . GLY B 1 64 ? 12.079 17.873 8.956 1 95.74 64 GLY B CA 1
ATOM 5004 C C . GLY B 1 64 ? 10.935 17.16 8.26 1 95.74 64 GLY B C 1
ATOM 5005 O O . GLY B 1 64 ? 10.84 17.179 7.031 1 95.74 64 GLY B O 1
ATOM 5006 N N . GLY B 1 65 ? 10.068 16.56 9.072 1 95.42 65 GLY B N 1
ATOM 5007 C CA . GLY B 1 65 ? 8.916 15.909 8.469 1 95.42 65 GLY B CA 1
ATOM 5008 C C . GLY B 1 65 ? 7.995 16.873 7.746 1 95.42 65 GLY B C 1
ATOM 5009 O O . GLY B 1 65 ? 7.655 17.932 8.279 1 95.42 65 GLY B O 1
ATOM 5010 N N . GLU B 1 66 ? 7.682 16.595 6.491 1 95.33 66 GLU B N 1
ATOM 5011 C CA . GLU B 1 66 ? 6.681 17.33 5.723 1 95.33 66 GLU B CA 1
ATOM 5012 C C . GLU B 1 66 ? 5.304 16.686 5.851 1 95.33 66 GLU B C 1
ATOM 5014 O O . GLU B 1 66 ? 5.087 15.572 5.37 1 95.33 66 GLU B O 1
ATOM 5019 N N . THR B 1 67 ? 4.398 17.392 6.458 1 95.38 67 THR B N 1
ATOM 5020 C CA . THR B 1 67 ? 3.142 16.76 6.846 1 95.38 67 THR B CA 1
ATOM 5021 C C . THR B 1 67 ? 1.952 17.625 6.439 1 95.38 67 THR B C 1
ATOM 5023 O O . THR B 1 67 ? 2.128 18.695 5.853 1 95.38 67 THR B O 1
ATOM 5026 N N . ASP B 1 68 ? 0.799 17.124 6.785 1 91.04 68 ASP B N 1
ATOM 5027 C CA . ASP B 1 68 ? -0.479 17.797 6.579 1 91.04 68 ASP B CA 1
ATOM 5028 C C . ASP B 1 68 ? -0.6 19.031 7.471 1 91.04 68 ASP B C 1
ATOM 5030 O O . ASP B 1 68 ? -0.038 19.069 8.567 1 91.04 68 ASP B O 1
ATOM 5034 N N . LEU B 1 69 ? -1.375 20.001 7.035 1 92.34 69 LEU B N 1
ATOM 5035 C CA . LEU B 1 69 ? -1.552 21.274 7.726 1 92.34 69 LEU B CA 1
ATOM 5036 C C . LEU B 1 69 ? -2.164 21.062 9.107 1 92.34 69 LEU B C 1
ATOM 5038 O O . LEU B 1 69 ? -1.983 21.889 10.004 1 92.34 69 LEU B O 1
ATOM 5042 N N . ASP B 1 70 ? -2.822 19.933 9.341 1 93.11 70 ASP B N 1
ATOM 5043 C CA . ASP B 1 70 ? -3.511 19.698 10.606 1 93.11 70 ASP B CA 1
ATOM 5044 C C . ASP B 1 70 ? -2.515 19.542 11.754 1 93.11 70 ASP B C 1
ATOM 5046 O O . ASP B 1 70 ? -2.829 19.862 12.902 1 93.11 70 ASP B O 1
ATOM 5050 N N . LEU B 1 71 ? -1.372 19.059 11.47 1 96.39 71 LEU B N 1
ATOM 5051 C CA . LEU B 1 71 ? -0.372 18.953 12.527 1 96.39 71 LEU B CA 1
ATOM 5052 C C . LEU B 1 71 ? 0.021 20.334 13.042 1 96.39 71 LEU B C 1
ATOM 5054 O O . LEU B 1 71 ? 0.336 20.493 14.223 1 96.39 71 LEU B O 1
ATOM 5058 N N . GLY B 1 72 ? 0.031 21.325 12.133 1 95.67 72 GLY B N 1
ATOM 5059 C CA . GLY B 1 72 ? 0.234 22.695 12.578 1 95.67 72 GLY B CA 1
ATOM 5060 C C . GLY B 1 72 ? -0.84 23.177 13.535 1 95.67 72 GLY B C 1
ATOM 5061 O O . GLY B 1 72 ? -0.543 23.874 14.508 1 95.67 72 GLY B O 1
ATOM 5062 N N . ASN B 1 73 ? -2.032 22.759 13.264 1 94.2 73 ASN B N 1
ATOM 5063 C CA . ASN B 1 73 ? -3.129 23.107 14.161 1 94.2 73 ASN B CA 1
ATOM 5064 C C . ASN B 1 73 ? -2.932 22.502 15.548 1 94.2 73 ASN B C 1
ATOM 5066 O O . ASN B 1 73 ? -3.135 23.177 16.559 1 94.2 73 ASN B O 1
ATOM 5070 N N . TYR B 1 74 ? -2.546 21.291 15.539 1 96.82 74 TYR B N 1
ATOM 5071 C CA . TYR B 1 74 ? -2.332 20.622 16.818 1 96.82 74 TYR B CA 1
ATOM 5072 C C . TYR B 1 74 ? -1.252 21.328 17.629 1 96.82 74 TYR B C 1
ATOM 5074 O O . TYR B 1 74 ? -1.44 21.608 18.815 1 96.82 74 TYR B O 1
ATOM 5082 N N . GLU B 1 75 ? -0.166 21.639 16.937 1 96.77 75 GLU B N 1
ATOM 5083 C CA . GLU B 1 75 ? 0.935 22.284 17.647 1 96.77 75 GLU B CA 1
ATOM 5084 C C . GLU B 1 75 ? 0.529 23.665 18.156 1 96.77 75 GLU B C 1
ATOM 5086 O O . GLU B 1 75 ? 0.887 24.051 19.27 1 96.77 75 GLU B O 1
ATOM 5091 N N . ARG B 1 76 ? -0.225 24.391 17.36 1 95.6 76 ARG B N 1
ATOM 5092 C CA . ARG B 1 76 ? -0.617 25.753 17.709 1 95.6 76 ARG B CA 1
ATOM 5093 C C . ARG B 1 76 ? -1.55 25.762 18.915 1 95.6 76 ARG B C 1
ATOM 5095 O O . ARG B 1 76 ? -1.414 26.602 19.806 1 95.6 76 ARG B O 1
ATOM 5102 N N . TYR B 1 77 ? -2.482 24.796 18.926 1 94.88 77 TYR B N 1
ATOM 5103 C CA . TYR B 1 77 ? -3.471 24.741 19.997 1 94.88 77 TYR B CA 1
ATOM 5104 C C . TYR B 1 77 ? -2.858 24.189 21.278 1 94.88 77 TYR B C 1
ATOM 5106 O O . TYR B 1 77 ? -3.135 24.688 22.372 1 94.88 77 TYR B O 1
ATOM 5114 N N . LEU B 1 78 ? -2.003 23.178 21.126 1 95.65 78 LEU B N 1
ATOM 5115 C CA . LEU B 1 78 ? -1.589 22.395 22.285 1 95.65 78 LEU B CA 1
ATOM 5116 C C . LEU B 1 78 ? -0.242 22.876 22.813 1 95.65 78 LEU B C 1
ATOM 5118 O O . LEU B 1 78 ? 0.147 22.54 23.934 1 95.65 78 LEU B O 1
ATOM 5122 N N . GLY B 1 79 ? 0.434 23.711 22.04 1 94.86 79 GLY B N 1
ATOM 5123 C CA . GLY B 1 79 ? 1.76 24.137 22.456 1 94.86 79 GLY B CA 1
ATOM 5124 C C . GLY B 1 79 ? 2.751 22.992 22.555 1 94.86 79 GLY B C 1
ATOM 5125 O O . GLY B 1 79 ? 3.536 22.924 23.503 1 94.86 79 GLY B O 1
ATOM 5126 N N . VAL B 1 80 ? 2.649 22.039 21.603 1 96.42 80 VAL B N 1
ATOM 5127 C CA . VAL B 1 80 ? 3.512 20.863 21.61 1 96.42 80 VAL B CA 1
ATOM 5128 C C . VAL B 1 80 ? 4.352 20.831 20.335 1 96.42 80 VAL B C 1
ATOM 5130 O O . VAL B 1 80 ? 4.174 21.667 19.446 1 96.42 80 VAL B O 1
ATOM 5133 N N . THR B 1 81 ? 5.309 19.947 20.276 1 96.98 81 THR B N 1
ATOM 5134 C CA . THR B 1 81 ? 6.146 19.687 19.11 1 96.98 81 THR B CA 1
ATOM 5135 C C . THR B 1 81 ? 6.031 18.229 18.675 1 96.98 81 THR B C 1
ATOM 5137 O O . THR B 1 81 ? 6.48 17.327 19.385 1 96.98 81 THR B O 1
ATOM 5140 N N . LEU B 1 82 ? 5.525 18.034 17.545 1 97.95 82 LEU B N 1
ATOM 5141 C CA . LEU B 1 82 ? 5.272 16.684 17.055 1 97.95 82 LEU B CA 1
ATOM 5142 C C . LEU B 1 82 ? 6.376 16.236 16.103 1 97.95 82 LEU B C 1
ATOM 5144 O O . LEU B 1 82 ? 7.205 17.046 15.681 1 97.95 82 LEU B O 1
ATOM 5148 N N . THR B 1 83 ? 6.429 14.987 15.756 1 97.54 83 THR B N 1
ATOM 5149 C CA . THR B 1 83 ? 7.415 14.41 14.849 1 97.54 83 THR B CA 1
ATOM 5150 C C . THR B 1 83 ? 6.739 13.846 13.603 1 97.54 83 THR B C 1
ATOM 5152 O O . THR B 1 83 ? 5.51 13.777 13.534 1 97.54 83 THR B O 1
ATOM 5155 N N . LYS B 1 84 ? 7.588 13.429 12.673 1 96.96 84 LYS B N 1
ATOM 5156 C CA . LYS B 1 84 ? 7.083 12.905 11.408 1 96.96 84 LYS B CA 1
ATOM 5157 C C . LYS B 1 84 ? 6.224 11.664 11.63 1 96.96 84 LYS B C 1
ATOM 5159 O O . LYS B 1 84 ? 5.338 11.364 10.827 1 96.96 84 LYS B O 1
ATOM 5164 N N . ASP B 1 85 ? 6.461 10.935 12.719 1 97.52 85 ASP B N 1
ATOM 5165 C CA . ASP B 1 85 ? 5.734 9.7 12.998 1 97.52 85 ASP B CA 1
ATOM 5166 C C . ASP B 1 85 ? 4.327 9.996 13.512 1 97.52 85 ASP B C 1
ATOM 5168 O O . ASP B 1 85 ? 3.475 9.106 13.552 1 97.52 85 ASP B O 1
ATOM 5172 N N . HIS B 1 86 ? 4.04 11.21 13.869 1 98.54 86 HIS B N 1
ATOM 5173 C CA . HIS B 1 86 ? 2.712 11.585 14.34 1 98.54 86 HIS B CA 1
ATOM 5174 C C . HIS B 1 86 ? 1.738 11.74 13.176 1 98.54 86 HIS B C 1
ATOM 5176 O O . HIS B 1 86 ? 0.549 11.99 13.385 1 98.54 86 HIS B O 1
ATOM 5182 N N . ASN B 1 87 ? 2.216 11.624 11.975 1 97.89 87 ASN B N 1
ATOM 5183 C CA . ASN B 1 87 ? 1.404 11.592 10.764 1 97.89 87 ASN B CA 1
ATOM 5184 C C . ASN B 1 87 ? 1.477 10.232 10.075 1 97.89 87 ASN B C 1
ATOM 5186 O O . ASN B 1 87 ? 2.538 9.833 9.591 1 97.89 87 ASN B O 1
ATOM 5190 N N . ILE B 1 88 ? 0.369 9.582 10.09 1 97.79 88 ILE B N 1
ATOM 5191 C CA . ILE B 1 88 ? 0.305 8.276 9.442 1 97.79 88 ILE B CA 1
ATOM 5192 C C . ILE B 1 88 ? -0.474 8.387 8.134 1 97.79 88 ILE B C 1
ATOM 5194 O O . ILE B 1 88 ? -1.642 8.783 8.131 1 97.79 88 ILE B O 1
ATOM 5198 N N . THR B 1 89 ? 0.118 8.072 7.039 1 97.44 89 THR B N 1
ATOM 5199 C CA . THR B 1 89 ? -0.57 8.013 5.754 1 97.44 89 THR B CA 1
ATOM 5200 C C . THR B 1 89 ? -0.658 6.574 5.254 1 97.44 89 THR B C 1
ATOM 5202 O O . THR B 1 89 ? 0.025 5.688 5.773 1 97.44 89 THR B O 1
ATOM 5205 N N . THR B 1 90 ? -1.51 6.319 4.303 1 97.35 90 THR B N 1
ATOM 5206 C CA . THR B 1 90 ? -1.593 5.006 3.673 1 97.35 90 THR B CA 1
ATOM 5207 C C . THR B 1 90 ? -0.263 4.631 3.026 1 97.35 90 THR B C 1
ATOM 5209 O O . THR B 1 90 ? 0.222 3.511 3.197 1 97.35 90 THR B O 1
ATOM 5212 N N . GLY B 1 91 ? 0.312 5.6 2.282 1 97.07 91 GLY B N 1
ATOM 5213 C CA . GLY B 1 91 ? 1.599 5.331 1.66 1 97.07 91 GLY B CA 1
ATOM 5214 C C . GLY B 1 91 ? 2.676 4.95 2.658 1 97.07 91 GLY B C 1
ATOM 5215 O O . GLY B 1 91 ? 3.468 4.04 2.406 1 97.07 91 GLY B O 1
ATOM 5216 N N . LYS B 1 92 ? 2.693 5.634 3.741 1 96.79 92 LYS B N 1
ATOM 5217 C CA . LYS B 1 92 ? 3.714 5.428 4.764 1 96.79 92 LYS B CA 1
ATOM 5218 C C . LYS B 1 92 ? 3.562 4.061 5.425 1 96.79 92 LYS B C 1
ATOM 5220 O O . LYS B 1 92 ? 4.537 3.319 5.559 1 96.79 92 LYS B O 1
ATOM 5225 N N . ILE B 1 93 ? 2.382 3.687 5.868 1 97.88 93 ILE B N 1
ATOM 5226 C CA . ILE B 1 93 ? 2.159 2.46 6.624 1 97.88 93 ILE B CA 1
ATOM 5227 C C . ILE B 1 93 ? 2.298 1.252 5.7 1 97.88 93 ILE B C 1
ATOM 5229 O O . ILE B 1 93 ? 2.82 0.21 6.104 1 97.88 93 ILE B O 1
ATOM 5233 N N . TYR B 1 94 ? 1.785 1.309 4.479 1 97.58 94 TYR B N 1
ATOM 5234 C CA . TYR B 1 94 ? 1.95 0.208 3.537 1 97.58 94 TYR B CA 1
ATOM 5235 C C . TYR B 1 94 ? 3.419 0.004 3.188 1 97.58 94 TYR B C 1
ATOM 5237 O O . TYR B 1 94 ? 3.899 -1.131 3.131 1 97.58 94 TYR B O 1
ATOM 5245 N N . SER B 1 95 ? 4.126 1.118 2.919 1 96.99 95 SER B N 1
ATOM 5246 C CA . SER B 1 95 ? 5.556 1.006 2.649 1 96.99 95 SER B CA 1
ATOM 5247 C C . SER B 1 95 ? 6.286 0.332 3.805 1 96.99 95 SER B C 1
ATOM 5249 O O . SER B 1 95 ? 7.21 -0.454 3.589 1 96.99 95 SER B O 1
ATOM 5251 N N . HIS B 1 96 ? 5.907 0.709 4.989 1 97 96 HIS B N 1
ATOM 5252 C CA . HIS B 1 96 ? 6.503 0.137 6.192 1 97 96 HIS B CA 1
ATOM 5253 C C . HIS B 1 96 ? 6.289 -1.372 6.249 1 97 96 HIS B C 1
ATOM 5255 O O . HIS B 1 96 ? 7.233 -2.128 6.489 1 97 96 HIS B O 1
ATOM 5261 N N . VAL B 1 97 ? 5.115 -1.823 5.985 1 97.56 97 VAL B N 1
ATOM 5262 C CA . VAL B 1 97 ? 4.77 -3.238 6.069 1 97.56 97 VAL B CA 1
ATOM 5263 C C . VAL B 1 97 ? 5.426 -4 4.92 1 97.56 97 VAL B C 1
ATOM 5265 O O . VAL B 1 97 ? 5.93 -5.11 5.11 1 97.56 97 VAL B O 1
ATOM 5268 N N . ILE B 1 98 ? 5.394 -3.461 3.733 1 95.55 98 ILE B N 1
ATOM 5269 C CA . ILE B 1 98 ? 5.999 -4.09 2.564 1 95.55 98 ILE B CA 1
ATOM 5270 C C . ILE B 1 98 ? 7.502 -4.246 2.782 1 95.55 98 ILE B C 1
ATOM 5272 O O . ILE B 1 98 ? 8.079 -5.284 2.451 1 95.55 98 ILE B O 1
ATOM 5276 N N . ALA B 1 99 ? 8.132 -3.194 3.327 1 94.78 99 ALA B N 1
ATOM 5277 C CA . ALA B 1 99 ? 9.563 -3.268 3.612 1 94.78 99 ALA B CA 1
ATOM 5278 C C . ALA B 1 99 ? 9.868 -4.388 4.602 1 94.78 99 ALA B C 1
ATOM 5280 O O . ALA B 1 99 ? 10.85 -5.116 4.442 1 94.78 99 ALA B O 1
ATOM 5281 N N . LYS B 1 100 ? 9.095 -4.518 5.627 1 94.92 100 LYS B N 1
ATOM 5282 C CA . LYS B 1 100 ? 9.257 -5.583 6.612 1 94.92 100 LYS B CA 1
ATOM 5283 C C . LYS B 1 100 ? 9.092 -6.957 5.968 1 94.92 100 LYS B C 1
ATOM 5285 O O . LYS B 1 100 ? 9.806 -7.9 6.315 1 94.92 100 LYS B O 1
ATOM 5290 N N . GLU B 1 101 ? 8.11 -7.053 5.101 1 93.51 101 GLU B N 1
ATOM 5291 C CA . GLU B 1 101 ? 7.898 -8.3 4.372 1 93.51 101 GLU B CA 1
ATOM 5292 C C . GLU B 1 101 ? 9.138 -8.689 3.572 1 93.51 101 GLU B C 1
ATOM 5294 O O . GLU B 1 101 ? 9.571 -9.843 3.611 1 93.51 101 GLU B O 1
ATOM 5299 N N . ARG B 1 102 ? 9.746 -7.775 2.85 1 90.28 102 ARG B N 1
ATOM 5300 C CA . ARG B 1 102 ? 10.903 -8.02 1.996 1 90.28 102 ARG B CA 1
ATOM 5301 C C . ARG B 1 102 ? 12.123 -8.409 2.824 1 90.28 102 ARG B C 1
ATOM 5303 O O . ARG B 1 102 ? 12.999 -9.133 2.347 1 90.28 102 ARG B O 1
ATOM 5310 N N . LYS B 1 103 ? 12.076 -7.959 4.09 1 90.3 103 LYS B N 1
ATOM 5311 C CA . LYS B 1 103 ? 13.184 -8.275 4.986 1 90.3 103 LYS B CA 1
ATOM 5312 C C . LYS B 1 103 ? 12.986 -9.638 5.644 1 90.3 103 LYS B C 1
ATOM 5314 O O . LYS B 1 103 ? 13.899 -10.161 6.287 1 90.3 103 LYS B O 1
ATOM 5319 N N . GLY B 1 104 ? 11.792 -10.184 5.52 1 88.84 104 GLY B N 1
ATOM 5320 C CA . GLY B 1 104 ? 11.519 -11.501 6.073 1 88.84 104 GLY B CA 1
ATOM 5321 C C . GLY B 1 104 ? 10.991 -11.454 7.494 1 88.84 104 GLY B C 1
ATOM 5322 O O . GLY B 1 104 ? 10.997 -12.465 8.198 1 88.84 104 GLY B O 1
ATOM 5323 N N . ASP B 1 105 ? 10.485 -10.32 7.895 1 91.96 105 ASP B N 1
ATOM 5324 C CA . ASP B 1 105 ? 10.077 -10.128 9.283 1 91.96 105 ASP B CA 1
ATOM 5325 C C . ASP B 1 105 ? 8.828 -10.945 9.606 1 91.96 105 ASP B C 1
ATOM 5327 O O . ASP B 1 105 ? 8.511 -11.168 10.776 1 91.96 105 ASP B O 1
ATOM 5331 N N . TYR B 1 106 ? 8.136 -11.366 8.659 1 92.37 106 TYR B N 1
ATOM 5332 C CA . TYR B 1 106 ? 6.885 -12.07 8.916 1 92.37 106 TYR B CA 1
ATOM 5333 C C . TYR B 1 106 ? 7.079 -13.579 8.822 1 92.37 106 TYR B C 1
ATOM 5335 O O . TYR B 1 106 ? 6.105 -14.333 8.76 1 92.37 106 TYR B O 1
ATOM 5343 N N . LEU B 1 107 ? 8.24 -14.111 8.681 1 88.88 107 LEU B N 1
ATOM 5344 C CA . LEU B 1 107 ? 8.629 -15.51 8.815 1 88.88 107 LEU B CA 1
ATOM 5345 C C . LEU B 1 107 ? 7.874 -16.382 7.817 1 88.88 107 LEU B C 1
ATOM 5347 O O . LEU B 1 107 ? 7.305 -17.41 8.192 1 88.88 107 LEU B O 1
ATOM 5351 N N . GLY B 1 108 ? 7.666 -15.9 6.6 1 88.23 108 GLY B N 1
ATOM 5352 C CA . GLY B 1 108 ? 7.13 -16.703 5.513 1 88.23 108 GLY B CA 1
ATOM 5353 C C . GLY B 1 108 ? 5.614 -16.707 5.466 1 88.23 108 GLY B C 1
ATOM 5354 O O . GLY B 1 108 ? 5.015 -17.415 4.653 1 88.23 108 GLY B O 1
ATOM 5355 N N . LYS B 1 109 ? 4.994 -15.889 6.239 1 91.6 109 LYS B N 1
ATOM 5356 C CA . LYS B 1 109 ? 3.535 -15.83 6.274 1 91.6 109 LYS B CA 1
ATOM 5357 C C . LYS B 1 109 ? 2.988 -15.036 5.091 1 91.6 109 LYS B C 1
ATOM 5359 O O . LYS B 1 109 ? 3.711 -14.247 4.479 1 91.6 109 LYS B O 1
ATOM 5364 N N . THR B 1 110 ? 1.74 -15.313 4.773 1 91.98 110 THR B N 1
ATOM 5365 C CA . THR B 1 110 ? 0.988 -14.429 3.888 1 91.98 110 THR B CA 1
ATOM 5366 C C . THR B 1 110 ? 0.603 -13.142 4.61 1 91.98 110 THR B C 1
ATOM 5368 O O . THR B 1 110 ? -0.192 -13.166 5.553 1 91.98 110 THR B O 1
ATOM 5371 N N . VAL B 1 111 ? 1.26 -12.077 4.17 1 95.41 111 VAL B N 1
ATOM 5372 C CA . VAL B 1 111 ? 1.018 -10.794 4.822 1 95.41 111 VAL B CA 1
ATOM 5373 C C . VAL B 1 111 ? -0.298 -10.201 4.324 1 95.41 111 VAL B C 1
ATOM 5375 O O . VAL B 1 111 ? -0.494 -10.036 3.117 1 95.41 111 VAL B O 1
ATOM 5378 N N . GLN B 1 112 ? -1.182 -9.931 5.198 1 95.29 112 GLN B N 1
ATOM 5379 C CA . GLN B 1 112 ? -2.532 -9.488 4.864 1 95.29 112 GLN B CA 1
ATOM 5380 C C . GLN B 1 112 ? -2.842 -8.138 5.504 1 95.29 112 GLN B C 1
ATOM 5382 O O . GLN B 1 112 ? -2.08 -7.653 6.343 1 95.29 112 GLN B O 1
ATOM 5387 N N . ILE B 1 113 ? -3.886 -7.498 5.042 1 96.47 113 ILE B N 1
ATOM 5388 C CA . ILE B 1 113 ? -4.348 -6.273 5.687 1 96.47 113 ILE B CA 1
ATOM 5389 C C . ILE B 1 113 ? -4.758 -6.572 7.127 1 96.47 113 ILE B C 1
ATOM 5391 O O . ILE B 1 113 ? -4.312 -5.897 8.059 1 96.47 113 ILE B O 1
ATOM 5395 N N . VAL B 1 114 ? -5.575 -7.577 7.274 1 94.69 114 VAL B N 1
ATOM 5396 C CA . VAL B 1 114 ? -5.902 -8.085 8.602 1 94.69 114 VAL B CA 1
ATOM 5397 C C . VAL B 1 114 ? -5.244 -9.447 8.811 1 94.69 114 VAL B C 1
ATOM 5399 O O . VAL B 1 114 ? -5.5 -10.389 8.057 1 94.69 114 VAL B O 1
ATOM 5402 N N . PRO B 1 115 ? -4.318 -9.586 9.631 1 96.39 115 PRO B N 1
ATOM 5403 C CA . PRO B 1 115 ? -4.1 -8.692 10.771 1 96.39 115 PRO B CA 1
ATOM 5404 C C . PRO B 1 115 ? -2.841 -7.842 10.621 1 96.39 115 PRO B C 1
ATOM 5406 O O . PRO B 1 115 ? -2.598 -6.943 11.431 1 96.39 115 PRO B O 1
ATOM 5409 N N . HIS B 1 116 ? -2.029 -8.12 9.696 1 97.52 116 HIS B N 1
ATOM 5410 C CA . HIS B 1 116 ? -0.657 -7.624 9.706 1 97.52 116 HIS B CA 1
ATOM 5411 C C . HIS B 1 116 ? -0.62 -6.104 9.583 1 97.52 116 HIS B C 1
ATOM 5413 O O . HIS B 1 116 ? 0.034 -5.429 10.381 1 97.52 116 HIS B O 1
ATOM 5419 N N . LEU B 1 117 ? -1.323 -5.587 8.635 1 97.97 117 LEU B N 1
ATOM 5420 C CA . LEU B 1 117 ? -1.352 -4.139 8.46 1 97.97 117 LEU B CA 1
ATOM 5421 C C . LEU B 1 117 ? -2.059 -3.465 9.631 1 97.97 117 LEU B C 1
ATOM 5423 O O . LEU B 1 117 ? -1.597 -2.437 10.133 1 97.97 117 LEU B O 1
ATOM 5427 N N . THR B 1 118 ? -3.207 -3.997 10.057 1 98.25 118 THR B N 1
ATOM 5428 C CA . THR B 1 118 ? -3.945 -3.42 11.175 1 98.25 118 THR B CA 1
ATOM 5429 C C . THR B 1 118 ? -3.113 -3.465 12.453 1 98.25 118 THR B C 1
ATOM 5431 O O . THR B 1 118 ? -3.122 -2.516 13.24 1 98.25 118 THR B O 1
ATOM 5434 N N . ASN B 1 119 ? -2.365 -4.557 12.617 1 98.21 119 ASN B N 1
ATOM 5435 C CA . ASN B 1 119 ? -1.456 -4.627 13.757 1 98.21 119 ASN B CA 1
ATOM 5436 C C . ASN B 1 119 ? -0.367 -3.562 13.671 1 98.21 119 ASN B C 1
ATOM 5438 O O . ASN B 1 119 ? -0.001 -2.96 14.682 1 98.21 119 ASN B O 1
ATOM 5442 N N . ALA B 1 120 ? 0.124 -3.42 12.484 1 98.43 120 ALA B N 1
ATOM 5443 C CA . ALA B 1 120 ? 1.163 -2.412 12.292 1 98.43 120 ALA B CA 1
ATOM 5444 C C . ALA B 1 120 ? 0.648 -1.019 12.645 1 98.43 120 ALA B C 1
ATOM 5446 O O . ALA B 1 120 ? 1.373 -0.213 13.233 1 98.43 120 ALA B O 1
ATOM 5447 N N . ILE B 1 121 ? -0.564 -0.666 12.291 1 98.64 121 ILE B N 1
ATOM 5448 C CA . ILE B 1 121 ? -1.182 0.621 12.594 1 98.64 121 ILE B CA 1
ATOM 5449 C C . ILE B 1 121 ? -1.313 0.787 14.107 1 98.64 121 ILE B C 1
ATOM 5451 O O . ILE B 1 121 ? -0.936 1.824 14.658 1 98.64 121 ILE B O 1
ATOM 5455 N N . GLN B 1 122 ? -1.825 -0.226 14.769 1 98.69 122 GLN B N 1
ATOM 5456 C CA . GLN B 1 122 ? -2.006 -0.187 16.217 1 98.69 122 GLN B CA 1
ATOM 5457 C C . GLN B 1 122 ? -0.672 -0.003 16.934 1 98.69 122 GLN B C 1
ATOM 5459 O O . GLN B 1 122 ? -0.558 0.819 17.845 1 98.69 122 GLN B O 1
ATOM 5464 N N . ASP B 1 123 ? 0.316 -0.782 16.487 1 98.47 123 ASP B N 1
ATOM 5465 C CA . ASP B 1 123 ? 1.644 -0.693 17.088 1 98.47 123 ASP B CA 1
ATOM 5466 C C . ASP B 1 123 ? 2.244 0.696 16.89 1 98.47 123 ASP B C 1
ATOM 5468 O O . ASP B 1 123 ? 2.922 1.218 17.778 1 98.47 123 ASP B O 1
ATOM 5472 N N . TRP B 1 124 ? 2.008 1.209 15.71 1 98.52 124 TRP B N 1
ATOM 5473 C CA . TRP B 1 124 ? 2.485 2.554 15.407 1 98.52 124 TRP B CA 1
ATOM 5474 C C . TRP B 1 124 ? 1.864 3.578 16.351 1 98.52 124 TRP B C 1
ATOM 5476 O O . TRP B 1 124 ? 2.566 4.431 16.9 1 98.52 124 TRP B O 1
ATOM 5486 N N . ILE B 1 125 ? 0.566 3.542 16.568 1 98.65 125 ILE B N 1
ATOM 5487 C CA . ILE B 1 125 ? -0.157 4.461 17.44 1 98.65 125 ILE B CA 1
ATOM 5488 C C . ILE B 1 125 ? 0.383 4.355 18.864 1 98.65 125 ILE B C 1
ATOM 5490 O O . ILE B 1 125 ? 0.69 5.37 19.495 1 98.65 125 ILE B O 1
ATOM 5494 N N . GLU B 1 126 ? 0.564 3.176 19.34 1 98.31 126 GLU B N 1
ATOM 5495 C CA . GLU B 1 126 ? 1.022 2.955 20.708 1 98.31 126 GLU B CA 1
ATOM 5496 C C . GLU B 1 126 ? 2.431 3.503 20.914 1 98.31 126 GLU B C 1
ATOM 5498 O O . GLU B 1 126 ? 2.72 4.117 21.943 1 98.31 126 GLU B O 1
ATOM 5503 N N . ARG B 1 127 ? 3.269 3.228 19.969 1 98.19 127 ARG B N 1
ATOM 5504 C CA . ARG B 1 127 ? 4.655 3.673 20.07 1 98.19 127 ARG B CA 1
ATOM 5505 C C . ARG B 1 127 ? 4.745 5.195 20.039 1 98.19 127 ARG B C 1
ATOM 5507 O O . ARG B 1 127 ? 5.417 5.8 20.878 1 98.19 127 ARG B O 1
ATOM 5514 N N . VAL B 1 128 ? 4.057 5.844 19.107 1 98.46 128 VAL B N 1
ATOM 5515 C CA . VAL B 1 128 ? 4.181 7.277 18.862 1 98.46 128 VAL B CA 1
ATOM 5516 C C . VAL B 1 128 ? 3.5 8.055 19.986 1 98.46 128 VAL B C 1
ATOM 5518 O O . VAL B 1 128 ? 3.963 9.13 20.375 1 98.46 128 VAL B O 1
ATOM 5521 N N . ALA B 1 129 ? 2.385 7.509 20.519 1 98.34 129 ALA B N 1
ATOM 5522 C CA . ALA B 1 129 ? 1.635 8.168 21.586 1 98.34 129 ALA B CA 1
ATOM 5523 C C . ALA B 1 129 ? 2.498 8.347 22.832 1 98.34 129 ALA B C 1
ATOM 5525 O O . ALA B 1 129 ? 2.217 9.207 23.671 1 98.34 129 ALA B O 1
ATOM 5526 N N . LYS B 1 130 ? 3.578 7.624 22.937 1 97.91 130 LYS B N 1
ATOM 5527 C CA . LYS B 1 130 ? 4.406 7.627 24.139 1 97.91 130 LYS B CA 1
ATOM 5528 C C . LYS B 1 130 ? 5.57 8.604 24.002 1 97.91 130 LYS B C 1
ATOM 5530 O O . LYS B 1 130 ? 6.254 8.904 24.983 1 97.91 130 LYS B O 1
ATOM 5535 N N . ILE B 1 131 ? 5.777 9.098 22.85 1 97.49 131 ILE B N 1
ATOM 5536 C CA . ILE B 1 131 ? 6.88 10.021 22.609 1 97.49 131 ILE B CA 1
ATOM 5537 C C . ILE B 1 131 ? 6.613 11.343 23.326 1 97.49 131 ILE B C 1
ATOM 5539 O O . ILE B 1 131 ? 5.556 11.952 23.145 1 97.49 131 ILE B O 1
ATOM 5543 N N . PRO B 1 132 ? 7.526 11.811 24.158 1 97.62 132 PRO B N 1
ATOM 5544 C CA . PRO B 1 132 ? 7.362 13.125 24.783 1 97.62 132 PRO B CA 1
ATOM 5545 C C . PRO B 1 132 ? 7.278 14.258 23.763 1 97.62 132 PRO B C 1
ATOM 5547 O O . PRO B 1 132 ? 8.056 14.291 22.807 1 97.62 132 PRO B O 1
ATOM 5550 N N . VAL B 1 133 ? 6.349 15.227 23.953 1 97.01 133 VAL B N 1
ATOM 5551 C CA . VAL B 1 133 ? 6.117 16.234 22.923 1 97.01 133 VAL B CA 1
ATOM 5552 C C . VAL B 1 133 ? 6.123 17.626 23.551 1 97.01 133 VAL B C 1
ATOM 5554 O O . VAL B 1 133 ? 5.861 18.621 22.871 1 97.01 133 VAL B O 1
ATOM 5557 N N . ASP B 1 134 ? 6.338 17.74 24.832 1 93.8 134 ASP B N 1
ATOM 5558 C CA . ASP B 1 134 ? 6.38 19.041 25.493 1 93.8 134 ASP B CA 1
ATOM 5559 C C . ASP B 1 134 ? 7.642 19.186 26.34 1 93.8 134 ASP B C 1
ATOM 5561 O O . ASP B 1 134 ? 8.578 18.395 26.209 1 93.8 134 ASP B O 1
ATOM 5565 N N . ASP B 1 135 ? 7.723 20.219 27.14 1 89.67 135 ASP B N 1
ATOM 5566 C CA . ASP B 1 135 ? 8.954 20.596 27.828 1 89.67 135 ASP B CA 1
ATOM 5567 C C . ASP B 1 135 ? 9.179 19.73 29.065 1 89.67 135 ASP B C 1
ATOM 5569 O O . ASP B 1 135 ? 10.249 19.778 29.677 1 89.67 135 ASP B O 1
ATOM 5573 N N . THR B 1 136 ? 8.243 18.848 29.361 1 91.29 136 THR B N 1
ATOM 5574 C CA . THR B 1 136 ? 8.388 18.002 30.54 1 91.29 136 THR B CA 1
ATOM 5575 C C . THR B 1 136 ? 9.27 16.795 30.233 1 91.29 136 THR B C 1
ATOM 5577 O O . THR B 1 136 ? 9.818 16.172 31.145 1 91.29 136 THR B O 1
ATOM 5580 N N . GLY B 1 137 ? 9.323 16.419 28.933 1 93.61 137 GLY B N 1
ATOM 5581 C CA . GLY B 1 137 ? 10.07 15.233 28.543 1 93.61 137 GLY B CA 1
ATOM 5582 C C . GLY B 1 137 ? 9.418 13.941 28.997 1 93.61 137 GLY B C 1
ATOM 5583 O O . GLY B 1 137 ? 10.023 12.871 28.913 1 93.61 137 GLY B O 1
ATOM 5584 N N . MET B 1 138 ? 8.226 14.044 29.434 1 95.71 138 MET B N 1
ATOM 5585 C CA . MET B 1 138 ? 7.513 12.88 29.953 1 95.71 138 MET B CA 1
ATOM 5586 C C . MET B 1 138 ? 6.534 12.335 28.919 1 95.71 138 MET B C 1
ATOM 5588 O O . MET B 1 138 ? 6.142 13.048 27.993 1 95.71 138 MET B O 1
ATOM 5592 N N . GLU B 1 139 ? 6.145 11.09 29.133 1 97.06 139 GLU B N 1
ATOM 5593 C CA . GLU B 1 139 ? 5.125 10.459 28.3 1 97.06 139 GLU B CA 1
ATOM 5594 C C . GLU B 1 139 ? 3.778 11.16 28.451 1 97.06 139 GLU B C 1
ATOM 5596 O O . GLU B 1 139 ? 3.376 11.511 29.562 1 97.06 139 GLU B O 1
ATOM 5601 N N . PRO B 1 140 ? 3.088 11.424 27.363 1 98.04 140 PRO B N 1
ATOM 5602 C CA . PRO B 1 140 ? 1.758 12.03 27.448 1 98.04 140 PRO B CA 1
ATOM 5603 C C . PRO B 1 140 ? 0.748 11.138 28.166 1 98.04 140 PRO B C 1
ATOM 5605 O O . PRO B 1 140 ? 0.915 9.917 28.205 1 98.04 140 PRO B O 1
ATOM 5608 N N . ASP B 1 141 ? -0.26 11.767 28.71 1 97.95 141 ASP B N 1
ATOM 5609 C CA . ASP B 1 141 ? -1.342 11.062 29.39 1 97.95 141 ASP B CA 1
ATOM 5610 C C . ASP B 1 141 ? -2.457 10.694 28.413 1 97.95 141 ASP B C 1
ATOM 5612 O O . ASP B 1 141 ? -3.141 9.685 28.595 1 97.95 141 ASP B O 1
ATOM 5616 N N . VAL B 1 142 ? -2.682 11.569 27.462 1 98.27 142 VAL B N 1
ATOM 5617 C CA . VAL B 1 142 ? -3.783 11.415 26.517 1 98.27 142 VAL B CA 1
ATOM 5618 C C . VAL B 1 142 ? -3.273 11.616 25.092 1 98.27 142 VAL B C 1
ATOM 5620 O O . VAL B 1 142 ? -2.444 12.494 24.841 1 98.27 142 VAL B O 1
ATOM 5623 N N . CYS B 1 143 ? -3.698 10.8 24.165 1 98.72 143 CYS B N 1
ATOM 5624 C CA . CYS B 1 143 ? -3.403 10.936 22.744 1 98.72 143 CYS B CA 1
ATOM 5625 C C . CYS B 1 143 ? -4.673 11.206 21.946 1 98.72 143 CYS B C 1
ATOM 5627 O O . CYS B 1 143 ? -5.601 10.395 21.955 1 98.72 143 CYS B O 1
ATOM 5629 N N . ILE B 1 144 ? -4.739 12.337 21.299 1 98.66 144 ILE B N 1
ATOM 5630 C CA . ILE B 1 144 ? -5.841 12.663 20.4 1 98.66 144 ILE B CA 1
ATOM 5631 C C . ILE B 1 144 ? -5.526 12.155 18.994 1 98.66 144 ILE B C 1
ATOM 5633 O O . ILE B 1 144 ? -4.506 12.524 18.408 1 98.66 144 ILE B O 1
ATOM 5637 N N . ILE B 1 145 ? -6.366 11.339 18.488 1 98.52 145 ILE B N 1
ATOM 5638 C CA . ILE B 1 145 ? -6.157 10.777 17.158 1 98.52 145 ILE B CA 1
ATOM 5639 C C . ILE B 1 145 ? -7.234 11.292 16.206 1 98.52 145 ILE B C 1
ATOM 5641 O O . ILE B 1 145 ? -8.429 11.139 16.47 1 98.52 145 ILE B O 1
ATOM 5645 N N . GLU B 1 146 ? -6.839 11.913 15.175 1 97.64 146 GLU B N 1
ATOM 5646 C CA . GLU B 1 146 ? -7.789 12.303 14.137 1 97.64 146 GLU B CA 1
ATOM 5647 C C . GLU B 1 146 ? -7.71 11.364 12.936 1 97.64 146 GLU B C 1
ATOM 5649 O O . GLU B 1 146 ? -6.648 11.21 12.331 1 97.64 146 GLU B O 1
ATOM 5654 N N . LEU B 1 147 ? -8.779 10.738 12.631 1 96.53 147 LEU B N 1
ATOM 5655 C CA . LEU B 1 147 ? -8.889 9.924 11.426 1 96.53 147 LEU B CA 1
ATOM 5656 C C . LEU B 1 147 ? -9.402 10.754 10.254 1 96.53 147 LEU B C 1
ATOM 5658 O O . LEU B 1 147 ? -10.575 11.133 10.223 1 96.53 147 LEU B O 1
ATOM 5662 N N . GLY B 1 148 ? -8.506 11.009 9.336 1 92.4 148 GLY B N 1
ATOM 5663 C CA . GLY B 1 148 ? -8.892 11.76 8.153 1 92.4 148 GLY B CA 1
ATOM 5664 C C . GLY B 1 148 ? -9.796 10.978 7.218 1 92.4 148 GLY B C 1
ATOM 5665 O O . GLY B 1 148 ? -9.938 9.762 7.358 1 92.4 148 GLY B O 1
ATOM 5666 N N . GLY B 1 149 ? -10.415 11.694 6.323 1 87.89 149 GLY B N 1
ATOM 5667 C CA . GLY B 1 149 ? -11.308 11.066 5.362 1 87.89 149 GLY B CA 1
ATOM 5668 C C . GLY B 1 149 ? -12.694 10.801 5.919 1 87.89 149 GLY B C 1
ATOM 5669 O O . GLY B 1 149 ? -13.037 11.286 6.999 1 87.89 149 GLY B O 1
ATOM 5670 N N . THR B 1 150 ? -13.441 10.088 5.132 1 87.11 150 THR B N 1
ATOM 5671 C CA . THR B 1 150 ? -14.811 9.764 5.515 1 87.11 150 THR B CA 1
ATOM 5672 C C . THR B 1 150 ? -14.944 8.278 5.836 1 87.11 150 THR B C 1
ATOM 5674 O O . THR B 1 150 ? -14.539 7.427 5.042 1 87.11 150 THR B O 1
ATOM 5677 N N . VAL B 1 151 ? -15.503 8.071 6.934 1 87.41 151 VAL B N 1
ATOM 5678 C CA . VAL B 1 151 ? -15.732 6.681 7.312 1 87.41 151 VAL B CA 1
ATOM 5679 C C . VAL B 1 151 ? -16.666 6.018 6.301 1 87.41 151 VAL B C 1
ATOM 5681 O O . VAL B 1 151 ? -17.705 6.578 5.946 1 87.41 151 VAL B O 1
ATOM 5684 N N . GLY B 1 152 ? -16.288 4.868 5.781 1 84.51 152 GLY B N 1
ATOM 5685 C CA . GLY B 1 152 ?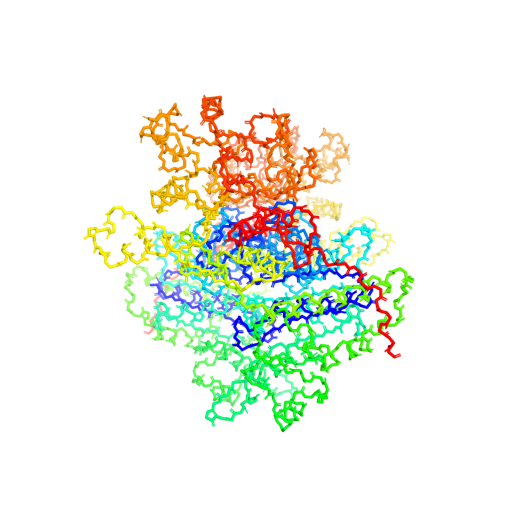 -17.057 4.184 4.754 1 84.51 152 GLY B CA 1
ATOM 5686 C C . GLY B 1 152 ? -16.329 4.092 3.426 1 84.51 152 GLY B C 1
ATOM 5687 O O . GLY B 1 152 ? -16.65 3.241 2.594 1 84.51 152 GLY B O 1
ATOM 5688 N N . ASP B 1 153 ? -15.398 4.976 3.291 1 88.64 153 ASP B N 1
ATOM 5689 C CA . ASP B 1 153 ? -14.611 4.942 2.062 1 88.64 153 ASP B CA 1
ATOM 5690 C C . ASP B 1 153 ? -13.598 3.8 2.09 1 88.64 153 ASP B C 1
ATOM 5692 O O . ASP B 1 153 ? -13.108 3.423 3.156 1 88.64 153 ASP B O 1
ATOM 5696 N N . ILE B 1 154 ? -13.19 3.36 0.917 1 91.41 154 ILE B N 1
ATOM 5697 C CA . ILE B 1 154 ? -12.238 2.265 0.769 1 91.41 154 ILE B CA 1
ATOM 5698 C C . ILE B 1 154 ? -10.9 2.656 1.393 1 91.41 154 ILE B C 1
ATOM 5700 O O . ILE B 1 154 ? -10.233 1.827 2.017 1 91.41 154 ILE B O 1
ATOM 5704 N N . GLU B 1 155 ? -10.585 3.929 1.317 1 92.29 155 GLU B N 1
ATOM 5705 C CA . GLU B 1 155 ? -9.284 4.424 1.756 1 92.29 155 GLU B CA 1
ATOM 5706 C C . GLU B 1 155 ? -9.159 4.377 3.276 1 92.29 155 GLU B C 1
ATOM 5708 O O . GLU B 1 155 ? -8.062 4.199 3.809 1 92.29 155 GLU B O 1
ATOM 5713 N N . SER B 1 156 ? -10.205 4.455 3.972 1 93.54 156 SER B N 1
ATOM 5714 C CA . SER B 1 156 ? -10.181 4.546 5.428 1 93.54 156 SER B CA 1
ATOM 5715 C C . SER B 1 156 ? -10.403 3.181 6.071 1 93.54 156 SER B C 1
ATOM 5717 O O . SER B 1 156 ? -10.207 3.018 7.277 1 93.54 156 SER B O 1
ATOM 5719 N N . ALA B 1 157 ? -10.737 2.204 5.287 1 94.72 157 ALA B N 1
ATOM 5720 C CA . ALA B 1 157 ? -11.219 0.925 5.801 1 94.72 157 ALA B CA 1
ATOM 5721 C C . ALA B 1 157 ? -10.175 0.265 6.697 1 94.72 157 ALA B C 1
ATOM 5723 O O . ALA B 1 157 ? -10.493 -0.192 7.798 1 94.72 157 ALA B O 1
ATOM 5724 N N . PRO B 1 158 ? -8.887 0.212 6.266 1 96.24 158 PRO B N 1
ATOM 5725 C CA . PRO B 1 158 ? -7.893 -0.433 7.127 1 96.24 158 PRO B CA 1
ATOM 5726 C C . PRO B 1 158 ? -7.716 0.283 8.464 1 96.24 158 PRO B C 1
ATOM 5728 O O . PRO B 1 158 ? -7.493 -0.364 9.491 1 96.24 158 PRO B O 1
ATOM 5731 N N . PHE B 1 159 ? -7.822 1.566 8.462 1 97.91 159 PHE B N 1
ATOM 5732 C CA . PHE B 1 159 ? -7.642 2.349 9.679 1 97.91 159 PHE B CA 1
ATOM 5733 C C . PHE B 1 159 ? -8.837 2.184 10.61 1 97.91 159 PHE B C 1
ATOM 5735 O O . PHE B 1 159 ? -8.672 2.089 11.828 1 97.91 159 PHE B O 1
ATOM 5742 N N . VAL B 1 160 ? -10.037 2.18 10.027 1 97.06 160 VAL B N 1
ATOM 5743 C CA . VAL B 1 160 ? -11.241 1.972 10.823 1 97.06 160 VAL B CA 1
ATOM 5744 C C . VAL B 1 160 ? -11.19 0.598 11.489 1 97.06 160 VAL B C 1
ATOM 5746 O O . VAL B 1 160 ? -11.496 0.465 12.676 1 97.06 160 VAL B O 1
ATOM 5749 N N . GLU B 1 161 ? -10.776 -0.403 10.715 1 97.22 161 GLU B N 1
ATOM 5750 C CA . GLU B 1 161 ? -10.643 -1.754 11.252 1 97.22 161 GLU B CA 1
ATOM 5751 C C . GLU B 1 161 ? -9.587 -1.81 12.352 1 97.22 161 GLU B C 1
ATOM 5753 O O . GLU B 1 161 ? -9.784 -2.467 13.376 1 97.22 161 GLU B O 1
ATOM 5758 N N . ALA B 1 162 ? -8.486 -1.14 12.14 1 98.16 162 ALA B N 1
ATOM 5759 C CA . ALA B 1 162 ? -7.421 -1.099 13.138 1 98.16 162 ALA B CA 1
ATOM 5760 C C . ALA B 1 162 ? -7.909 -0.459 14.435 1 98.16 162 ALA B C 1
ATOM 5762 O O . ALA B 1 162 ? -7.602 -0.942 15.527 1 98.16 162 ALA B O 1
ATOM 5763 N N . LEU B 1 163 ? -8.661 0.631 14.32 1 98.01 163 LEU B N 1
ATOM 5764 C CA . LEU B 1 163 ? -9.164 1.336 15.494 1 98.01 163 LEU B CA 1
ATOM 5765 C C . LEU B 1 163 ? -10.222 0.507 16.214 1 98.01 163 LEU B C 1
ATOM 5767 O O . LEU B 1 163 ? -10.326 0.555 17.442 1 98.01 163 LEU B O 1
ATOM 5771 N N . ARG B 1 164 ? -11.056 -0.176 15.377 1 96.97 164 ARG B N 1
ATOM 5772 C CA . ARG B 1 164 ? -12.029 -1.089 15.968 1 96.97 164 ARG B CA 1
ATOM 5773 C C . ARG B 1 164 ? -11.34 -2.134 16.84 1 96.97 164 ARG B C 1
ATOM 5775 O O . ARG B 1 164 ? -11.782 -2.407 17.958 1 96.97 164 ARG B O 1
ATOM 5782 N N . GLN B 1 165 ? -10.219 -2.693 16.376 1 97.7 165 GLN B N 1
ATOM 5783 C CA . GLN B 1 165 ? -9.449 -3.679 17.128 1 97.7 165 GLN B CA 1
ATOM 5784 C C . GLN B 1 165 ? -8.74 -3.033 18.316 1 97.7 165 GLN B C 1
ATOM 5786 O O . GLN B 1 165 ? -8.669 -3.621 19.397 1 97.7 165 GLN B O 1
ATOM 5791 N N . PHE B 1 166 ? -8.27 -1.848 18.103 1 97.98 166 PHE B N 1
ATOM 5792 C CA . PHE B 1 166 ? -7.454 -1.129 19.073 1 97.98 166 PHE B CA 1
ATOM 5793 C C . PHE B 1 166 ? -8.25 -0.837 20.339 1 97.98 166 PHE B C 1
ATOM 5795 O O . PHE B 1 166 ? -7.714 -0.909 21.447 1 97.98 166 PHE B O 1
ATOM 5802 N N . GLN B 1 167 ? -9.491 -0.491 20.199 1 96.6 167 GLN B N 1
ATOM 5803 C CA . GLN B 1 167 ? -10.315 -0.173 21.36 1 96.6 167 GLN B CA 1
ATOM 5804 C C . GLN B 1 167 ? -10.393 -1.356 22.321 1 96.6 167 GLN B C 1
ATOM 5806 O O . GLN B 1 167 ? -10.422 -1.172 23.539 1 96.6 167 GLN B O 1
ATOM 5811 N N . PHE B 1 168 ? -10.337 -2.546 21.828 1 95.64 168 PHE B N 1
ATOM 5812 C CA . PHE B 1 168 ? -10.375 -3.732 22.675 1 95.64 168 PHE B CA 1
ATOM 5813 C C . PHE B 1 168 ? -9.001 -4.017 23.27 1 95.64 168 PHE B C 1
ATOM 5815 O O . PHE B 1 168 ? -8.895 -4.475 24.41 1 95.64 168 PHE B O 1
ATOM 5822 N N . LYS B 1 169 ? -8.047 -3.75 22.489 1 96.62 169 LYS B N 1
ATOM 5823 C CA . LYS B 1 169 ? -6.677 -3.988 22.935 1 96.62 169 LYS B CA 1
ATOM 5824 C C . LYS B 1 169 ? -6.333 -3.117 24.14 1 96.62 169 LYS B C 1
ATOM 5826 O O . LYS B 1 169 ? -5.743 -3.596 25.111 1 96.62 169 LYS B O 1
ATOM 5831 N N . VAL B 1 170 ? -6.767 -1.837 24.089 1 96.85 170 VAL B N 1
ATOM 5832 C CA . VAL B 1 170 ? -6.372 -0.906 25.14 1 96.85 170 VAL B CA 1
ATOM 5833 C C . VAL B 1 170 ? -7.442 -0.873 26.23 1 96.85 170 VAL B C 1
ATOM 5835 O O . VAL B 1 170 ? -7.194 -0.389 27.337 1 96.85 170 VAL B O 1
ATOM 5838 N N . GLY B 1 171 ? -8.687 -1.36 25.899 1 95.64 171 GLY B N 1
ATOM 5839 C CA . GLY B 1 171 ? -9.785 -1.345 26.852 1 95.64 171 GLY B CA 1
ATOM 5840 C C . GLY B 1 171 ? -10.73 -0.175 26.656 1 95.64 171 GLY B C 1
ATOM 5841 O O . GLY B 1 171 ? -10.296 0.931 26.326 1 95.64 171 GLY B O 1
ATOM 5842 N N . GLN B 1 172 ? -11.921 -0.363 26.915 1 90.95 172 GLN B N 1
ATOM 5843 C CA . GLN B 1 172 ? -12.98 0.614 26.681 1 90.95 172 GLN B CA 1
ATOM 5844 C C . GLN B 1 172 ? -12.79 1.85 27.555 1 90.95 172 GLN B C 1
ATOM 5846 O O . GLN B 1 172 ? -13.144 2.961 27.154 1 90.95 172 GLN B O 1
ATOM 5851 N N . GLU B 1 173 ? -12.218 1.677 28.693 1 95.02 173 GLU B N 1
ATOM 5852 C CA . GLU B 1 173 ? -12.024 2.778 29.632 1 95.02 173 GLU B CA 1
ATOM 5853 C C . GLU B 1 173 ? -10.882 3.687 29.188 1 95.02 173 GLU B C 1
ATOM 5855 O O . GLU B 1 173 ? -10.714 4.786 29.721 1 95.02 173 GLU B O 1
ATOM 5860 N N . ASN B 1 174 ? -10.156 3.23 28.17 1 97.8 174 ASN B N 1
ATOM 5861 C CA . ASN B 1 174 ? -8.995 3.987 27.714 1 97.8 174 ASN B CA 1
ATOM 5862 C C . ASN B 1 174 ? -9.192 4.513 26.295 1 97.8 174 ASN B C 1
ATOM 5864 O O . ASN B 1 174 ? -8.26 5.051 25.694 1 97.8 174 ASN B O 1
ATOM 5868 N N . PHE B 1 175 ? -10.389 4.302 25.804 1 97.98 175 PHE B N 1
ATOM 5869 C CA . PHE B 1 175 ? -10.679 4.667 24.422 1 97.98 175 PHE B CA 1
ATOM 5870 C C . PHE B 1 175 ? -12.026 5.374 24.32 1 97.98 175 PHE B C 1
ATOM 5872 O O . PHE B 1 175 ? -13.043 4.853 24.782 1 97.98 175 PHE B O 1
ATOM 5879 N N . ALA B 1 176 ? -12.012 6.58 23.725 1 98.23 176 ALA B N 1
ATOM 5880 C CA . ALA B 1 176 ? -13.247 7.309 23.449 1 98.23 176 ALA B CA 1
ATOM 5881 C C . ALA B 1 176 ? -13.296 7.776 21.997 1 98.23 176 ALA B C 1
ATOM 5883 O O . ALA B 1 176 ? -12.278 8.189 21.437 1 98.23 176 ALA B O 1
ATOM 5884 N N . LEU B 1 177 ? -14.487 7.726 21.409 1 97.86 177 LEU B N 1
ATOM 5885 C CA . LEU B 1 177 ? -14.661 8.108 20.012 1 97.86 177 LEU B CA 1
ATOM 5886 C C . LEU B 1 177 ? -15.632 9.278 19.886 1 97.86 177 LEU B C 1
ATOM 5888 O O . LEU B 1 177 ? -16.746 9.224 20.411 1 97.86 177 LEU B O 1
ATOM 5892 N N . ILE B 1 178 ? -15.168 10.341 19.255 1 97.61 178 ILE B N 1
ATOM 5893 C CA . ILE B 1 178 ? -16.014 11.473 18.892 1 97.61 178 ILE B CA 1
ATOM 5894 C C . ILE B 1 178 ? -16.231 11.492 17.381 1 97.61 178 ILE B C 1
ATOM 5896 O O . ILE B 1 178 ? -15.269 11.512 16.61 1 97.61 178 ILE B O 1
ATOM 5900 N N . HIS B 1 179 ? -17.455 11.492 16.993 1 96.88 179 HIS B N 1
ATOM 5901 C CA . HIS B 1 179 ? -17.762 11.52 15.567 1 96.88 179 HIS B CA 1
ATOM 5902 C C . HIS B 1 179 ? -18.366 12.859 15.16 1 96.88 179 HIS B C 1
ATOM 5904 O O . HIS B 1 179 ? -19.369 13.293 15.732 1 96.88 179 HIS B O 1
ATOM 5910 N N . VAL B 1 180 ? -17.732 13.479 14.188 1 96.75 180 VAL B N 1
ATOM 5911 C CA . VAL B 1 180 ? -18.198 14.769 13.692 1 96.75 180 VAL B CA 1
ATOM 5912 C C . VAL B 1 180 ? -19.164 14.558 12.528 1 96.75 180 VAL B C 1
ATOM 5914 O O . VAL B 1 180 ? -18.859 13.824 11.585 1 96.75 180 VAL B O 1
ATOM 5917 N N . SER B 1 181 ? -20.324 15.183 12.58 1 94.67 181 SER B N 1
ATOM 5918 C CA . SER B 1 181 ? -21.33 15.068 11.53 1 94.67 181 SER B CA 1
ATOM 5919 C C . SER B 1 181 ? -21.958 16.422 11.216 1 94.67 181 SER B C 1
ATOM 5921 O O . SER B 1 181 ? -21.888 17.348 12.027 1 94.67 181 SER B O 1
ATOM 5923 N N . LEU B 1 182 ? -22.517 16.5 10.067 1 93.86 182 LEU B N 1
ATOM 5924 C CA . LEU B 1 182 ? -23.14 17.741 9.619 1 93.86 182 LEU B CA 1
ATOM 5925 C C . LEU B 1 182 ? -24.648 17.705 9.842 1 93.86 182 LEU B C 1
ATOM 5927 O O . LEU B 1 182 ? -25.305 16.715 9.511 1 93.86 182 LEU B O 1
ATOM 5931 N N . VAL B 1 183 ? -25.166 18.763 10.399 1 95.22 183 VAL B N 1
ATOM 5932 C CA . VAL B 1 183 ? -26.603 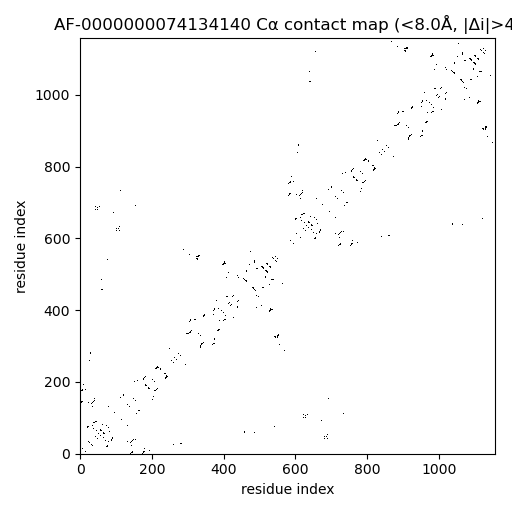18.99 10.502 1 95.22 183 VAL B CA 1
ATOM 5933 C C . VAL B 1 183 ? -26.994 20.211 9.673 1 95.22 183 VAL B C 1
ATOM 5935 O O . VAL B 1 183 ? -27.014 21.334 10.182 1 95.22 183 VAL B O 1
ATOM 5938 N N . PRO B 1 184 ? -27.363 19.98 8.462 1 94.31 184 PRO B N 1
ATOM 5939 C CA . PRO B 1 184 ? -27.715 21.116 7.607 1 94.31 184 PRO B CA 1
ATOM 5940 C C . PRO B 1 184 ? -29.059 21.739 7.977 1 94.31 184 PRO B C 1
ATOM 5942 O O . PRO B 1 184 ? -29.937 21.053 8.507 1 94.31 184 PRO B O 1
ATOM 5945 N N . VAL B 1 185 ? -29.148 23.018 7.759 1 94.61 185 VAL B N 1
ATOM 5946 C CA . VAL B 1 185 ? -30.406 23.738 7.927 1 94.61 185 VAL B CA 1
ATOM 5947 C C . VAL B 1 185 ? -31.037 24.002 6.561 1 94.61 185 VAL B C 1
ATOM 5949 O O . VAL B 1 185 ? -30.482 24.746 5.748 1 94.61 185 VAL B O 1
ATOM 5952 N N . ILE B 1 186 ? -32.108 23.33 6.31 1 94.02 186 ILE B N 1
ATOM 5953 C CA . ILE B 1 186 ? -32.827 23.488 5.051 1 94.02 186 ILE B CA 1
ATOM 5954 C C . ILE B 1 186 ? -34.205 24.089 5.316 1 94.02 186 ILE B C 1
ATOM 5956 O O . ILE B 1 186 ? -35.02 23.5 6.029 1 94.02 186 ILE B O 1
ATOM 5960 N N . HIS B 1 187 ? -34.563 25.25 4.727 1 92.73 187 HIS B N 1
ATOM 5961 C CA . HIS B 1 187 ? -35.82 25.964 4.917 1 92.73 187 HIS B CA 1
ATOM 5962 C C . HIS B 1 187 ? -36.117 26.172 6.398 1 92.73 187 HIS B C 1
ATOM 5964 O O . HIS B 1 187 ? -37.233 25.913 6.855 1 92.73 187 HIS B O 1
ATOM 5970 N N . GLY B 1 188 ? -35.078 26.378 7.141 1 90.22 188 GLY B N 1
ATOM 5971 C CA . GLY B 1 188 ? -35.225 26.705 8.55 1 90.22 188 GLY B CA 1
ATOM 5972 C C . GLY B 1 188 ? -35.316 25.48 9.441 1 90.22 188 GLY B C 1
ATOM 5973 O O . GLY B 1 188 ? -35.378 25.601 10.666 1 90.22 188 GLY B O 1
ATOM 5974 N N . GLU B 1 189 ? -35.291 24.377 8.81 1 93.84 189 GLU B N 1
ATOM 5975 C CA . GLU B 1 189 ? -35.388 23.146 9.589 1 93.84 189 GLU B CA 1
ATOM 5976 C C . GLU B 1 189 ? -34.04 22.437 9.67 1 93.84 189 GLU B C 1
ATOM 5978 O O . GLU B 1 189 ? -33.346 22.294 8.661 1 93.84 189 GLU B O 1
ATOM 5983 N N . GLN B 1 190 ? -33.653 21.963 10.846 1 95.95 190 GLN B N 1
ATOM 5984 C CA . GLN B 1 190 ? -32.437 21.19 11.074 1 95.95 190 GLN B CA 1
ATOM 5985 C C . GLN B 1 190 ? -32.646 19.72 10.721 1 95.95 190 GLN B C 1
ATOM 5987 O O . GLN B 1 190 ? -33.502 19.051 11.304 1 95.95 190 GLN B O 1
ATOM 5992 N N . LYS B 1 191 ? -31.91 19.202 9.776 1 94.86 191 LYS B N 1
ATOM 5993 C CA . LYS B 1 191 ? -32.085 17.838 9.285 1 94.86 191 LYS B CA 1
ATOM 5994 C C . LYS B 1 191 ? -31.113 16.879 9.966 1 94.86 191 LYS B C 1
ATOM 5996 O O . LYS B 1 191 ? -29.896 17.063 9.891 1 94.86 191 LYS B O 1
ATOM 6001 N N . THR B 1 192 ? -31.615 15.792 10.528 1 95.21 192 THR B N 1
ATOM 6002 C CA . THR B 1 192 ? -30.795 14.894 11.334 1 95.21 192 THR B CA 1
ATOM 6003 C C . THR B 1 192 ? -30.416 13.648 10.539 1 95.21 192 THR B C 1
ATOM 6005 O O . THR B 1 192 ? -29.53 12.893 10.944 1 95.21 192 THR B O 1
ATOM 6008 N N . LYS B 1 193 ? -30.968 13.345 9.364 1 93.82 193 LYS B N 1
ATOM 6009 C CA . LYS B 1 193 ? -30.845 12.098 8.614 1 93.82 193 LYS B CA 1
ATOM 6010 C C . LYS B 1 193 ? -29.397 11.842 8.207 1 93.82 193 LYS B C 1
ATOM 6012 O O . LYS B 1 193 ? -28.925 10.705 8.257 1 93.82 193 LYS B O 1
ATOM 6017 N N . PRO B 1 194 ? -28.685 12.888 7.762 1 92.9 194 PRO B N 1
ATOM 6018 C CA . PRO B 1 194 ? -27.283 12.636 7.422 1 92.9 194 PRO B CA 1
ATOM 6019 C C . PRO B 1 194 ? -26.477 12.101 8.604 1 92.9 194 PRO B C 1
ATOM 6021 O O . PRO B 1 194 ? -25.66 11.192 8.437 1 92.9 194 PRO B O 1
ATOM 6024 N N . THR B 1 195 ? -26.724 12.641 9.752 1 94.39 195 THR B N 1
ATOM 6025 C CA . THR B 1 195 ? -26.041 12.196 10.961 1 94.39 195 THR B CA 1
ATOM 6026 C C . THR B 1 195 ? -26.446 10.768 11.316 1 94.39 195 THR B C 1
ATOM 6028 O O . THR B 1 195 ? -25.597 9.944 11.662 1 94.39 195 THR B O 1
ATOM 6031 N N . GLN B 1 196 ? -27.674 10.467 11.189 1 94.94 196 GLN B N 1
ATOM 6032 C CA . GLN B 1 196 ? -28.172 9.126 11.475 1 94.94 196 GLN B CA 1
ATOM 6033 C C . GLN B 1 196 ? -27.536 8.094 10.548 1 94.94 196 GLN B C 1
ATOM 6035 O O . GLN B 1 196 ? -27.132 7.018 10.993 1 94.94 196 GLN B O 1
ATOM 6040 N N . ALA B 1 197 ? -27.452 8.469 9.35 1 93.08 197 ALA B N 1
ATOM 6041 C CA . ALA B 1 197 ? -26.863 7.573 8.359 1 93.08 197 ALA B CA 1
ATOM 6042 C C . ALA B 1 197 ? -25.375 7.36 8.627 1 93.08 197 ALA B C 1
ATOM 6044 O O . ALA B 1 197 ? -24.866 6.246 8.487 1 93.08 197 ALA B O 1
ATOM 6045 N N . ALA B 1 198 ? -24.708 8.404 8.918 1 92.86 198 ALA B N 1
ATOM 6046 C CA . ALA B 1 198 ? -23.276 8.329 9.195 1 92.86 198 ALA B CA 1
ATOM 6047 C C . ALA B 1 198 ? -22.995 7.427 10.394 1 92.86 198 ALA B C 1
ATOM 6049 O O . ALA B 1 198 ? -22.069 6.614 10.364 1 92.86 198 ALA B O 1
ATOM 6050 N N . ILE B 1 199 ? -23.807 7.541 11.408 1 94.97 199 ILE B N 1
ATOM 6051 C CA . ILE B 1 199 ? -23.604 6.771 12.63 1 94.97 199 ILE B CA 1
ATOM 6052 C C . ILE B 1 199 ? -23.949 5.305 12.379 1 94.97 199 ILE B C 1
ATOM 6054 O O . ILE B 1 199 ? -23.29 4.406 12.907 1 94.97 199 ILE B O 1
ATOM 6058 N N . LYS B 1 200 ? -24.971 5.077 11.609 1 93.21 200 LYS B N 1
ATOM 6059 C CA . LYS B 1 200 ? -25.303 3.706 11.233 1 93.21 200 LYS B CA 1
ATOM 6060 C C . LYS B 1 200 ? -24.14 3.038 10.505 1 93.21 200 LYS B C 1
ATOM 6062 O O . LYS B 1 200 ? -23.821 1.877 10.767 1 93.21 200 LYS B O 1
ATOM 6067 N N . GLY B 1 201 ? -23.555 3.73 9.617 1 91.03 201 GLY B N 1
ATOM 6068 C CA . GLY B 1 201 ? -22.379 3.233 8.921 1 91.03 201 GLY B CA 1
ATOM 6069 C C . GLY B 1 201 ? -21.217 2.936 9.849 1 91.03 201 GLY B C 1
ATOM 6070 O O . GLY B 1 201 ? -20.562 1.899 9.72 1 91.03 201 GLY B O 1
ATOM 6071 N N . LEU B 1 202 ? -21.015 3.816 10.72 1 93.75 202 LEU B N 1
ATOM 6072 C CA . LEU B 1 202 ? -19.928 3.665 11.681 1 93.75 202 LEU B CA 1
ATOM 6073 C C . LEU B 1 202 ? -20.154 2.447 12.57 1 93.75 202 LEU B C 1
ATOM 6075 O O . LEU B 1 202 ? -19.231 1.664 12.805 1 93.75 202 LEU B O 1
ATOM 6079 N N . ARG B 1 203 ? -21.321 2.223 13.035 1 93.59 203 ARG B N 1
ATOM 6080 C CA . ARG B 1 203 ? -21.677 1.101 13.897 1 93.59 203 ARG B CA 1
ATOM 6081 C C . ARG B 1 203 ? -21.526 -0.225 13.16 1 93.59 203 ARG B C 1
ATOM 6083 O O . ARG B 1 203 ? -21.113 -1.226 13.75 1 93.59 203 ARG B O 1
ATOM 6090 N N . SER B 1 204 ? -21.834 -0.139 11.924 1 91.48 204 SER B N 1
ATOM 6091 C CA . SER B 1 204 ? -21.707 -1.347 11.115 1 91.48 204 SER B CA 1
ATOM 6092 C C . SER B 1 204 ? -20.251 -1.786 11 1 91.48 204 SER B C 1
ATOM 6094 O O . SER B 1 204 ? -19.969 -2.953 10.723 1 91.48 204 SER B O 1
ATOM 6096 N N . LEU B 1 205 ? -19.378 -0.922 11.217 1 91.99 205 LEU B N 1
ATOM 6097 C CA . LEU B 1 205 ? -17.952 -1.221 11.141 1 91.99 205 LEU B CA 1
ATOM 6098 C C . LEU B 1 205 ? -17.389 -1.541 12.521 1 91.99 205 LEU B C 1
ATOM 6100 O O . LEU B 1 205 ? -16.18 -1.728 12.675 1 91.99 205 LEU B O 1
ATOM 6104 N N . GLY B 1 206 ? -18.262 -1.485 13.541 1 91.41 206 GLY B N 1
ATOM 6105 C CA . GLY B 1 206 ? -17.874 -1.933 14.869 1 91.41 206 GLY B CA 1
ATOM 6106 C C . GLY B 1 206 ? -17.419 -0.801 15.771 1 91.41 206 GLY B C 1
ATOM 6107 O O . GLY B 1 206 ? -16.827 -1.04 16.826 1 91.41 206 GLY B O 1
ATOM 6108 N N . LEU B 1 207 ? -17.672 0.457 15.321 1 94.61 207 LEU B N 1
ATOM 6109 C CA . LEU B 1 207 ? -17.316 1.618 16.13 1 94.61 207 LEU B CA 1
ATOM 6110 C C . LEU B 1 207 ? -18.563 2.384 16.559 1 94.61 207 LEU B C 1
ATOM 6112 O O . LEU B 1 207 ? -19.414 2.709 15.727 1 94.61 207 LEU B O 1
ATOM 6116 N N . ILE B 1 208 ? -18.656 2.583 17.815 1 94.71 208 ILE B N 1
ATOM 6117 C CA . ILE B 1 208 ? -19.768 3.336 18.385 1 94.71 208 ILE B CA 1
ATOM 6118 C C . ILE B 1 208 ? -19.252 4.638 18.992 1 94.71 208 ILE B C 1
ATOM 6120 O O . ILE B 1 208 ? -18.399 4.62 19.882 1 94.71 208 ILE B O 1
ATOM 6124 N N . PRO B 1 209 ? -19.778 5.701 18.573 1 96.16 209 PRO B N 1
ATOM 6125 C CA . PRO B 1 209 ? -19.276 6.963 19.12 1 96.16 209 PRO B CA 1
ATOM 6126 C C . PRO B 1 209 ? -19.718 7.198 20.563 1 96.16 209 PRO B C 1
ATOM 6128 O O . PRO B 1 209 ? -20.845 6.855 20.931 1 96.16 209 PRO B O 1
ATOM 6131 N N . ASP B 1 210 ? -18.857 7.722 21.337 1 96.93 210 ASP B N 1
ATOM 6132 C CA . ASP B 1 210 ? -19.173 8.168 22.69 1 96.93 210 ASP B CA 1
ATOM 6133 C C . ASP B 1 210 ? -19.834 9.545 22.674 1 96.93 210 ASP B C 1
ATOM 6135 O O . ASP B 1 210 ? -20.636 9.865 23.554 1 96.93 210 ASP B O 1
ATOM 6139 N N . MET B 1 211 ? -19.421 10.32 21.701 1 97.2 211 MET B N 1
ATOM 6140 C CA . MET B 1 211 ? -19.983 11.655 21.513 1 97.2 211 MET B CA 1
ATOM 6141 C C . MET B 1 211 ? -20.172 11.962 20.031 1 97.2 211 MET B C 1
ATOM 6143 O O . MET B 1 211 ? -19.425 11.461 19.189 1 97.2 211 MET B O 1
ATOM 6147 N N . ILE B 1 212 ? -21.177 12.753 19.766 1 97.09 212 ILE B N 1
ATOM 6148 C CA . ILE B 1 212 ? -21.45 13.21 18.408 1 97.09 212 ILE B CA 1
ATOM 6149 C C . ILE B 1 212 ? -21.351 14.733 18.347 1 97.09 212 ILE B C 1
ATOM 6151 O O . ILE B 1 212 ? -22.11 15.438 19.017 1 97.09 212 ILE B O 1
ATOM 6155 N N . ALA B 1 213 ? -20.365 15.177 17.643 1 96.93 213 ALA B N 1
ATOM 6156 C CA . ALA B 1 213 ? -20.215 16.614 17.43 1 96.93 213 ALA B CA 1
ATOM 6157 C C . ALA B 1 213 ? -20.945 17.06 16.166 1 96.93 213 ALA B C 1
ATOM 6159 O O . ALA B 1 213 ? -20.532 16.725 15.053 1 96.93 213 ALA B O 1
ATOM 6160 N N . CYS B 1 214 ? -21.979 17.839 16.334 1 96.28 214 CYS B N 1
ATOM 6161 C CA . CYS B 1 214 ? -22.831 18.239 15.219 1 96.28 214 CYS B CA 1
ATOM 6162 C C . CYS B 1 214 ? -22.456 19.628 14.717 1 96.28 214 CYS B C 1
ATOM 6164 O O . CYS B 1 214 ? -22.715 20.627 15.391 1 96.28 214 CYS B O 1
ATOM 6166 N N . ARG B 1 215 ? -21.912 19.643 13.593 1 95.73 215 ARG B N 1
ATOM 6167 C CA . ARG B 1 215 ? -21.622 20.913 12.934 1 95.73 215 ARG B CA 1
ATOM 6168 C C . ARG B 1 215 ? -22.889 21.53 12.352 1 95.73 215 ARG B C 1
ATOM 6170 O O . ARG B 1 215 ? -23.61 20.88 11.592 1 95.73 215 ARG B O 1
ATOM 6177 N N . CYS B 1 216 ? -23.142 22.785 12.699 1 94.15 216 CYS B N 1
ATOM 6178 C CA . CYS B 1 216 ? -24.338 23.482 12.238 1 94.15 216 CYS B CA 1
ATOM 6179 C C . CYS B 1 216 ? -24.092 24.983 12.142 1 94.15 216 CYS B C 1
ATOM 6181 O O . CYS B 1 216 ? -23.278 25.531 12.887 1 94.15 216 CYS B O 1
ATOM 6183 N N . SER B 1 217 ? -24.767 25.626 11.265 1 92.56 217 SER B N 1
ATOM 6184 C CA . SER B 1 217 ? -24.641 27.074 11.135 1 92.56 217 SER B CA 1
ATOM 6185 C C . SER B 1 217 ? -25.236 27.792 12.341 1 92.56 217 SER B C 1
ATOM 6187 O O . SER B 1 217 ? -24.803 28.891 12.692 1 92.56 217 SER B O 1
ATOM 6189 N N . GLU B 1 218 ? -26.194 27.118 13.005 1 93.66 218 GLU B N 1
ATOM 6190 C CA . GLU B 1 218 ? -26.879 27.693 14.159 1 93.66 218 GLU B CA 1
ATOM 6191 C C . GLU B 1 218 ? -26.87 26.73 15.343 1 93.66 218 GLU B C 1
ATOM 6193 O O . GLU B 1 218 ? -26.436 25.584 15.214 1 93.66 218 GLU B O 1
ATOM 6198 N N . THR B 1 219 ? -27.276 27.259 16.477 1 95.16 219 THR B N 1
ATOM 6199 C CA . THR B 1 219 ? -27.4 26.415 17.66 1 95.16 219 THR B CA 1
ATOM 6200 C C . THR B 1 219 ? -28.45 25.33 17.442 1 95.16 219 THR B C 1
ATOM 6202 O O . THR B 1 219 ? -29.514 25.593 16.878 1 95.16 219 THR B O 1
ATOM 6205 N N . LEU B 1 220 ? -28.217 24.198 17.905 1 96.05 220 LEU B N 1
ATOM 6206 C CA . LEU B 1 220 ? -29.166 23.1 17.764 1 96.05 220 LEU B CA 1
ATOM 6207 C C . LEU B 1 220 ? -30.34 23.268 18.723 1 96.05 220 LEU B C 1
ATOM 6209 O O . LEU B 1 220 ? -30.153 23.665 19.876 1 96.05 220 LEU B O 1
ATOM 6213 N N . ASP B 1 221 ? -31.501 22.971 18.234 1 95.37 221 ASP B N 1
ATOM 6214 C CA . ASP B 1 221 ? -32.682 22.967 19.092 1 95.37 221 ASP B CA 1
ATOM 6215 C C . ASP B 1 221 ? -32.756 21.685 19.918 1 95.37 221 ASP B C 1
ATOM 6217 O O . ASP B 1 221 ? -32.22 20.65 19.517 1 95.37 221 ASP B O 1
ATOM 6221 N N . LYS B 1 222 ? -33.437 21.734 21.003 1 95.13 222 LYS B N 1
ATOM 6222 C CA . LYS B 1 222 ? -33.548 20.593 21.907 1 95.13 222 LYS B CA 1
ATOM 6223 C C . LYS B 1 222 ? -34.171 19.391 21.201 1 95.13 222 LYS B C 1
ATOM 6225 O O . LYS B 1 222 ? -33.684 18.266 21.333 1 95.13 222 LYS B O 1
ATOM 6230 N N . PRO B 1 223 ? -35.185 19.59 20.37 1 95.71 223 PRO B N 1
ATOM 6231 C CA . PRO B 1 223 ? -35.757 18.441 19.664 1 95.71 223 PRO B CA 1
ATOM 6232 C C . PRO B 1 223 ? -34.753 17.757 18.739 1 95.71 223 PRO B C 1
ATOM 6234 O O . PRO B 1 223 ? -34.781 16.532 18.59 1 95.71 223 PRO B O 1
ATOM 6237 N N . THR B 1 224 ? -34.011 18.571 18.064 1 96.85 224 THR B N 1
ATOM 6238 C CA . THR B 1 224 ? -32.99 18.028 17.174 1 96.85 224 THR B CA 1
ATOM 6239 C C . THR B 1 224 ? -31.982 17.19 17.955 1 96.85 224 THR B C 1
ATOM 6241 O O . THR B 1 224 ? -31.623 16.089 17.533 1 96.85 224 THR B O 1
ATOM 6244 N N . ILE B 1 225 ? -31.527 17.653 19.067 1 97.23 225 ILE B N 1
ATOM 6245 C CA . ILE B 1 225 ? -30.581 16.949 19.926 1 97.23 225 ILE B CA 1
ATOM 6246 C C . ILE B 1 225 ? -31.19 15.628 20.389 1 97.23 225 ILE B C 1
ATOM 6248 O O . ILE B 1 225 ? -30.535 14.584 20.341 1 97.23 225 ILE B O 1
ATOM 6252 N N . ASP B 1 226 ? -32.423 15.643 20.811 1 96.84 226 ASP B N 1
ATOM 6253 C CA . ASP B 1 226 ? -33.103 14.453 21.313 1 96.84 226 ASP B CA 1
ATOM 6254 C C . ASP B 1 226 ? -33.262 13.407 20.212 1 96.84 226 ASP B C 1
ATOM 6256 O O . ASP B 1 226 ? -33.125 12.208 20.464 1 96.84 226 ASP B O 1
ATOM 6260 N N . LYS B 1 227 ? -33.611 13.888 19.089 1 96.87 227 LYS B N 1
ATOM 6261 C CA . LYS B 1 227 ? -33.781 12.988 17.952 1 96.87 227 LYS B CA 1
ATOM 6262 C C . LYS B 1 227 ? -32.469 12.291 17.602 1 96.87 227 LYS B C 1
ATOM 6264 O O . LYS B 1 227 ? -32.445 11.081 17.369 1 96.87 227 LYS B O 1
ATOM 6269 N N . ILE B 1 228 ? -31.399 13.05 17.522 1 96.94 228 ILE B N 1
ATOM 6270 C CA . ILE B 1 228 ? -30.086 12.486 17.227 1 96.94 228 ILE B CA 1
ATOM 6271 C C . ILE B 1 228 ? -29.696 11.49 18.317 1 96.94 228 ILE B C 1
ATOM 6273 O O . ILE B 1 228 ? -29.225 10.389 18.021 1 96.94 228 ILE B O 1
ATOM 6277 N N . ALA B 1 229 ? -29.913 11.894 19.536 1 96.7 229 ALA B N 1
ATOM 6278 C CA . ALA B 1 229 ? -29.579 11.035 20.669 1 96.7 229 ALA B CA 1
ATOM 6279 C C . ALA B 1 229 ? -30.315 9.701 20.581 1 96.7 229 ALA B C 1
ATOM 6281 O O . ALA B 1 229 ? -29.718 8.641 20.781 1 96.7 229 ALA B O 1
ATOM 6282 N N . MET B 1 230 ? -31.488 9.729 20.252 1 95.71 230 MET B N 1
ATOM 6283 C CA . MET B 1 230 ? -32.333 8.54 20.191 1 95.71 230 MET B CA 1
ATOM 6284 C C . MET B 1 230 ? -31.902 7.624 19.051 1 95.71 230 MET B C 1
ATOM 6286 O O . MET B 1 230 ? -31.668 6.433 19.26 1 95.71 230 MET B O 1
ATOM 6290 N N . PHE B 1 231 ? -31.746 8.114 17.902 1 93.94 231 PHE B N 1
ATOM 6291 C CA . PHE B 1 231 ? -31.493 7.313 16.71 1 93.94 231 PHE B CA 1
ATOM 6292 C C . PHE B 1 231 ? -30.053 6.814 16.689 1 93.94 231 PHE B C 1
ATOM 6294 O O . PHE B 1 231 ? -29.756 5.786 16.076 1 93.94 231 PHE B O 1
ATOM 6301 N N . CYS B 1 232 ? -29.225 7.563 17.351 1 94.06 232 CYS B N 1
ATOM 6302 C CA . CYS B 1 232 ? -27.813 7.199 17.321 1 94.06 232 CYS B CA 1
ATOM 6303 C C . CYS B 1 232 ? -27.41 6.473 18.599 1 94.06 232 CYS B C 1
ATOM 6305 O O . CYS B 1 232 ? -26.248 6.1 18.767 1 94.06 232 CYS B O 1
ATOM 6307 N N . HIS B 1 233 ? -28.344 6.285 19.504 1 92.19 233 HIS B N 1
ATOM 6308 C CA . HIS B 1 233 ? -28.198 5.476 20.709 1 92.19 233 HIS B CA 1
ATOM 6309 C C . HIS B 1 233 ? -27.132 6.052 21.634 1 92.19 233 HIS B C 1
ATOM 6311 O O . HIS B 1 233 ? -26.215 5.34 22.051 1 92.19 233 HIS B O 1
ATOM 6317 N N . VAL B 1 234 ? -27.18 7.352 21.879 1 94.08 234 VAL B N 1
ATOM 6318 C CA . VAL B 1 234 ? -26.363 8.056 22.862 1 94.08 234 VAL B CA 1
ATOM 6319 C C . VAL B 1 234 ? -27.251 8.939 23.736 1 94.08 234 VAL B C 1
ATOM 6321 O O . VAL B 1 234 ? -28.453 9.06 23.487 1 94.08 234 VAL B O 1
ATOM 6324 N N . GLY B 1 235 ? -26.772 9.463 24.825 1 94.38 235 GLY B N 1
ATOM 6325 C CA . GLY B 1 235 ? -27.509 10.428 25.625 1 94.38 235 GLY B CA 1
ATOM 6326 C C . GLY B 1 235 ? -27.495 11.826 25.037 1 94.38 235 GLY B C 1
ATOM 6327 O O . GLY B 1 235 ? -26.61 12.165 24.248 1 94.38 235 GLY B O 1
ATOM 6328 N N . PRO B 1 236 ? -28.462 12.616 25.366 1 94.72 236 PRO B N 1
ATOM 6329 C CA . PRO B 1 236 ? -28.5 13.993 24.868 1 94.72 236 PRO B CA 1
ATOM 6330 C C . PRO B 1 236 ? -27.246 14.786 25.229 1 94.72 236 PRO B C 1
ATOM 6332 O O . PRO B 1 236 ? -26.832 15.67 24.475 1 94.72 236 PRO B O 1
ATOM 6335 N N . GLU B 1 237 ? -26.695 14.419 26.358 1 93.8 237 GLU B N 1
ATOM 6336 C CA . GLU B 1 237 ? -25.501 15.131 26.804 1 93.8 237 GLU B CA 1
ATOM 6337 C C . GLU B 1 237 ? -24.292 14.774 25.943 1 93.8 237 GLU B C 1
ATOM 6339 O O . GLU B 1 237 ? -23.274 15.469 25.976 1 93.8 237 GLU B O 1
ATOM 6344 N N . GLN B 1 238 ? -24.419 13.736 25.176 1 96.87 238 GLN B N 1
ATOM 6345 C CA . GLN B 1 238 ? -23.335 13.266 24.321 1 96.87 238 GLN B CA 1
ATOM 6346 C C . GLN B 1 238 ? -23.418 13.891 22.932 1 96.87 238 GLN B C 1
ATOM 6348 O O . GLN B 1 238 ? -22.559 13.646 22.082 1 96.87 238 GLN B O 1
ATOM 6353 N N . VAL B 1 239 ? -24.466 14.691 22.703 1 97.3 239 VAL B N 1
ATOM 6354 C CA . VAL B 1 239 ? -24.614 15.423 21.45 1 97.3 239 VAL B CA 1
ATOM 6355 C C . VAL B 1 239 ? -24.177 16.873 21.643 1 97.3 239 VAL B C 1
ATOM 6357 O O . VAL B 1 239 ? -24.829 17.634 22.362 1 97.3 239 VAL B O 1
ATOM 6360 N N . VAL B 1 240 ? -23.078 17.204 21.009 1 96.14 240 VAL B N 1
ATOM 6361 C CA . VAL B 1 240 ? -22.504 18.533 21.19 1 96.14 240 VAL B CA 1
ATOM 6362 C C . VAL B 1 240 ? -22.732 19.371 19.934 1 96.14 240 VAL B C 1
ATOM 6364 O O . VAL B 1 240 ? -22.573 18.879 18.815 1 96.14 240 VAL B O 1
ATOM 6367 N N . ASN B 1 241 ? -23.142 20.575 20.124 1 95.14 241 ASN B N 1
ATOM 6368 C CA . ASN B 1 241 ? -23.377 21.507 19.027 1 95.14 241 ASN B CA 1
ATOM 6369 C C . ASN B 1 241 ? -22.146 22.366 18.747 1 95.14 241 ASN B C 1
ATOM 6371 O O . ASN B 1 241 ? -21.749 23.179 19.583 1 95.14 241 ASN B O 1
ATOM 6375 N N . VAL B 1 242 ? -21.626 22.188 17.631 1 95.01 242 VAL B N 1
ATOM 6376 C CA . VAL B 1 242 ? -20.505 23.017 17.199 1 95.01 242 VAL B CA 1
ATOM 6377 C C . VAL B 1 242 ? -20.968 23.987 16.114 1 95.01 242 VAL B C 1
ATOM 6379 O O . VAL B 1 242 ? -20.712 23.769 14.928 1 95.01 242 VAL B O 1
ATOM 6382 N N . HIS B 1 243 ? -21.585 25.024 16.495 1 93.37 243 HIS B N 1
ATOM 6383 C CA . HIS B 1 243 ? -22.129 25.993 15.55 1 93.37 243 HIS B CA 1
ATOM 6384 C C . HIS B 1 243 ? -21.072 27.01 15.134 1 93.37 243 HIS B C 1
ATOM 6386 O O . HIS B 1 243 ? -19.987 27.059 15.718 1 93.37 243 HIS B O 1
ATOM 6392 N N . ASP B 1 244 ? -21.345 27.802 14.186 1 90.74 244 ASP B N 1
ATOM 6393 C CA . ASP B 1 244 ? -20.404 28.794 13.674 1 90.74 244 ASP B CA 1
ATOM 6394 C C . ASP B 1 244 ? -20.071 29.835 14.74 1 90.74 244 ASP B C 1
ATOM 6396 O O . ASP B 1 244 ? -20.951 30.274 15.483 1 90.74 244 ASP B O 1
ATOM 6400 N N . VAL B 1 245 ? -18.78 30.148 14.86 1 87.26 245 VAL B N 1
ATOM 6401 C CA . VAL B 1 245 ? -18.301 31.156 15.801 1 87.26 245 VAL B CA 1
ATOM 6402 C C . VAL B 1 245 ? -17.431 32.175 15.069 1 87.26 245 VAL B C 1
ATOM 6404 O O . VAL B 1 245 ? -17.079 31.976 13.904 1 87.26 245 VAL B O 1
ATOM 6407 N N . ASN B 1 246 ? -17.106 33.271 15.737 1 80.69 246 ASN B N 1
ATOM 6408 C CA . ASN B 1 246 ? -16.342 34.361 15.14 1 80.69 246 ASN B CA 1
ATOM 6409 C C . ASN B 1 246 ? -14.92 33.926 14.797 1 80.69 246 ASN B C 1
ATOM 6411 O O . ASN B 1 246 ? -14.327 34.427 13.84 1 80.69 246 ASN B O 1
ATOM 6415 N N . SER B 1 247 ? -14.434 33.106 15.683 1 85.55 247 SER B N 1
ATOM 6416 C CA . SER B 1 247 ? -13.097 32.554 15.488 1 85.55 247 SER B CA 1
ATOM 6417 C C . SER B 1 247 ? -13.029 31.099 15.94 1 85.55 247 SER B C 1
ATOM 6419 O O . SER B 1 247 ? -13.698 30.709 16.899 1 85.55 247 SER B O 1
ATOM 6421 N N . THR B 1 248 ? -12.208 30.4 15.26 1 87.86 248 THR B N 1
ATOM 6422 C CA . THR B 1 248 ? -12.068 28.987 15.595 1 87.86 248 THR B CA 1
ATOM 6423 C C . THR B 1 248 ? -11.532 28.818 17.014 1 87.86 248 THR B C 1
ATOM 6425 O O . THR B 1 248 ? -11.697 27.76 17.623 1 87.86 248 THR B O 1
ATOM 6428 N N . TYR B 1 249 ? -10.933 29.854 17.586 1 90.24 249 TYR B N 1
ATOM 6429 C CA . TYR B 1 249 ? -10.333 29.765 18.912 1 90.24 249 TYR B CA 1
ATOM 6430 C C . TYR B 1 249 ? -11.394 29.885 20 1 90.24 249 TYR B C 1
ATOM 6432 O O . TYR B 1 249 ? -11.112 29.655 21.179 1 90.24 249 TYR B O 1
ATOM 6440 N N . HIS B 1 250 ? -12.654 30.135 19.591 1 92.74 250 HIS B N 1
ATOM 6441 C CA . HIS B 1 250 ? -13.779 30.132 20.519 1 92.74 250 HIS B CA 1
ATOM 6442 C C . HIS B 1 250 ? -14.339 28.725 20.702 1 92.74 250 HIS B C 1
ATOM 6444 O O . HIS B 1 250 ? -15.099 28.472 21.64 1 92.74 250 HIS B O 1
ATOM 6450 N N . VAL B 1 251 ? -13.968 27.837 19.921 1 94.12 251 VAL B N 1
ATOM 6451 C CA . VAL B 1 251 ? -14.563 26.505 19.885 1 94.12 251 VAL B CA 1
ATOM 6452 C C . VAL B 1 251 ? -14.274 25.775 21.195 1 94.12 251 VAL B C 1
ATOM 6454 O O . VAL B 1 251 ? -15.165 25.148 21.773 1 94.12 251 VAL B O 1
ATOM 6457 N N . PRO B 1 252 ? -13.005 25.839 21.704 1 95.19 252 PRO B N 1
ATOM 6458 C CA . PRO B 1 252 ? -12.761 25.175 22.987 1 95.19 252 PRO B CA 1
ATOM 6459 C C . PRO B 1 252 ? -13.694 25.667 24.092 1 95.19 252 PRO B C 1
ATOM 6461 O O . PRO B 1 252 ? -14.19 24.865 24.888 1 95.19 252 PRO B O 1
ATOM 6464 N N . LEU B 1 253 ? -13.933 26.945 24.123 1 94.72 253 LEU B N 1
ATOM 6465 C CA . LEU B 1 253 ? -14.8 27.511 25.151 1 94.72 253 LEU B CA 1
ATOM 6466 C C . LEU B 1 253 ? -16.245 27.069 24.947 1 94.72 253 LEU B C 1
ATOM 6468 O O . LEU B 1 253 ? -16.964 26.815 25.916 1 94.72 253 LEU B O 1
ATOM 6472 N N . LEU B 1 254 ? -16.644 26.989 23.698 1 95.35 254 LEU B N 1
ATOM 6473 C CA . LEU B 1 254 ? -17.97 26.486 23.357 1 95.35 254 LEU B CA 1
ATOM 6474 C C . LEU B 1 254 ? -18.154 25.057 23.855 1 95.35 254 LEU B C 1
ATOM 6476 O O . LEU B 1 254 ? -19.191 24.726 24.435 1 95.35 254 LEU B O 1
ATOM 6480 N N . LEU B 1 255 ? -17.19 24.247 23.677 1 96.45 255 LEU B N 1
ATOM 6481 C CA . LEU B 1 255 ? -17.235 22.851 24.097 1 96.45 255 LEU B CA 1
ATOM 6482 C C . LEU B 1 255 ? -17.234 22.741 25.618 1 96.45 255 LEU B C 1
ATOM 6484 O O . LEU B 1 255 ? -17.9 21.871 26.182 1 96.45 255 LEU B O 1
ATOM 6488 N N . LEU B 1 256 ? -16.409 23.584 26.219 1 95.78 256 LEU B N 1
ATOM 6489 C CA . LEU B 1 256 ? -16.349 23.616 27.676 1 95.78 256 LEU B CA 1
ATOM 6490 C C . LEU B 1 256 ? -17.712 23.96 28.268 1 95.78 256 LEU B C 1
ATOM 6492 O O . LEU B 1 256 ? -18.146 23.338 29.24 1 95.78 256 LEU B O 1
ATOM 6496 N N . GLU B 1 257 ? -18.345 24.896 27.681 1 95.38 257 GLU B N 1
ATOM 6497 C CA . GLU B 1 257 ? -19.663 25.331 28.134 1 95.38 257 GLU B CA 1
ATOM 6498 C C . GLU B 1 257 ? -20.685 24.203 28.021 1 95.38 257 GLU B C 1
ATOM 6500 O O . GLU B 1 257 ? -21.603 24.106 28.837 1 95.38 257 GLU B O 1
ATOM 6505 N N . GLN B 1 258 ? -20.512 23.375 27.118 1 95.36 258 GLN B N 1
ATOM 6506 C CA . GLN B 1 258 ? -21.448 22.283 26.871 1 95.36 258 GLN B CA 1
ATOM 6507 C C . GLN B 1 258 ? -21.05 21.031 27.649 1 95.36 258 GLN B C 1
ATOM 6509 O O . GLN B 1 258 ? -21.559 19.94 27.381 1 95.36 258 GLN B O 1
ATOM 6514 N N . LYS B 1 259 ? -20.052 21.061 28.441 1 94.64 259 LYS B N 1
ATOM 6515 C CA . LYS B 1 259 ? -19.651 20.041 29.406 1 94.64 259 LYS B CA 1
ATOM 6516 C C . LYS B 1 259 ? -19.053 18.825 28.703 1 94.64 259 LYS B C 1
ATOM 6518 O O . LYS B 1 259 ? -19.23 17.692 29.155 1 94.64 259 LYS B O 1
ATOM 6523 N N . MET B 1 260 ? -18.503 19.039 27.568 1 95.5 260 MET B N 1
ATOM 6524 C CA . MET B 1 260 ? -17.858 17.953 26.836 1 95.5 260 MET B CA 1
ATOM 6525 C C . MET B 1 260 ? -16.729 17.339 27.658 1 95.5 260 MET B C 1
ATOM 6527 O O . MET B 1 260 ? -16.601 16.116 27.728 1 95.5 260 MET B O 1
ATOM 6531 N N . ILE B 1 261 ? -15.946 18.184 28.301 1 94.42 261 ILE B N 1
ATOM 6532 C CA . ILE B 1 261 ? -14.769 17.72 29.027 1 94.42 261 ILE B CA 1
ATOM 6533 C C . ILE B 1 261 ? -15.2 16.947 30.271 1 94.42 261 ILE B C 1
ATOM 6535 O O . ILE B 1 261 ? -14.54 15.986 30.672 1 94.42 261 ILE B O 1
ATOM 6539 N N . ASP B 1 262 ? -16.312 17.383 30.883 1 95.42 262 ASP B N 1
ATOM 6540 C CA . ASP B 1 262 ? -16.845 16.653 32.029 1 95.42 262 ASP B CA 1
ATOM 6541 C C . ASP B 1 262 ? -17.224 15.225 31.642 1 95.42 262 ASP B C 1
ATOM 6543 O O . ASP B 1 262 ? -16.922 14.278 32.371 1 95.42 262 ASP B O 1
ATOM 6547 N N . TYR B 1 263 ? -17.842 15.122 30.554 1 96.36 263 TYR B N 1
ATOM 6548 C CA . TYR B 1 263 ? -18.237 13.8 30.08 1 96.36 263 TYR B CA 1
ATOM 6549 C C . TYR B 1 263 ? -17.015 12.935 29.797 1 96.36 263 TYR B C 1
ATOM 6551 O O . TYR B 1 263 ? -16.95 11.781 30.229 1 96.36 263 TYR B O 1
ATOM 6559 N N . LEU B 1 264 ? -16.039 13.462 29.054 1 96.92 264 LEU B N 1
ATOM 6560 C CA . LEU B 1 264 ? -14.85 12.699 28.692 1 96.92 264 LEU B CA 1
ATOM 6561 C C . LEU B 1 264 ? -14.037 12.337 29.93 1 96.92 264 LEU B C 1
ATOM 6563 O O . LEU B 1 264 ? -13.416 11.273 29.982 1 96.92 264 LEU B O 1
ATOM 6567 N N . HIS B 1 265 ? -14.035 13.295 30.886 1 96.22 265 HIS B N 1
ATOM 6568 C CA . HIS B 1 265 ? -13.354 13.052 32.152 1 96.22 265 HIS B CA 1
ATOM 6569 C C . HIS B 1 265 ? -13.902 11.807 32.842 1 96.22 265 HIS B C 1
ATOM 6571 O O . HIS B 1 265 ? -13.135 10.954 33.293 1 96.22 265 HIS B O 1
ATOM 6577 N N . ALA B 1 266 ? -15.178 11.736 32.868 1 95.95 266 ALA B N 1
ATOM 6578 C CA . ALA B 1 266 ? -15.835 10.588 33.489 1 95.95 266 ALA B CA 1
ATOM 6579 C C . ALA B 1 266 ? -15.666 9.333 32.637 1 95.95 266 ALA B C 1
ATOM 6581 O O . ALA B 1 266 ? -15.353 8.26 33.156 1 95.95 266 ALA B O 1
ATOM 6582 N N . ARG B 1 267 ? -15.847 9.428 31.36 1 96.25 267 ARG B N 1
ATOM 6583 C CA . ARG B 1 267 ? -15.835 8.314 30.418 1 96.25 267 ARG B CA 1
ATOM 6584 C C . ARG B 1 267 ? -14.466 7.644 30.38 1 96.25 267 ARG B C 1
ATOM 6586 O O . ARG B 1 267 ? -14.369 6.423 30.239 1 96.25 267 ARG B O 1
ATOM 6593 N N . LEU B 1 268 ? -13.379 8.452 30.519 1 97.52 268 LEU B N 1
ATOM 6594 C CA . LEU B 1 268 ? -12.016 7.952 30.382 1 97.52 268 LEU B CA 1
ATOM 6595 C C . LEU B 1 268 ? -11.358 7.785 31.748 1 97.52 268 LEU B C 1
ATOM 6597 O O . LEU B 1 268 ? -10.167 7.478 31.835 1 97.52 268 LEU B O 1
ATOM 6601 N N . LYS B 1 269 ? -12.111 8.063 32.816 1 96.3 269 LYS B N 1
ATOM 6602 C CA . LYS B 1 269 ? -11.614 7.928 34.182 1 96.3 269 LYS B CA 1
ATOM 6603 C C . LYS B 1 269 ? -10.317 8.709 34.375 1 96.3 269 LYS B C 1
ATOM 6605 O O . LYS B 1 269 ? -9.317 8.157 34.837 1 96.3 269 LYS B O 1
ATOM 6610 N N . LEU B 1 270 ? -10.355 9.949 33.994 1 95.81 270 LEU B N 1
ATOM 6611 C CA . LEU B 1 270 ? -9.157 10.781 34.024 1 95.81 270 LEU B CA 1
ATOM 6612 C C . LEU B 1 270 ? -8.74 11.081 35.46 1 95.81 270 LEU B C 1
ATOM 6614 O O . LEU B 1 270 ? -7.599 11.478 35.709 1 95.81 270 LEU B O 1
ATOM 6618 N N . ASP B 1 271 ? -9.659 10.88 36.39 1 91.58 271 ASP B N 1
ATOM 6619 C CA . ASP B 1 271 ? -9.368 11.095 37.804 1 91.58 271 ASP B CA 1
ATOM 6620 C C . ASP B 1 271 ? -8.324 10.101 38.307 1 91.58 271 ASP B C 1
ATOM 6622 O O . ASP B 1 271 ? -7.698 10.323 39.346 1 91.58 271 ASP B O 1
ATOM 6626 N N . GLU B 1 272 ? -8.166 9.068 37.603 1 93.14 272 GLU B N 1
ATOM 6627 C CA . GLU B 1 272 ? -7.223 8.031 38.012 1 93.14 272 GLU B CA 1
ATOM 6628 C C . GLU B 1 272 ? -5.789 8.42 37.663 1 93.14 272 GLU B C 1
ATOM 6630 O O . GLU B 1 272 ? -4.837 7.824 38.171 1 93.14 272 GLU B O 1
ATOM 6635 N N . ILE B 1 273 ? -5.668 9.45 36.872 1 93.91 273 ILE B N 1
ATOM 6636 C CA . ILE B 1 273 ? -4.333 9.93 36.531 1 93.91 273 ILE B CA 1
ATOM 6637 C C . ILE B 1 273 ? -3.818 10.851 37.635 1 93.91 273 ILE B C 1
ATOM 6639 O O . ILE B 1 273 ? -4.468 11.841 37.98 1 93.91 273 ILE B O 1
ATOM 6643 N N . SER B 1 274 ? -2.679 10.524 38.182 1 92.8 274 SER B N 1
ATOM 6644 C CA . SER B 1 274 ? -2.093 11.323 39.254 1 92.8 274 SER B CA 1
ATOM 6645 C C . SER B 1 274 ? -1.422 12.577 38.705 1 92.8 274 SER B C 1
ATOM 6647 O O . SER B 1 274 ? -0.486 12.489 37.908 1 92.8 274 SER B O 1
ATOM 6649 N N . LEU B 1 275 ? -1.888 13.709 39.141 1 94.58 275 LEU B N 1
ATOM 6650 C CA . LEU B 1 275 ? -1.33 14.989 38.716 1 94.58 275 LEU B CA 1
ATOM 6651 C C . LEU B 1 275 ? -0.695 15.723 39.892 1 94.58 275 LEU B C 1
ATOM 6653 O O . LEU B 1 275 ? -1.218 15.684 41.008 1 94.58 275 LEU B O 1
ATOM 6657 N N . THR B 1 276 ? 0.377 16.315 39.68 1 94.38 276 THR B N 1
ATOM 6658 C CA . THR B 1 276 ? 0.997 17.166 40.69 1 94.38 276 THR B CA 1
ATOM 6659 C C . THR B 1 276 ? 0.264 18.5 40.796 1 94.38 276 THR B C 1
ATOM 6661 O O . THR B 1 276 ? -0.499 18.869 39.9 1 94.38 276 THR B O 1
ATOM 6664 N N . GLU B 1 277 ? 0.482 19.165 41.832 1 94.55 277 GLU B N 1
ATOM 6665 C CA . GLU B 1 277 ? -0.113 20.486 42.008 1 94.55 277 GLU B CA 1
ATOM 6666 C C . GLU B 1 277 ? 0.371 21.457 40.936 1 94.55 277 GLU B C 1
ATOM 6668 O O . GLU B 1 277 ? -0.387 22.315 40.479 1 94.55 277 GLU B O 1
ATOM 6673 N N . GLU B 1 278 ? 1.532 21.3 40.613 1 93.98 278 GLU B N 1
ATOM 6674 C CA . GLU B 1 278 ? 2.105 22.144 39.57 1 93.98 278 GLU B CA 1
ATOM 6675 C C . GLU B 1 278 ? 1.4 21.927 38.234 1 93.98 278 GLU B C 1
ATOM 6677 O O . GLU B 1 278 ? 1.156 22.881 37.492 1 93.98 278 GLU B O 1
ATOM 6682 N N . GLU B 1 279 ? 1.11 20.725 37.977 1 94.37 279 GLU B N 1
ATOM 6683 C CA . GLU B 1 279 ? 0.42 20.387 36.736 1 94.37 279 GLU B CA 1
ATOM 6684 C C . GLU B 1 279 ? -0.998 20.95 36.722 1 94.37 279 GLU B C 1
ATOM 6686 O O . GLU B 1 279 ? -1.452 21.479 35.705 1 94.37 279 GLU B O 1
ATOM 6691 N N . ARG B 1 280 ? -1.655 20.832 37.782 1 95.53 280 ARG B N 1
ATOM 6692 C CA . ARG B 1 280 ? -3.008 21.366 37.902 1 95.53 280 ARG B CA 1
ATOM 6693 C C . ARG B 1 280 ? -3.013 22.884 37.749 1 95.53 280 ARG B C 1
ATOM 6695 O O . ARG B 1 280 ? -3.887 23.443 37.084 1 95.53 280 ARG B O 1
ATOM 6702 N N . GLN B 1 281 ? -2.039 23.51 38.38 1 95.71 281 GLN B N 1
ATOM 6703 C CA . GLN B 1 281 ? -1.933 24.963 38.291 1 95.71 281 GLN B CA 1
ATOM 6704 C C . GLN B 1 281 ? -1.625 25.406 36.864 1 95.71 281 GLN B C 1
ATOM 6706 O O . GLN B 1 281 ? -2.151 26.418 36.395 1 95.71 281 GLN B O 1
ATOM 6711 N N . ARG B 1 282 ? -0.847 24.687 36.24 1 94.29 282 ARG B N 1
ATOM 6712 C CA . ARG B 1 282 ? -0.529 24.977 34.845 1 94.29 282 ARG B CA 1
ATOM 6713 C C . ARG B 1 282 ? -1.78 24.915 33.975 1 94.29 282 ARG B C 1
ATOM 6715 O O . ARG B 1 282 ? -1.943 25.719 33.055 1 94.29 282 ARG B O 1
ATOM 6722 N N . GLY B 1 283 ? -2.575 23.922 34.243 1 95.63 283 GLY B N 1
ATOM 6723 C CA . GLY B 1 283 ? -3.827 23.794 33.514 1 95.63 283 GLY B CA 1
ATOM 6724 C C . GLY B 1 283 ? -4.761 24.971 33.72 1 95.63 283 GLY B C 1
ATOM 6725 O O . GLY B 1 283 ? -5.333 25.492 32.76 1 95.63 283 GLY B O 1
ATOM 6726 N N . LEU B 1 284 ? -4.884 25.386 34.877 1 95.37 284 LEU B N 1
ATOM 6727 C CA . LEU B 1 284 ? -5.75 26.513 35.205 1 95.37 284 LEU B CA 1
ATOM 6728 C C . LEU B 1 284 ? -5.232 27.799 34.57 1 95.37 284 LEU B C 1
ATOM 6730 O O . LEU B 1 284 ? -6.016 28.612 34.076 1 95.37 284 LEU B O 1
ATOM 6734 N N . GLU B 1 285 ? -3.964 27.962 34.624 1 95.27 285 GLU B N 1
ATOM 6735 C CA . GLU B 1 285 ? -3.349 29.135 34.01 1 95.27 285 GLU B CA 1
ATOM 6736 C C . GLU B 1 285 ? -3.573 29.15 32.5 1 95.27 285 GLU B C 1
ATOM 6738 O O . GLU B 1 285 ? -3.807 30.208 31.913 1 95.27 285 GLU B O 1
ATOM 6743 N N . LEU B 1 286 ? -3.471 28.003 31.958 1 94.71 286 LEU B N 1
ATOM 6744 C CA . LEU B 1 286 ? -3.696 27.893 30.521 1 94.71 286 LEU B CA 1
ATOM 6745 C C . LEU B 1 286 ? -5.115 28.317 30.159 1 94.71 286 LEU B C 1
ATOM 6747 O O . LEU B 1 286 ? -5.321 29.047 29.187 1 94.71 286 LEU B O 1
ATOM 6751 N N . LEU B 1 287 ? -6.098 27.835 30.883 1 95.71 287 LEU B N 1
ATOM 6752 C CA . LEU B 1 287 ? -7.489 28.193 30.628 1 95.71 287 LEU B CA 1
ATOM 6753 C C . LEU B 1 287 ? -7.697 29.698 30.762 1 95.71 287 LEU B C 1
ATOM 6755 O O . LEU B 1 287 ? -8.39 30.308 29.946 1 95.71 287 LEU B O 1
ATOM 6759 N N . SER B 1 288 ? -7.102 30.25 31.728 1 94.84 288 SER B N 1
ATOM 6760 C CA . SER B 1 288 ? -7.227 31.685 31.963 1 94.84 288 SER B CA 1
ATOM 6761 C C . SER B 1 288 ? -6.62 32.488 30.817 1 94.84 288 SER B C 1
ATOM 6763 O O . SER B 1 288 ? -7.229 33.443 30.331 1 94.84 288 SER B O 1
ATOM 6765 N N . LYS B 1 289 ? -5.443 32.118 30.442 1 92.36 289 LYS B N 1
ATOM 6766 C CA . LYS B 1 289 ? -4.771 32.804 29.342 1 92.36 289 LYS B CA 1
ATOM 6767 C C . LYS B 1 289 ? -5.574 32.687 28.049 1 92.36 289 LYS B C 1
ATOM 6769 O O . LYS B 1 289 ? -5.65 33.641 27.272 1 92.36 289 LYS B O 1
ATOM 6774 N N . TRP B 1 290 ? -6.163 31.512 27.85 1 93.59 290 TRP B N 1
ATOM 6775 C CA . TRP B 1 290 ? -6.95 31.289 26.642 1 93.59 290 TRP B CA 1
ATOM 6776 C C . TRP B 1 290 ? -8.183 32.185 26.622 1 93.59 290 TRP B C 1
ATOM 6778 O O . TRP B 1 290 ? -8.503 32.788 25.595 1 93.59 290 TRP B O 1
ATOM 6788 N N . LYS B 1 291 ? -8.868 32.283 27.712 1 91.71 291 LYS B N 1
ATOM 6789 C CA . LYS B 1 291 ? -10.046 33.138 27.829 1 91.71 291 LYS B CA 1
ATOM 6790 C C . LYS B 1 291 ? -9.69 34.602 27.587 1 91.71 291 LYS B C 1
ATOM 6792 O O . LYS B 1 291 ? -10.405 35.31 26.875 1 91.71 291 LYS B O 1
ATOM 6797 N N . ALA B 1 292 ? -8.572 34.971 28.092 1 89.06 292 ALA B N 1
ATOM 6798 C CA . ALA B 1 292 ? -8.129 36.355 27.94 1 89.06 292 ALA B CA 1
ATOM 6799 C C . ALA B 1 292 ? -7.795 36.667 26.484 1 89.06 292 ALA B C 1
ATOM 6801 O O . ALA B 1 292 ? -8.169 37.723 25.967 1 89.06 292 ALA B O 1
ATOM 6802 N N . THR B 1 293 ? -7.083 35.815 25.93 1 87.67 293 THR B N 1
ATOM 6803 C CA . THR B 1 293 ? -6.652 36.006 24.549 1 87.67 293 THR B CA 1
ATOM 6804 C C . THR B 1 293 ? -7.854 36.054 23.61 1 87.67 293 THR B C 1
ATOM 6806 O O . THR B 1 293 ? -7.914 36.898 22.713 1 87.67 293 THR B O 1
ATOM 6809 N N . THR B 1 294 ? -8.813 35.166 23.769 1 86.06 294 THR B N 1
ATOM 6810 C CA . THR B 1 294 ? -10.002 35.126 22.926 1 86.06 294 THR B CA 1
ATOM 6811 C C . THR B 1 294 ? -10.875 36.355 23.163 1 86.06 294 THR B C 1
ATOM 6813 O O . THR B 1 294 ? -11.503 36.865 22.233 1 86.06 294 THR B O 1
ATOM 6816 N N . GLY B 1 295 ? -10.903 36.79 24.362 1 82.73 295 GLY B N 1
ATOM 6817 C CA . GLY B 1 295 ? -11.632 38.006 24.683 1 82.73 295 GLY B CA 1
ATOM 6818 C C . GLY B 1 295 ? -11.077 39.235 23.989 1 82.73 295 GLY B C 1
ATOM 6819 O O . GLY B 1 295 ? -11.836 40.09 23.527 1 82.73 295 GLY B O 1
ATOM 6820 N N . ASN B 1 296 ? -9.749 39.347 23.936 1 79.86 296 ASN B N 1
ATOM 6821 C CA . ASN B 1 296 ? -9.091 40.455 23.252 1 79.86 296 ASN B CA 1
ATOM 6822 C C . ASN B 1 296 ? -9.503 40.532 21.785 1 79.86 296 ASN B C 1
ATOM 6824 O O . ASN B 1 296 ? -9.63 41.624 21.228 1 79.86 296 ASN B O 1
ATOM 6828 N N . PHE B 1 297 ? -9.717 39.483 21.228 1 78.36 297 PHE B N 1
ATOM 6829 C CA . PHE B 1 297 ? -10.123 39.391 19.831 1 78.36 297 PHE B CA 1
ATOM 6830 C C . PHE B 1 297 ? -11.482 40.048 19.618 1 78.36 297 PHE B C 1
ATOM 6832 O O . PHE B 1 297 ? -11.691 40.747 18.624 1 78.36 297 PHE B O 1
ATOM 6839 N N . ASP B 1 298 ? -12.323 39.946 20.516 1 79.1 298 ASP B N 1
ATOM 6840 C CA . ASP B 1 298 ? -13.701 40.406 20.372 1 79.1 298 ASP B CA 1
ATOM 6841 C C . ASP B 1 298 ? -13.805 41.911 20.61 1 79.1 298 ASP B C 1
ATOM 6843 O O . ASP B 1 298 ? -14.679 42.575 20.049 1 79.1 298 ASP B O 1
ATOM 6847 N N . VAL B 1 299 ? -12.859 42.407 21.334 1 78.69 299 VAL B N 1
ATOM 6848 C CA . VAL B 1 299 ? -13.02 43.798 21.742 1 78.69 299 VAL B CA 1
ATOM 6849 C C . VAL B 1 299 ? -12.154 44.698 20.864 1 78.69 299 VAL B C 1
ATOM 6851 O O . VAL B 1 299 ? -12.278 45.924 20.907 1 78.69 299 VAL B O 1
ATOM 6854 N N . SER B 1 300 ? -11.366 44.17 20.083 1 79.86 300 SER B N 1
ATOM 6855 C CA . SER B 1 300 ? -10.487 44.964 19.23 1 79.86 300 SER B CA 1
ATOM 6856 C C . SER B 1 300 ? -11.287 45.784 18.223 1 79.86 300 SER B C 1
ATOM 6858 O O . SER B 1 300 ? -12.182 45.257 17.558 1 79.86 300 SER B O 1
ATOM 6860 N N . MET B 1 301 ? -10.954 47.058 18.132 1 82.12 301 MET B N 1
ATOM 6861 C CA . MET B 1 301 ? -11.738 47.925 17.257 1 82.12 301 MET B CA 1
ATOM 6862 C C . MET B 1 301 ? -10.898 48.417 16.083 1 82.12 301 MET B C 1
ATOM 6864 O O . MET B 1 301 ? -11.387 48.498 14.955 1 82.12 301 MET B O 1
ATOM 6868 N N . GLU B 1 302 ? -9.648 48.709 16.335 1 92.73 302 GLU B N 1
ATOM 6869 C CA . GLU B 1 302 ? -8.79 49.204 15.262 1 92.73 302 GLU B CA 1
ATOM 6870 C C . GLU B 1 302 ? -8.34 48.068 14.347 1 92.73 302 GLU B C 1
ATOM 6872 O O . GLU B 1 302 ? -8.029 46.972 14.816 1 92.73 302 GLU B O 1
ATOM 6877 N N . THR B 1 303 ? -8.331 48.406 13.11 1 95.77 303 THR B N 1
ATOM 6878 C CA . THR B 1 303 ? -8.016 47.388 12.113 1 95.77 303 THR B CA 1
ATOM 6879 C C . THR B 1 303 ? -6.61 47.593 11.557 1 95.77 303 THR B C 1
ATOM 6881 O O . THR B 1 303 ? -6.166 48.729 11.381 1 95.77 303 THR B O 1
ATOM 6884 N N . VAL B 1 304 ? -5.881 46.582 11.414 1 97.43 304 VAL B N 1
ATOM 6885 C CA . VAL B 1 304 ? -4.6 46.582 10.715 1 97.43 304 VAL B CA 1
ATOM 6886 C C . VAL B 1 304 ? -4.729 45.818 9.399 1 97.43 304 VAL B C 1
ATOM 6888 O O . VAL B 1 304 ? -5.218 44.686 9.377 1 97.43 304 VAL B O 1
ATOM 6891 N N . LYS B 1 305 ? -4.321 46.42 8.286 1 98.51 305 LYS B N 1
ATOM 6892 C CA . LYS B 1 305 ? -4.424 45.834 6.953 1 98.51 305 LYS B CA 1
ATOM 6893 C C . LYS B 1 305 ? -3.067 45.337 6.464 1 98.51 305 LYS B C 1
ATOM 6895 O O . LYS B 1 305 ? -2.126 46.122 6.323 1 98.51 305 LYS B O 1
ATOM 6900 N N . ILE B 1 306 ? -2.989 44.058 6.252 1 98.7 306 ILE B N 1
ATOM 6901 C CA . ILE B 1 306 ? -1.75 43.48 5.742 1 98.7 306 ILE B CA 1
ATOM 6902 C C . ILE B 1 306 ? -1.968 42.964 4.322 1 98.7 306 ILE B C 1
ATOM 6904 O O . ILE B 1 306 ? -2.843 42.128 4.086 1 98.7 306 ILE B O 1
ATOM 6908 N N . ALA B 1 307 ? -1.214 43.416 3.342 1 98.73 307 ALA B N 1
ATOM 6909 C CA . ALA B 1 307 ? -1.244 42.88 1.983 1 98.73 307 ALA B CA 1
ATOM 6910 C C . ALA B 1 307 ? -0.369 41.635 1.865 1 98.73 307 ALA B C 1
ATOM 6912 O O . ALA B 1 307 ? 0.844 41.699 2.075 1 98.73 307 ALA B O 1
ATOM 6913 N N . LEU B 1 308 ? -0.983 40.547 1.648 1 98.53 308 LEU B N 1
ATOM 6914 C CA . LEU B 1 308 ? -0.261 39.309 1.376 1 98.53 308 LEU B CA 1
ATOM 6915 C C . LEU B 1 308 ? -0.082 39.102 -0.125 1 98.53 308 LEU B C 1
ATOM 6917 O O . LEU B 1 308 ? -1.041 38.781 -0.83 1 98.53 308 LEU B O 1
ATOM 6921 N N . VAL B 1 309 ? 1.12 39.267 -0.597 1 98.42 309 VAL B N 1
ATOM 6922 C CA . VAL B 1 309 ? 1.444 39.124 -2.012 1 98.42 309 VAL B CA 1
ATOM 6923 C C . VAL B 1 309 ? 1.977 37.719 -2.281 1 98.42 309 VAL B C 1
ATOM 6925 O O . VAL B 1 309 ? 3.165 37.451 -2.087 1 98.42 309 VAL B O 1
ATOM 6928 N N . GLY B 1 310 ? 1.099 36.847 -2.7 1 95.88 310 GLY B N 1
ATOM 6929 C CA . GLY B 1 310 ? 1.476 35.449 -2.828 1 95.88 310 GLY B CA 1
ATOM 6930 C C . GLY B 1 310 ? 1.137 34.861 -4.185 1 95.88 310 GLY B C 1
ATOM 6931 O O . GLY B 1 310 ? 0.523 35.528 -5.02 1 95.88 310 GLY B O 1
ATOM 6932 N N . LYS B 1 311 ? 1.593 33.576 -4.37 1 93.4 311 LYS B N 1
ATOM 6933 C CA . LYS B 1 311 ? 1.383 32.837 -5.611 1 93.4 311 LYS B CA 1
ATOM 6934 C C . LYS B 1 311 ? 0.149 31.943 -5.517 1 93.4 311 LYS B C 1
ATOM 6936 O O . LYS B 1 311 ? -0.447 31.59 -6.537 1 93.4 311 LYS B O 1
ATOM 6941 N N . TYR B 1 312 ? -0.205 31.643 -4.29 1 90.22 312 TYR B N 1
ATOM 6942 C CA . TYR B 1 312 ? -1.249 30.648 -4.066 1 90.22 312 TYR B CA 1
ATOM 6943 C C . TYR B 1 312 ? -2.473 31.28 -3.413 1 90.22 312 TYR B C 1
ATOM 6945 O O . TYR B 1 312 ? -3.001 30.754 -2.43 1 90.22 312 TYR B O 1
ATOM 6953 N N . THR B 1 313 ? -2.954 32.297 -3.901 1 88.89 313 THR B N 1
ATOM 6954 C CA . THR B 1 313 ? -3.973 33.094 -3.227 1 88.89 313 THR B CA 1
ATOM 6955 C C . THR B 1 313 ? -5.367 32.539 -3.508 1 88.89 313 THR B C 1
ATOM 6957 O O . THR B 1 313 ? -6.328 32.881 -2.816 1 88.89 313 THR B O 1
ATOM 6960 N N . ASN B 1 314 ? -5.444 31.605 -4.488 1 86.69 314 ASN B N 1
ATOM 6961 C CA . ASN B 1 314 ? -6.734 31.006 -4.814 1 86.69 314 ASN B CA 1
ATOM 6962 C C . ASN B 1 314 ? -7.156 29.98 -3.766 1 86.69 314 ASN B C 1
ATOM 6964 O O . ASN B 1 314 ? -8.335 29.636 -3.667 1 86.69 314 ASN B O 1
ATOM 6968 N N . LEU B 1 315 ? -6.24 29.47 -3.061 1 86.67 315 LEU B N 1
ATOM 6969 C CA . LEU B 1 315 ? -6.493 28.568 -1.942 1 86.67 315 LEU B CA 1
ATOM 6970 C C . LEU B 1 315 ? -5.829 29.082 -0.669 1 86.67 315 LEU B C 1
ATOM 6972 O O . LEU B 1 315 ? -4.65 28.812 -0.426 1 86.67 315 LEU B O 1
ATOM 6976 N N . LYS B 1 316 ? -6.57 29.644 0.143 1 88 316 LYS B N 1
ATOM 6977 C CA . LYS B 1 316 ? -6.04 30.307 1.331 1 88 316 LYS B CA 1
ATOM 6978 C C . LYS B 1 316 ? -5.341 29.31 2.251 1 88 316 LYS B C 1
ATOM 6980 O O . LYS B 1 316 ? -4.39 29.665 2.95 1 88 316 LYS B O 1
ATOM 6985 N N . ASP B 1 317 ? -5.746 28.067 2.152 1 89.88 317 ASP B N 1
ATOM 6986 C CA . ASP B 1 317 ? -5.166 27.033 3.003 1 89.88 317 ASP B CA 1
ATOM 6987 C C . ASP B 1 317 ? -3.711 26.763 2.625 1 89.88 317 ASP B C 1
ATOM 6989 O O . ASP B 1 317 ? -2.971 26.14 3.39 1 89.88 317 ASP B O 1
ATOM 6993 N N . SER B 1 318 ? -3.289 27.293 1.546 1 92.56 318 SER B N 1
ATOM 6994 C CA . SER B 1 318 ? -1.891 27.167 1.146 1 92.56 318 SER B CA 1
ATOM 6995 C C . SER B 1 318 ? -0.98 27.987 2.053 1 92.56 318 SER B C 1
ATOM 6997 O O . SER B 1 318 ? 0.221 27.722 2.139 1 92.56 318 SER B O 1
ATOM 6999 N N . TYR B 1 319 ? -1.592 28.971 2.723 1 95.69 319 TYR B N 1
ATOM 7000 C CA . TYR B 1 319 ? -0.84 29.844 3.617 1 95.69 319 TYR B CA 1
ATOM 7001 C C . TYR B 1 319 ? -1.414 29.804 5.028 1 95.69 319 TYR B C 1
ATOM 7003 O O . TYR B 1 319 ? -1.455 30.826 5.718 1 95.69 319 TYR B O 1
ATOM 7011 N N . LEU B 1 320 ? -1.87 28.656 5.397 1 95.01 320 LEU B N 1
ATOM 7012 C CA . LEU B 1 320 ? -2.589 28.547 6.662 1 95.01 320 LEU B CA 1
ATOM 7013 C C . LEU B 1 320 ? -1.72 29.019 7.823 1 95.01 320 LEU B C 1
ATOM 7015 O O . LEU B 1 320 ? -2.177 29.782 8.677 1 95.01 320 LEU B O 1
ATOM 7019 N N . SER B 1 321 ? -0.508 28.598 7.887 1 97.03 321 SER B N 1
ATOM 7020 C CA . SER B 1 321 ? 0.373 28.994 8.981 1 97.03 321 SER B CA 1
ATOM 7021 C C . SER B 1 321 ? 0.645 30.494 8.957 1 97.03 321 SER B C 1
ATOM 7023 O O . SER B 1 321 ? 0.801 31.119 10.008 1 97.03 321 SER B O 1
ATOM 7025 N N . VAL B 1 322 ? 0.731 31.045 7.781 1 97.8 322 VAL B N 1
ATOM 7026 C CA . VAL B 1 322 ? 0.924 32.484 7.634 1 97.8 322 VAL B CA 1
ATOM 7027 C C . VAL B 1 322 ? -0.29 33.228 8.186 1 97.8 322 VAL B C 1
ATOM 7029 O O . VAL B 1 322 ? -0.145 34.178 8.959 1 97.8 322 VAL B O 1
ATOM 7032 N N . ILE B 1 323 ? -1.403 32.762 7.816 1 96.73 323 ILE B N 1
ATOM 7033 C CA . ILE B 1 323 ? -2.651 33.366 8.268 1 96.73 323 ILE B CA 1
ATOM 7034 C C . ILE B 1 323 ? -2.746 33.28 9.79 1 96.73 323 ILE B C 1
ATOM 7036 O O . ILE B 1 323 ? -3.055 34.271 10.456 1 96.73 323 ILE B O 1
ATOM 7040 N N . LYS B 1 324 ? -2.452 32.136 10.271 1 96.18 324 LYS B N 1
ATOM 7041 C CA . LYS B 1 324 ? -2.557 31.929 11.713 1 96.18 324 LYS B CA 1
ATOM 7042 C C . LYS B 1 324 ? -1.533 32.773 12.466 1 96.18 324 LYS B C 1
ATOM 7044 O O . LYS B 1 324 ? -1.825 33.298 13.543 1 96.18 324 LYS B O 1
ATOM 7049 N N . SER B 1 325 ? -0.393 32.89 11.956 1 97.64 325 SER B N 1
ATOM 7050 C CA . SER B 1 325 ? 0.628 33.722 12.584 1 97.64 325 SER B CA 1
ATOM 7051 C C . SER B 1 325 ? 0.192 35.182 12.644 1 97.64 325 SER B C 1
ATOM 7053 O O . SER B 1 325 ? 0.419 35.863 13.646 1 97.64 325 SER B O 1
ATOM 7055 N N . LEU B 1 326 ? -0.409 35.641 11.555 1 97.62 326 LEU B N 1
ATOM 7056 C CA . LEU B 1 326 ? -0.943 36.999 11.536 1 97.62 326 LEU B CA 1
ATOM 7057 C C . LEU B 1 326 ? -2.066 37.156 12.555 1 97.62 326 LEU B C 1
ATOM 7059 O O . LEU B 1 326 ? -2.141 38.17 13.252 1 97.62 326 LEU B O 1
ATOM 7063 N N . GLU B 1 327 ? -2.857 36.163 12.621 1 94.46 327 GLU B N 1
ATOM 7064 C CA . GLU B 1 327 ? -3.969 36.191 13.566 1 94.46 327 GLU B CA 1
ATOM 7065 C C . GLU B 1 327 ? -3.468 36.221 15.007 1 94.46 327 GLU B C 1
ATOM 7067 O O . GLU B 1 327 ? -3.948 37.014 15.821 1 94.46 327 GLU B O 1
ATOM 7072 N N . HIS B 1 328 ? -2.568 35.333 15.327 1 94.6 328 HIS B N 1
ATOM 7073 C CA . HIS B 1 328 ? -1.981 35.311 16.661 1 94.6 328 HIS B CA 1
ATOM 7074 C C . HIS B 1 328 ? -1.383 36.667 17.022 1 94.6 328 HIS B C 1
ATOM 7076 O O . HIS B 1 328 ? -1.57 37.155 18.139 1 94.6 328 HIS B O 1
ATOM 7082 N N . SER B 1 329 ? -0.686 37.217 16.08 1 95.98 329 SER B N 1
ATOM 7083 C CA . SER B 1 329 ? -0.02 38.498 16.291 1 95.98 329 SER B CA 1
ATOM 7084 C C . SER B 1 329 ? -1.033 39.621 16.489 1 95.98 329 SER B C 1
ATOM 7086 O O . SER B 1 329 ? -0.848 40.486 17.347 1 95.98 329 SER B O 1
ATOM 7088 N N . SER B 1 330 ? -2.052 39.603 15.672 1 94.47 330 SER B N 1
ATOM 7089 C CA . SER B 1 330 ? -3.087 40.625 15.787 1 94.47 330 SER B CA 1
ATOM 7090 C C . SER B 1 330 ? -3.801 40.541 17.132 1 94.47 330 SER B C 1
ATOM 7092 O O . SER B 1 330 ? -4.155 41.566 17.718 1 94.47 330 SER B O 1
ATOM 7094 N N . MET B 1 331 ? -4.034 39.337 17.572 1 91.34 331 MET B N 1
ATOM 7095 C CA . MET B 1 331 ? -4.656 39.145 18.878 1 91.34 331 MET B CA 1
ATOM 7096 C C . MET B 1 331 ? -3.776 39.711 19.988 1 91.34 331 MET B C 1
ATOM 7098 O O . MET B 1 331 ? -4.271 40.378 20.899 1 91.34 331 MET B O 1
ATOM 7102 N N . LYS B 1 332 ? -2.532 39.449 19.877 1 91.84 332 LYS B N 1
ATOM 7103 C CA . LYS B 1 332 ? -1.59 39.963 20.867 1 91.84 332 LYS B CA 1
ATOM 7104 C C . LYS B 1 332 ? -1.556 41.489 20.853 1 91.84 332 LYS B C 1
ATOM 7106 O O . LYS B 1 332 ? -1.486 42.123 21.907 1 91.84 332 LYS B O 1
ATOM 7111 N N . CYS B 1 333 ? -1.678 42.102 19.654 1 93.52 333 CYS B N 1
ATOM 7112 C CA . CYS B 1 333 ? -1.607 43.549 19.481 1 93.52 333 CYS B CA 1
ATOM 7113 C C . CYS B 1 333 ? -2.969 44.193 19.709 1 93.52 333 CYS B C 1
ATOM 7115 O O . CYS B 1 333 ? -3.097 45.418 19.659 1 93.52 333 CYS B O 1
ATOM 7117 N N . ARG B 1 334 ? -3.991 43.39 19.95 1 91.64 334 ARG B N 1
ATOM 7118 C CA . ARG B 1 334 ? -5.354 43.866 20.16 1 91.64 334 ARG B CA 1
ATOM 7119 C C . ARG B 1 334 ? -5.832 44.7 18.976 1 91.64 334 ARG B C 1
ATOM 7121 O O . ARG B 1 334 ? -6.291 45.83 19.151 1 91.64 334 ARG B O 1
ATOM 7128 N N . ARG B 1 335 ? -5.663 44.116 17.826 1 93.47 335 ARG B N 1
ATOM 7129 C CA . ARG B 1 335 ? -6.101 44.726 16.575 1 93.47 335 ARG B CA 1
ATOM 7130 C C . ARG B 1 335 ? -6.944 43.754 15.757 1 93.47 335 ARG B C 1
ATOM 7132 O O . ARG B 1 335 ? -6.767 42.538 15.854 1 93.47 335 ARG B O 1
ATOM 7139 N N . LYS B 1 336 ? -7.833 44.278 15.028 1 93.9 336 LYS B N 1
ATOM 7140 C CA . LYS B 1 336 ? -8.533 43.474 14.029 1 93.9 336 LYS B CA 1
ATOM 7141 C C . LYS B 1 336 ? -7.683 43.296 12.774 1 93.9 336 LYS B C 1
ATOM 7143 O O . LYS B 1 336 ? -7.078 44.253 12.287 1 93.9 336 LYS B O 1
ATOM 7148 N N . LEU B 1 337 ? -7.646 42.122 12.311 1 95.16 337 LEU B N 1
ATOM 7149 C CA . LEU B 1 337 ? -6.791 41.812 11.171 1 95.16 337 LEU B CA 1
ATOM 7150 C C . LEU B 1 337 ? -7.598 41.79 9.877 1 95.16 337 LEU B C 1
ATOM 7152 O O . LEU B 1 337 ? -8.655 41.158 9.81 1 95.16 337 LEU B O 1
ATOM 7156 N N . GLU B 1 338 ? -7.174 42.479 8.936 1 96.93 338 GLU B N 1
ATOM 7157 C CA . GLU B 1 338 ? -7.661 42.371 7.564 1 96.93 338 GLU B CA 1
ATOM 7158 C C . GLU B 1 338 ? -6.533 41.996 6.607 1 96.93 338 GLU B C 1
ATOM 7160 O O . GLU B 1 338 ? -5.573 42.752 6.444 1 96.93 338 GLU B O 1
ATOM 7165 N N . ILE B 1 339 ? -6.651 40.872 6.032 1 97.44 339 ILE B N 1
ATOM 7166 C CA . ILE B 1 339 ? -5.644 40.439 5.07 1 97.44 339 ILE B CA 1
ATOM 7167 C C . ILE B 1 339 ? -6.104 40.777 3.654 1 97.44 339 ILE B C 1
ATOM 7169 O O . ILE B 1 339 ? -7.187 40.366 3.232 1 97.44 339 ILE B O 1
ATOM 7173 N N . LYS B 1 340 ? -5.342 41.514 2.954 1 97.99 340 LYS B N 1
ATOM 7174 C CA . LYS B 1 340 ? -5.57 41.781 1.536 1 97.99 340 LYS B CA 1
ATOM 7175 C C . LYS B 1 340 ? -4.801 40.795 0.661 1 97.99 340 LYS B C 1
ATOM 7177 O O . LYS B 1 340 ? -3.582 40.905 0.516 1 97.99 340 LYS B O 1
ATOM 7182 N N . TRP B 1 341 ? -5.539 39.93 0.084 1 97.37 341 TRP B N 1
ATOM 7183 C CA . TRP B 1 341 ? -4.93 38.89 -0.739 1 97.37 341 TRP B CA 1
ATOM 7184 C C . TRP B 1 341 ? -4.586 39.425 -2.126 1 97.37 341 TRP B C 1
ATOM 7186 O O . TRP B 1 341 ? -5.479 39.759 -2.908 1 97.37 341 TRP B O 1
ATOM 7196 N N . VAL B 1 342 ? -3.329 39.462 -2.44 1 98.08 342 VAL B N 1
ATOM 7197 C CA . VAL B 1 342 ? -2.871 40.01 -3.713 1 98.08 342 VAL B CA 1
ATOM 7198 C C . VAL B 1 342 ? -2.165 38.922 -4.52 1 98.08 342 VAL B C 1
ATOM 7200 O O . VAL B 1 342 ? -1.148 38.378 -4.083 1 98.08 342 VAL B O 1
ATOM 7203 N N . GLU B 1 343 ? -2.713 38.62 -5.634 1 96.86 343 GLU B N 1
ATOM 7204 C CA . GLU B 1 343 ? -2.012 37.733 -6.558 1 96.86 343 GLU B CA 1
ATOM 7205 C C . GLU B 1 343 ? -0.788 38.418 -7.158 1 96.86 343 GLU B C 1
ATOM 7207 O O . GLU B 1 343 ? -0.914 39.424 -7.859 1 96.86 343 GLU B O 1
ATOM 7212 N N . ALA B 1 344 ? 0.323 37.815 -7.003 1 97.5 344 ALA B N 1
ATOM 7213 C CA . ALA B 1 344 ? 1.591 38.443 -7.365 1 97.5 344 ALA B CA 1
ATOM 7214 C C . ALA B 1 344 ? 1.634 38.774 -8.854 1 97.5 344 ALA B C 1
ATOM 7216 O O . ALA B 1 344 ? 2.181 39.806 -9.251 1 97.5 344 ALA B O 1
ATOM 7217 N N . THR B 1 345 ? 1.056 37.941 -9.676 1 97.23 345 THR B N 1
ATOM 7218 C CA . THR B 1 345 ? 1.078 38.145 -11.12 1 97.23 345 THR B CA 1
ATOM 7219 C C . THR B 1 345 ? 0.296 39.398 -11.502 1 97.23 345 THR B C 1
ATOM 7221 O O . THR B 1 345 ? 0.569 40.016 -12.533 1 97.23 345 THR B O 1
ATOM 7224 N N . ASP B 1 346 ? -0.618 39.775 -10.724 1 97.54 346 ASP B N 1
ATOM 7225 C CA . ASP B 1 346 ? -1.473 40.918 -11.028 1 97.54 346 ASP B CA 1
ATOM 7226 C C . ASP B 1 346 ? -0.716 42.233 -10.852 1 97.54 346 ASP B C 1
ATOM 7228 O O . ASP B 1 346 ? -1.163 43.28 -11.323 1 97.54 346 ASP B O 1
ATOM 7232 N N . LEU B 1 347 ? 0.391 42.163 -10.19 1 98.14 347 LEU B N 1
ATOM 7233 C CA . LEU B 1 347 ? 1.204 43.353 -9.963 1 98.14 347 LEU B CA 1
ATOM 7234 C C . LEU B 1 347 ? 2.17 43.581 -11.121 1 98.14 347 LEU B C 1
ATOM 7236 O O . LEU B 1 347 ? 2.762 44.656 -11.239 1 98.14 347 LEU B O 1
ATOM 7240 N N . GLU B 1 348 ? 2.31 42.654 -11.951 1 97.36 348 GLU B N 1
ATOM 7241 C CA . GLU B 1 348 ? 3.325 42.689 -13 1 97.36 348 GLU B CA 1
ATOM 7242 C C . GLU B 1 348 ? 2.883 43.569 -14.166 1 97.36 348 GLU B C 1
ATOM 7244 O O . GLU B 1 348 ? 1.689 43.68 -14.449 1 97.36 348 GLU B O 1
ATOM 7249 N N . PRO B 1 349 ? 3.841 44.079 -14.902 1 94.43 349 PRO B N 1
ATOM 7250 C CA . PRO B 1 349 ? 3.526 44.97 -16.021 1 94.43 349 PRO B CA 1
ATOM 7251 C C . PRO B 1 349 ? 2.697 44.285 -17.105 1 94.43 349 PRO B C 1
ATOM 7253 O O . PRO B 1 349 ? 1.859 44.927 -17.745 1 94.43 349 PRO B O 1
ATOM 7256 N N . GLU B 1 350 ? 2.919 43.096 -17.344 1 94.43 350 GLU B N 1
ATOM 7257 C CA . GLU B 1 350 ? 2.157 42.36 -18.348 1 94.43 350 GLU B CA 1
ATOM 7258 C C . GLU B 1 350 ? 0.661 42.415 -18.056 1 94.43 350 GLU B C 1
ATOM 7260 O O . GLU B 1 350 ? -0.156 42.462 -18.978 1 94.43 350 GLU B O 1
ATOM 7265 N N . THR B 1 351 ? 0.289 42.394 -16.766 1 94.61 351 THR B N 1
ATOM 7266 C CA . THR B 1 351 ? -1.117 42.431 -16.377 1 94.61 351 THR B CA 1
ATOM 7267 C C . THR B 1 351 ? -1.719 43.806 -16.655 1 94.61 351 THR B C 1
ATOM 7269 O O . THR B 1 351 ? -2.91 43.919 -16.953 1 94.61 351 THR B O 1
ATOM 7272 N N . GLN B 1 352 ? -0.877 44.855 -16.557 1 92.34 352 GLN B N 1
ATOM 7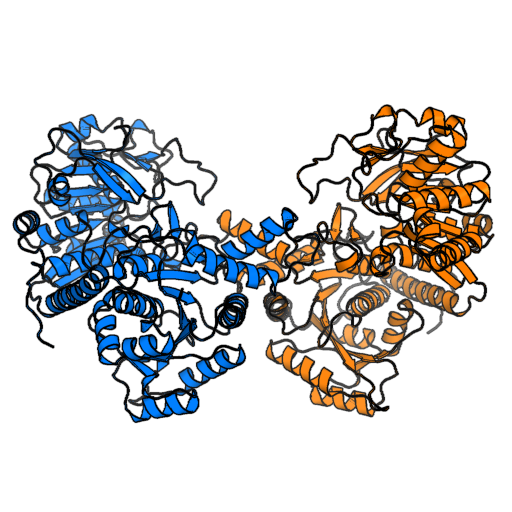273 C CA . GLN B 1 352 ? -1.344 46.195 -16.899 1 92.34 352 GLN B CA 1
ATOM 7274 C C . GLN B 1 352 ? -1.906 46.237 -18.317 1 92.34 352 GLN B C 1
ATOM 7276 O O . GLN B 1 352 ? -2.881 46.943 -18.583 1 92.34 352 GLN B O 1
ATOM 7281 N N . GLU B 1 353 ? -1.309 45.425 -19.223 1 93.95 353 GLU B N 1
ATOM 7282 C CA . GLU B 1 353 ? -1.72 45.391 -20.624 1 93.95 353 GLU B CA 1
ATOM 7283 C C . GLU B 1 353 ? -2.893 44.437 -20.831 1 93.95 353 GLU B C 1
ATOM 7285 O O . GLU B 1 353 ? -3.833 44.75 -21.565 1 93.95 353 GLU B O 1
ATOM 7290 N N . SER B 1 354 ? -2.834 43.284 -20.214 1 94.92 354 SER B N 1
ATOM 7291 C CA . SER B 1 354 ? -3.805 42.224 -20.464 1 94.92 354 SER B CA 1
ATOM 7292 C C . SER B 1 354 ? -5.084 42.446 -19.665 1 94.92 354 SER B C 1
ATOM 7294 O O . SER B 1 354 ? -6.174 42.086 -20.115 1 94.92 354 SER B O 1
ATOM 7296 N N . ASN B 1 355 ? -5.038 43.037 -18.446 1 96.19 355 ASN B N 1
ATOM 7297 C CA . ASN B 1 355 ? -6.182 43.275 -17.572 1 96.19 355 ASN B CA 1
ATOM 7298 C C . ASN B 1 355 ? -5.944 44.468 -16.65 1 96.19 355 ASN B C 1
ATOM 7300 O O . ASN B 1 355 ? -5.629 44.294 -15.472 1 96.19 355 ASN B O 1
ATOM 7304 N N . LYS B 1 356 ? -6.218 45.613 -17.035 1 95.41 356 LYS B N 1
ATOM 7305 C CA . LYS B 1 356 ? -5.942 46.871 -16.347 1 95.41 356 LYS B CA 1
ATOM 7306 C C . LYS B 1 356 ? -6.676 46.938 -15.01 1 95.41 356 LYS B C 1
ATOM 7308 O O . LYS B 1 356 ? -6.149 47.474 -14.033 1 95.41 356 LYS B O 1
ATOM 7313 N N . LEU B 1 357 ? -7.825 46.487 -14.988 1 95.83 357 LEU B N 1
ATOM 7314 C CA . LEU B 1 357 ? -8.622 46.527 -13.767 1 95.83 357 LEU B CA 1
ATOM 7315 C C . LEU B 1 357 ? -7.956 45.721 -12.657 1 95.83 357 LEU B C 1
ATOM 7317 O O . LEU B 1 357 ? -7.846 46.192 -11.522 1 95.83 357 LEU B O 1
ATOM 7321 N N . LYS B 1 358 ? -7.568 44.501 -12.995 1 95.89 358 LYS B N 1
ATOM 7322 C CA . LYS B 1 358 ? -6.896 43.648 -12.019 1 95.89 358 LYS B CA 1
ATOM 7323 C C . LYS B 1 358 ? -5.581 44.271 -11.558 1 95.89 358 LYS B C 1
ATOM 7325 O O . LYS B 1 358 ? -5.221 44.175 -10.383 1 95.89 358 LYS B O 1
ATOM 7330 N N . PHE B 1 359 ? -4.902 44.856 -12.436 1 97.44 359 PHE B N 1
ATOM 7331 C CA . PHE B 1 359 ? -3.634 45.512 -12.14 1 97.44 359 PHE B CA 1
ATOM 7332 C C . PHE B 1 359 ? -3.831 46.648 -11.144 1 97.44 359 PHE B C 1
ATOM 7334 O O . PHE B 1 359 ? -3.144 46.711 -10.123 1 97.44 359 PHE B O 1
ATOM 7341 N N . HIS B 1 360 ? -4.752 47.519 -11.347 1 97.21 360 HIS B N 1
ATOM 7342 C CA . HIS B 1 360 ? -4.987 48.676 -10.49 1 97.21 360 HIS B CA 1
ATOM 7343 C C . HIS B 1 360 ? -5.541 48.253 -9.134 1 97.21 360 HIS B C 1
ATOM 7345 O O . HIS B 1 360 ? -5.201 48.846 -8.107 1 97.21 360 HIS B O 1
ATOM 7351 N N . GLU B 1 361 ? -6.374 47.306 -9.195 1 97.54 361 GLU B N 1
ATOM 7352 C CA . GLU B 1 361 ? -6.917 46.792 -7.941 1 97.54 361 GLU B CA 1
ATOM 7353 C C . GLU B 1 361 ? -5.815 46.208 -7.061 1 97.54 361 GLU B C 1
ATOM 7355 O O . GLU B 1 361 ? -5.799 46.429 -5.848 1 97.54 361 GLU B O 1
ATOM 7360 N N . ALA B 1 362 ? -4.976 45.429 -7.689 1 97.99 362 ALA B N 1
ATOM 7361 C CA . ALA B 1 362 ? -3.868 44.823 -6.956 1 97.99 362 ALA B CA 1
ATOM 7362 C C . ALA B 1 362 ? -2.961 45.891 -6.35 1 97.99 362 ALA B C 1
ATOM 7364 O O . ALA B 1 362 ? -2.603 45.815 -5.173 1 97.99 362 ALA B O 1
ATOM 7365 N N . TRP B 1 363 ? -2.637 46.852 -7.086 1 98.03 363 TRP B N 1
ATOM 7366 C CA . TRP B 1 363 ? -1.753 47.906 -6.6 1 98.03 363 TRP B CA 1
ATOM 7367 C C . TRP B 1 363 ? -2.459 48.772 -5.562 1 98.03 363 TRP B C 1
ATOM 7369 O O . TRP B 1 363 ? -1.827 49.274 -4.629 1 98.03 363 TRP B O 1
ATOM 7379 N N . ASN B 1 364 ? -3.729 48.952 -5.696 1 98.11 364 ASN B N 1
ATOM 7380 C CA . ASN B 1 364 ? -4.489 49.66 -4.671 1 98.11 364 ASN B CA 1
ATOM 7381 C C . ASN B 1 364 ? -4.418 48.944 -3.325 1 98.11 364 ASN B C 1
ATOM 7383 O O . ASN B 1 364 ? -4.263 49.584 -2.284 1 98.11 364 ASN B O 1
ATOM 7387 N N . MET B 1 365 ? -4.546 47.664 -3.367 1 98.16 365 MET B N 1
ATOM 7388 C CA . MET B 1 365 ? -4.459 46.874 -2.142 1 98.16 365 MET B CA 1
ATOM 7389 C C . MET B 1 365 ? -3.08 47.009 -1.505 1 98.16 365 MET B C 1
ATOM 7391 O O . MET B 1 365 ? -2.967 47.164 -0.287 1 98.16 365 MET B O 1
ATOM 7395 N N . VAL B 1 366 ? -2.062 46.998 -2.323 1 98.33 366 VAL B N 1
ATOM 7396 C CA . VAL B 1 366 ? -0.693 47.099 -1.829 1 98.33 366 VAL B CA 1
ATOM 7397 C C . VAL B 1 366 ? -0.441 48.506 -1.29 1 98.33 366 VAL B C 1
ATOM 7399 O O . VAL B 1 366 ? 0.128 48.67 -0.208 1 98.33 366 VAL B O 1
ATOM 7402 N N . SER B 1 367 ? -0.925 49.56 -1.94 1 97.69 367 SER B N 1
ATOM 7403 C CA . SER B 1 367 ? -0.6 50.943 -1.608 1 97.69 367 SER B CA 1
ATOM 7404 C C . SER B 1 367 ? -1.404 51.427 -0.405 1 97.69 367 SER B C 1
ATOM 7406 O O . SER B 1 367 ? -1.017 52.389 0.26 1 97.69 367 SER B O 1
ATOM 7408 N N . THR B 1 368 ? -2.467 50.724 -0.126 1 97.6 368 THR B N 1
ATOM 7409 C CA . THR B 1 368 ? -3.309 51.169 0.979 1 97.6 368 THR B CA 1
ATOM 7410 C C . THR B 1 368 ? -3.107 50.282 2.204 1 97.6 368 THR B C 1
ATOM 7412 O O . THR B 1 368 ? -3.738 50.495 3.242 1 97.6 368 THR B O 1
ATOM 7415 N N . ALA B 1 369 ? -2.273 49.36 2.097 1 98.37 369 ALA B N 1
ATOM 7416 C CA . ALA B 1 369 ? -2.023 48.449 3.211 1 98.37 369 ALA B CA 1
ATOM 7417 C C . ALA B 1 369 ? -1.133 49.102 4.264 1 98.37 369 ALA B C 1
ATOM 7419 O O . ALA B 1 369 ? -0.334 49.987 3.949 1 98.37 369 ALA B O 1
ATOM 7420 N N . ASP B 1 370 ? -1.27 48.657 5.508 1 98.56 370 ASP B N 1
ATOM 7421 C CA . ASP B 1 370 ? -0.436 49.133 6.607 1 98.56 370 ASP B CA 1
ATOM 7422 C C . ASP B 1 370 ? 0.896 48.388 6.649 1 98.56 370 ASP B C 1
ATOM 7424 O O . ASP B 1 370 ? 1.861 48.864 7.252 1 98.56 370 ASP B O 1
ATOM 7428 N N . GLY B 1 371 ? 0.94 47.263 6.1 1 98.69 371 GLY B N 1
ATOM 7429 C CA . GLY B 1 371 ? 2.11 46.407 5.983 1 98.69 371 GLY B CA 1
ATOM 7430 C C . GLY B 1 371 ? 2.042 45.463 4.798 1 98.69 371 GLY B C 1
ATOM 7431 O O . GLY B 1 371 ? 0.96 45.198 4.269 1 98.69 371 GLY B O 1
ATOM 7432 N N . ILE B 1 372 ? 3.17 44.956 4.322 1 98.87 372 ILE B N 1
ATOM 7433 C CA . ILE B 1 372 ? 3.255 44.07 3.167 1 98.87 372 ILE B CA 1
ATOM 7434 C C . ILE B 1 372 ? 3.999 42.793 3.549 1 98.87 372 ILE B C 1
ATOM 7436 O O . ILE B 1 372 ? 5.055 42.849 4.183 1 98.87 372 ILE B O 1
ATOM 7440 N N . LEU B 1 373 ? 3.4 41.641 3.23 1 98.83 373 LEU B N 1
ATOM 7441 C CA . LEU B 1 373 ? 3.981 40.331 3.504 1 98.83 373 LEU B CA 1
ATOM 7442 C C . LEU B 1 373 ? 4.167 39.538 2.214 1 98.83 373 LEU B C 1
ATOM 7444 O O . LEU B 1 373 ? 3.229 39.4 1.425 1 98.83 373 LEU B O 1
ATOM 7448 N N . ILE B 1 374 ? 5.368 39.101 1.928 1 98.71 374 ILE B N 1
ATOM 7449 C CA . ILE B 1 374 ? 5.645 38.163 0.846 1 98.71 374 ILE B CA 1
ATOM 7450 C C . ILE B 1 374 ? 6.009 36.799 1.427 1 98.71 374 ILE B C 1
ATOM 7452 O O . ILE B 1 374 ? 7.114 36.611 1.941 1 98.71 374 ILE B O 1
ATOM 7456 N N . PRO B 1 375 ? 5.114 35.847 1.337 1 97.88 375 PRO B N 1
ATOM 7457 C CA . PRO B 1 375 ? 5.328 34.526 1.932 1 97.88 375 PRO B CA 1
ATOM 7458 C C . PRO B 1 375 ? 6.198 33.621 1.062 1 97.88 375 PRO B C 1
ATOM 7460 O O . PRO B 1 375 ? 6.689 34.052 0.015 1 97.88 375 PRO B O 1
ATOM 7463 N N . GLY B 1 376 ? 6.416 32.406 1.559 1 95.22 376 GLY B N 1
ATOM 7464 C CA . GLY B 1 376 ? 7.202 31.428 0.825 1 95.22 376 GLY B CA 1
ATOM 7465 C C . GLY B 1 376 ? 6.552 30.995 -0.476 1 95.22 376 GLY B C 1
ATOM 7466 O O . GLY B 1 376 ? 5.357 31.214 -0.682 1 95.22 376 GLY B O 1
ATOM 7467 N N . GLY B 1 377 ? 7.296 30.378 -1.355 1 91.65 377 GLY B N 1
ATOM 7468 C CA . GLY B 1 377 ? 6.803 29.893 -2.635 1 91.65 377 GLY B CA 1
ATOM 7469 C C . GLY B 1 377 ? 7.888 29.277 -3.498 1 91.65 377 GLY B C 1
ATOM 7470 O O . GLY B 1 377 ? 9.074 29.376 -3.178 1 91.65 377 GLY B O 1
ATOM 7471 N N . PHE B 1 378 ? 7.353 28.662 -4.596 1 87.75 378 PHE B N 1
ATOM 7472 C CA . PHE B 1 378 ? 8.261 28.01 -5.533 1 87.75 378 PHE B CA 1
ATOM 7473 C C . PHE B 1 378 ? 7.991 28.472 -6.959 1 87.75 378 PHE B C 1
ATOM 7475 O O . PHE B 1 378 ? 6.861 28.833 -7.297 1 87.75 378 PHE B O 1
ATOM 7482 N N . GLY B 1 379 ? 9.086 28.515 -7.713 1 88.67 379 GLY B N 1
ATOM 7483 C CA . GLY B 1 379 ? 8.914 28.747 -9.138 1 88.67 379 GLY B CA 1
ATOM 7484 C C . GLY B 1 379 ? 8.97 30.215 -9.516 1 88.67 379 GLY B C 1
ATOM 7485 O O . GLY B 1 379 ? 8.91 31.087 -8.647 1 88.67 379 GLY B O 1
ATOM 7486 N N . VAL B 1 380 ? 8.898 30.488 -10.732 1 93.64 380 VAL B N 1
ATOM 7487 C CA . VAL B 1 380 ? 9.186 31.808 -11.285 1 93.64 380 VAL B CA 1
ATOM 7488 C C . VAL B 1 380 ? 7.901 32.63 -11.355 1 93.64 380 VAL B C 1
ATOM 7490 O O . VAL B 1 380 ? 7.94 33.861 -11.291 1 93.64 380 VAL B O 1
ATOM 7493 N N . ARG B 1 381 ? 6.827 31.995 -11.343 1 94.14 381 ARG B N 1
ATOM 7494 C CA . ARG B 1 381 ? 5.56 32.686 -11.561 1 94.14 381 ARG B CA 1
ATOM 7495 C C . ARG B 1 381 ? 5.334 33.762 -10.504 1 94.14 381 ARG B C 1
ATOM 7497 O O . ARG B 1 381 ? 5.445 33.495 -9.306 1 94.14 381 ARG B O 1
ATOM 7504 N N . GLY B 1 382 ? 5.046 35.016 -10.907 1 96.12 382 GLY B N 1
ATOM 7505 C CA . GLY B 1 382 ? 4.647 36.091 -10.013 1 96.12 382 GLY B CA 1
ATOM 7506 C C . GLY B 1 382 ? 5.823 36.777 -9.342 1 96.12 382 GLY B C 1
ATOM 7507 O O . GLY B 1 382 ? 5.645 37.756 -8.615 1 96.12 382 GLY B O 1
ATOM 7508 N N . THR B 1 383 ? 7.015 36.353 -9.646 1 96.5 383 THR B N 1
ATOM 7509 C CA . THR B 1 383 ? 8.179 36.841 -8.916 1 96.5 383 THR B CA 1
ATOM 7510 C C . THR B 1 383 ? 8.441 38.31 -9.234 1 96.5 383 THR B C 1
ATOM 7512 O O . THR B 1 383 ? 8.877 39.071 -8.368 1 96.5 383 THR B O 1
ATOM 7515 N N . GLU B 1 384 ? 8.193 38.764 -10.463 1 96.97 384 GLU B N 1
ATOM 7516 C CA . GLU B 1 384 ? 8.382 40.172 -10.799 1 96.97 384 GLU B CA 1
ATOM 7517 C C . GLU B 1 384 ? 7.415 41.06 -10.02 1 96.97 384 GLU B C 1
ATOM 7519 O O . GLU B 1 384 ? 7.768 42.172 -9.623 1 96.97 384 GLU B O 1
ATOM 7524 N N . GLY B 1 385 ? 6.191 40.583 -9.894 1 98.08 385 GLY B N 1
ATOM 7525 C CA . GLY B 1 385 ? 5.239 41.306 -9.066 1 98.08 385 GLY B CA 1
ATOM 7526 C C . GLY B 1 385 ? 5.672 41.416 -7.617 1 98.08 385 GLY B C 1
ATOM 7527 O O . GLY B 1 385 ? 5.476 42.454 -6.981 1 98.08 385 GLY B O 1
ATOM 7528 N N . MET B 1 386 ? 6.251 40.362 -7.092 1 98.41 386 MET B N 1
ATOM 7529 C CA . MET B 1 386 ? 6.755 40.357 -5.721 1 98.41 386 MET B CA 1
ATOM 7530 C C . MET B 1 386 ? 7.906 41.345 -5.561 1 98.41 386 MET B C 1
ATOM 7532 O O . MET B 1 386 ? 8.007 42.025 -4.538 1 98.41 386 MET B O 1
ATOM 7536 N N . VAL B 1 387 ? 8.771 41.414 -6.568 1 98.27 387 VAL B N 1
ATOM 7537 C CA . VAL B 1 387 ? 9.899 42.338 -6.546 1 98.27 387 VAL B CA 1
ATOM 7538 C C . VAL B 1 387 ? 9.389 43.777 -6.498 1 98.27 387 VAL B C 1
ATOM 7540 O O . VAL B 1 387 ? 9.905 44.6 -5.738 1 98.27 387 VAL B O 1
ATOM 7543 N N . LEU B 1 388 ? 8.374 44.069 -7.27 1 98.44 388 LEU B N 1
ATOM 7544 C CA . LEU B 1 388 ? 7.799 45.409 -7.305 1 98.44 388 LEU B CA 1
ATOM 7545 C C . LEU B 1 388 ? 7.154 45.759 -5.968 1 98.44 388 LEU B C 1
ATOM 7547 O O . LEU B 1 388 ? 7.244 46.901 -5.511 1 98.44 388 LEU B O 1
ATOM 7551 N N . ALA B 1 389 ? 6.506 44.817 -5.362 1 98.7 389 ALA B N 1
ATOM 7552 C CA . ALA B 1 389 ? 5.891 45.041 -4.056 1 98.7 389 ALA B CA 1
ATOM 7553 C C . ALA B 1 389 ? 6.95 45.319 -2.992 1 98.7 389 ALA B C 1
ATOM 7555 O O . ALA B 1 389 ? 6.766 46.188 -2.136 1 98.7 389 ALA B O 1
ATOM 7556 N N . ALA B 1 390 ? 8.002 44.542 -3.004 1 98.64 390 ALA B N 1
ATOM 7557 C CA . ALA B 1 390 ? 9.103 44.757 -2.069 1 98.64 390 ALA B CA 1
ATOM 7558 C C . ALA B 1 390 ? 9.713 46.144 -2.248 1 98.64 390 ALA B C 1
ATOM 7560 O O . ALA B 1 390 ? 10.072 46.802 -1.269 1 98.64 390 ALA B O 1
ATOM 7561 N N . ARG B 1 391 ? 9.88 46.566 -3.456 1 98.44 391 ARG B N 1
ATOM 7562 C CA . ARG B 1 391 ? 10.401 47.897 -3.749 1 98.44 391 ARG B CA 1
ATOM 7563 C C . ARG B 1 391 ? 9.487 48.979 -3.186 1 98.44 391 ARG B C 1
ATOM 7565 O O . ARG B 1 391 ? 9.958 49.945 -2.581 1 98.44 391 ARG B O 1
ATOM 7572 N N . TRP B 1 392 ? 8.238 48.789 -3.449 1 98.37 392 TRP B N 1
ATOM 7573 C CA . TRP B 1 392 ? 7.253 49.736 -2.937 1 98.37 392 TRP B CA 1
ATOM 7574 C C . TRP B 1 392 ? 7.374 49.882 -1.424 1 98.37 392 TRP B C 1
ATOM 7576 O O . TRP B 1 392 ? 7.362 50.997 -0.899 1 98.37 392 TRP B O 1
ATOM 7586 N N . ALA B 1 393 ? 7.443 48.772 -0.728 1 98.57 393 ALA B N 1
ATOM 7587 C CA . ALA B 1 393 ? 7.566 48.786 0.727 1 98.57 393 ALA B CA 1
ATOM 7588 C C . ALA B 1 393 ? 8.827 49.526 1.163 1 98.57 393 ALA B C 1
ATOM 7590 O O . ALA B 1 393 ? 8.793 50.321 2.106 1 98.57 393 ALA B O 1
ATOM 7591 N N . ARG B 1 394 ? 9.911 49.22 0.53 1 98.28 394 ARG B N 1
ATOM 7592 C CA . ARG B 1 394 ? 11.194 49.82 0.879 1 98.28 394 ARG B CA 1
ATOM 7593 C C . ARG B 1 394 ? 11.172 51.329 0.656 1 98.28 394 ARG B C 1
ATOM 7595 O O . ARG B 1 394 ? 11.533 52.099 1.549 1 98.28 394 ARG B O 1
ATOM 7602 N N . GLU B 1 395 ? 10.687 51.807 -0.468 1 97.91 395 GLU B N 1
ATOM 7603 C CA . GLU B 1 395 ? 10.769 53.203 -0.887 1 97.91 395 GLU B CA 1
ATOM 7604 C C . GLU B 1 395 ? 9.734 54.058 -0.161 1 97.91 395 GLU B C 1
ATOM 7606 O O . GLU B 1 395 ? 9.949 55.253 0.054 1 97.91 395 GLU B O 1
ATOM 7611 N N . ASN B 1 396 ? 8.665 53.459 0.206 1 97.93 396 ASN B N 1
ATOM 7612 C CA . ASN B 1 396 ? 7.599 54.232 0.834 1 97.93 396 ASN B CA 1
ATOM 7613 C C . ASN B 1 396 ? 7.551 53.999 2.341 1 97.93 396 ASN B C 1
ATOM 7615 O O . ASN B 1 396 ? 6.595 54.403 3.006 1 97.93 396 ASN B O 1
ATOM 7619 N N . HIS B 1 397 ? 8.491 53.28 2.914 1 97.53 397 HIS B N 1
ATOM 7620 C CA . HIS B 1 397 ? 8.648 53.05 4.346 1 97.53 397 HIS B CA 1
ATOM 7621 C C . HIS B 1 397 ? 7.425 52.351 4.93 1 97.53 397 HIS B C 1
ATOM 7623 O O . HIS B 1 397 ? 6.916 52.753 5.979 1 97.53 397 HIS B O 1
ATOM 7629 N N . ILE B 1 398 ? 6.911 51.445 4.173 1 98.36 398 ILE B N 1
ATOM 7630 C CA . ILE B 1 398 ? 5.828 50.586 4.639 1 98.36 398 ILE B CA 1
ATOM 7631 C C . ILE B 1 398 ? 6.408 49.336 5.297 1 98.36 398 ILE B C 1
ATOM 7633 O O . ILE B 1 398 ? 7.29 48.683 4.735 1 98.36 398 ILE B O 1
ATOM 7637 N N . PRO B 1 399 ? 5.939 48.998 6.51 1 98.77 399 PRO B N 1
ATOM 7638 C CA . PRO B 1 399 ? 6.436 47.773 7.14 1 98.77 399 PRO B CA 1
ATOM 7639 C C . PRO B 1 399 ? 6.356 46.56 6.217 1 98.77 399 PRO B C 1
ATOM 7641 O O . PRO B 1 399 ? 5.358 46.378 5.515 1 98.77 399 PRO B O 1
ATOM 7644 N N . PHE B 1 400 ? 7.461 45.716 6.275 1 98.67 400 PHE B N 1
ATOM 7645 C CA . PHE B 1 400 ? 7.619 44.638 5.306 1 98.67 400 PHE B CA 1
ATOM 7646 C C . PHE B 1 400 ? 8.198 43.394 5.97 1 98.67 400 PHE B C 1
ATOM 7648 O O . PHE B 1 400 ? 9.116 43.49 6.787 1 98.67 400 PHE B O 1
ATOM 7655 N N . LEU B 1 401 ? 7.565 42.214 5.667 1 98.91 401 LEU B N 1
ATOM 7656 C CA . LEU B 1 401 ? 8.108 40.922 6.073 1 98.91 401 LEU B CA 1
ATOM 7657 C C . LEU B 1 401 ? 8.19 39.969 4.885 1 98.91 401 LEU B C 1
ATOM 7659 O O . LEU B 1 401 ? 7.193 39.745 4.194 1 98.91 401 LEU B O 1
ATOM 7663 N N . GLY B 1 402 ? 9.37 39.484 4.552 1 98.81 402 GLY B N 1
ATOM 7664 C CA . GLY B 1 402 ? 9.57 38.429 3.572 1 98.81 402 GLY B CA 1
ATOM 7665 C C . GLY B 1 402 ? 9.952 37.1 4.195 1 98.81 402 GLY B C 1
ATOM 7666 O O . GLY B 1 402 ? 10.791 37.049 5.097 1 98.81 402 GLY B O 1
ATOM 7667 N N . VAL B 1 403 ? 9.352 36.02 3.732 1 98.62 403 VAL B N 1
ATOM 7668 C CA . VAL B 1 403 ? 9.64 34.695 4.269 1 98.62 403 VAL B CA 1
ATOM 7669 C C . VAL B 1 403 ? 10.148 33.784 3.153 1 98.62 403 VAL B C 1
ATOM 7671 O O . VAL B 1 403 ? 9.471 33.597 2.14 1 98.62 403 VAL B O 1
ATOM 7674 N N . CYS B 1 404 ? 11.318 33.182 3.339 1 97.53 404 CYS B N 1
ATOM 7675 C CA . CYS B 1 404 ? 11.952 32.25 2.414 1 97.53 404 CYS B CA 1
ATOM 7676 C C . CYS B 1 404 ? 12.079 32.861 1.024 1 97.53 404 CYS B C 1
ATOM 7678 O O . CYS B 1 404 ? 13.005 33.63 0.761 1 97.53 404 CYS B O 1
ATOM 7680 N N . LEU B 1 405 ? 11.088 32.644 0.176 1 97.62 405 LEU B N 1
ATOM 7681 C CA . LEU B 1 405 ? 11.078 33.322 -1.116 1 97.62 405 LEU B CA 1
ATOM 7682 C C . LEU B 1 405 ? 11.051 34.836 -0.935 1 97.62 405 LEU B C 1
ATOM 7684 O O . LEU B 1 405 ? 11.645 35.571 -1.727 1 97.62 405 LEU B O 1
ATOM 7688 N N . GLY B 1 406 ? 10.376 35.295 0.093 1 98.23 406 GLY B N 1
ATOM 7689 C CA . GLY B 1 406 ? 10.325 36.717 0.392 1 98.23 406 GLY B CA 1
ATOM 7690 C C . GLY B 1 406 ? 11.692 37.32 0.656 1 98.23 406 GLY B C 1
ATOM 7691 O O . GLY B 1 406 ? 11.952 38.468 0.288 1 98.23 406 GLY B O 1
ATOM 7692 N N . LEU B 1 407 ? 12.477 36.555 1.335 1 98.52 407 LEU B N 1
ATOM 7693 C CA . LEU B 1 407 ? 13.847 37.002 1.56 1 98.52 407 LEU B CA 1
ATOM 7694 C C . LEU B 1 407 ? 14.619 37.071 0.247 1 98.52 407 LEU B C 1
ATOM 7696 O O . LEU B 1 407 ? 15.351 38.033 0.001 1 98.52 407 LEU B O 1
ATOM 7700 N N . GLN B 1 408 ? 14.455 36.094 -0.558 1 97.81 408 GLN B N 1
ATOM 7701 C CA . GLN B 1 408 ? 15.125 36.058 -1.854 1 97.81 408 GLN B CA 1
ATOM 7702 C C . GLN B 1 408 ? 14.684 37.225 -2.733 1 97.81 408 GLN B C 1
ATOM 7704 O O . GLN B 1 408 ? 15.515 37.882 -3.364 1 97.81 408 GLN B O 1
ATOM 7709 N N . ILE B 1 409 ? 13.439 37.462 -2.686 1 98.22 409 ILE B N 1
ATOM 7710 C CA . ILE B 1 409 ? 12.851 38.529 -3.487 1 98.22 409 ILE B CA 1
ATOM 7711 C C . ILE B 1 409 ? 13.379 39.881 -3.014 1 98.22 409 ILE B C 1
ATOM 7713 O O . ILE B 1 409 ? 13.723 40.741 -3.829 1 98.22 409 ILE B O 1
ATOM 7717 N N . ALA B 1 410 ? 13.364 40.122 -1.733 1 98.43 410 ALA B N 1
ATOM 7718 C CA . ALA B 1 410 ? 13.885 41.367 -1.174 1 98.43 410 ALA B CA 1
ATOM 7719 C C . ALA B 1 410 ? 15.331 41.599 -1.605 1 98.43 410 ALA B C 1
ATOM 7721 O O . ALA B 1 410 ? 15.723 42.73 -1.9 1 98.43 410 ALA B O 1
ATOM 7722 N N . THR B 1 411 ? 16.106 40.534 -1.643 1 98.24 411 THR B N 1
ATOM 7723 C CA . THR B 1 411 ? 17.507 40.622 -2.041 1 98.24 411 THR B CA 1
ATOM 7724 C C . THR B 1 411 ? 17.628 40.937 -3.529 1 98.24 411 THR B C 1
ATOM 7726 O O . THR B 1 411 ? 18.441 41.773 -3.928 1 98.24 411 THR B O 1
ATOM 7729 N N . ILE B 1 412 ? 16.87 40.249 -4.315 1 97.84 412 ILE B N 1
ATOM 7730 C CA . ILE B 1 412 ? 16.867 40.494 -5.753 1 97.84 412 ILE B CA 1
ATOM 7731 C C . ILE B 1 412 ? 16.496 41.95 -6.027 1 97.84 412 ILE B C 1
ATOM 7733 O O . ILE B 1 412 ? 17.162 42.63 -6.811 1 97.84 412 ILE B O 1
ATOM 7737 N N . GLU B 1 413 ? 15.418 42.397 -5.396 1 98.15 413 GLU B N 1
ATOM 7738 C CA . GLU B 1 413 ? 14.959 43.773 -5.565 1 98.15 413 GLU B CA 1
ATOM 7739 C C . GLU B 1 413 ? 16.063 44.769 -5.222 1 98.15 413 GLU B C 1
ATOM 7741 O O . GLU B 1 413 ? 16.319 45.706 -5.98 1 98.15 413 GLU B O 1
ATOM 7746 N N . PHE B 1 414 ? 16.704 44.597 -4.12 1 98.16 414 PHE B N 1
ATOM 7747 C CA . PHE B 1 414 ? 17.747 45.503 -3.653 1 98.16 414 PHE B CA 1
ATOM 7748 C C . PHE B 1 414 ? 18.94 45.49 -4.6 1 98.16 414 PHE B C 1
ATOM 7750 O O . PHE B 1 414 ? 19.517 46.539 -4.895 1 98.16 414 PHE B O 1
ATOM 7757 N N . THR B 1 415 ? 19.306 44.328 -5.059 1 97.42 415 THR B N 1
ATOM 7758 C CA . THR B 1 415 ? 20.417 44.188 -5.993 1 97.42 415 THR B CA 1
ATOM 7759 C C . THR B 1 415 ? 20.126 44.929 -7.295 1 97.42 415 THR B C 1
ATOM 7761 O O . THR B 1 415 ? 21.004 45.596 -7.845 1 97.42 415 THR B O 1
ATOM 7764 N N . ARG B 1 416 ? 18.957 44.816 -7.667 1 97.14 416 ARG B N 1
ATOM 7765 C CA . ARG B 1 416 ? 18.578 45.441 -8.93 1 97.14 416 ARG B CA 1
ATOM 7766 C C . ARG B 1 416 ? 18.418 46.949 -8.769 1 97.14 416 ARG B C 1
ATOM 7768 O O . ARG B 1 416 ? 18.928 47.723 -9.581 1 97.14 416 ARG B O 1
ATOM 7775 N N . SER B 1 417 ? 17.764 47.417 -7.805 1 96.74 417 SER B N 1
ATOM 7776 C CA . SER B 1 417 ? 17.335 48.806 -7.674 1 96.74 417 SER B CA 1
ATOM 7777 C C . SER B 1 417 ? 18.41 49.656 -7.006 1 96.74 417 SER B C 1
ATOM 7779 O O . SER B 1 417 ? 18.569 50.834 -7.334 1 96.74 417 SER B O 1
ATOM 7781 N N . VAL B 1 418 ? 19.071 49.146 -6.068 1 96.42 418 VAL B N 1
ATOM 7782 C CA . VAL B 1 418 ? 20.012 49.929 -5.274 1 96.42 418 VAL B CA 1
ATOM 7783 C C . VAL B 1 418 ? 21.434 49.699 -5.781 1 96.42 418 VAL B C 1
ATOM 7785 O O . VAL B 1 418 ? 22.194 50.652 -5.97 1 96.42 418 VAL B O 1
ATOM 7788 N N . LEU B 1 419 ? 21.777 48.41 -6.084 1 95.41 419 LEU B N 1
ATOM 7789 C CA . LEU B 1 419 ? 23.123 48.115 -6.564 1 95.41 419 LEU B CA 1
ATOM 7790 C C . LEU B 1 419 ? 23.221 48.329 -8.07 1 95.41 419 LEU B C 1
ATOM 7792 O O . LEU B 1 419 ? 24.321 48.352 -8.628 1 95.41 419 LEU B O 1
ATOM 7796 N N . GLY B 1 420 ? 22.068 48.437 -8.751 1 94.43 420 GLY B N 1
ATOM 7797 C CA . GLY B 1 420 ? 22.046 48.75 -10.171 1 94.43 420 GLY B CA 1
ATOM 7798 C C . GLY B 1 420 ? 22.273 47.537 -11.053 1 94.43 420 GLY B C 1
ATOM 7799 O O . GLY B 1 420 ? 22.517 47.673 -12.254 1 94.43 420 GLY B O 1
ATOM 7800 N N . ARG B 1 421 ? 22.237 46.32 -10.502 1 93.77 421 ARG B N 1
ATOM 7801 C CA . ARG B 1 421 ? 22.376 45.091 -11.277 1 93.77 421 ARG B CA 1
ATOM 7802 C C . ARG B 1 421 ? 21.026 44.626 -11.813 1 93.77 421 ARG B C 1
ATOM 7804 O O . ARG B 1 421 ? 20.433 43.684 -11.282 1 93.77 421 ARG B O 1
ATOM 7811 N N . LYS B 1 422 ? 20.634 45.072 -12.884 1 91.21 422 LYS B N 1
ATOM 7812 C CA . LYS B 1 422 ? 19.274 44.95 -13.401 1 91.21 422 LYS B CA 1
ATOM 7813 C C . LYS B 1 422 ? 18.967 43.512 -13.808 1 91.21 422 LYS B C 1
ATOM 7815 O O . LYS B 1 422 ? 17.807 43.095 -13.806 1 91.21 422 LYS B O 1
ATOM 7820 N N . ASP B 1 423 ? 19.962 42.701 -14.086 1 89.93 423 ASP B N 1
ATOM 7821 C CA . ASP B 1 423 ? 19.756 41.342 -14.576 1 89.93 423 ASP B CA 1
ATOM 7822 C C . ASP B 1 423 ? 19.873 40.325 -13.443 1 89.93 423 ASP B C 1
ATOM 7824 O O . ASP B 1 423 ? 19.901 39.117 -13.686 1 89.93 423 ASP B O 1
ATOM 7828 N N . SER B 1 424 ? 19.918 40.814 -12.257 1 93.56 424 SER B N 1
ATOM 7829 C CA . SER B 1 424 ? 20.062 39.918 -11.115 1 93.56 424 SER B CA 1
ATOM 7830 C C . SER B 1 424 ? 18.787 39.115 -10.878 1 93.56 424 SER B C 1
ATOM 7832 O O . SER B 1 424 ? 17.686 39.669 -10.897 1 93.56 424 SER B O 1
ATOM 7834 N N . HIS B 1 425 ? 18.931 37.745 -10.746 1 93.81 425 HIS B N 1
ATOM 7835 C CA . HIS B 1 425 ? 17.796 36.854 -10.536 1 93.81 425 HIS B CA 1
ATOM 7836 C C . HIS B 1 425 ? 18.174 35.681 -9.638 1 93.81 425 HIS B C 1
ATOM 7838 O O . HIS B 1 425 ? 19.256 35.669 -9.048 1 93.81 425 HIS B O 1
ATOM 7844 N N . SER B 1 426 ? 17.227 34.802 -9.443 1 95.31 426 SER B N 1
ATOM 7845 C CA . SER B 1 426 ? 17.457 33.544 -8.74 1 95.31 426 SER B CA 1
ATOM 7846 C C . SER B 1 426 ? 17.844 32.432 -9.709 1 95.31 426 SER B C 1
ATOM 7848 O O . SER B 1 426 ? 17.297 32.343 -10.81 1 95.31 426 SER B O 1
ATOM 7850 N N . ALA B 1 427 ? 18.706 31.542 -9.264 1 94.11 427 ALA B N 1
ATOM 7851 C CA . ALA B 1 427 ? 19.073 30.366 -10.049 1 94.11 427 ALA B CA 1
ATOM 7852 C C . ALA B 1 427 ? 17.889 29.415 -10.197 1 94.11 427 ALA B C 1
ATOM 7854 O O . ALA B 1 427 ? 17.863 28.582 -11.106 1 94.11 427 ALA B O 1
ATOM 7855 N N . GLU B 1 428 ? 16.906 29.543 -9.3 1 91.11 428 GLU B N 1
ATOM 7856 C CA . GLU B 1 428 ? 15.697 28.732 -9.405 1 91.11 428 GLU B CA 1
ATOM 7857 C C . GLU B 1 428 ? 14.889 29.103 -10.645 1 91.11 428 GLU B C 1
ATOM 7859 O O . GLU B 1 428 ? 14.32 28.232 -11.306 1 91.11 428 GLU B O 1
ATOM 7864 N N . PHE B 1 429 ? 14.92 30.348 -10.949 1 92.69 429 PHE B N 1
ATOM 7865 C CA . PHE B 1 429 ? 14.047 30.862 -11.998 1 92.69 429 PHE B CA 1
ATOM 7866 C C . PHE B 1 429 ? 14.749 30.827 -13.351 1 92.69 429 PHE B C 1
ATOM 7868 O O . PHE B 1 429 ? 14.119 30.56 -14.376 1 92.69 429 PHE B O 1
ATOM 7875 N N . TYR B 1 430 ? 15.991 31.141 -13.267 1 91.53 430 TYR B N 1
ATOM 7876 C CA . TYR B 1 430 ? 16.781 31.247 -14.488 1 91.53 430 TYR B CA 1
ATOM 7877 C C . TYR B 1 430 ? 18.115 30.524 -14.34 1 91.53 430 TYR B C 1
ATOM 7879 O O . TYR B 1 430 ? 19.165 31.161 -14.236 1 91.53 430 TYR B O 1
ATOM 7887 N N . PRO B 1 431 ? 18.029 29.253 -14.41 1 87.86 431 PRO B N 1
ATOM 7888 C CA . PRO B 1 431 ? 19.254 28.478 -14.196 1 87.86 431 PRO B CA 1
ATOM 7889 C C . PRO B 1 431 ? 20.29 28.696 -15.296 1 87.86 431 PRO B C 1
ATOM 7891 O O . PRO B 1 431 ? 21.481 28.451 -15.084 1 87.86 431 PRO B O 1
ATOM 7894 N N . GLU B 1 432 ? 19.922 29.298 -16.402 1 88.56 432 GLU B N 1
ATOM 7895 C CA . GLU B 1 432 ? 20.792 29.403 -17.569 1 88.56 432 GLU B CA 1
ATOM 7896 C C . GLU B 1 432 ? 21.68 30.641 -17.487 1 88.56 432 GLU B C 1
ATOM 7898 O O . GLU B 1 432 ? 22.698 30.728 -18.176 1 88.56 432 GLU B O 1
ATOM 7903 N N . ILE B 1 433 ? 21.33 31.598 -16.689 1 86.51 433 ILE B N 1
ATOM 7904 C CA . ILE B 1 433 ? 22.125 32.817 -16.593 1 86.51 433 ILE B CA 1
ATOM 7905 C C . ILE B 1 433 ? 23.396 32.542 -15.793 1 86.51 433 ILE B C 1
ATOM 7907 O O . ILE B 1 433 ? 23.469 31.559 -15.051 1 86.51 433 ILE B O 1
ATOM 7911 N N . ASP B 1 434 ? 24.378 33.352 -15.986 1 87.41 434 ASP B N 1
ATOM 7912 C CA . ASP B 1 434 ? 25.653 33.205 -15.291 1 87.41 434 ASP B CA 1
ATOM 7913 C C . ASP B 1 434 ? 25.478 33.36 -13.782 1 87.41 434 ASP B C 1
ATOM 7915 O O . ASP B 1 434 ? 24.748 34.242 -13.324 1 87.41 434 ASP B O 1
ATOM 7919 N N . GLU B 1 435 ? 26.167 32.619 -13.064 1 85.15 435 GLU B N 1
ATOM 7920 C CA . GLU B 1 435 ? 26.043 32.568 -11.61 1 85.15 435 GLU B CA 1
ATOM 7921 C C . GLU B 1 435 ? 26.387 33.914 -10.979 1 85.15 435 GLU B C 1
ATOM 7923 O O . GLU B 1 435 ? 25.815 34.288 -9.952 1 85.15 435 GLU B O 1
ATOM 7928 N N . LYS B 1 436 ? 27.256 34.588 -11.589 1 84.46 436 LYS B N 1
ATOM 7929 C CA . LYS B 1 436 ? 27.688 35.877 -11.056 1 84.46 436 LYS B CA 1
ATOM 7930 C C . LYS B 1 436 ? 26.532 36.873 -11.022 1 84.46 436 LYS B C 1
ATOM 7932 O O . LYS B 1 436 ? 26.552 37.83 -10.245 1 84.46 436 LYS B O 1
ATOM 7937 N N . ASN B 1 437 ? 25.563 36.618 -11.81 1 88.82 437 ASN B N 1
ATOM 7938 C CA . ASN B 1 437 ? 24.413 37.511 -11.898 1 88.82 437 ASN B CA 1
ATOM 7939 C C . ASN B 1 437 ? 23.255 37.022 -11.032 1 88.82 437 ASN B C 1
ATOM 7941 O O . ASN B 1 437 ? 22.198 37.652 -10.988 1 88.82 437 ASN B O 1
ATOM 7945 N N . HIS B 1 438 ? 23.502 35.992 -10.291 1 93.32 438 HIS B N 1
ATOM 7946 C CA . HIS B 1 438 ? 22.456 35.47 -9.419 1 93.32 438 HIS B CA 1
ATOM 7947 C C . HIS B 1 438 ? 22.573 36.047 -8.012 1 93.32 438 HIS B C 1
ATOM 7949 O O . HIS B 1 438 ? 23.618 35.921 -7.37 1 93.32 438 HIS B O 1
ATOM 7955 N N . ALA B 1 439 ? 21.504 36.691 -7.562 1 96.12 439 ALA B N 1
ATOM 7956 C CA . ALA B 1 439 ? 21.431 37.096 -6.161 1 96.12 439 ALA B CA 1
ATOM 7957 C C . ALA B 1 439 ? 21.178 35.894 -5.255 1 96.12 439 ALA B C 1
ATOM 7959 O O . ALA B 1 439 ? 21.508 35.924 -4.067 1 96.12 439 ALA B O 1
ATOM 7960 N N . VAL B 1 440 ? 20.542 34.831 -5.829 1 96.26 440 VAL B N 1
ATOM 7961 C CA . VAL B 1 440 ? 20.167 33.61 -5.125 1 96.26 440 VAL B CA 1
ATOM 7962 C C . VAL B 1 440 ? 20.712 32.394 -5.871 1 96.26 440 VAL B C 1
ATOM 7964 O O . VAL B 1 440 ? 20.511 32.259 -7.08 1 96.26 440 VAL B O 1
ATOM 7967 N N . VAL B 1 441 ? 21.345 31.5 -5.187 1 94.57 441 VAL B N 1
ATOM 7968 C CA . VAL B 1 441 ? 21.996 30.366 -5.834 1 94.57 441 VAL B CA 1
ATOM 7969 C C . VAL B 1 441 ? 21.54 29.065 -5.179 1 94.57 441 VAL B C 1
ATOM 7971 O O . VAL B 1 441 ? 21.004 29.076 -4.068 1 94.57 441 VAL B O 1
ATOM 7974 N N . PHE B 1 442 ? 21.718 28.007 -5.924 1 91.66 442 PHE B N 1
ATOM 7975 C CA . PHE B 1 442 ? 21.401 26.673 -5.428 1 91.66 442 PHE B CA 1
ATOM 7976 C C . PHE B 1 442 ? 22.402 26.239 -4.363 1 91.66 442 PHE B C 1
ATOM 7978 O O . PHE B 1 442 ? 23.601 26.495 -4.491 1 91.66 442 PHE B O 1
ATOM 7985 N N . MET B 1 443 ? 21.854 25.533 -3.33 1 88.28 443 MET B N 1
ATOM 7986 C CA . MET B 1 443 ? 22.735 25.046 -2.272 1 88.28 443 MET B CA 1
ATOM 7987 C C . MET B 1 443 ? 23.518 23.823 -2.736 1 88.28 443 MET B C 1
ATOM 7989 O O . MET B 1 443 ? 22.928 22.819 -3.141 1 88.28 443 MET B O 1
ATOM 7993 N N . PRO B 1 444 ? 24.711 23.742 -2.689 1 76.08 444 PRO B N 1
ATOM 7994 C CA . PRO B 1 444 ? 25.537 22.676 -3.261 1 76.08 444 PRO B CA 1
ATOM 7995 C C . PRO B 1 444 ? 25.348 21.337 -2.551 1 76.08 444 PRO B C 1
ATOM 7997 O O . PRO B 1 444 ? 25.58 20.281 -3.145 1 76.08 444 PRO B O 1
ATOM 8000 N N . GLU B 1 445 ? 24.95 21.317 -1.341 1 74.79 445 GLU B N 1
ATOM 8001 C CA . GLU B 1 445 ? 24.874 20.096 -0.545 1 74.79 445 GLU B CA 1
ATOM 8002 C C . GLU B 1 445 ? 23.585 19.33 -0.831 1 74.79 445 GLU B C 1
ATOM 8004 O O . GLU B 1 445 ? 23.422 18.191 -0.387 1 74.79 445 GLU B O 1
ATOM 8009 N N . ILE B 1 446 ? 22.7 19.84 -1.54 1 73.34 446 ILE B N 1
ATOM 8010 C CA . ILE B 1 446 ? 21.384 19.243 -1.736 1 73.34 446 ILE B CA 1
ATOM 8011 C C . ILE B 1 446 ? 21.353 18.485 -3.061 1 73.34 446 ILE B C 1
ATOM 8013 O O . ILE B 1 446 ? 21.919 18.941 -4.057 1 73.34 446 ILE B O 1
ATOM 8017 N N . ASP B 1 447 ? 20.752 17.168 -3.018 1 68.77 447 ASP B N 1
ATOM 8018 C CA . ASP B 1 447 ? 20.6 16.347 -4.215 1 68.77 447 ASP B CA 1
ATOM 8019 C C . ASP B 1 447 ? 19.494 16.891 -5.117 1 68.77 447 ASP B C 1
ATOM 8021 O O . ASP B 1 447 ? 18.374 17.128 -4.661 1 68.77 447 ASP B O 1
ATOM 8025 N N . LYS B 1 448 ? 19.755 16.987 -6.431 1 62.06 448 LYS B N 1
ATOM 8026 C CA . LYS B 1 448 ? 18.814 17.557 -7.391 1 62.06 448 LYS B CA 1
ATOM 8027 C C . LYS B 1 448 ? 17.833 16.501 -7.893 1 62.06 448 LYS B C 1
ATOM 8029 O O . LYS B 1 448 ? 16.733 16.831 -8.341 1 62.06 448 LYS B O 1
ATOM 8034 N N . GLU B 1 449 ? 18.169 15.306 -7.754 1 61.54 449 GLU B N 1
ATOM 8035 C CA . GLU B 1 449 ? 17.431 14.263 -8.459 1 61.54 449 GLU B CA 1
ATOM 8036 C C . GLU B 1 449 ? 16.282 13.729 -7.609 1 61.54 449 GLU B C 1
ATOM 8038 O O . GLU B 1 449 ? 15.27 13.269 -8.142 1 61.54 449 GLU B O 1
ATOM 8043 N N . THR B 1 450 ? 16.453 13.705 -6.425 1 60.03 450 THR B N 1
ATOM 8044 C CA . THR B 1 450 ? 15.401 13.15 -5.581 1 60.03 450 THR B CA 1
ATOM 8045 C C . THR B 1 450 ? 14.505 14.259 -5.035 1 60.03 450 THR B C 1
ATOM 8047 O O . THR B 1 450 ? 14.98 15.168 -4.351 1 60.03 450 THR B O 1
ATOM 8050 N N . MET B 1 451 ? 13.233 14.399 -5.546 1 56.5 451 MET B N 1
ATOM 8051 C CA . MET B 1 451 ? 12.348 15.488 -5.142 1 56.5 451 MET B CA 1
ATOM 8052 C C . MET B 1 451 ? 11.964 15.361 -3.672 1 56.5 451 MET B C 1
ATOM 8054 O O . MET B 1 451 ? 11.889 16.362 -2.957 1 56.5 451 MET B O 1
ATOM 8058 N N . GLY B 1 452 ? 11.765 14.272 -3.209 1 55.15 452 GLY B N 1
ATOM 8059 C CA . GLY B 1 452 ? 11.342 14.134 -1.825 1 55.15 452 GLY B CA 1
ATOM 8060 C C . GLY B 1 452 ? 12.503 14.002 -0.857 1 55.15 452 GLY B C 1
ATOM 8061 O O . GLY B 1 452 ? 13.435 13.231 -1.098 1 55.15 452 GLY B O 1
ATOM 8062 N N . GLY B 1 453 ? 12.641 14.9 0.104 1 54.94 453 GLY B N 1
ATOM 8063 C CA . GLY B 1 453 ? 13.582 14.75 1.203 1 54.94 453 GLY B CA 1
ATOM 8064 C C . GLY B 1 453 ? 14.936 15.371 0.919 1 54.94 453 GLY B C 1
ATOM 8065 O O . GLY B 1 453 ? 15.853 15.276 1.738 1 54.94 453 GLY B O 1
ATOM 8066 N N . SER B 1 454 ? 15.06 16.081 -0.141 1 64.72 454 SER B N 1
ATOM 8067 C CA . SER B 1 454 ? 16.384 16.575 -0.505 1 64.72 454 SER B CA 1
ATOM 8068 C C . SER B 1 454 ? 16.52 18.064 -0.206 1 64.72 454 SER B C 1
ATOM 8070 O O . SER B 1 454 ? 17.536 18.679 -0.536 1 64.72 454 SER B O 1
ATOM 8072 N N . MET B 1 455 ? 15.704 18.634 0.656 1 84.45 455 MET B N 1
ATOM 8073 C CA . MET B 1 455 ? 15.739 20.05 1.009 1 84.45 455 MET B CA 1
ATOM 8074 C C . MET B 1 455 ? 16.318 20.249 2.406 1 84.45 455 MET B C 1
ATOM 8076 O O . MET B 1 455 ? 16.58 19.278 3.117 1 84.45 455 MET B O 1
ATOM 8080 N N . ARG B 1 456 ? 16.849 21.488 2.605 1 91.47 456 ARG B N 1
ATOM 8081 C CA . ARG B 1 456 ? 17.101 21.869 3.991 1 91.47 456 ARG B CA 1
ATOM 8082 C C . ARG B 1 456 ? 15.798 21.964 4.778 1 91.47 456 ARG B C 1
ATOM 8084 O O . ARG B 1 456 ? 15.008 22.887 4.571 1 91.47 456 ARG B O 1
ATOM 8091 N N . LEU B 1 457 ? 15.571 20.939 5.64 1 93.72 457 LEU B N 1
ATOM 8092 C CA . LEU B 1 457 ? 14.285 20.772 6.309 1 93.72 457 LEU B CA 1
ATOM 8093 C C . LEU B 1 457 ? 14.46 20.737 7.823 1 93.72 457 LEU B C 1
ATOM 8095 O O . LEU B 1 457 ? 15.466 20.229 8.324 1 93.72 457 LEU B O 1
ATOM 8099 N N . GLY B 1 458 ? 13.459 21.36 8.5 1 96.13 458 GLY B N 1
ATOM 8100 C CA . GLY B 1 458 ? 13.381 21.155 9.937 1 96.13 458 GLY B CA 1
ATOM 8101 C C . GLY B 1 458 ? 14.044 22.262 10.735 1 96.13 458 GLY B C 1
ATOM 8102 O O . GLY B 1 458 ? 14.424 23.294 10.178 1 96.13 458 GLY B O 1
ATOM 8103 N N . LEU B 1 459 ? 14.13 22.02 11.999 1 96.81 459 LEU B N 1
ATOM 8104 C CA . LEU B 1 459 ? 14.663 22.992 12.946 1 96.81 459 LEU B CA 1
ATOM 8105 C C . LEU B 1 459 ? 16.171 23.146 12.777 1 96.81 459 LEU B C 1
ATOM 8107 O O . LEU B 1 459 ? 16.904 22.154 12.776 1 96.81 459 LEU B O 1
ATOM 8111 N N . ARG B 1 460 ? 16.614 24.415 12.634 1 96.45 460 ARG B N 1
ATOM 8112 C CA . ARG B 1 460 ? 18.036 24.719 12.511 1 96.45 460 ARG B CA 1
ATOM 8113 C C . ARG B 1 460 ? 18.39 25.998 13.262 1 96.45 460 ARG B C 1
ATOM 8115 O O . ARG B 1 460 ? 17.552 26.89 13.41 1 96.45 460 ARG B O 1
ATOM 8122 N N . PRO B 1 461 ? 19.58 26.119 13.653 1 97.11 461 PRO B N 1
ATOM 8123 C CA . PRO B 1 461 ? 19.993 27.32 14.383 1 97.11 461 PRO B CA 1
ATOM 8124 C C . PRO B 1 461 ? 20.336 28.485 13.458 1 97.11 461 PRO B C 1
ATOM 8126 O O . PRO B 1 461 ? 20.84 28.272 12.352 1 97.11 461 PRO B O 1
ATOM 8129 N N . THR B 1 462 ? 20.063 29.673 13.832 1 97.77 462 THR B N 1
ATOM 8130 C CA . THR B 1 462 ? 20.47 30.951 13.257 1 97.77 462 THR B CA 1
ATOM 8131 C C . THR B 1 462 ? 21.138 31.83 14.31 1 97.77 462 THR B C 1
ATOM 8133 O O . THR B 1 462 ? 20.596 32.023 15.4 1 97.77 462 THR B O 1
ATOM 8136 N N . PHE B 1 463 ? 22.286 32.324 13.967 1 97.91 463 PHE B N 1
ATOM 8137 C CA . PHE B 1 463 ? 23.067 33.113 14.912 1 97.91 463 PHE B CA 1
ATOM 8138 C C . PHE B 1 463 ? 23.038 34.59 14.538 1 97.91 463 PHE B C 1
ATOM 8140 O O . PHE B 1 463 ? 23.379 34.958 13.412 1 97.91 463 PHE B O 1
ATOM 8147 N N . PHE B 1 464 ? 22.572 35.419 15.487 1 97.69 464 PHE B N 1
ATOM 8148 C CA . PHE B 1 464 ? 22.619 36.857 15.252 1 97.69 464 PHE B CA 1
ATOM 8149 C C . PHE B 1 464 ? 24.058 37.358 15.244 1 97.69 464 PHE B C 1
ATOM 8151 O O . PHE B 1 464 ? 24.879 36.915 16.05 1 97.69 464 PHE B O 1
ATOM 8158 N N . GLN B 1 465 ? 24.355 38.246 14.383 1 95.78 465 GLN B N 1
ATOM 8159 C CA . GLN B 1 465 ? 25.716 38.724 14.167 1 95.78 465 GLN B CA 1
ATOM 8160 C C . GLN B 1 465 ? 26.071 39.838 15.148 1 95.78 465 GLN B C 1
ATOM 8162 O O . GLN B 1 465 ? 25.185 40.443 15.755 1 95.78 465 GLN B O 1
ATOM 8167 N N . ASN B 1 466 ? 27.34 40.165 15.251 1 92.55 466 ASN B N 1
ATOM 8168 C CA . ASN B 1 466 ? 27.821 41.254 16.094 1 92.55 466 ASN B CA 1
ATOM 8169 C C . ASN B 1 466 ? 27.405 42.615 15.544 1 92.55 466 ASN B C 1
ATOM 8171 O O . ASN B 1 466 ? 27.132 42.75 14.35 1 92.55 466 ASN B O 1
ATOM 8175 N N . ASP B 1 467 ? 27.24 43.629 16.395 1 92.4 467 ASP B N 1
ATOM 8176 C CA . ASP B 1 467 ? 26.938 45.013 16.043 1 92.4 467 ASP B CA 1
ATOM 8177 C C . ASP B 1 467 ? 25.53 45.139 15.466 1 92.4 467 ASP B C 1
ATOM 8179 O O . ASP B 1 467 ? 25.3 45.922 14.542 1 92.4 467 ASP B O 1
ATOM 8183 N N . THR B 1 468 ? 24.679 44.239 15.882 1 94.24 468 THR B N 1
ATOM 8184 C CA . THR B 1 468 ? 23.307 44.284 15.389 1 94.24 468 THR B CA 1
ATOM 8185 C C . THR B 1 468 ? 22.336 44.609 16.52 1 94.24 468 THR B C 1
ATOM 8187 O O . THR B 1 468 ? 21.184 44.172 16.502 1 94.24 468 THR B O 1
ATOM 8190 N N . GLU B 1 469 ? 22.662 45.326 17.493 1 93.68 469 GLU B N 1
ATOM 8191 C CA . GLU B 1 469 ? 21.832 45.694 18.636 1 93.68 469 GLU B CA 1
ATOM 8192 C C . GLU B 1 469 ? 20.688 46.611 18.215 1 93.68 469 GLU B C 1
ATOM 8194 O O . GLU B 1 469 ? 19.656 46.675 18.888 1 93.68 469 GLU B O 1
ATOM 8199 N N . TRP B 1 470 ? 20.904 47.234 17.132 1 95.08 470 TRP B N 1
ATOM 8200 C CA . TRP B 1 470 ? 19.885 48.14 16.613 1 95.08 470 TRP B CA 1
ATOM 8201 C C . TRP B 1 470 ? 18.737 47.363 15.979 1 95.08 470 TRP B C 1
ATOM 8203 O O . TRP B 1 470 ? 17.668 47.922 15.721 1 95.08 470 TRP B O 1
ATOM 8213 N N . SER B 1 471 ? 19.014 46.145 15.729 1 96.59 471 SER B N 1
ATOM 8214 C CA . SER B 1 471 ? 18.1 45.303 14.964 1 96.59 471 SER B CA 1
ATOM 8215 C C . SER B 1 471 ? 16.78 45.109 15.702 1 96.59 471 SER B C 1
ATOM 8217 O O . SER B 1 471 ? 16.767 44.709 16.868 1 96.59 471 SER B O 1
ATOM 8219 N N . GLN B 1 472 ? 15.647 45.353 15.018 1 97.14 472 GLN B N 1
ATOM 8220 C CA . GLN B 1 472 ? 14.316 45.174 15.587 1 97.14 472 GLN B CA 1
ATOM 8221 C C . GLN B 1 472 ? 13.991 43.694 15.773 1 97.14 472 GLN B C 1
ATOM 8223 O O . GLN B 1 472 ? 13.392 43.307 16.778 1 97.14 472 GLN B O 1
ATOM 8228 N N . ILE B 1 473 ? 14.379 42.847 14.825 1 97.78 473 ILE B N 1
ATOM 8229 C CA . ILE B 1 473 ? 14.078 41.421 14.883 1 97.78 473 ILE B CA 1
ATOM 8230 C C . ILE B 1 473 ? 14.835 40.781 16.044 1 97.78 473 ILE B C 1
ATOM 8232 O O . ILE B 1 473 ? 14.312 39.891 16.719 1 97.78 473 ILE B O 1
ATOM 8236 N N . LYS B 1 474 ? 16.106 41.187 16.252 1 97.55 474 LYS B N 1
ATOM 8237 C CA . LYS B 1 474 ? 16.871 40.69 17.392 1 97.55 474 LYS B CA 1
ATOM 8238 C C . LYS B 1 474 ? 16.189 41.046 18.71 1 97.55 474 LYS B C 1
ATOM 8240 O O . LYS B 1 474 ? 16.09 40.209 19.609 1 97.55 474 LYS B O 1
ATOM 8245 N N . LYS B 1 475 ? 15.691 42.279 18.824 1 97.34 475 LYS B N 1
ATOM 8246 C CA . LYS B 1 475 ? 14.983 42.722 20.021 1 97.34 475 LYS B CA 1
ATOM 8247 C C . LYS B 1 475 ? 13.704 41.918 20.233 1 97.34 475 LYS B C 1
ATOM 8249 O O . LYS B 1 475 ? 13.362 41.573 21.366 1 97.34 475 LYS B O 1
ATOM 8254 N N . LEU B 1 476 ? 13.031 41.675 19.175 1 97.22 476 LEU B N 1
ATOM 8255 C CA . LEU B 1 476 ? 11.791 40.91 19.256 1 97.22 476 LEU B CA 1
ATOM 8256 C C . LEU B 1 476 ? 12.058 39.494 19.756 1 97.22 476 LEU B C 1
ATOM 8258 O O . LEU B 1 476 ? 11.209 38.896 20.421 1 97.22 476 LEU B O 1
ATOM 8262 N N . TYR B 1 477 ? 13.262 38.968 19.405 1 97.13 477 TYR B N 1
ATOM 8263 C CA . TYR B 1 477 ? 13.635 37.639 19.875 1 97.13 477 TYR B CA 1
ATOM 8264 C C . TYR B 1 477 ? 14.276 37.709 21.256 1 97.13 477 TYR B C 1
ATOM 8266 O O . TYR B 1 477 ? 14.927 36.757 21.694 1 97.13 477 TYR B O 1
ATOM 8274 N N . GLY B 1 478 ? 14.214 38.88 21.906 1 94.84 478 GLY B N 1
ATOM 8275 C CA . GLY B 1 478 ? 14.709 39.044 23.263 1 94.84 478 GLY B CA 1
ATOM 8276 C C . GLY B 1 478 ? 16.216 39.209 23.333 1 94.84 478 GLY B C 1
ATOM 8277 O O . GLY B 1 478 ? 16.848 38.782 24.301 1 94.84 478 GLY B O 1
ATOM 8278 N N . ASN B 1 479 ? 16.775 39.63 22.245 1 95.4 479 ASN B N 1
ATOM 8279 C CA . ASN B 1 479 ? 18.215 39.843 22.143 1 95.4 479 ASN B CA 1
ATOM 8280 C C . ASN B 1 479 ? 18.99 38.545 22.351 1 95.4 479 ASN B C 1
ATOM 8282 O O . ASN B 1 479 ? 20.067 38.549 22.95 1 95.4 479 ASN B O 1
ATOM 8286 N N . ALA B 1 480 ? 18.387 37.501 21.959 1 95.06 480 ALA B N 1
ATOM 8287 C CA . ALA B 1 480 ? 19.07 36.212 22.037 1 95.06 480 ALA B CA 1
ATOM 8288 C C . ALA B 1 480 ? 20.239 36.152 21.058 1 95.06 480 ALA B C 1
ATOM 8290 O O . ALA B 1 480 ? 20.204 36.785 20 1 95.06 480 ALA B O 1
ATOM 8291 N N . SER B 1 481 ? 21.235 35.368 21.342 1 96 481 SER B N 1
ATOM 8292 C CA . SER B 1 481 ? 22.369 35.186 20.443 1 96 481 SER B CA 1
ATOM 8293 C C . SER B 1 481 ? 22.041 34.194 19.332 1 96 481 SER B C 1
ATOM 8295 O O . SER B 1 481 ? 22.568 34.299 18.222 1 96 481 SER B O 1
ATOM 8297 N N . GLU B 1 482 ? 21.216 33.281 19.719 1 96.64 482 GLU B N 1
ATOM 8298 C CA . GLU B 1 482 ? 20.838 32.207 18.804 1 96.64 482 GLU B CA 1
ATOM 8299 C C . GLU B 1 482 ? 19.338 31.936 18.862 1 96.64 482 GLU B C 1
ATOM 8301 O O . GLU B 1 482 ? 18.729 32.007 19.932 1 96.64 482 GLU B O 1
ATOM 8306 N N . ILE B 1 483 ? 18.8 31.738 17.694 1 97.18 483 ILE B N 1
ATOM 8307 C CA . ILE B 1 483 ? 17.406 31.314 17.629 1 97.18 483 ILE B CA 1
ATOM 8308 C C . ILE B 1 483 ? 17.292 30.039 16.797 1 97.18 483 ILE B C 1
ATOM 8310 O O . ILE B 1 483 ? 18.2 29.707 16.031 1 97.18 483 ILE B O 1
ATOM 8314 N N . ARG B 1 484 ? 16.283 29.277 16.981 1 96.79 484 ARG B N 1
ATOM 8315 C CA . ARG B 1 484 ? 16.016 28.062 16.217 1 96.79 484 ARG B CA 1
ATOM 8316 C C . ARG B 1 484 ? 14.648 28.127 15.547 1 96.79 484 ARG B C 1
ATOM 8318 O O . ARG B 1 484 ? 13.635 28.355 16.212 1 96.79 484 ARG B O 1
ATOM 8325 N N . GLU B 1 485 ? 14.652 28.037 14.275 1 97.89 485 GLU B N 1
ATOM 8326 C CA . GLU B 1 485 ? 13.431 28.089 13.475 1 97.89 485 GLU B CA 1
ATOM 8327 C C . GLU B 1 485 ? 13.427 27.003 12.403 1 97.89 485 GLU B C 1
ATOM 8329 O O . GLU B 1 485 ? 14.465 26.402 12.116 1 97.89 485 GLU B O 1
ATOM 8334 N N . ARG B 1 486 ? 12.302 26.726 11.849 1 97.75 486 ARG B N 1
ATOM 8335 C CA . ARG B 1 486 ? 12.154 25.632 10.895 1 97.75 486 ARG B CA 1
ATOM 8336 C C . ARG B 1 486 ? 12.42 26.108 9.47 1 97.75 486 ARG B C 1
ATOM 8338 O O . ARG B 1 486 ? 12.025 27.215 9.096 1 97.75 486 ARG B O 1
ATOM 8345 N N . HIS B 1 487 ? 13.112 25.245 8.679 1 96.83 487 HIS B N 1
ATOM 8346 C CA . HIS B 1 487 ? 13.523 25.582 7.32 1 96.83 487 HIS B CA 1
ATOM 8347 C C . HIS B 1 487 ? 12.867 24.657 6.301 1 96.83 487 HIS B C 1
ATOM 8349 O O . HIS B 1 487 ? 12.503 23.525 6.627 1 96.83 487 HIS B O 1
ATOM 8355 N N . ARG B 1 488 ? 12.69 25.103 5.093 1 94.98 488 ARG B N 1
ATOM 8356 C CA . ARG B 1 488 ? 12.241 24.359 3.921 1 94.98 488 ARG B CA 1
ATOM 8357 C C . ARG B 1 488 ? 12.691 25.042 2.633 1 94.98 488 ARG B C 1
ATOM 8359 O O . ARG B 1 488 ? 11.921 25.78 2.014 1 94.98 488 ARG B O 1
ATOM 8366 N N . HIS B 1 489 ? 13.913 24.831 2.188 1 93.13 489 HIS B N 1
ATOM 8367 C CA . HIS B 1 489 ? 14.399 25.512 0.994 1 93.13 489 HIS B CA 1
ATOM 8368 C C . HIS B 1 489 ? 15.611 24.798 0.406 1 93.13 489 HIS B C 1
ATOM 8370 O O . HIS B 1 489 ? 16.27 24.016 1.094 1 93.13 489 HIS B O 1
ATOM 8376 N N . ARG B 1 490 ? 15.914 25.125 -0.849 1 92.2 490 ARG B N 1
ATOM 8377 C CA . ARG B 1 490 ? 17.047 24.564 -1.578 1 92.2 490 ARG B CA 1
ATOM 8378 C C . ARG B 1 490 ? 17.987 25.664 -2.059 1 92.2 490 ARG B C 1
ATOM 8380 O O . ARG B 1 490 ? 19.058 25.379 -2.601 1 92.2 490 ARG B O 1
ATOM 8387 N N . TYR B 1 491 ? 17.63 26.964 -1.804 1 93.44 491 TYR B N 1
ATOM 8388 C CA . TYR B 1 491 ? 18.384 28.094 -2.335 1 93.44 491 TYR B CA 1
ATOM 8389 C C . TYR B 1 491 ? 18.821 29.033 -1.217 1 93.44 491 TYR B C 1
ATOM 8391 O O . TYR B 1 491 ? 18.218 29.05 -0.141 1 93.44 491 TYR B O 1
ATOM 8399 N N . GLU B 1 492 ? 19.881 29.704 -1.463 1 94.73 492 GLU B N 1
ATOM 8400 C CA . GLU B 1 492 ? 20.433 30.654 -0.502 1 94.73 492 GLU B CA 1
ATOM 8401 C C . GLU B 1 492 ? 20.932 31.917 -1.198 1 94.73 492 GLU B C 1
ATOM 8403 O O . GLU B 1 492 ? 21.056 31.948 -2.424 1 94.73 492 GLU B O 1
ATOM 8408 N N . ILE B 1 493 ? 21.171 32.938 -0.437 1 96.97 493 ILE B N 1
ATOM 8409 C CA . ILE B 1 493 ? 21.724 34.175 -0.978 1 96.97 493 ILE B CA 1
ATOM 8410 C C . ILE B 1 493 ? 23.15 33.932 -1.468 1 96.97 493 ILE B C 1
ATOM 8412 O O . ILE B 1 493 ? 23.937 33.26 -0.798 1 96.97 493 ILE B O 1
ATOM 8416 N N . ASN B 1 494 ? 23.435 34.454 -2.64 1 95.6 494 ASN B N 1
ATOM 8417 C CA . ASN B 1 494 ? 24.778 34.341 -3.2 1 95.6 494 ASN B CA 1
ATOM 8418 C C . ASN B 1 494 ? 25.821 34.98 -2.288 1 95.6 494 ASN B C 1
ATOM 8420 O O . ASN B 1 494 ? 25.825 36.197 -2.099 1 95.6 494 ASN B O 1
ATOM 8424 N N . PRO B 1 495 ? 26.688 34.154 -1.74 1 93.94 495 PRO B N 1
ATOM 8425 C CA . PRO B 1 495 ? 27.682 34.696 -0.811 1 93.94 495 PRO B CA 1
ATOM 8426 C C . PRO B 1 495 ? 28.542 35.791 -1.441 1 93.94 495 PRO B C 1
ATOM 8428 O O . PRO B 1 495 ? 29.014 36.689 -0.74 1 93.94 495 PRO B O 1
ATOM 8431 N N . SER B 1 496 ? 28.614 35.853 -2.697 1 93.43 496 SER B N 1
ATOM 8432 C CA . SER B 1 496 ? 29.527 36.749 -3.399 1 93.43 496 SER B CA 1
ATOM 8433 C C . SER B 1 496 ? 29.014 38.185 -3.382 1 93.43 496 SER B C 1
ATOM 8435 O O . SER B 1 496 ? 29.773 39.124 -3.628 1 93.43 496 SER B O 1
ATOM 8437 N N . ILE B 1 497 ? 27.799 38.398 -3.034 1 95.03 497 ILE B N 1
ATOM 8438 C CA . ILE B 1 497 ? 27.265 39.751 -3.143 1 95.03 497 ILE B CA 1
ATOM 8439 C C . ILE B 1 497 ? 26.916 40.282 -1.754 1 95.03 497 ILE B C 1
ATOM 8441 O O . ILE B 1 497 ? 26.429 41.407 -1.617 1 95.03 497 ILE B O 1
ATOM 8445 N N . VAL B 1 498 ? 27.142 39.535 -0.69 1 96.33 498 VAL B N 1
ATOM 8446 C CA . VAL B 1 498 ? 26.69 39.841 0.663 1 96.33 498 VAL B CA 1
ATOM 8447 C C . VAL B 1 498 ? 27.352 41.126 1.152 1 96.33 498 VAL B C 1
ATOM 8449 O O . VAL B 1 498 ? 26.682 42.015 1.682 1 96.33 498 VAL B O 1
ATOM 8452 N N . ASP B 1 499 ? 28.637 41.258 0.926 1 95.74 499 ASP B N 1
ATOM 8453 C CA . ASP B 1 499 ? 29.377 42.427 1.392 1 95.74 499 ASP B CA 1
ATOM 8454 C C . ASP B 1 499 ? 28.853 43.705 0.741 1 95.74 499 ASP B C 1
ATOM 8456 O O . ASP B 1 499 ? 28.699 44.73 1.408 1 95.74 499 ASP B O 1
ATOM 8460 N N . GLU B 1 500 ? 28.607 43.574 -0.526 1 95.86 500 GLU B N 1
ATOM 8461 C CA . GLU B 1 500 ? 28.111 44.738 -1.254 1 95.86 500 GLU B CA 1
ATOM 8462 C C . GLU B 1 500 ? 26.731 45.155 -0.755 1 95.86 500 GLU B C 1
ATOM 8464 O O . GLU B 1 500 ? 26.437 46.347 -0.647 1 95.86 500 GLU B O 1
ATOM 8469 N N . LEU B 1 501 ? 25.891 44.205 -0.513 1 96.55 501 LEU B N 1
ATOM 8470 C CA . LEU B 1 501 ? 24.558 44.481 0.012 1 96.55 501 LEU B CA 1
ATOM 8471 C C . LEU B 1 501 ? 24.642 45.171 1.37 1 96.55 501 LEU B C 1
ATOM 8473 O O . LEU B 1 501 ? 23.955 46.166 1.609 1 96.55 501 LEU B O 1
ATOM 8477 N N . GLU B 1 502 ? 25.481 44.713 2.246 1 96.21 502 GLU B N 1
ATOM 8478 C CA . GLU B 1 502 ? 25.622 45.259 3.593 1 96.21 502 GLU B CA 1
ATOM 8479 C C . GLU B 1 502 ? 26.206 46.669 3.558 1 96.21 502 GLU B C 1
ATOM 8481 O O . GLU B 1 502 ? 25.82 47.526 4.356 1 96.21 502 GLU B O 1
ATOM 8486 N N . ASP B 1 503 ? 27.034 46.873 2.628 1 96.37 503 ASP B N 1
ATOM 8487 C CA . ASP B 1 503 ? 27.645 48.19 2.469 1 96.37 503 ASP B CA 1
ATOM 8488 C C . ASP B 1 503 ? 26.604 49.234 2.071 1 96.37 503 ASP B C 1
ATOM 8490 O O . ASP B 1 503 ? 26.789 50.427 2.316 1 96.37 503 ASP B O 1
ATOM 8494 N N . HIS B 1 504 ? 25.557 48.751 1.483 1 96.21 504 HIS B N 1
ATOM 8495 C CA . HIS B 1 504 ? 24.537 49.686 1.022 1 96.21 504 HIS B CA 1
ATOM 8496 C C . HIS B 1 504 ? 23.324 49.679 1.947 1 96.21 504 HIS B C 1
ATOM 8498 O O . HIS B 1 504 ? 22.251 50.158 1.574 1 96.21 504 HIS B O 1
ATOM 8504 N N . GLY B 1 505 ? 23.44 49.019 3.125 1 95.22 505 GLY B N 1
ATOM 8505 C CA . GLY B 1 505 ? 22.445 49.225 4.166 1 95.22 505 GLY B CA 1
ATOM 8506 C C . GLY B 1 505 ? 21.549 48.02 4.382 1 95.22 505 GLY B C 1
ATOM 8507 O O . GLY B 1 505 ? 20.769 47.983 5.335 1 95.22 505 GLY B O 1
ATOM 8508 N N . LEU B 1 506 ? 21.586 47.057 3.485 1 97.17 506 LEU B N 1
ATOM 8509 C CA . LEU B 1 506 ? 20.853 45.813 3.695 1 97.17 506 LEU B CA 1
ATOM 8510 C C . LEU B 1 506 ? 21.694 44.814 4.483 1 97.17 506 LEU B C 1
ATOM 8512 O O . LEU B 1 506 ? 22.506 44.087 3.905 1 97.17 506 LEU B O 1
ATOM 8516 N N . ILE B 1 507 ? 21.389 44.648 5.758 1 97.85 507 ILE B N 1
ATOM 8517 C CA . ILE B 1 507 ? 22.274 43.932 6.67 1 97.85 507 ILE B CA 1
ATOM 8518 C C . ILE B 1 507 ? 21.72 42.534 6.935 1 97.85 507 ILE B C 1
ATOM 8520 O O . ILE B 1 507 ? 20.525 42.372 7.197 1 97.85 507 ILE B O 1
ATOM 8524 N N . PHE B 1 508 ? 22.582 41.568 6.83 1 97.98 508 PHE B N 1
ATOM 8525 C CA . PHE B 1 508 ? 22.216 40.213 7.227 1 97.98 508 PHE B CA 1
ATOM 8526 C C . PHE B 1 508 ? 22.525 39.979 8.701 1 97.98 508 PHE B C 1
ATOM 8528 O O . PHE B 1 508 ? 23.599 39.479 9.043 1 97.98 508 PHE B O 1
ATOM 8535 N N . VAL B 1 509 ? 21.547 40.166 9.527 1 97.99 509 VAL B N 1
ATOM 8536 C CA . VAL B 1 509 ? 21.732 40.236 10.973 1 97.99 509 VAL B CA 1
ATOM 8537 C C . VAL B 1 509 ? 21.793 38.826 11.556 1 97.99 509 VAL B C 1
ATOM 8539 O O . VAL B 1 509 ? 22.253 38.633 12.683 1 97.99 509 VAL B O 1
ATOM 8542 N N . GLY B 1 510 ? 21.291 37.795 10.896 1 97.91 510 GLY B N 1
ATOM 8543 C CA . GLY B 1 510 ? 21.354 36.406 11.321 1 97.91 510 GLY B CA 1
ATOM 8544 C C . GLY B 1 510 ? 21.927 35.484 10.261 1 97.91 510 GLY B C 1
ATOM 8545 O O . GLY B 1 510 ? 21.56 35.576 9.087 1 97.91 510 GLY B O 1
ATOM 8546 N N . LYS B 1 511 ? 22.826 34.656 10.633 1 97.51 511 LYS B N 1
ATOM 8547 C CA . LYS B 1 511 ? 23.463 33.699 9.734 1 97.51 511 LYS B CA 1
ATOM 8548 C C . LYS B 1 511 ? 23.509 32.306 10.357 1 97.51 511 LYS B C 1
ATOM 8550 O O . LYS B 1 511 ? 23.25 32.146 11.551 1 97.51 511 LYS B O 1
ATOM 8555 N N . ASP B 1 512 ? 23.751 31.328 9.487 1 95.02 512 ASP B N 1
ATOM 8556 C CA . ASP B 1 512 ? 23.813 29.957 9.984 1 95.02 512 ASP B CA 1
ATOM 8557 C C . ASP B 1 512 ? 25.092 29.72 10.784 1 95.02 512 ASP B C 1
ATOM 8559 O O . ASP B 1 512 ? 25.856 30.655 11.034 1 95.02 512 ASP B O 1
ATOM 8563 N N . ASP B 1 513 ? 25.323 28.507 11.191 1 92.32 513 ASP B N 1
ATOM 8564 C CA . ASP B 1 513 ? 26.442 28.159 12.062 1 92.32 513 ASP B CA 1
ATOM 8565 C C . ASP B 1 513 ? 27.775 28.321 11.335 1 92.32 513 ASP B C 1
ATOM 8567 O O . ASP B 1 513 ? 28.81 28.543 11.968 1 92.32 513 ASP B O 1
ATOM 8571 N N . SER B 1 514 ? 27.714 28.305 10.012 1 90.43 514 SER B N 1
ATOM 8572 C CA . SER B 1 514 ? 28.933 28.483 9.229 1 90.43 514 SER B CA 1
ATOM 8573 C C . SER B 1 514 ? 29.247 29.962 9.024 1 90.43 514 SER B C 1
ATOM 8575 O O . SER B 1 514 ? 30.363 30.317 8.642 1 90.43 514 SER B O 1
ATOM 8577 N N . GLY B 1 515 ? 28.247 30.719 9.228 1 90.99 515 GLY B N 1
ATOM 8578 C CA . GLY B 1 515 ? 28.42 32.145 8.996 1 90.99 515 GLY B CA 1
ATOM 8579 C C . GLY B 1 515 ? 28.33 32.526 7.531 1 90.99 515 GLY B C 1
ATOM 8580 O O . GLY B 1 515 ? 28.522 33.691 7.174 1 90.99 515 GLY B O 1
ATOM 8581 N N . LYS B 1 516 ? 28.04 31.599 6.755 1 89.6 516 LYS B N 1
ATOM 8582 C CA . LYS B 1 516 ? 28.029 31.838 5.314 1 89.6 516 LYS B CA 1
ATOM 8583 C C . LYS B 1 516 ? 26.604 32.014 4.798 1 89.6 516 LYS B C 1
ATOM 8585 O O . LYS B 1 516 ? 26.351 32.852 3.93 1 89.6 516 LYS B O 1
ATOM 8590 N N . ARG B 1 517 ? 25.707 31.31 5.356 1 94.39 517 ARG B N 1
ATOM 8591 C CA . ARG B 1 517 ? 24.33 31.375 4.878 1 94.39 517 ARG B CA 1
ATOM 8592 C C . ARG B 1 517 ? 23.562 32.495 5.571 1 94.39 517 ARG B C 1
ATOM 8594 O O . ARG B 1 517 ? 23.458 32.516 6.799 1 94.39 517 ARG B O 1
ATOM 8601 N N . CYS B 1 518 ? 23.074 33.355 4.806 1 97 518 CYS B N 1
ATOM 8602 C CA . CYS B 1 518 ? 22.302 34.484 5.313 1 97 518 CYS B CA 1
ATOM 8603 C C . CYS B 1 518 ? 20.86 34.076 5.594 1 97 518 CYS B C 1
ATOM 8605 O O . CYS B 1 518 ? 20.141 33.655 4.687 1 97 518 CYS B O 1
ATOM 8607 N N . GLU B 1 519 ? 20.411 34.275 6.872 1 97.74 519 GLU B N 1
ATOM 8608 C CA . GLU B 1 519 ? 19.117 33.716 7.253 1 97.74 519 GLU B CA 1
ATOM 8609 C C . GLU B 1 519 ? 18.137 34.816 7.654 1 97.74 519 GLU B C 1
ATOM 8611 O O . GLU B 1 519 ? 16.924 34.599 7.663 1 97.74 519 GLU B O 1
ATOM 8616 N N . VAL B 1 520 ? 18.646 35.95 8.03 1 98.48 520 VAL B N 1
ATOM 8617 C CA . VAL B 1 520 ? 17.786 37.072 8.391 1 98.48 520 VAL B CA 1
ATOM 8618 C C . VAL B 1 520 ? 18.359 38.367 7.821 1 98.48 520 VAL B C 1
ATOM 8620 O O . VAL B 1 520 ? 19.53 38.685 8.042 1 98.48 520 VAL B O 1
ATOM 8623 N N . LEU B 1 521 ? 17.593 39.104 7.099 1 98.3 521 LEU B N 1
ATOM 8624 C CA . LEU B 1 521 ? 17.995 40.403 6.571 1 98.3 521 LEU B CA 1
ATOM 8625 C C . LEU B 1 521 ? 17.157 41.521 7.181 1 98.3 521 LEU B C 1
ATOM 8627 O O . LEU B 1 521 ? 15.973 41.329 7.468 1 98.3 521 LEU B O 1
ATOM 8631 N N . GLU B 1 522 ? 17.682 42.624 7.445 1 98.48 522 GLU B N 1
ATOM 8632 C CA . GLU B 1 522 ? 17.014 43.82 7.949 1 98.48 522 GLU B CA 1
ATOM 8633 C C . GLU B 1 522 ? 17.604 45.084 7.33 1 98.48 522 GLU B C 1
ATOM 8635 O O . GLU B 1 522 ? 18.815 45.171 7.118 1 98.48 522 GLU B O 1
ATOM 8640 N N . LEU B 1 523 ? 16.778 45.967 6.886 1 97.89 523 LEU B N 1
ATOM 8641 C CA . LEU B 1 523 ? 17.196 47.249 6.329 1 97.89 523 LEU B CA 1
ATOM 8642 C C . LEU B 1 523 ? 17.293 48.31 7.42 1 97.89 523 LEU B C 1
ATOM 8644 O O . LEU B 1 523 ? 16.329 48.545 8.151 1 97.89 523 LEU B O 1
ATOM 8648 N N . LYS B 1 524 ? 18.335 49.049 7.532 1 92.84 524 LYS B N 1
ATOM 8649 C CA . LYS B 1 524 ? 18.526 50.113 8.513 1 92.84 524 LYS B CA 1
ATOM 8650 C C . LYS B 1 524 ? 17.641 51.316 8.2 1 92.84 524 LYS B C 1
ATOM 8652 O O . LYS B 1 524 ? 17.348 51.591 7.034 1 92.84 524 LYS B O 1
ATOM 8657 N N . ASN B 1 525 ? 17.198 52.044 9.173 1 91.21 525 ASN B N 1
ATOM 8658 C CA . ASN B 1 525 ? 16.433 53.281 9.053 1 91.21 525 ASN B CA 1
ATOM 8659 C C . ASN B 1 525 ? 15.095 53.047 8.358 1 91.21 525 ASN B C 1
ATOM 8661 O O . ASN B 1 525 ? 14.701 53.822 7.484 1 91.21 525 ASN B O 1
ATOM 8665 N N . HIS B 1 526 ? 14.523 52.055 8.523 1 95.93 526 HIS B N 1
ATOM 8666 C CA . HIS B 1 526 ? 13.181 51.684 8.089 1 95.93 526 HIS B CA 1
ATOM 8667 C C . HIS B 1 526 ? 12.321 51.247 9.27 1 95.93 526 HIS B C 1
ATOM 8669 O O . HIS B 1 526 ? 12.835 50.7 10.249 1 95.93 526 HIS B O 1
ATOM 8675 N N . PRO B 1 527 ? 11.052 51.548 9.248 1 95.88 527 PRO B N 1
ATOM 8676 C CA . PRO B 1 527 ? 10.204 51.183 10.385 1 95.88 527 PRO B CA 1
ATOM 8677 C C . PRO B 1 527 ? 10.225 49.684 10.679 1 95.88 527 PRO B C 1
ATOM 8679 O O . PRO B 1 527 ? 10.206 49.28 11.845 1 95.88 527 PRO B O 1
ATOM 8682 N N . TYR B 1 528 ? 10.227 48.877 9.672 1 98.24 528 TYR B N 1
ATOM 8683 C CA . TYR B 1 528 ? 10.285 47.423 9.768 1 98.24 528 TYR B CA 1
ATOM 8684 C C . TYR B 1 528 ? 10.46 46.792 8.392 1 98.24 528 TYR B C 1
ATOM 8686 O O . TYR B 1 528 ? 9.485 46.599 7.662 1 98.24 528 TYR B O 1
ATOM 8694 N N . TYR B 1 529 ? 11.579 46.503 7.946 1 98.68 529 TYR B N 1
ATOM 8695 C CA . TYR B 1 529 ? 11.895 45.803 6.706 1 98.68 529 TYR B CA 1
ATOM 8696 C C . TYR B 1 529 ? 12.774 44.588 6.975 1 98.68 529 TYR B C 1
ATOM 8698 O O . TYR B 1 529 ? 14.003 44.692 6.982 1 98.68 529 TYR B O 1
ATOM 8706 N N . ILE B 1 530 ? 12.136 43.475 7.204 1 98.68 530 ILE B N 1
ATOM 8707 C CA . ILE B 1 530 ? 12.786 42.252 7.661 1 98.68 530 ILE B CA 1
ATOM 8708 C C . ILE B 1 530 ? 12.403 41.09 6.748 1 98.68 530 ILE B C 1
ATOM 8710 O O . ILE B 1 530 ? 11.276 41.029 6.251 1 98.68 530 ILE B O 1
ATOM 8714 N N . ALA B 1 531 ? 13.309 40.16 6.521 1 98.78 531 ALA B N 1
ATOM 8715 C CA . ALA B 1 531 ? 13.03 38.932 5.78 1 98.78 531 ALA B CA 1
ATOM 8716 C C . ALA B 1 531 ? 13.794 37.75 6.37 1 98.78 531 ALA B C 1
ATOM 8718 O O . ALA B 1 531 ? 14.92 37.907 6.847 1 98.78 531 ALA B O 1
ATOM 8719 N N . THR B 1 532 ? 13.175 36.662 6.367 1 98.71 532 THR B N 1
ATOM 8720 C CA . THR B 1 532 ? 13.768 35.463 6.95 1 98.71 532 THR B CA 1
ATOM 8721 C C . THR B 1 532 ? 13.831 34.337 5.922 1 98.71 532 THR B C 1
ATOM 8723 O O . THR B 1 532 ? 12.925 34.189 5.099 1 98.71 532 THR B O 1
ATOM 8726 N N . GLN B 1 533 ? 14.967 33.575 5.984 1 98.07 533 GLN B N 1
ATOM 8727 C CA . GLN B 1 533 ? 15.073 32.382 5.151 1 98.07 533 GLN B CA 1
ATOM 8728 C C . GLN B 1 533 ? 14.279 31.223 5.747 1 98.07 533 GLN B C 1
ATOM 8730 O O . GLN B 1 533 ? 13.77 30.371 5.015 1 98.07 533 GLN B O 1
ATOM 8735 N N . TYR B 1 534 ? 14.275 31.188 7.079 1 97.97 534 TYR B N 1
ATOM 8736 C CA . TYR B 1 534 ? 13.48 30.17 7.756 1 97.97 534 TYR B CA 1
ATOM 8737 C C . TYR B 1 534 ? 11.999 30.527 7.728 1 97.97 534 TYR B C 1
ATOM 8739 O O . TYR B 1 534 ? 11.625 31.618 7.292 1 97.97 534 TYR B O 1
ATOM 8747 N N . HIS B 1 535 ? 11.172 29.578 8.089 1 98.28 535 HIS B N 1
ATOM 8748 C CA . HIS B 1 535 ? 9.721 29.717 8.131 1 98.28 535 HIS B CA 1
ATOM 8749 C C . HIS B 1 535 ? 9.225 29.89 9.563 1 98.28 535 HIS B C 1
ATOM 8751 O O . HIS B 1 535 ? 8.789 28.925 10.194 1 98.28 535 HIS B O 1
ATOM 8757 N N . PRO B 1 536 ? 9.208 31.137 10.011 1 98.2 536 PRO B N 1
ATOM 8758 C CA . PRO B 1 536 ? 8.823 31.363 11.406 1 98.2 536 PRO B CA 1
ATOM 8759 C C . PRO B 1 536 ? 7.341 31.094 11.66 1 98.2 536 PRO B C 1
ATOM 8761 O O . PRO B 1 536 ? 6.931 30.912 12.809 1 98.2 536 PRO B O 1
ATOM 8764 N N . GLU B 1 537 ? 6.54 31.057 10.564 1 98.04 537 GLU B N 1
ATOM 8765 C CA . GLU B 1 537 ? 5.108 30.822 10.721 1 98.04 537 GLU B CA 1
ATOM 8766 C C . GLU B 1 537 ? 4.835 29.423 11.267 1 98.04 537 GLU B C 1
ATOM 8768 O O . GLU B 1 537 ? 3.789 29.18 11.872 1 98.04 537 GLU B O 1
ATOM 8773 N N . TYR B 1 538 ? 5.755 28.491 11.097 1 97.55 538 TYR B N 1
ATOM 8774 C CA . TYR B 1 538 ? 5.533 27.116 11.531 1 97.55 538 TYR B CA 1
ATOM 8775 C C . TYR B 1 538 ? 5.593 27.007 13.05 1 97.55 538 TYR B C 1
ATOM 8777 O O . TYR B 1 538 ? 5.052 26.065 13.633 1 97.55 538 TYR B O 1
ATOM 8785 N N . THR B 1 539 ? 6.258 27.955 13.699 1 96.06 539 THR B N 1
ATOM 8786 C CA . THR B 1 539 ? 6.454 27.838 15.14 1 96.06 539 THR B CA 1
ATOM 8787 C C . THR B 1 539 ? 5.517 28.78 15.891 1 96.06 539 THR B C 1
ATOM 8789 O O . THR B 1 539 ? 5.594 28.894 17.116 1 96.06 539 THR B O 1
ATOM 8792 N N . SER B 1 540 ? 4.66 29.464 15.136 1 96.56 540 SER B N 1
ATOM 8793 C CA . SER B 1 540 ? 3.713 30.371 15.776 1 96.56 540 SER B CA 1
ATOM 8794 C C . SER B 1 540 ? 2.678 29.605 16.592 1 96.56 540 SER B C 1
ATOM 8796 O O . SER B 1 540 ? 2.191 28.558 16.161 1 96.56 540 SER B O 1
ATOM 8798 N N . LYS B 1 541 ? 2.391 30.079 17.763 1 94.09 541 LYS B N 1
ATOM 8799 C CA . LYS B 1 541 ? 1.357 29.521 18.629 1 94.09 541 LYS B CA 1
ATOM 8800 C C . LYS B 1 541 ? 0.352 30.591 19.046 1 94.09 541 LYS B C 1
ATOM 8802 O O . LYS B 1 541 ? 0.644 31.787 18.971 1 94.09 541 LYS B O 1
ATOM 8807 N N . VAL B 1 542 ? -0.759 30.126 19.52 1 90.68 542 VAL B N 1
ATOM 8808 C CA . VAL B 1 542 ? -1.844 31.04 19.858 1 90.68 542 VAL B CA 1
ATOM 8809 C C . VAL B 1 542 ? -1.392 31.992 20.963 1 90.68 542 VAL B C 1
ATOM 8811 O O . VAL B 1 542 ? -1.615 33.203 20.878 1 90.68 542 VAL B O 1
ATOM 8814 N N . LEU B 1 543 ? -0.721 31.462 21.967 1 91.19 543 LEU B N 1
ATOM 8815 C CA . LEU B 1 543 ? -0.354 32.261 23.131 1 91.19 543 LEU B CA 1
ATOM 8816 C C . LEU B 1 543 ? 1.084 32.756 23.02 1 91.19 543 LEU B C 1
ATOM 8818 O O . LEU B 1 543 ? 1.59 33.416 23.93 1 91.19 543 LEU B O 1
ATOM 8822 N N . ASP B 1 544 ? 1.728 32.424 21.997 1 92.99 544 ASP B N 1
ATOM 8823 C CA . ASP B 1 544 ? 3.11 32.826 21.752 1 92.99 544 ASP B CA 1
ATOM 8824 C C . ASP B 1 544 ? 3.371 33.014 20.259 1 92.99 544 ASP B C 1
ATOM 8826 O O . ASP B 1 544 ? 4.017 32.176 19.627 1 92.99 544 ASP B O 1
ATOM 8830 N N . PRO B 1 545 ? 2.95 34.12 19.711 1 95.72 545 PRO B N 1
ATOM 8831 C CA . PRO B 1 545 ? 3.048 34.34 18.266 1 95.72 545 PRO B CA 1
ATOM 8832 C C . PRO B 1 545 ? 4.493 34.419 17.777 1 95.72 545 PRO B C 1
ATOM 8834 O O . PRO B 1 545 ? 5.384 34.808 18.536 1 95.72 545 PRO B O 1
ATOM 8837 N N . SER B 1 546 ? 4.722 34.082 16.559 1 97.17 546 SER B N 1
ATOM 8838 C CA . SER B 1 546 ? 6.016 34.21 15.895 1 97.17 546 SER B CA 1
ATOM 8839 C C . SER B 1 546 ? 6.528 35.645 15.954 1 97.17 546 SER B C 1
ATOM 8841 O O . SER B 1 546 ? 5.777 36.588 15.698 1 97.17 546 SER B O 1
ATOM 8843 N N . ARG B 1 547 ? 7.771 35.798 16.171 1 98.08 547 ARG B N 1
ATOM 8844 C CA . ARG B 1 547 ? 8.346 37.113 16.438 1 98.08 547 ARG B CA 1
ATOM 8845 C C . ARG B 1 547 ? 8.368 37.967 15.175 1 98.08 547 ARG B C 1
ATOM 8847 O O . ARG B 1 547 ? 7.984 39.138 15.205 1 98.08 547 ARG B O 1
ATOM 8854 N N . PRO B 1 548 ? 8.757 37.393 14.038 1 98.61 548 PRO B N 1
ATOM 8855 C CA . PRO B 1 548 ? 8.752 38.223 12.831 1 98.61 548 PRO B CA 1
ATOM 8856 C C . PRO B 1 548 ? 7.354 38.706 12.453 1 98.61 548 PRO B C 1
ATOM 8858 O O . PRO B 1 548 ? 7.185 39.857 12.04 1 98.61 548 PRO B O 1
ATOM 8861 N N . PHE B 1 549 ? 6.393 37.896 12.619 1 98.76 549 PHE B N 1
ATOM 8862 C CA . PHE B 1 549 ? 5.02 38.265 12.294 1 98.76 549 PHE B CA 1
ATOM 8863 C C . PHE B 1 549 ? 4.477 39.273 13.299 1 98.76 549 PHE B C 1
ATOM 8865 O O . PHE B 1 549 ? 3.757 40.202 12.928 1 98.76 549 PHE B O 1
ATOM 8872 N N . LEU B 1 550 ? 4.786 39.031 14.552 1 98.19 550 LEU B N 1
ATOM 8873 C CA . LEU B 1 550 ? 4.404 39.987 15.586 1 98.19 550 LEU B CA 1
ATOM 8874 C C . LEU B 1 550 ? 4.976 41.369 15.286 1 98.19 550 LEU B C 1
ATOM 8876 O O . LEU B 1 550 ? 4.28 42.377 15.426 1 98.19 550 LEU B O 1
ATOM 8880 N N . GLY B 1 551 ? 6.233 41.418 14.887 1 98.61 551 GLY B N 1
ATOM 8881 C CA . GLY B 1 551 ? 6.865 42.674 14.516 1 98.61 551 GLY B CA 1
ATOM 8882 C C . GLY B 1 551 ? 6.176 43.369 13.357 1 98.61 551 GLY B C 1
ATOM 8883 O O . GLY B 1 551 ? 6.009 44.591 13.369 1 98.61 551 GLY B O 1
ATOM 8884 N N . LEU B 1 552 ? 5.797 42.611 12.332 1 98.82 552 LEU B N 1
ATOM 8885 C CA . LEU B 1 552 ? 5.122 43.185 11.173 1 98.82 552 LEU B CA 1
ATOM 8886 C C . LEU B 1 552 ? 3.805 43.837 11.579 1 98.82 552 LEU B C 1
ATOM 8888 O O . LEU B 1 552 ? 3.526 44.976 11.195 1 98.82 552 LEU B O 1
ATOM 8892 N N . VAL B 1 553 ? 3.018 43.097 12.333 1 98.3 553 VAL B N 1
ATOM 8893 C CA . VAL B 1 553 ? 1.707 43.598 12.735 1 98.3 553 VAL B CA 1
ATOM 8894 C C . VAL B 1 553 ? 1.876 44.809 13.649 1 98.3 553 VAL B C 1
ATOM 8896 O O . VAL B 1 553 ? 1.182 45.817 13.49 1 98.3 553 VAL B O 1
ATOM 8899 N N . ALA B 1 554 ? 2.756 44.738 14.598 1 98.34 554 ALA B N 1
ATOM 8900 C CA . ALA B 1 554 ? 3 45.829 15.537 1 98.34 554 ALA B CA 1
ATOM 8901 C C . ALA B 1 554 ? 3.471 47.085 14.808 1 98.34 554 ALA B C 1
ATOM 8903 O O . ALA B 1 554 ? 2.998 48.188 15.092 1 98.34 554 ALA B O 1
ATOM 8904 N N . ALA B 1 555 ? 4.403 46.929 13.895 1 98.65 555 ALA B N 1
ATOM 8905 C CA . ALA B 1 555 ? 4.907 48.063 13.126 1 98.65 555 ALA B CA 1
ATOM 8906 C C . ALA B 1 555 ? 3.806 48.675 12.265 1 98.65 555 ALA B C 1
ATOM 8908 O O . ALA B 1 555 ? 3.718 49.898 12.135 1 98.65 555 ALA B O 1
ATOM 8909 N N . SER B 1 556 ? 3.038 47.842 11.677 1 98.54 556 SER B N 1
ATOM 8910 C CA . SER B 1 556 ? 1.935 48.285 10.831 1 98.54 556 SER B CA 1
ATOM 8911 C C . SER B 1 556 ? 0.89 49.048 11.639 1 98.54 556 SER B C 1
ATOM 8913 O O . SER B 1 556 ? 0.206 49.925 11.108 1 98.54 556 SER B O 1
ATOM 8915 N N . ALA B 1 557 ? 0.778 48.705 12.901 1 97.22 557 ALA B N 1
ATOM 8916 C CA . ALA B 1 557 ? -0.178 49.358 13.791 1 97.22 557 ALA B CA 1
ATOM 8917 C C . ALA B 1 557 ? 0.455 50.557 14.491 1 97.22 557 ALA B C 1
ATOM 8919 O O . ALA B 1 557 ? -0.214 51.268 15.244 1 97.22 557 ALA B O 1
ATOM 8920 N N . GLY B 1 558 ? 1.726 50.809 14.345 1 96.56 558 GLY B N 1
ATOM 8921 C CA . GLY B 1 558 ? 2.424 51.936 14.942 1 96.56 558 GLY B CA 1
ATOM 8922 C C . GLY B 1 558 ? 2.739 51.733 16.412 1 96.56 558 GLY B C 1
ATOM 8923 O O . GLY B 1 558 ? 2.898 52.702 17.158 1 96.56 558 GLY B O 1
ATOM 8924 N N . ILE B 1 559 ? 2.817 50.44 16.818 1 96.73 559 ILE B N 1
ATOM 8925 C CA . ILE B 1 559 ? 2.999 50.207 18.247 1 96.73 559 ILE B CA 1
ATOM 8926 C C . ILE B 1 559 ? 4.187 49.274 18.471 1 96.73 559 ILE B C 1
ATOM 8928 O O . ILE B 1 559 ? 4.222 48.527 19.451 1 96.73 559 ILE B O 1
ATOM 8932 N N . LEU B 1 560 ? 5.12 49.153 17.566 1 97.41 560 LEU B N 1
ATOM 8933 C CA . LEU B 1 560 ? 6.229 48.206 17.599 1 97.41 560 LEU B CA 1
ATOM 8934 C C . LEU B 1 560 ? 7.043 48.366 18.879 1 97.41 560 LEU B C 1
ATOM 8936 O O . LEU B 1 560 ? 7.35 47.379 19.551 1 97.41 560 LEU B O 1
ATOM 8940 N N . GLN B 1 561 ? 7.375 49.579 19.193 1 95.96 561 GLN B N 1
ATOM 8941 C CA . GLN B 1 561 ? 8.195 49.81 20.377 1 95.96 561 GLN B CA 1
ATOM 8942 C C . GLN B 1 561 ? 7.475 49.352 21.643 1 95.96 561 GLN B C 1
ATOM 8944 O O . GLN B 1 561 ? 8.097 48.794 22.549 1 95.96 561 GLN B O 1
ATOM 8949 N N . ASP B 1 562 ? 6.184 49.58 21.687 1 95.95 562 ASP B N 1
ATOM 8950 C CA . ASP B 1 562 ? 5.389 49.142 22.83 1 95.95 562 ASP B CA 1
ATOM 8951 C C . ASP B 1 562 ? 5.422 47.622 22.971 1 95.95 562 ASP B C 1
ATOM 8953 O O . ASP B 1 562 ? 5.479 47.098 24.086 1 95.95 562 ASP B O 1
ATOM 8957 N N . VAL B 1 563 ? 5.352 46.974 21.86 1 94.88 563 VAL B N 1
ATOM 8958 C CA . VAL B 1 563 ? 5.372 45.515 21.86 1 94.88 563 VAL B CA 1
ATOM 8959 C C . VAL B 1 563 ? 6.743 45.017 22.311 1 94.88 563 VAL B C 1
ATOM 8961 O O . VAL B 1 563 ? 6.839 44.079 23.106 1 94.88 563 VAL B O 1
ATOM 8964 N N . ILE B 1 564 ? 7.814 45.625 21.828 1 94.26 564 ILE B N 1
ATOM 8965 C CA . ILE B 1 564 ? 9.177 45.255 22.196 1 94.26 564 ILE B CA 1
ATOM 8966 C C . ILE B 1 564 ? 9.384 45.473 23.693 1 94.26 564 ILE B C 1
ATOM 8968 O O . ILE B 1 564 ? 10.05 44.674 24.356 1 94.26 564 ILE B O 1
ATOM 8972 N N . ASP B 1 565 ? 8.694 46.492 24.227 1 93.61 565 ASP B N 1
ATOM 8973 C CA . ASP B 1 565 ? 8.843 46.846 25.635 1 93.61 565 ASP B CA 1
ATOM 8974 C C . ASP B 1 565 ? 7.971 45.958 26.519 1 93.61 565 ASP B C 1
ATOM 8976 O O . ASP B 1 565 ? 8.027 46.05 27.748 1 93.61 565 ASP B O 1
ATOM 8980 N N . GLY B 1 566 ? 7.091 45.169 25.969 1 90.16 566 GLY B N 1
ATOM 8981 C CA . GLY B 1 566 ? 6.332 44.187 26.727 1 90.16 566 GLY B CA 1
ATOM 8982 C C . GLY B 1 566 ? 4.99 44.709 27.204 1 90.16 566 GLY B C 1
ATOM 8983 O O . GLY B 1 566 ? 4.375 44.127 28.1 1 90.16 566 GLY B O 1
ATOM 8984 N N . LYS B 1 567 ? 4.506 45.769 26.688 1 87.43 567 LYS B N 1
ATOM 8985 C CA . LYS B 1 567 ? 3.253 46.374 27.131 1 87.43 567 LYS B CA 1
ATOM 8986 C C . LYS B 1 567 ? 2.065 45.469 26.818 1 87.43 567 LYS B C 1
ATOM 8988 O O . LYS B 1 567 ? 1.005 45.592 27.435 1 87.43 567 LYS B O 1
ATOM 8993 N N . TYR B 1 568 ? 2.212 44.622 25.901 1 84.86 568 TYR B N 1
ATOM 8994 C CA . TYR B 1 568 ? 1.11 43.78 25.451 1 84.86 568 TYR B CA 1
ATOM 8995 C C . TYR B 1 568 ? 1.266 42.355 25.969 1 84.86 568 TYR B C 1
ATOM 8997 O O . TYR B 1 568 ? 0.558 41.446 25.528 1 84.86 568 TYR B O 1
ATOM 9005 N N . ASP B 1 569 ? 2.188 42.152 26.822 1 80.3 569 ASP B N 1
ATOM 9006 C CA . ASP B 1 569 ? 2.362 40.832 27.419 1 80.3 569 ASP B CA 1
ATOM 9007 C C . ASP B 1 569 ? 1.257 40.538 28.432 1 80.3 569 ASP B C 1
ATOM 9009 O O . ASP B 1 569 ? 0.767 41.447 29.105 1 80.3 569 ASP B O 1
ATOM 9013 N N . LEU B 1 570 ? 0.559 39.443 28.233 1 66.06 570 LEU B N 1
ATOM 9014 C CA . LEU B 1 570 ? -0.5 39.048 29.155 1 66.06 570 LEU B CA 1
ATOM 9015 C C . LEU B 1 570 ? 0.044 38.887 30.571 1 66.06 570 LEU B C 1
ATOM 9017 O O . LEU B 1 570 ? 1.067 38.23 30.776 1 66.06 570 LEU B O 1
ATOM 9021 N N . GLU B 1 571 ? 0.001 39.95 31.396 1 54.01 571 GLU B N 1
ATOM 9022 C CA . GLU B 1 571 ? 0.373 39.828 32.803 1 54.01 571 GLU B CA 1
ATOM 9023 C C . GLU B 1 571 ? -0.378 38.683 33.475 1 54.01 571 GLU B C 1
ATOM 9025 O O . GLU B 1 571 ? -1.535 38.413 33.145 1 54.01 571 GLU B O 1
ATOM 9030 N N . ALA B 1 572 ? 0.265 37.534 33.829 1 43.79 572 ALA B N 1
ATOM 9031 C CA . ALA B 1 572 ? -0.348 36.589 34.759 1 43.79 572 ALA B CA 1
ATOM 9032 C C . ALA B 1 572 ? -1.212 37.313 35.787 1 43.79 572 ALA B C 1
ATOM 9034 O O . ALA B 1 572 ? -0.692 37.926 36.723 1 43.79 572 ALA B O 1
ATOM 9035 N N . SER B 1 573 ? -2.138 38.045 35.457 1 34.96 573 SER B N 1
ATOM 9036 C CA . SER B 1 573 ? -2.94 38.554 36.564 1 34.96 573 SER B CA 1
ATOM 9037 C C . SER B 1 573 ? -3.409 37.423 37.473 1 34.96 573 SER B C 1
ATOM 9039 O O . SER B 1 573 ? -3.928 36.411 36.997 1 34.96 573 SER B O 1
ATOM 9041 N N . GLY B 1 574 ? -2.71 37.014 38.498 1 33.68 574 GLY B N 1
ATOM 9042 C CA . GLY B 1 574 ? -3.104 36.297 39.7 1 33.68 574 GLY B CA 1
ATOM 9043 C C . GLY B 1 574 ? -4.565 36.49 40.058 1 33.68 574 GLY B C 1
ATOM 9044 O O . GLY B 1 574 ? -4.924 36.506 41.237 1 33.68 574 GLY B O 1
ATOM 9045 N N . GLN B 1 575 ? -5.379 36.929 39.267 1 31.9 575 GLN B N 1
ATOM 9046 C CA . GLN B 1 575 ? -6.717 37.055 39.837 1 31.9 575 GLN B CA 1
ATOM 9047 C C . GLN B 1 575 ? -7.294 35.688 40.194 1 31.9 575 GLN B C 1
ATOM 9049 O O . GLN B 1 575 ? -7.31 34.779 39.361 1 31.9 575 GLN B O 1
ATOM 9054 N N . LYS B 1 576 ? -7.332 35.239 41.465 1 32.59 576 LYS B N 1
ATOM 9055 C CA . LYS B 1 576 ? -8.069 34.246 42.242 1 32.59 576 LYS B CA 1
ATOM 9056 C C . LYS B 1 576 ? -9.528 34.175 41.799 1 32.59 576 LYS B C 1
ATOM 9058 O O . LYS B 1 576 ? -10.322 35.062 42.115 1 32.59 576 LYS B O 1
ATOM 9063 N N . PHE B 1 577 ? -9.818 33.708 40.698 1 26.74 577 PHE B N 1
ATOM 9064 C CA . PHE B 1 577 ? -11.227 33.424 40.45 1 26.74 577 PHE B CA 1
ATOM 9065 C C . PHE B 1 577 ? -11.77 32.439 41.479 1 26.74 577 PHE B C 1
ATOM 9067 O O . PHE B 1 577 ? -11.232 31.341 41.64 1 26.74 577 PHE B O 1
ATOM 9074 N N . ASN B 1 578 ? -12.186 32.828 42.643 1 23.74 578 ASN B N 1
ATOM 9075 C CA . ASN B 1 578 ? -13.043 32.076 43.554 1 23.74 578 ASN B CA 1
ATOM 9076 C C . ASN B 1 578 ? -14.145 31.333 42.803 1 23.74 578 ASN B C 1
ATOM 9078 O O . ASN B 1 578 ? -14.967 31.953 42.126 1 23.74 578 ASN B O 1
ATOM 9082 N N . PHE B 1 579 ? -13.919 30.161 42.358 1 21.28 579 PHE B N 1
ATOM 9083 C CA . PHE B 1 579 ? -15.101 29.336 42.137 1 21.28 579 PHE B CA 1
ATOM 9084 C C . PHE B 1 579 ? -15.908 29.191 43.421 1 21.28 579 PHE B C 1
ATOM 9086 O O . PHE B 1 579 ? -15.338 29.05 44.506 1 21.28 579 PHE B O 1
#

Secondary structure (DSSP, 8-state):
-EEEEEEE-SSS-SSHHHHHHHHHHHHHTTT--EEEEEEE-SS-SSSTTS-HHHH---EE-TT--EE-HHHHHHHHHHT----GGGEEEHHHHHHHHHHHHHHTTTTT----IIIIIHHHHHHHHHHHHTS--STT-SPPSEEEEEE-S-TTSGGGHHHHHHHHHHHHHH-GGGEEEEEEEE--EETTEE--HHHHHHHHHHHHTT---SEEEEEESSPPPHHHHHHHHHHHT--GGGEEEEE--SSGGGHHHHHHHTTHHHHHHHHTTGGGS---HHHHHHHHHHHHHHHHHHHHHHH---EEEEEEEES-TT-GGGGHHHHHHHHHHHHHHT-EEEEEEEEGGGGSHHHHHH-HHHHHHHHHHHHT-SEEEE----SSTTHHHHHHHHHHHHHTT--EEEETHHHHHHHHHHHHHTS--TT-EETTT-TTS-GGGEEEEE-TTS-SS--TT-SEEEEEEEEEPTT-TT-HHHHHTTT-SEEEEEEEESEEE-GGGHHHHHHTTEEEEEE-TTS-SEEEEEETTSSSEEEESS-GGGG--SSS--HHHHHHHHHHTT-HHHHHTTTTS----------/-EEEEEEE-SSS-SSHHHHHHHHHHHHHTTT--EEEEEEE-SS-SSSTTS-HHHH---EE-TT--EE-HHHHHHHHHHT----GGGEEEHHHHHHHHHHHHHHTTTTT----IIIIIHHHHHHHHHHHHTS--STT-SPPSEEEEEE-S-TTSGGGHHHHHHHHHHHHHH-GGGEEEEEEEE--EETTEE--HHHHHHHHHHHHTT---SEEEEEESSPPPHHHHHHHHHHHTS-GGGEEEEE--SSGGGHHHHHHHTTHHHHHHHHTTGGGS---HHHHHHHHHHHHHHHHHHHHHHH---EEEEEEEES-TT-GGGGHHHHHHHHHHHHHHT-EEEEEEEEGGGGSHHHHHH-HHHHHHHHHHHHT-SEEEE----SSTTHHHHHHHHHHHHHTT--EEEETHHHHHHHHHHHHHTS--TT-EETTT-TTS-GGGEEEEE-TTS-SS--TT-SEEEEEEEEEPTT-TT-HHHHHTTT-SEEEEEEEESEEE-GGGHHHHHHTTEEEEEE-TTS-SEEEEEETTSSSEEEESS-GGGG--SSS--HHHHHHHHHHTT-HHHHHTTTTS----------

pLDDT: mean 93.15, std 9.69, range [20.34, 98.91]

Foldseek 3Di:
DFEEEEEEADDAPLCSLLVLLLLQLLVLLQLFFEAEAEEALDQDLACLVPDCLVQFAQFFFQVFGTHHCSVLSNCQSNVWGADNLSYHYNNNLVVVQVVCVVVCVVVPDDQDLPPNSLVSLLVSCVVRQQQGTDPVRGGGPYYYYYYDDHQPDPSCLSVLLSVLVNCVVVDQLRYAYEYEYEFEQDPNDTDCVRVLVSLVSSVVSNDQHQAYEYEYQDFDDPVSLVVNCVSSVYDSLRYAYQHDDPDSLCRSVSCVVSCVSVSNCVSNVVVPDDHDPVSNVSSNLSVVLSVLLVVLQVPQDAEAEEEEAEQNLVDCSNCVLVVVLLVLLCSLVSHHYHYHYAHLQLCDPVVCVVPVVSNVVRVVSLQPHLAYEYEDDAEDPSLRSLLVSLVCCVVVLRAYEYEQVGVLSNQQSCCCPVVVLVQEDACRHPVPDDPVRYQKYFDPQFDPPDSPPRWQWRKFKKAFDPPCPVPLLCLLVVVDRMDIATAGHGMFGDQVCQVVCVVRFWHQGIAHPVRRGRAKTFGPPGLHHIYGNGDQSSSAHNLRRRSNSSQRRCSSVVNSVVVSVCVSRPPPPPDPPPD/DFEEEEEEADDAPLCSLLVLLLLQLLVLLQLFFEAEAEEALDQDLACLVPDCLVQFAQFFFQVFGTHHCSVLSNCQSNVWGADNLSYHYNNNLVVVQVVCVVVCVVVPDDQDLPPNSLVSLLVSCVVRQQQGTDPVRGGGPYYYYYYDDHQPDPSCLSVLLSVLVNCVVVDQLRYAYEYEYEFEQDPNDTDCVRVLVSLVSSVVSNDQHQAYEYEYQDFDDPVSLVVNCVSSVYDSLRYAYQHDDPDSLCRSVSCVVSCVSVSNCVSNVVVPDDHDPVSNVSSNLSVVLSVLLVVLQVPQDAEAEEEEAEQNLVDCSNCVLVVVLLVLLCSLVSHHYHYHYAHLQLCDPVVCVVPVVSNVVRVVSLVPHLAYEYEDDAEDPSLRSLLVSLVCCVVVLRAYEYEQVGVLSNQQSCCCPVVVLVQEDACRHPVPDDPVSYQKYFDPQFDPPDSPPRWQWRKFKKAFDPPCPVPLLCLLVVVDRMDIATAGGGMFGDLVCQVVCVVRFWHQGIAHPVRRGRAKTFGPPGLHHIYGNGDQSSSAHNLRRRSNSSQRRCSSVVNSVVVSVCVSRDPSPPPPPDD

Organism: Saccharomyces kudriavzevii (strain ATCC MYA-4449 / AS 2.2408 / CBS 8840 / NBRC 1802 / NCYC 2889) (NCBI:txid226230)

InterPro domains:
  IPR004468 CTP synthase [PTHR11550] (1-564)
  IPR004468 CTP synthase [TIGR00337] (1-555)
  IPR017456 CTP synthase, N-terminal [PF06418] (2-270)
  IPR017456 CTP synthase, N-terminal [cd03113] (2-264)
  IPR017926 Glutamine amidotransferase [PF00117] (315-552)
  IPR027417 P-loop containing nucleoside triphosphate hydrolase [G3DSA:3.40.50.300] (1-296)
  IPR027417 P-loop containing nucleoside triphosphate hydrolase [SSF52540] (1-271)
  IPR029062 Class I glutamine amidotransferase-like [G3DSA:3.40.50.880] (300-569)
  IPR029062 Class I glutamine amidotransferase-like [SSF52317] (302-558)
  IPR033828 CTP synthase GATase domain [cd01746] (304-553)